Protein AF-A0A8H6FAT0-F1 (afdb_monomer)

Secondary structure (DSSP, 8-state):
------------------------------PPGGG--EEE-TTEEEEEEE---SSEEEEEE-TTS-EEEEETTTEEEEEEEEE-STT-EEEEEEEEEEE-TTEEEEEEE-TTS-EEEEEESS-EEEEEEETTTTEE-SS-EEEEE----SS-----EEE-SSSTTEEEEEE--SSSS-GGGGSGGG--SEEEEEEGGG--TT-EETTTSSEEEEE--TT--EEEE-TTT-EEEEEE---TT-EETTEE-TTT-SPEEEEEEEESSS---TTTT-B--TTTEEE-S-GGGSTT-TT--TT-EEE-BS--SSSSHHHHTTS---SEEE-TT--EEEEEE-TTSSEEEEEE---SSSSS----EEEEEEEETTTEESS-TT-S---EEEEEES-GGGTTTTS--EEEEEE-TT--EEEEETTTTEEEEEEE-GGG-------------------------PPPPTTHHHHHHHHHHHHHTTSPPPSS--HHHHHHHHHHHHHHHHS----SSS-SHHHHHHHHHHHHHHHTTTTTSPTTPBPSS--HHHHHHHHHHHHH-TTT-S-SSSSS-----HHHHHHHHHTHHHHHH-HHHHTS--TTHHHHHHHHHS-TTTS-SEETTEEEEE-HHHHHHHHHHHHHHHH-TTT-SSHHHHHHS-GGGS-----B---TT--GGGS-SEEEEEEEE-S-HHHHHHHHHSPTT-------EE--TTSSEEEEEE-S--S--PPPPHHHHHHH--S--HHHHHHHHHHHH-SS-----------------------------------------------PPPPPP-------PPPPS--SSEEEEEEEESSSEEEEEEEEEEPPPBTTB---EEEEEEEEEPP----S---------------------PPPPPPPP------TT-TT---TT----TT-EEEEEEEPTTSSEEEEEEE-TT-TTSS--SEEEEEEEE-PPP-

Structure (mmCIF, N/CA/C/O backbone):
data_AF-A0A8H6FAT0-F1
#
_entry.id   AF-A0A8H6FAT0-F1
#
loop_
_atom_site.group_PDB
_atom_site.id
_atom_site.type_symbol
_atom_site.label_atom_id
_atom_site.label_alt_id
_atom_site.label_comp_id
_atom_site.label_asym_id
_atom_site.label_entity_id
_atom_site.label_seq_id
_atom_site.pdbx_PDB_ins_code
_atom_site.Cartn_x
_atom_site.Cartn_y
_atom_site.Cartn_z
_atom_site.occupancy
_atom_site.B_iso_or_equiv
_atom_site.auth_seq_id
_atom_site.auth_comp_id
_atom_site.auth_asym_id
_atom_site.auth_atom_id
_atom_site.pdbx_PDB_model_num
ATOM 1 N N . MET A 1 1 ? 12.181 6.448 90.161 1.00 34.84 1 MET A N 1
ATOM 2 C CA . MET A 1 1 ? 13.328 5.554 89.885 1.00 34.84 1 MET A CA 1
ATOM 3 C C . MET A 1 1 ? 12.784 4.283 89.254 1.00 34.84 1 MET A C 1
ATOM 5 O O . MET A 1 1 ? 11.686 3.890 89.626 1.00 34.84 1 MET A O 1
ATOM 9 N N . SER A 1 2 ? 13.518 3.657 88.335 1.00 43.53 2 SER A N 1
ATOM 10 C CA . SER A 1 2 ? 13.329 2.238 87.972 1.00 43.53 2 SER A CA 1
ATOM 11 C C . SER A 1 2 ? 13.612 1.340 89.199 1.00 43.53 2 SER A C 1
ATOM 13 O O . SER A 1 2 ? 14.277 1.839 90.112 1.00 43.53 2 SER A O 1
ATOM 15 N N . PRO A 1 3 ? 13.208 0.049 89.250 1.00 56.09 3 PRO A N 1
ATOM 16 C CA . PRO A 1 3 ? 12.701 -0.810 88.165 1.00 56.09 3 PRO A CA 1
ATOM 17 C C . PRO A 1 3 ? 11.405 -1.580 88.535 1.00 56.09 3 PRO A C 1
ATOM 19 O O . PRO A 1 3 ? 10.801 -1.288 89.560 1.00 56.09 3 PRO A O 1
ATOM 22 N N . VAL A 1 4 ? 11.009 -2.575 87.719 1.00 30.48 4 VAL A N 1
ATOM 23 C CA . VAL A 1 4 ? 10.570 -3.958 88.084 1.00 30.48 4 VAL A CA 1
ATOM 24 C C . VAL A 1 4 ? 10.041 -4.673 86.808 1.00 30.48 4 VAL A C 1
ATOM 26 O O . VAL A 1 4 ? 9.565 -3.971 85.915 1.00 30.48 4 VAL A O 1
ATOM 29 N N . PRO A 1 5 ? 10.186 -6.010 86.631 1.00 43.28 5 PRO A N 1
ATOM 30 C CA . PRO A 1 5 ? 10.075 -6.639 85.306 1.00 43.28 5 PRO A CA 1
ATOM 31 C C . PRO A 1 5 ? 8.831 -7.524 85.070 1.00 43.28 5 PRO A C 1
ATOM 33 O O . PRO A 1 5 ? 8.112 -7.888 85.992 1.00 43.28 5 PRO A O 1
ATOM 36 N N . LEU A 1 6 ? 8.667 -7.898 83.793 1.00 39.47 6 LEU A N 1
ATOM 37 C CA . LEU A 1 6 ? 8.021 -9.092 83.216 1.00 39.47 6 LEU A CA 1
ATOM 38 C C . LEU A 1 6 ? 6.888 -9.799 84.003 1.00 39.47 6 LEU A C 1
ATOM 40 O O . LEU A 1 6 ? 7.133 -10.557 84.939 1.00 39.47 6 LEU A O 1
ATOM 44 N N . VAL A 1 7 ? 5.660 -9.713 83.477 1.00 32.41 7 VAL A N 1
ATOM 45 C CA . VAL A 1 7 ? 4.568 -10.670 83.738 1.00 32.41 7 VAL A CA 1
ATOM 46 C C . VAL A 1 7 ? 3.950 -11.072 82.397 1.00 32.41 7 VAL A C 1
ATOM 48 O O . VAL A 1 7 ? 3.666 -10.212 81.565 1.00 32.41 7 VAL A O 1
ATOM 51 N N . ALA A 1 8 ? 3.760 -12.374 82.172 1.00 36.62 8 ALA A N 1
ATOM 52 C CA . ALA A 1 8 ? 3.091 -12.894 80.980 1.00 36.62 8 ALA A CA 1
ATOM 53 C C . ALA A 1 8 ? 1.563 -12.855 81.146 1.00 36.62 8 ALA A C 1
ATOM 55 O O . ALA A 1 8 ? 1.052 -13.123 82.233 1.00 36.62 8 ALA A O 1
ATOM 56 N N . LEU A 1 9 ? 0.832 -12.573 80.064 1.00 32.19 9 LEU A N 1
ATOM 57 C CA . LEU A 1 9 ? -0.631 -12.521 80.071 1.00 32.19 9 LEU A CA 1
ATOM 58 C C . LEU A 1 9 ? -1.191 -13.258 78.846 1.00 32.19 9 LEU A C 1
ATOM 60 O O . LEU A 1 9 ? -0.893 -12.915 77.704 1.00 32.19 9 LEU A O 1
ATOM 64 N N . LEU A 1 10 ? -1.972 -14.309 79.102 1.00 38.91 10 LEU A N 1
ATOM 65 C CA . LEU A 1 10 ? -2.585 -15.164 78.084 1.00 38.91 10 LEU A CA 1
ATOM 66 C C . LEU A 1 10 ? -3.774 -14.450 77.427 1.00 38.91 10 LEU A C 1
ATOM 68 O O . LEU A 1 10 ? -4.827 -14.293 78.043 1.00 38.91 10 LEU A O 1
ATOM 72 N N . GLY A 1 11 ? -3.617 -14.048 76.165 1.00 31.75 11 GLY A N 1
ATOM 73 C CA . GLY A 1 11 ? -4.715 -13.556 75.332 1.00 31.75 11 GLY A CA 1
ATOM 74 C C . GLY A 1 11 ? -5.482 -14.707 74.677 1.00 31.75 11 GLY A C 1
ATOM 75 O O . GLY A 1 11 ? -4.907 -15.471 73.905 1.00 31.75 11 GLY A O 1
ATOM 76 N N . PHE A 1 12 ? -6.781 -14.824 74.961 1.00 33.38 12 PHE A N 1
ATOM 77 C CA . PHE A 1 12 ? -7.671 -15.760 74.265 1.00 33.38 12 PHE A CA 1
ATOM 78 C C . PHE A 1 12 ? -7.832 -15.356 72.791 1.00 33.38 12 PHE A C 1
ATOM 80 O O . PHE A 1 12 ? -8.430 -14.321 72.496 1.00 33.38 12 PHE A O 1
ATOM 87 N N . PHE A 1 13 ? -7.385 -16.204 71.863 1.00 31.95 13 PHE A N 1
ATOM 88 C CA . PHE A 1 13 ? -7.827 -16.121 70.471 1.00 31.95 13 PHE A CA 1
ATOM 89 C C . PHE A 1 13 ? -9.207 -16.769 70.333 1.00 31.95 13 PHE A C 1
ATOM 91 O O . PHE A 1 13 ? -9.357 -17.982 70.483 1.00 31.95 13 PHE A O 1
ATOM 98 N N . PHE A 1 14 ? -10.220 -15.959 70.022 1.00 32.78 14 PHE A N 1
ATOM 99 C CA . PHE A 1 14 ? -11.513 -16.470 69.579 1.00 32.78 14 PHE A CA 1
ATOM 100 C C . PHE A 1 14 ? -11.358 -17.117 68.199 1.00 32.78 14 PHE A C 1
ATOM 102 O O . PHE A 1 14 ? -11.068 -16.435 67.217 1.00 32.78 14 PHE A O 1
ATOM 109 N N . PHE A 1 15 ? -11.604 -18.425 68.116 1.00 31.05 15 PHE A N 1
ATOM 110 C CA . PHE A 1 15 ? -11.814 -19.104 66.839 1.00 31.05 15 PHE A CA 1
ATOM 111 C C . PHE A 1 15 ? -13.150 -18.645 66.241 1.00 31.05 15 PHE A C 1
ATOM 113 O O . PHE A 1 15 ? -14.202 -19.231 66.497 1.00 31.05 15 PHE A O 1
ATOM 120 N N . VAL A 1 16 ? -13.111 -17.590 65.427 1.00 34.00 16 VAL A N 1
ATOM 121 C CA . VAL A 1 16 ? -14.150 -17.366 64.419 1.00 34.00 16 VAL A CA 1
ATOM 122 C C . VAL A 1 16 ? -13.901 -18.397 63.316 1.00 34.00 16 VAL A C 1
ATOM 124 O O . VAL A 1 16 ? -12.825 -18.365 62.712 1.00 34.00 16 VAL A O 1
ATOM 127 N N . PRO A 1 17 ? -14.827 -19.332 63.040 1.00 35.81 17 PRO A N 1
ATOM 128 C CA . PRO A 1 17 ? -14.670 -20.225 61.906 1.00 35.81 17 PRO A CA 1
ATOM 129 C C . PRO A 1 17 ? -14.754 -19.384 60.634 1.00 35.81 17 PRO A C 1
ATOM 131 O O . PRO A 1 17 ? -15.804 -18.821 60.322 1.00 35.81 17 PRO A O 1
ATOM 134 N N . ALA A 1 18 ? -13.644 -19.285 59.903 1.00 33.03 18 ALA A N 1
ATOM 135 C CA . ALA A 1 18 ? -13.657 -18.708 58.571 1.00 33.03 18 ALA A CA 1
ATOM 136 C C . ALA A 1 18 ? -14.611 -19.545 57.710 1.00 33.03 18 ALA A C 1
ATOM 138 O O . ALA A 1 18 ? -14.330 -20.707 57.409 1.00 33.03 18 ALA A O 1
ATOM 139 N N . LEU A 1 19 ? -15.757 -18.963 57.348 1.00 36.44 19 LEU A N 1
ATOM 140 C CA . LEU A 1 19 ? -16.658 -19.537 56.358 1.00 36.44 19 LEU A CA 1
ATOM 141 C C . LEU A 1 19 ? -15.892 -19.589 55.041 1.00 36.44 19 LEU A C 1
ATOM 143 O O . LEU A 1 19 ? -15.762 -18.576 54.356 1.00 36.44 19 LEU A O 1
ATOM 147 N N . GLY A 1 20 ? -15.349 -20.764 54.722 1.00 33.06 20 GLY A N 1
ATOM 148 C CA . GLY A 1 20 ? -14.683 -21.007 53.454 1.00 33.06 20 GLY A CA 1
ATOM 149 C C . GLY A 1 20 ? -15.674 -20.741 52.332 1.00 33.06 20 GLY A C 1
ATOM 150 O O . GLY A 1 20 ? -16.578 -21.545 52.107 1.00 33.06 20 GLY A O 1
ATOM 151 N N . GLN A 1 21 ? -15.521 -19.601 51.659 1.00 32.62 21 GLN A N 1
ATOM 152 C CA . GLN A 1 21 ? -16.275 -19.302 50.454 1.00 32.62 21 GLN A CA 1
ATOM 153 C C . GLN A 1 21 ? -15.930 -20.383 49.434 1.00 32.62 21 GLN A C 1
ATOM 155 O O . GLN A 1 21 ? -14.813 -20.441 48.921 1.00 32.62 21 GLN A O 1
ATOM 160 N N . SER A 1 22 ? -16.887 -21.272 49.174 1.00 33.69 22 SER A N 1
ATOM 161 C CA . SER A 1 22 ? -16.796 -22.217 48.071 1.00 33.69 22 SER A CA 1
ATOM 162 C C . SER A 1 22 ? -16.559 -21.418 46.797 1.00 33.69 22 SER A C 1
ATOM 164 O O . SER A 1 22 ? -17.378 -20.554 46.474 1.00 33.69 22 SER A O 1
ATOM 166 N N . SER A 1 23 ? -15.469 -21.697 46.084 1.00 39.00 23 SER A N 1
ATOM 167 C CA . SER A 1 23 ? -15.174 -21.077 44.797 1.00 39.00 23 SER A CA 1
ATOM 168 C C . SER A 1 23 ? -16.299 -21.398 43.812 1.00 39.00 23 SER A C 1
ATOM 170 O O . SER A 1 23 ? -16.356 -22.478 43.224 1.00 39.00 23 SER A O 1
ATOM 172 N N . SER A 1 24 ? -17.237 -20.461 43.668 1.00 43.81 24 SER A N 1
ATOM 173 C CA . SER A 1 24 ? -18.375 -20.585 42.766 1.00 43.81 24 SER A CA 1
ATOM 174 C C . SER A 1 24 ? -17.854 -20.751 41.345 1.00 43.81 24 SER A C 1
ATOM 176 O O . SER A 1 24 ? -17.259 -19.829 40.787 1.00 43.81 24 SER A O 1
ATOM 178 N N . SER A 1 25 ? -18.041 -21.944 40.777 1.00 48.78 25 SER A N 1
ATOM 179 C CA . SER A 1 25 ? -17.502 -22.311 39.470 1.00 48.78 25 SER A CA 1
ATOM 180 C C . SER A 1 25 ? -18.025 -21.357 38.398 1.00 48.78 25 SER A C 1
ATOM 182 O O . SER A 1 25 ? -19.206 -21.398 38.039 1.00 48.78 25 SER A O 1
ATOM 184 N N . CYS A 1 26 ? -17.132 -20.500 37.909 1.00 53.72 26 CYS A N 1
ATOM 185 C CA . CYS A 1 26 ? -17.427 -19.447 36.951 1.00 53.72 26 CYS A CA 1
ATOM 186 C C . CYS A 1 26 ? -17.874 -20.048 35.613 1.00 53.72 26 CYS A C 1
ATOM 188 O O . CYS A 1 26 ? -17.054 -20.439 34.786 1.00 53.72 26 CYS A O 1
ATOM 190 N N . SER A 1 27 ? -19.187 -20.162 35.419 1.00 52.81 27 SER A N 1
ATOM 191 C CA . SER A 1 27 ? -19.793 -20.670 34.188 1.00 52.81 27 SER A CA 1
ATOM 192 C C . SER A 1 27 ? -20.183 -19.503 33.286 1.00 52.81 27 SER A C 1
ATOM 194 O O . SER A 1 27 ? -21.357 -19.163 33.138 1.00 52.81 27 SER A O 1
ATOM 196 N N . THR A 1 28 ? -19.180 -18.883 32.659 1.00 56.34 28 THR A N 1
ATOM 197 C CA . THR A 1 28 ? -19.416 -17.994 31.518 1.00 56.34 28 THR A CA 1
ATOM 198 C C . THR A 1 28 ? -20.146 -18.789 30.434 1.00 56.34 28 THR A C 1
ATOM 200 O O . THR A 1 28 ? -19.599 -19.694 29.814 1.00 56.34 28 THR A O 1
ATOM 203 N N . THR A 1 29 ? -21.430 -18.486 30.228 1.00 60.75 29 THR A N 1
ATOM 204 C CA . THR A 1 29 ? -22.299 -19.230 29.293 1.00 60.75 29 THR A CA 1
ATOM 205 C C . THR A 1 29 ? -21.988 -18.915 27.820 1.00 60.75 29 THR A C 1
ATOM 207 O O . THR A 1 29 ? -22.560 -19.520 26.917 1.00 60.75 29 THR A O 1
ATOM 210 N N . LEU A 1 30 ? -21.079 -17.968 27.569 1.00 76.94 30 LEU A N 1
ATOM 211 C CA . LEU A 1 30 ? -20.591 -17.610 26.243 1.00 76.94 30 LEU A CA 1
ATOM 212 C C . LEU A 1 30 ? -19.598 -18.668 25.743 1.00 76.94 30 LEU A C 1
ATOM 214 O O . LEU A 1 30 ? -18.499 -18.811 26.275 1.00 76.94 30 LEU A O 1
ATOM 218 N N . ILE A 1 31 ? -19.990 -19.386 24.694 1.00 75.25 31 ILE A N 1
ATOM 219 C CA . ILE A 1 31 ? -19.128 -20.318 23.960 1.00 75.25 31 ILE A CA 1
ATOM 220 C C . ILE A 1 31 ? -18.454 -19.538 22.817 1.00 75.25 31 ILE A C 1
ATOM 222 O O . ILE A 1 31 ? -19.174 -18.836 22.102 1.00 75.25 31 ILE A O 1
ATOM 226 N N . PRO A 1 32 ? -17.127 -19.659 22.605 1.00 78.31 32 PRO A N 1
ATOM 227 C CA . PRO A 1 32 ? -16.452 -19.045 21.463 1.00 78.31 32 PRO A CA 1
ATOM 228 C C . PRO A 1 32 ? -17.079 -19.443 20.128 1.00 78.31 32 PRO A C 1
ATOM 230 O O . PRO A 1 32 ? -17.426 -20.611 19.896 1.00 78.31 32 PRO A O 1
ATOM 233 N N . THR A 1 33 ? -17.183 -18.472 19.227 1.00 76.75 33 THR A N 1
ATOM 234 C CA . THR A 1 33 ? -17.592 -18.707 17.841 1.00 76.75 33 THR A CA 1
ATOM 235 C C . THR A 1 33 ? -16.673 -19.739 17.179 1.00 76.75 33 THR A C 1
ATOM 237 O O . THR A 1 33 ? -15.531 -19.949 17.586 1.00 76.75 33 THR A O 1
ATOM 240 N N . ASN A 1 34 ? -17.204 -20.487 16.208 1.00 73.00 34 ASN A N 1
ATOM 241 C CA . ASN A 1 34 ? -16.510 -21.578 15.503 1.00 73.00 34 ASN A CA 1
ATOM 242 C C . ASN A 1 34 ? -15.848 -22.657 16.402 1.00 73.00 34 ASN A C 1
ATOM 244 O O . ASN A 1 34 ? -15.095 -23.489 15.901 1.00 73.00 34 ASN A O 1
ATOM 248 N N . SER A 1 35 ? -16.160 -22.704 17.708 1.00 78.88 35 SER A N 1
ATOM 249 C CA . SER A 1 35 ? -15.478 -23.554 18.701 1.00 78.88 35 SER A CA 1
ATOM 250 C C . SER A 1 35 ? -13.957 -23.332 18.770 1.00 78.88 35 SER A C 1
ATOM 252 O O . SER A 1 35 ? -13.199 -24.293 18.941 1.00 78.88 35 SER A O 1
ATOM 254 N N . ILE A 1 36 ? -13.516 -22.072 18.636 1.00 84.31 36 ILE A N 1
ATOM 255 C CA . ILE A 1 36 ? -12.111 -21.661 18.790 1.00 84.31 36 ILE A CA 1
ATOM 256 C C . ILE A 1 36 ? -11.540 -22.205 20.111 1.00 84.31 36 ILE A C 1
ATOM 258 O O . ILE A 1 36 ? -12.177 -22.135 21.165 1.00 84.31 36 ILE A O 1
ATOM 262 N N . LYS A 1 37 ? -10.321 -22.755 20.055 1.00 86.81 37 LYS A N 1
ATOM 263 C CA . LYS A 1 37 ?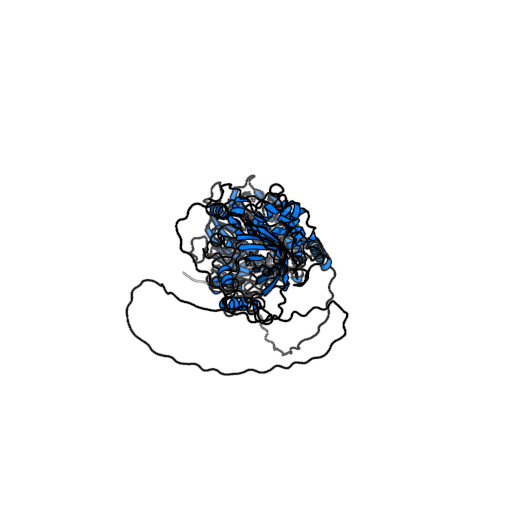 -9.603 -23.292 21.220 1.00 86.81 37 LYS A CA 1
ATOM 264 C C . LYS A 1 37 ? -8.387 -22.432 21.520 1.00 86.81 37 LYS A C 1
ATOM 266 O O . LYS A 1 37 ? -7.455 -22.396 20.720 1.00 86.81 37 LYS A O 1
ATOM 271 N N . SER A 1 38 ? -8.375 -21.799 22.686 1.00 90.81 38 SER A N 1
ATOM 272 C CA . SER A 1 38 ? -7.200 -21.107 23.207 1.00 90.81 38 SER A CA 1
ATOM 273 C C . SER A 1 38 ? -6.250 -22.062 23.938 1.00 90.81 38 SER A C 1
ATOM 275 O O . SER A 1 38 ? -6.658 -23.050 24.550 1.00 90.81 38 SER A O 1
ATOM 277 N N . SER A 1 39 ? -4.965 -21.732 23.878 1.00 94.19 39 SER A N 1
ATOM 278 C CA . SER A 1 39 ? -3.944 -22.105 24.851 1.00 94.19 39 SER A CA 1
ATOM 279 C C . SER A 1 39 ? -3.709 -20.898 25.762 1.00 94.19 39 SER A C 1
ATOM 281 O O . SER A 1 39 ? -3.719 -19.762 25.284 1.00 94.19 39 SER A O 1
ATOM 283 N N . VAL A 1 40 ? -3.521 -21.124 27.062 1.00 95.75 40 VAL A N 1
ATOM 284 C CA . VAL A 1 40 ? -3.301 -20.068 28.064 1.00 95.75 40 VAL A CA 1
ATOM 285 C C . VAL A 1 40 ? -2.085 -20.440 28.907 1.00 95.75 40 VAL A C 1
ATOM 287 O O . VAL A 1 40 ? -1.945 -21.595 29.316 1.00 95.75 40 VAL A O 1
ATOM 290 N N . ALA A 1 41 ? -1.202 -19.474 29.152 1.00 96.19 41 ALA A N 1
ATOM 291 C CA . ALA A 1 41 ? 0.024 -19.680 29.911 1.00 96.19 41 ALA A CA 1
ATOM 292 C C . ALA A 1 41 ? -0.235 -20.094 31.369 1.00 96.19 41 ALA A C 1
ATOM 294 O O . ALA A 1 41 ? -1.215 -19.694 32.002 1.00 96.19 41 ALA A O 1
ATOM 295 N N . SER A 1 42 ? 0.693 -20.873 31.931 1.00 93.88 42 SER A N 1
ATOM 296 C CA . SER A 1 42 ? 0.642 -21.284 33.337 1.00 93.88 42 SER A CA 1
ATOM 297 C C . SER A 1 42 ? 0.617 -20.064 34.264 1.00 93.88 42 SER A C 1
ATOM 299 O O . SER A 1 42 ? 1.464 -19.181 34.156 1.00 93.88 42 SER A O 1
ATOM 301 N N . GLY A 1 43 ? -0.337 -20.032 35.198 1.00 92.50 43 GLY A N 1
ATOM 302 C CA . GLY A 1 43 ? -0.549 -18.893 36.096 1.00 92.50 43 GLY A CA 1
ATOM 303 C C . GLY A 1 43 ? -1.431 -17.778 35.523 1.00 92.50 43 GLY A C 1
ATOM 304 O O . GLY A 1 43 ? -1.547 -16.736 36.163 1.00 92.50 43 GLY A O 1
ATOM 305 N N . TYR A 1 44 ? -2.072 -17.984 34.368 1.00 95.19 44 TYR A N 1
ATOM 306 C CA . TYR A 1 44 ? -3.080 -17.082 33.805 1.00 95.19 44 TYR A CA 1
ATOM 307 C C . TYR A 1 44 ? -4.420 -17.794 33.577 1.00 95.19 44 TYR A C 1
ATOM 309 O O . TYR A 1 44 ? -4.491 -19.012 33.407 1.00 95.19 44 TYR A O 1
ATOM 317 N N . ARG A 1 45 ? -5.502 -17.012 33.537 1.00 93.94 45 ARG A N 1
ATOM 318 C CA . ARG A 1 45 ? -6.830 -17.428 33.064 1.00 93.94 45 ARG A CA 1
ATOM 319 C C . ARG A 1 45 ? -7.312 -16.456 32.002 1.00 93.94 45 ARG A C 1
ATOM 321 O O . ARG A 1 45 ? -7.120 -15.254 32.156 1.00 93.94 45 ARG A O 1
ATOM 328 N N . ALA A 1 46 ? -8.002 -16.971 30.990 1.00 93.88 46 ALA A N 1
ATOM 329 C CA . ALA A 1 46 ? -8.728 -16.174 30.007 1.00 93.88 46 ALA A CA 1
ATOM 330 C C . ALA A 1 46 ? -10.200 -16.613 29.941 1.00 93.88 46 ALA A C 1
ATOM 332 O O . ALA A 1 46 ? -10.498 -17.794 30.132 1.00 93.88 46 ALA A O 1
ATOM 333 N N . ALA A 1 47 ? -11.114 -15.681 29.669 1.00 92.75 47 ALA A N 1
ATOM 334 C CA . ALA A 1 47 ? -12.529 -15.962 29.419 1.00 92.75 47 ALA A CA 1
ATOM 335 C C . ALA A 1 47 ? -13.124 -14.999 28.382 1.00 92.75 47 ALA A C 1
ATOM 337 O O . ALA A 1 47 ? -12.607 -13.906 28.159 1.00 92.75 47 ALA A O 1
ATOM 338 N N . LEU A 1 48 ? -14.225 -15.419 27.763 1.00 94.94 48 LEU A N 1
ATOM 339 C CA . LEU A 1 48 ? -14.977 -14.654 26.771 1.00 94.94 48 LEU A CA 1
ATOM 340 C C . LEU A 1 48 ? -16.015 -13.754 27.466 1.00 94.94 48 LEU A C 1
ATOM 342 O O . LEU A 1 48 ? -16.825 -14.246 28.252 1.00 94.94 48 LEU A O 1
ATOM 346 N N . VAL A 1 49 ? -15.987 -12.453 27.166 1.00 95.75 49 VAL A N 1
ATOM 347 C CA . VAL A 1 49 ? -16.811 -11.401 27.799 1.00 95.75 49 VAL A CA 1
ATOM 348 C C . VAL A 1 49 ? -17.957 -10.957 26.891 1.00 95.75 49 VAL A C 1
ATOM 350 O O . VAL A 1 49 ? -19.073 -10.728 27.363 1.00 95.75 49 VAL A O 1
ATOM 353 N N . ALA A 1 50 ? -17.683 -10.835 25.589 1.00 95.69 50 ALA A N 1
ATOM 354 C CA . ALA A 1 50 ? -18.637 -10.387 24.578 1.00 95.69 50 ALA A CA 1
ATOM 355 C C . ALA A 1 50 ? -18.482 -11.176 23.271 1.00 95.69 50 ALA A C 1
ATOM 357 O O . ALA A 1 50 ? -17.390 -11.621 22.930 1.00 95.69 50 ALA A O 1
ATOM 358 N N . THR A 1 51 ? -19.583 -11.301 22.532 1.00 95.12 51 THR A N 1
ATOM 359 C CA . THR A 1 51 ? -19.677 -11.932 21.204 1.00 95.12 51 THR A CA 1
ATOM 360 C C . THR A 1 51 ? -20.580 -11.092 20.294 1.00 95.12 51 THR A C 1
ATOM 362 O O . THR A 1 51 ? -21.286 -10.190 20.767 1.00 95.12 51 THR A O 1
ATOM 365 N N . GLY A 1 52 ? -20.589 -11.398 18.993 1.00 94.25 52 GLY A N 1
ATOM 366 C CA . GLY A 1 52 ? -21.514 -10.790 18.031 1.00 94.25 52 GLY A CA 1
ATOM 367 C C . GLY A 1 52 ? -21.259 -9.302 17.782 1.00 94.25 52 GLY A C 1
ATOM 368 O O . GLY A 1 52 ? -22.204 -8.553 17.538 1.00 94.25 52 GLY A O 1
ATOM 369 N N . LEU A 1 53 ? -20.004 -8.867 17.896 1.00 96.94 53 LEU A N 1
ATOM 370 C CA . LEU A 1 53 ? -19.556 -7.531 17.504 1.00 96.94 53 LEU A CA 1
ATOM 371 C C . LEU A 1 53 ? -19.185 -7.514 16.014 1.00 96.94 53 LEU A C 1
ATOM 373 O O . LEU A 1 53 ? -18.720 -8.510 15.464 1.00 96.94 53 LEU A O 1
ATOM 377 N N . THR A 1 54 ? -19.378 -6.370 15.365 1.00 96.69 54 THR A N 1
ATOM 378 C CA . THR A 1 54 ? -18.986 -6.135 13.971 1.00 96.69 54 THR A CA 1
ATOM 379 C C . THR A 1 54 ? -17.561 -5.601 13.939 1.00 96.69 54 THR A C 1
ATOM 381 O O . THR A 1 54 ? -17.361 -4.438 14.265 1.00 96.69 54 THR A O 1
ATOM 384 N N . ASP A 1 55 ? -16.590 -6.439 13.567 1.00 97.44 55 ASP A N 1
ATOM 385 C CA . ASP A 1 55 ? -15.186 -6.031 13.374 1.00 97.44 55 ASP A CA 1
ATOM 386 C C . ASP A 1 55 ? -14.643 -5.176 14.556 1.00 97.44 55 ASP A C 1
ATOM 388 O O . ASP A 1 55 ? -14.338 -3.990 14.392 1.00 97.44 55 ASP A O 1
ATOM 392 N N . PRO A 1 56 ? -14.635 -5.706 15.803 1.00 98.69 56 PRO A N 1
ATOM 393 C CA . PRO A 1 56 ? -14.138 -4.976 16.967 1.00 98.69 56 PRO A CA 1
ATOM 394 C C . PRO A 1 56 ? -12.617 -4.783 16.899 1.00 98.69 56 PRO A C 1
ATOM 396 O O . PRO A 1 56 ? -11.839 -5.733 17.001 1.00 98.69 56 PRO A O 1
ATOM 399 N N . ARG A 1 57 ? -12.202 -3.522 16.762 1.00 98.75 57 ARG A N 1
ATOM 400 C CA . ARG A 1 57 ? -10.808 -3.085 16.636 1.00 98.75 57 ARG A CA 1
ATOM 401 C C . ARG A 1 57 ? -10.291 -2.577 17.985 1.00 98.75 57 ARG A C 1
ATOM 403 O O . ARG A 1 57 ? -10.229 -3.370 18.922 1.00 98.75 57 ARG A O 1
ATOM 410 N N . SER A 1 58 ? -9.885 -1.314 18.118 1.00 98.75 58 SER A N 1
ATOM 411 C CA . SER A 1 58 ? -9.369 -0.806 19.397 1.00 98.75 58 SER A CA 1
ATOM 412 C C . SER A 1 58 ? -10.463 -0.672 20.454 1.00 98.75 58 SER A C 1
ATOM 414 O O . SER A 1 58 ? -11.639 -0.456 20.143 1.00 98.75 58 SER A O 1
ATOM 416 N N . ILE A 1 59 ? -10.047 -0.820 21.710 1.00 98.88 59 ILE A N 1
ATOM 417 C CA . ILE A 1 59 ? -10.899 -0.808 22.895 1.00 98.88 59 ILE A CA 1
ATOM 418 C C . ILE A 1 59 ? -10.275 0.095 23.960 1.00 98.88 59 ILE A C 1
ATOM 420 O O . ILE A 1 59 ? -9.055 0.202 24.015 1.00 98.88 59 ILE A O 1
ATOM 424 N N . GLU A 1 60 ? -11.104 0.749 24.770 1.00 98.38 60 GLU A N 1
ATOM 425 C CA . GLU A 1 60 ? -10.678 1.729 25.781 1.00 98.38 60 GLU A CA 1
ATOM 426 C C . GLU A 1 60 ? -11.675 1.729 26.950 1.00 98.38 60 GLU A C 1
ATOM 428 O O . GLU A 1 60 ? -12.883 1.645 26.724 1.00 98.38 60 GLU A O 1
ATOM 433 N N . PHE A 1 61 ? -11.206 1.825 28.196 1.00 98.50 61 PHE A N 1
ATOM 434 C CA . PHE A 1 61 ? -12.097 1.935 29.360 1.00 98.50 61 PHE A CA 1
ATOM 435 C C . PHE A 1 61 ? -12.405 3.396 29.692 1.00 98.50 61 PHE A C 1
ATOM 437 O O . PHE A 1 61 ? -11.495 4.212 29.820 1.00 98.50 61 PHE A O 1
ATOM 444 N N . ASP A 1 62 ? -13.684 3.722 29.894 1.00 98.25 62 ASP A N 1
ATOM 445 C CA . ASP A 1 62 ? -14.074 5.049 30.371 1.00 98.25 62 ASP A CA 1
ATOM 446 C C . ASP A 1 62 ? -14.010 5.194 31.901 1.00 98.25 62 ASP A C 1
ATOM 448 O O . ASP A 1 62 ? -13.880 4.228 32.658 1.00 98.25 62 ASP A O 1
ATOM 452 N N . SER A 1 63 ? -14.124 6.437 32.377 1.00 96.69 63 SER A N 1
ATOM 453 C CA . SER A 1 63 ? -14.049 6.782 33.804 1.00 96.69 63 SER A CA 1
ATOM 454 C C . SER A 1 63 ? -15.211 6.252 34.661 1.00 96.69 63 SER A C 1
ATOM 456 O O . SER A 1 63 ? -15.151 6.362 35.886 1.00 96.69 63 SER A O 1
ATOM 458 N N . ALA A 1 64 ? -16.242 5.655 34.050 1.00 96.94 64 ALA A N 1
ATOM 459 C CA . ALA A 1 64 ? -17.322 4.943 34.732 1.00 96.94 64 ALA A CA 1
ATOM 460 C C . ALA A 1 64 ? -17.151 3.406 34.679 1.00 96.94 64 ALA A C 1
ATOM 462 O O . ALA A 1 64 ? -17.957 2.679 35.264 1.00 96.94 64 ALA A O 1
ATOM 463 N N . GLY A 1 65 ? -16.096 2.903 34.025 1.00 97.25 65 GLY A N 1
ATOM 464 C CA . GLY A 1 65 ? -15.796 1.477 33.890 1.00 97.25 65 GLY A CA 1
ATOM 465 C C . GLY A 1 65 ? -16.544 0.776 32.752 1.00 97.25 65 GLY A C 1
ATOM 466 O O . GLY A 1 65 ? -16.575 -0.456 32.722 1.00 97.25 65 GLY A O 1
ATOM 467 N N . ASN A 1 66 ? -17.149 1.520 31.818 1.00 98.31 66 ASN A N 1
ATOM 468 C CA . ASN A 1 66 ? -17.672 0.926 30.587 1.00 98.31 66 ASN A CA 1
ATOM 469 C C . ASN A 1 66 ? -16.514 0.687 29.603 1.00 98.31 66 ASN A C 1
ATOM 471 O O . ASN A 1 66 ? -15.599 1.506 29.504 1.00 98.31 66 ASN A O 1
ATOM 475 N N . LEU A 1 67 ? -16.570 -0.410 28.844 1.00 98.81 67 LEU A N 1
ATOM 476 C CA . LEU A 1 67 ? -15.599 -0.687 27.783 1.00 98.81 67 LEU A CA 1
ATOM 477 C C . LEU A 1 67 ? -16.112 -0.115 26.458 1.00 98.81 67 LEU A C 1
ATOM 479 O O . LEU A 1 67 ? -17.093 -0.615 25.904 1.00 98.81 67 LEU A O 1
ATOM 483 N N . LEU A 1 68 ? -15.452 0.920 25.948 1.00 98.94 68 LEU A N 1
ATOM 484 C CA . LEU A 1 68 ? -15.676 1.452 24.609 1.00 98.94 68 LEU A CA 1
ATOM 485 C C . LEU A 1 68 ? -15.003 0.539 23.581 1.00 98.94 68 LEU A C 1
ATOM 487 O O . LEU A 1 68 ? -13.859 0.126 23.762 1.00 98.94 68 LEU A O 1
ATOM 491 N N . VAL A 1 69 ? -15.708 0.233 22.493 1.00 98.94 69 VAL A N 1
ATOM 492 C CA . VAL A 1 69 ? -15.233 -0.639 21.410 1.00 98.94 69 VAL A CA 1
ATOM 493 C C . VAL A 1 69 ? -15.480 0.031 20.064 1.00 98.94 69 VAL A C 1
ATOM 495 O O . VAL A 1 69 ? -16.630 0.309 19.711 1.00 98.94 69 VAL A O 1
ATOM 498 N N . VAL A 1 70 ? -14.417 0.238 19.281 1.00 98.88 70 VAL A N 1
ATOM 499 C CA . VAL A 1 70 ? -14.535 0.602 17.860 1.00 98.88 70 VAL A CA 1
ATOM 500 C C . VAL A 1 70 ? -14.978 -0.632 17.085 1.00 98.88 70 VAL A C 1
ATOM 502 O O . VAL A 1 70 ? -14.250 -1.618 17.029 1.00 98.88 70 VAL A O 1
ATOM 505 N N . GLN A 1 71 ? -16.156 -0.574 16.473 1.00 98.56 71 GLN A N 1
ATOM 506 C CA . GLN A 1 71 ? -16.664 -1.581 15.543 1.00 98.56 71 GLN A CA 1
ATOM 507 C C . GLN A 1 71 ? -16.519 -1.029 14.125 1.00 98.56 71 GLN A C 1
ATOM 509 O O . GLN A 1 71 ? -17.247 -0.109 13.731 1.00 98.56 71 GLN A O 1
ATOM 514 N N . ALA A 1 72 ? -15.528 -1.526 13.382 1.00 97.69 72 ALA A N 1
ATOM 515 C CA . ALA A 1 72 ? -15.146 -0.944 12.101 1.00 97.69 72 ALA A CA 1
ATOM 516 C C . ALA A 1 72 ? -16.296 -1.028 11.087 1.00 97.69 72 ALA A C 1
ATOM 518 O O . ALA A 1 72 ? -16.983 -2.042 10.954 1.00 97.69 72 ALA A O 1
ATOM 519 N N . GLY A 1 73 ? -16.553 0.081 10.391 1.00 93.69 73 GLY A N 1
ATOM 520 C CA . GLY A 1 73 ? -17.704 0.188 9.490 1.00 93.69 73 GLY A CA 1
ATOM 521 C C . GLY A 1 73 ? -19.055 0.424 10.184 1.00 93.69 73 GLY A C 1
ATOM 522 O O . GLY A 1 73 ? -20.046 0.632 9.484 1.00 93.69 73 GLY A O 1
ATOM 523 N N . ALA A 1 74 ? -19.112 0.467 11.522 1.00 97.06 74 ALA A N 1
ATOM 524 C CA . ALA A 1 74 ? -20.323 0.772 12.293 1.00 97.06 74 ALA A CA 1
ATOM 525 C C . ALA A 1 74 ? -20.183 2.036 13.167 1.00 97.06 74 ALA A C 1
ATOM 527 O O . ALA A 1 74 ? -21.044 2.919 13.108 1.00 97.06 74 ALA A O 1
ATOM 528 N N . GLY A 1 75 ? -19.109 2.146 13.957 1.00 98.12 75 GLY A N 1
ATOM 529 C CA . GLY A 1 75 ? -18.876 3.261 14.880 1.00 98.12 75 GLY A CA 1
ATOM 530 C C . GLY A 1 75 ? -18.277 2.817 16.218 1.00 98.12 75 GLY A C 1
ATOM 531 O O . GLY A 1 75 ? -17.390 1.969 16.247 1.00 98.12 75 GLY A O 1
ATOM 532 N N . ILE A 1 76 ? -18.756 3.389 17.327 1.00 98.88 76 ILE A N 1
ATOM 533 C CA . ILE A 1 76 ? -18.304 3.087 18.697 1.00 98.88 76 ILE A CA 1
ATOM 534 C C . ILE A 1 76 ? -19.486 2.611 19.542 1.00 98.88 76 ILE A C 1
ATOM 536 O O . ILE A 1 76 ? -20.529 3.267 19.599 1.00 98.88 76 ILE A O 1
ATOM 540 N N . GLU A 1 77 ? -19.303 1.493 20.243 1.00 98.75 77 GLU A N 1
ATOM 541 C CA . GLU A 1 77 ? -20.261 0.932 21.200 1.00 98.75 77 GLU A CA 1
ATOM 542 C C . GLU A 1 77 ? -19.648 0.892 22.606 1.00 98.75 77 GLU A C 1
ATOM 544 O O . GLU A 1 77 ? -18.534 0.412 22.789 1.00 98.75 77 GLU A O 1
ATOM 549 N N . SER A 1 78 ? -20.389 1.391 23.595 1.00 98.75 78 SER A N 1
ATOM 550 C CA . SER A 1 78 ? -20.108 1.236 25.021 1.00 98.75 78 SER A CA 1
ATOM 551 C C . SER A 1 78 ? -20.721 -0.073 25.516 1.00 98.75 78 SER A C 1
ATOM 553 O O . SER A 1 78 ? -21.918 -0.331 25.331 1.00 98.75 78 SER A O 1
ATOM 555 N N . LEU A 1 79 ? -19.893 -0.908 26.140 1.00 98.62 79 LEU A N 1
ATOM 556 C CA . LEU A 1 79 ? -20.281 -2.140 26.811 1.00 98.62 79 LEU A CA 1
ATOM 557 C C . LEU A 1 79 ? -20.226 -1.901 28.323 1.00 98.62 79 LEU A C 1
ATOM 559 O O . LEU A 1 79 ? -19.148 -1.867 28.919 1.00 98.62 79 LEU A O 1
ATOM 563 N N . GLN A 1 80 ? -21.390 -1.776 28.963 1.00 98.00 80 GLN A N 1
ATOM 564 C CA . GLN A 1 80 ? -21.444 -1.789 30.421 1.00 98.00 80 GLN A CA 1
ATOM 565 C C . GLN A 1 80 ? -21.251 -3.225 30.901 1.00 98.00 80 GLN A C 1
ATOM 567 O O . GLN A 1 80 ? -22.015 -4.124 30.531 1.00 98.00 80 GLN A O 1
ATOM 572 N N . LEU A 1 81 ? -20.238 -3.443 31.734 1.00 96.75 81 LEU A N 1
ATOM 573 C CA . LEU A 1 81 ? -19.875 -4.767 32.222 1.00 96.75 81 LEU A CA 1
ATOM 574 C C . LEU A 1 81 ? -20.559 -5.066 33.566 1.00 96.75 81 LEU A C 1
ATOM 576 O O . LEU A 1 81 ? -20.718 -4.192 34.416 1.00 96.75 81 LEU A O 1
ATOM 580 N N . GLN A 1 82 ? -20.961 -6.321 33.763 1.00 94.75 82 GLN A N 1
ATOM 581 C CA . GLN A 1 82 ? -21.184 -6.902 35.082 1.00 94.75 82 GLN A CA 1
ATOM 582 C C . GLN A 1 82 ? -19.962 -7.748 35.432 1.00 94.75 82 GLN A C 1
ATOM 584 O O . GLN A 1 82 ? -19.672 -8.752 34.775 1.00 94.75 82 GLN A O 1
ATOM 589 N N . ASP A 1 83 ? -19.278 -7.333 36.490 1.00 93.31 83 ASP A N 1
ATOM 590 C CA . ASP A 1 83 ? -18.124 -8.009 37.060 1.00 93.31 83 ASP A CA 1
ATOM 591 C C . ASP A 1 83 ? -18.541 -8.845 38.276 1.00 93.31 83 ASP A C 1
ATOM 593 O O . ASP A 1 83 ? -19.205 -8.345 39.184 1.00 93.31 83 ASP A O 1
ATOM 597 N N . ASN A 1 84 ? -18.150 -10.119 38.286 1.00 90.56 84 ASN A N 1
ATOM 598 C CA . ASN A 1 84 ? -18.355 -11.036 39.409 1.00 90.56 84 ASN A CA 1
ATOM 599 C C . ASN A 1 84 ? -17.010 -11.580 39.952 1.00 90.56 84 ASN A C 1
ATOM 601 O O . ASN A 1 84 ? -16.987 -12.613 40.619 1.00 90.56 84 ASN A O 1
ATOM 605 N N . GLY A 1 85 ? -15.897 -10.891 39.661 1.00 87.56 85 GLY A N 1
ATOM 606 C CA . GLY A 1 85 ? -14.544 -11.194 40.133 1.00 87.56 85 GLY A CA 1
ATOM 607 C C . GLY A 1 85 ? -13.715 -12.054 39.170 1.00 87.56 85 GLY A C 1
ATOM 608 O O . GLY A 1 85 ? -14.238 -12.883 38.426 1.00 87.56 85 GLY A O 1
ATOM 609 N N . GLY A 1 86 ? -12.389 -11.871 39.178 1.00 88.62 86 GLY A N 1
ATOM 610 C CA . GLY A 1 86 ? -11.467 -12.636 38.328 1.00 88.62 86 GLY A CA 1
ATOM 611 C C . GLY A 1 86 ? -11.805 -12.495 36.840 1.00 88.62 86 GLY A C 1
ATOM 612 O O . GLY A 1 86 ? -11.926 -11.380 36.340 1.00 88.62 86 GLY A O 1
ATOM 613 N N . THR A 1 87 ? -11.990 -13.611 36.129 1.00 91.56 87 THR A N 1
ATOM 614 C CA . THR A 1 87 ? -12.445 -13.624 34.724 1.00 91.56 87 THR A CA 1
ATOM 615 C C . THR A 1 87 ? -13.972 -13.665 34.554 1.00 91.56 87 THR A C 1
ATOM 617 O O . THR A 1 87 ? -14.453 -13.794 33.430 1.00 91.56 87 THR A O 1
ATOM 620 N N . CYS A 1 88 ? -14.761 -13.541 35.628 1.00 90.75 88 CYS A N 1
ATOM 621 C CA . CYS A 1 88 ? -16.227 -13.649 35.602 1.00 90.75 88 CYS A CA 1
ATOM 622 C C . CYS A 1 88 ? -16.922 -12.346 35.171 1.00 90.75 88 CYS A C 1
ATOM 624 O O . CYS A 1 88 ? -17.848 -11.865 35.834 1.00 90.75 88 CYS A O 1
ATOM 626 N N . VAL A 1 89 ? -16.459 -11.778 34.057 1.00 93.00 89 VAL A N 1
ATOM 627 C CA . VAL A 1 89 ? -16.932 -10.513 33.490 1.00 93.00 89 VAL A CA 1
ATOM 628 C C . VAL A 1 89 ? -17.857 -10.795 32.307 1.00 93.00 89 VAL A C 1
ATOM 630 O O . VAL A 1 89 ? -17.562 -11.635 31.460 1.00 93.00 89 VAL A O 1
ATOM 633 N N . THR A 1 90 ? -18.990 -10.099 32.249 1.00 93.00 90 THR A N 1
ATOM 634 C CA . THR A 1 90 ? -20.030 -10.286 31.221 1.00 93.00 90 THR A CA 1
ATOM 635 C C . THR A 1 90 ? -20.605 -8.942 30.786 1.00 93.00 90 THR A C 1
ATOM 637 O O . THR A 1 90 ? -20.608 -7.993 31.566 1.00 93.00 90 THR A O 1
ATOM 640 N N . VAL A 1 91 ? -21.115 -8.830 29.557 1.00 96.06 91 VAL A N 1
ATOM 641 C CA . VAL A 1 91 ? -21.831 -7.618 29.122 1.00 96.06 91 VAL A CA 1
ATOM 642 C C . VAL A 1 91 ? -23.226 -7.575 29.755 1.00 96.06 91 VAL A C 1
ATOM 644 O O . VAL A 1 91 ? -24.067 -8.427 29.479 1.00 96.06 91 VAL A O 1
ATOM 647 N N . LYS A 1 92 ? -23.479 -6.549 30.572 1.00 95.44 92 LYS A N 1
ATOM 648 C CA . LYS A 1 92 ? -24.775 -6.261 31.210 1.00 95.44 92 LYS A CA 1
ATOM 649 C C . LYS A 1 92 ? -25.723 -5.527 30.261 1.00 95.44 92 LYS A C 1
ATOM 651 O O . LYS A 1 92 ? -26.918 -5.808 30.229 1.00 95.44 92 LYS A O 1
ATOM 656 N N . SER A 1 93 ? -25.190 -4.578 29.495 1.00 96.69 93 SER A N 1
ATOM 657 C CA . SER A 1 93 ? -25.920 -3.831 28.468 1.00 96.69 93 SER A CA 1
ATOM 658 C C . SER A 1 93 ? -24.959 -3.228 27.447 1.00 96.69 93 SER A C 1
ATOM 660 O O . SER A 1 93 ? -23.784 -3.011 27.742 1.00 96.69 93 SER A O 1
ATOM 662 N N . LYS A 1 94 ? -25.480 -2.922 26.259 1.00 97.62 94 LYS A N 1
ATOM 663 C CA . LYS A 1 94 ? -24.755 -2.252 25.177 1.00 97.62 94 LYS A CA 1
ATOM 664 C C . LYS A 1 94 ? -25.403 -0.913 24.832 1.00 97.62 94 LYS A C 1
ATOM 666 O O . LYS A 1 94 ? -26.624 -0.789 24.950 1.00 97.62 94 LYS A O 1
ATOM 671 N N . LYS A 1 95 ? -24.614 0.054 24.361 1.00 98.12 95 LYS A N 1
ATOM 672 C CA . LYS A 1 95 ? -25.109 1.328 23.824 1.00 98.12 95 LYS A CA 1
ATOM 673 C C . LYS A 1 95 ? -24.188 1.864 22.727 1.00 98.12 95 LYS A C 1
ATOM 675 O O . LYS A 1 95 ? -23.006 2.077 22.969 1.00 98.12 95 LYS A O 1
ATOM 680 N N . THR A 1 96 ? -24.729 2.168 21.550 1.00 98.38 96 THR A N 1
ATOM 681 C CA . THR A 1 96 ? -24.007 2.942 20.528 1.00 98.38 96 THR A CA 1
ATOM 682 C C . THR A 1 96 ? -23.719 4.350 21.054 1.00 98.38 96 THR A C 1
ATOM 684 O O . THR A 1 96 ? -24.641 5.059 21.455 1.00 98.38 96 THR A O 1
ATOM 687 N N . VAL A 1 97 ? -22.443 4.739 21.064 1.00 98.56 97 VAL A N 1
ATOM 688 C CA . VAL A 1 97 ? -21.973 6.069 21.482 1.00 98.56 97 VAL A CA 1
ATOM 689 C C . VAL A 1 97 ? -21.823 6.969 20.260 1.00 98.56 97 VAL A C 1
ATOM 691 O O . VAL A 1 97 ? -22.389 8.054 20.227 1.00 98.56 97 VAL A O 1
ATOM 694 N N . VAL A 1 98 ? -21.129 6.485 19.226 1.00 98.44 98 VAL A N 1
ATOM 695 C CA . VAL A 1 98 ? -20.967 7.174 17.936 1.00 98.44 98 VAL A CA 1
ATOM 696 C C . VAL A 1 98 ? -21.422 6.227 16.833 1.00 98.44 98 VAL A C 1
ATOM 698 O O . VAL A 1 98 ? -20.937 5.100 16.768 1.00 98.44 98 VAL A O 1
ATOM 701 N N . GLN A 1 99 ? -22.312 6.664 15.940 1.00 97.44 99 GLN A N 1
ATOM 702 C CA . GLN A 1 99 ? -22.687 5.893 14.750 1.00 97.44 99 GLN A CA 1
ATOM 703 C C . GLN A 1 99 ? -22.056 6.524 13.505 1.00 97.44 99 GLN A C 1
ATOM 705 O O . GLN A 1 99 ? -22.569 7.498 12.959 1.00 97.44 99 GLN A O 1
ATOM 710 N N . ALA A 1 100 ? -20.917 5.982 13.076 1.00 96.62 100 ALA A N 1
ATOM 711 C CA . ALA A 1 100 ? -20.116 6.534 11.988 1.00 96.62 100 ALA A CA 1
ATOM 712 C C . ALA A 1 100 ? -19.346 5.419 11.268 1.00 96.62 100 ALA A C 1
ATOM 714 O O . ALA A 1 100 ? -18.284 4.984 11.710 1.00 96.62 100 ALA A O 1
ATOM 715 N N . SER A 1 101 ? -19.852 4.990 10.109 1.00 96.62 101 SER A N 1
ATOM 716 C CA . SER A 1 101 ? -19.283 3.886 9.321 1.00 96.62 101 SER A CA 1
ATOM 717 C C . SER A 1 101 ? -17.923 4.183 8.672 1.00 96.62 101 SER A C 1
ATOM 719 O O . SER A 1 101 ? -17.361 3.318 8.009 1.00 96.62 101 SER A O 1
ATOM 721 N N . ALA A 1 102 ? -17.407 5.406 8.817 1.00 97.00 102 ALA A N 1
ATOM 722 C CA . ALA A 1 102 ? -16.057 5.776 8.398 1.00 97.00 102 ALA A CA 1
ATOM 723 C C . ALA A 1 102 ? -14.993 5.457 9.466 1.00 97.00 102 ALA A C 1
ATOM 725 O O . ALA A 1 102 ? -13.811 5.409 9.129 1.00 97.00 102 ALA A O 1
ATOM 726 N N . LEU A 1 103 ? -15.389 5.248 10.730 1.00 98.25 103 LEU A N 1
ATOM 727 C CA . LEU A 1 103 ? -14.463 4.872 11.800 1.00 98.25 103 LEU A CA 1
ATOM 728 C C . LEU A 1 103 ? -14.001 3.422 11.608 1.00 98.25 103 LEU A C 1
ATOM 730 O O . LEU A 1 103 ? -14.818 2.535 11.338 1.00 98.25 103 LEU A O 1
ATOM 734 N N . ASN A 1 104 ? -12.689 3.189 11.717 1.00 98.00 104 ASN A N 1
ATOM 735 C CA . ASN A 1 104 ? -12.086 1.908 11.332 1.00 98.00 104 ASN A CA 1
ATOM 736 C C . ASN A 1 104 ? -11.044 1.332 12.304 1.00 98.00 104 ASN A C 1
ATOM 738 O O . ASN A 1 104 ? -10.740 0.148 12.194 1.00 98.00 104 ASN A O 1
ATOM 742 N N . HIS A 1 105 ? -10.480 2.112 13.234 1.00 98.75 105 HIS A N 1
ATOM 743 C CA . HIS A 1 105 ? -9.537 1.570 14.217 1.00 98.75 105 HIS A CA 1
ATOM 744 C C . HIS A 1 105 ? -9.325 2.447 15.453 1.00 98.75 105 HIS A C 1
ATOM 746 O O . HIS A 1 105 ? -9.505 1.952 16.558 1.00 98.75 105 HIS A O 1
ATOM 752 N N . GLY A 1 106 ? -8.894 3.701 15.290 1.00 98.50 106 GLY A N 1
ATOM 753 C CA . GLY A 1 106 ? -8.366 4.492 16.402 1.00 98.50 106 GLY A CA 1
ATOM 754 C C . GLY A 1 106 ? -9.442 5.037 17.339 1.00 98.50 106 GLY A C 1
ATOM 755 O O . GLY A 1 106 ? -10.481 5.523 16.891 1.00 98.50 106 GLY A O 1
ATOM 756 N N . ILE A 1 107 ? -9.143 4.988 18.637 1.00 98.81 107 ILE A N 1
ATOM 757 C CA . ILE A 1 107 ? -9.913 5.567 19.742 1.00 98.81 107 ILE A CA 1
ATOM 758 C C . ILE A 1 107 ? -8.936 6.042 20.822 1.00 98.81 107 ILE A C 1
ATOM 760 O O . ILE A 1 107 ? -7.883 5.430 20.984 1.00 98.81 107 ILE A O 1
ATOM 764 N N . ALA A 1 108 ? -9.269 7.115 21.536 1.00 98.62 108 ALA A N 1
ATOM 765 C CA . ALA A 1 108 ? -8.603 7.519 22.776 1.00 98.62 108 ALA A CA 1
ATOM 766 C C . ALA A 1 108 ? -9.531 8.423 23.604 1.00 98.62 108 ALA A C 1
ATOM 768 O O . ALA A 1 108 ? -10.399 9.096 23.040 1.00 98.62 108 ALA A O 1
ATOM 769 N N . LEU A 1 109 ? -9.328 8.493 24.920 1.00 98.12 109 LEU A N 1
ATOM 770 C CA . LEU A 1 109 ? -9.977 9.481 25.791 1.00 98.12 109 LEU A CA 1
ATOM 771 C C . LEU A 1 109 ? -9.000 10.589 26.213 1.00 98.12 109 LEU A C 1
ATOM 773 O O . LEU A 1 109 ? -7.796 10.367 26.353 1.00 98.12 109 LEU A O 1
ATOM 777 N N . SER A 1 110 ? -9.517 11.797 26.457 1.00 97.25 110 SER A N 1
ATOM 778 C CA . SER A 1 110 ? -8.774 12.817 27.206 1.00 97.25 110 SER A CA 1
ATOM 779 C C . SER A 1 110 ? -8.456 12.322 28.619 1.00 97.25 110 SER A C 1
ATOM 781 O O . SER A 1 110 ? -9.183 11.520 29.205 1.00 97.25 110 SER A O 1
ATOM 783 N N . ARG A 1 111 ? -7.393 12.864 29.217 1.00 95.00 111 ARG A N 1
ATOM 784 C CA . ARG A 1 111 ? -6.936 12.493 30.565 1.00 95.00 111 ARG A CA 1
ATOM 785 C C . ARG A 1 111 ? -7.967 12.739 31.680 1.00 95.00 111 ARG A C 1
ATOM 787 O O . ARG A 1 111 ? -7.876 12.128 32.741 1.00 95.00 111 ARG A O 1
ATOM 794 N N . ASP A 1 112 ? -8.938 13.622 31.458 1.00 95.12 112 ASP A N 1
ATOM 795 C CA . ASP A 1 112 ? -10.059 13.871 32.373 1.00 95.12 112 ASP A CA 1
ATOM 796 C C . ASP A 1 112 ? -11.336 13.074 32.029 1.00 95.12 112 ASP A C 1
ATOM 798 O O . ASP A 1 112 ? -12.346 13.206 32.720 1.00 95.12 112 ASP A O 1
ATOM 802 N N . GLY A 1 113 ? -11.294 12.258 30.970 1.00 96.56 113 GLY A N 1
ATOM 803 C CA . GLY A 1 113 ? -12.387 11.412 30.495 1.00 96.56 113 GLY A CA 1
ATOM 804 C C . GLY A 1 113 ? -13.536 12.144 29.794 1.00 96.56 113 GLY A C 1
ATOM 805 O O . GLY A 1 113 ? -14.552 11.505 29.537 1.00 96.56 113 GLY A O 1
ATOM 806 N N . LYS A 1 114 ? -13.414 13.451 29.504 1.00 97.56 114 LYS A N 1
ATOM 807 C CA . LYS A 1 114 ? -14.505 14.283 28.950 1.00 97.56 114 LYS A CA 1
ATOM 808 C C . LYS A 1 114 ? -14.447 14.540 27.445 1.00 97.56 114 LYS A C 1
ATOM 810 O O . LYS A 1 114 ? -15.345 15.185 26.907 1.00 97.56 114 LYS A O 1
ATOM 815 N N . THR A 1 115 ? -13.415 14.075 26.749 1.00 98.31 115 THR A N 1
ATOM 816 C CA . THR A 1 115 ? -13.318 14.178 25.289 1.00 98.31 115 THR A CA 1
ATOM 817 C C . THR A 1 115 ? -13.013 12.809 24.711 1.00 98.31 115 THR A C 1
ATOM 819 O O . THR A 1 115 ? -12.006 12.195 25.066 1.00 98.31 115 THR A O 1
ATOM 822 N N . LEU A 1 116 ? -13.875 12.338 23.813 1.00 98.81 116 LEU A N 1
ATOM 823 C CA . LEU A 1 116 ? -13.667 11.109 23.054 1.00 98.81 116 LEU A CA 1
ATOM 824 C C . LEU A 1 116 ? -13.043 11.459 21.706 1.00 98.81 116 LEU A C 1
ATOM 826 O O . LEU A 1 116 ? -13.588 12.279 20.968 1.00 98.81 116 LEU A O 1
ATOM 830 N N . TYR A 1 117 ? -11.925 10.818 21.380 1.00 98.88 117 TYR A N 1
ATOM 831 C CA . TYR A 1 117 ? -11.252 10.917 20.089 1.00 98.88 117 TYR A CA 1
ATOM 832 C C . TYR A 1 117 ? -11.441 9.618 19.310 1.00 98.88 117 TYR A C 1
ATOM 834 O O . TYR A 1 117 ? -11.337 8.534 19.884 1.00 98.88 117 TYR A O 1
ATOM 842 N N . ALA A 1 118 ? -11.687 9.713 18.003 1.00 98.88 118 ALA A N 1
ATOM 843 C CA . ALA A 1 118 ? -11.778 8.548 17.122 1.00 98.88 118 ALA A CA 1
ATOM 844 C C . ALA A 1 118 ? -11.367 8.882 15.686 1.00 98.88 118 ALA A C 1
ATOM 846 O O . ALA A 1 118 ? -11.437 10.042 15.276 1.00 98.88 118 ALA A O 1
ATOM 847 N N . SER A 1 119 ? -10.952 7.881 14.907 1.00 98.81 119 SER A N 1
ATOM 848 C CA . SER A 1 119 ? -10.408 8.101 13.560 1.00 98.81 119 SER A CA 1
ATOM 849 C C . SER A 1 119 ? -11.050 7.274 12.444 1.00 98.81 119 SER A C 1
ATOM 851 O O . SER A 1 119 ? -11.439 6.113 12.608 1.00 98.81 119 SER A O 1
ATOM 853 N N . SER A 1 120 ? -11.125 7.914 11.276 1.00 98.50 120 SER A N 1
ATOM 854 C CA . SER A 1 120 ? -11.305 7.285 9.970 1.00 98.50 120 SER A CA 1
ATOM 855 C C . SER A 1 120 ? -9.950 7.129 9.266 1.00 98.50 120 SER A C 1
ATOM 857 O O . SER A 1 120 ? -8.907 7.501 9.804 1.00 98.50 120 SER A O 1
ATOM 859 N N . ALA A 1 121 ? -9.955 6.630 8.028 1.00 97.00 121 ALA A N 1
ATOM 860 C CA . ALA A 1 121 ? -8.757 6.625 7.186 1.00 97.00 121 ALA A CA 1
ATOM 861 C C . ALA A 1 121 ? -8.250 8.035 6.821 1.00 97.00 121 ALA A C 1
ATOM 863 O O . ALA A 1 121 ? -7.059 8.211 6.567 1.00 97.00 121 ALA A O 1
ATOM 864 N N . GLU A 1 122 ? -9.143 9.028 6.788 1.00 96.38 122 GLU A N 1
ATOM 865 C CA . GLU A 1 122 ? -8.876 10.386 6.301 1.00 96.38 122 GLU A CA 1
ATOM 866 C C . GLU A 1 122 ? -8.551 11.377 7.426 1.00 96.38 122 GLU A C 1
ATOM 868 O O . GLU A 1 122 ? -7.702 12.253 7.243 1.00 96.38 122 GLU A O 1
ATOM 873 N N . ALA A 1 123 ? -9.203 11.240 8.583 1.00 98.25 123 ALA A N 1
ATOM 874 C CA . ALA A 1 123 ? -9.130 12.218 9.661 1.00 98.25 123 ALA A CA 1
ATOM 875 C C . ALA A 1 123 ? -9.344 11.609 11.059 1.00 98.25 123 ALA A C 1
ATOM 877 O O . ALA A 1 123 ? -9.973 10.561 11.224 1.00 98.25 123 ALA A O 1
ATOM 878 N N . ALA A 1 124 ? -8.837 12.309 12.072 1.00 98.75 124 ALA A N 1
ATOM 879 C CA . ALA A 1 124 ? -9.161 12.109 13.478 1.00 98.75 124 ALA A CA 1
ATOM 880 C C . ALA A 1 124 ? -10.140 13.197 13.935 1.00 98.75 124 ALA A C 1
ATOM 882 O O . ALA A 1 124 ? -9.982 14.369 13.583 1.00 98.75 124 ALA A O 1
ATOM 883 N N . TYR A 1 125 ? -11.128 12.811 14.734 1.00 98.75 125 TYR A N 1
ATOM 884 C CA . TYR A 1 125 ? -12.206 13.670 15.219 1.00 98.75 125 TYR A CA 1
ATOM 885 C C . TYR A 1 125 ? -12.278 13.646 16.747 1.00 98.75 125 TYR A C 1
ATOM 887 O O . TYR A 1 125 ? -11.826 12.680 17.367 1.00 98.75 125 TYR A O 1
ATOM 895 N N . SER A 1 126 ? -12.896 14.667 17.340 1.00 98.50 126 SER A N 1
ATOM 896 C CA . SER A 1 126 ? -13.222 14.721 18.767 1.00 98.50 126 SER A CA 1
ATOM 897 C C . SER A 1 126 ? -14.684 15.079 19.027 1.00 98.50 126 SER A C 1
ATOM 899 O O . SER A 1 126 ? -15.318 15.802 18.257 1.00 98.50 126 SER A O 1
ATOM 901 N N . TRP A 1 127 ? -15.197 14.581 20.149 1.00 98.62 127 TRP A N 1
ATOM 902 C CA . TRP A 1 127 ? -16.505 14.896 20.719 1.00 98.62 127 TRP A CA 1
ATOM 903 C C . TRP A 1 127 ? -16.345 15.213 22.209 1.00 98.62 127 TRP A C 1
ATOM 905 O O . TRP A 1 127 ? -15.510 14.592 22.871 1.00 98.62 127 TRP A O 1
ATOM 915 N N . GLU A 1 128 ? -17.192 16.079 22.771 1.00 98.50 128 GLU A N 1
ATOM 916 C CA . GLU A 1 128 ? -17.420 16.052 24.225 1.00 98.50 128 GLU A CA 1
ATOM 917 C C . GLU A 1 128 ? -18.045 14.697 24.594 1.00 98.50 128 GLU A C 1
ATOM 919 O O . GLU A 1 128 ? -18.857 14.176 23.830 1.00 98.50 128 GLU A O 1
ATOM 924 N N . TYR A 1 129 ? -17.667 14.113 25.733 1.00 98.69 129 TYR A N 1
ATOM 925 C CA . TYR A 1 129 ? -18.113 12.789 26.178 1.00 98.69 129 TYR A CA 1
ATOM 926 C C . TYR A 1 129 ? -18.538 12.799 27.651 1.00 98.69 129 TYR A C 1
ATOM 928 O O . TYR A 1 129 ? -17.838 13.334 28.510 1.00 98.69 129 TYR A O 1
ATOM 936 N N . ASP A 1 130 ? -19.670 12.158 27.942 1.00 98.44 130 ASP A N 1
ATOM 937 C CA . ASP A 1 130 ? -20.130 11.853 29.299 1.00 98.44 130 ASP A CA 1
ATOM 938 C C . ASP A 1 130 ? -20.125 10.335 29.523 1.00 98.44 130 ASP A C 1
ATOM 940 O O . ASP A 1 130 ? -20.930 9.607 28.936 1.00 98.44 130 ASP A O 1
ATOM 944 N N . SER A 1 131 ? -19.246 9.861 30.410 1.00 97.62 131 SER A N 1
ATOM 945 C CA . SER A 1 131 ? -19.142 8.449 30.800 1.00 97.62 131 SER A CA 1
ATOM 946 C C . SER A 1 131 ? -20.289 7.972 31.695 1.00 97.62 131 SER A C 1
ATOM 948 O O . SER A 1 131 ? -20.604 6.781 31.695 1.00 97.62 131 SER A O 1
ATOM 950 N N . ALA A 1 132 ? -20.969 8.870 32.420 1.00 96.75 132 ALA A N 1
ATOM 951 C CA . ALA A 1 132 ? -22.070 8.496 33.307 1.00 96.75 132 ALA A CA 1
ATOM 952 C C . ALA A 1 132 ? -23.325 8.070 32.526 1.00 96.75 132 ALA A C 1
ATOM 954 O O . ALA A 1 132 ? -24.079 7.210 32.989 1.00 96.75 132 ALA A O 1
ATOM 955 N N . SER A 1 133 ? -23.539 8.634 31.333 1.00 96.75 133 SER A N 1
ATOM 956 C CA . SER A 1 133 ? -24.606 8.222 30.412 1.00 96.75 133 SER A CA 1
ATOM 957 C C . SER A 1 133 ? -24.112 7.490 29.155 1.00 96.75 133 SER A C 1
ATOM 959 O O . SER A 1 133 ? -24.941 6.967 28.404 1.00 96.75 133 SER A O 1
ATOM 961 N N . SER A 1 134 ? -22.797 7.439 28.908 1.00 97.31 134 SER A N 1
ATOM 962 C CA . SER A 1 134 ? -22.175 7.075 27.624 1.00 97.31 134 SER A CA 1
ATOM 963 C C . SER A 1 134 ? -22.834 7.808 26.445 1.00 97.31 134 SER A C 1
ATOM 965 O O . SER A 1 134 ? -23.515 7.191 25.619 1.00 97.31 134 SER A O 1
ATOM 967 N N . THR A 1 135 ? -22.697 9.135 26.385 1.00 98.25 135 THR A N 1
ATOM 968 C CA . THR A 1 135 ? -23.128 9.978 25.246 1.00 98.25 135 THR A CA 1
ATOM 969 C C . THR A 1 135 ? -22.021 10.905 24.775 1.00 98.25 135 THR A C 1
ATOM 971 O O . THR A 1 135 ? -21.136 11.251 25.552 1.00 98.25 135 THR A O 1
ATOM 974 N N . VAL A 1 136 ? -22.132 11.358 23.527 1.00 98.69 136 VAL A N 1
ATOM 975 C CA . VAL A 1 136 ? -21.308 12.422 22.947 1.00 98.69 136 VAL A CA 1
ATOM 976 C C . VAL A 1 136 ? -22.129 13.662 22.591 1.00 98.69 136 VAL A C 1
ATOM 978 O O . VAL A 1 136 ? -23.356 13.588 22.522 1.00 98.69 136 VAL A O 1
ATOM 981 N N . SER A 1 137 ? -21.450 14.779 22.320 1.00 98.19 137 SER A N 1
ATOM 982 C CA . SER A 1 137 ? -22.026 15.963 21.668 1.00 98.19 137 SER A CA 1
ATOM 983 C C . SER A 1 137 ? -22.628 15.651 20.285 1.00 98.19 137 SER A C 1
ATOM 985 O O . SER A 1 137 ? -22.095 14.829 19.540 1.00 98.19 137 SER A O 1
ATOM 987 N N . ASP A 1 138 ? -23.701 16.358 19.901 1.00 94.44 138 ASP A N 1
ATOM 988 C CA . ASP A 1 138 ? -24.378 16.193 18.595 1.00 94.44 138 ASP A CA 1
ATOM 989 C C . ASP A 1 138 ? -23.454 16.462 17.388 1.00 94.44 138 ASP A C 1
ATOM 991 O O . ASP A 1 138 ? -23.649 15.920 16.299 1.00 94.44 138 ASP A O 1
ATOM 995 N N . THR A 1 139 ? -22.441 17.310 17.579 1.00 94.25 139 THR A N 1
ATOM 996 C CA . THR A 1 139 ? -21.415 17.656 16.587 1.00 94.25 139 THR A CA 1
ATOM 997 C C . THR A 1 139 ? -20.033 17.215 17.051 1.00 94.25 139 THR A C 1
ATOM 999 O O . THR A 1 139 ? -19.733 17.266 18.247 1.00 94.25 139 THR A O 1
ATOM 1002 N N . ASN A 1 140 ? -19.171 16.864 16.095 1.00 96.69 140 ASN A N 1
ATOM 1003 C CA . ASN A 1 140 ? -17.745 16.648 16.315 1.00 96.69 140 ASN A CA 1
ATOM 1004 C C . ASN A 1 140 ? -16.896 17.801 15.766 1.00 96.69 140 ASN A C 1
ATOM 1006 O O . ASN A 1 140 ? -17.351 18.607 14.953 1.00 96.69 140 ASN A O 1
ATOM 1010 N N . MET A 1 141 ? -15.641 17.847 16.200 1.00 97.00 141 MET A N 1
ATOM 1011 C CA . MET A 1 141 ? -14.583 18.654 15.597 1.00 97.00 141 MET A CA 1
ATOM 1012 C C . MET A 1 141 ? -13.639 17.738 14.809 1.00 97.00 141 MET A C 1
ATOM 1014 O O . MET A 1 141 ? -13.341 16.628 15.249 1.00 97.00 141 MET A O 1
ATOM 1018 N N . THR A 1 142 ? -13.133 18.199 13.664 1.00 98.44 142 THR A N 1
ATOM 1019 C CA . THR A 1 142 ? -12.002 17.548 12.984 1.00 98.44 142 THR A CA 1
ATOM 1020 C C . THR A 1 142 ? -10.705 18.032 13.624 1.00 98.44 142 THR A C 1
ATOM 1022 O O . THR A 1 142 ? -10.419 19.224 13.630 1.00 98.44 142 THR A O 1
ATOM 1025 N N . VAL A 1 143 ? -9.933 17.105 14.186 1.00 98.31 143 VAL A N 1
ATOM 1026 C CA . VAL A 1 143 ? -8.725 17.392 14.973 1.00 98.31 143 VAL A CA 1
ATOM 1027 C C . VAL A 1 143 ? -7.480 17.342 14.094 1.00 98.31 143 VAL A C 1
ATOM 1029 O O . VAL A 1 143 ? -6.644 18.240 14.150 1.00 98.31 143 VAL A O 1
ATOM 1032 N N . VAL A 1 144 ? -7.369 16.307 13.255 1.00 98.69 144 VAL A N 1
ATOM 1033 C CA . VAL A 1 144 ? -6.292 16.157 12.266 1.00 98.69 144 VAL A CA 1
ATOM 1034 C C . VAL A 1 144 ? -6.878 15.605 10.967 1.00 98.69 144 VAL A C 1
ATOM 1036 O O . VAL A 1 144 ? -7.655 14.655 11.014 1.00 98.69 144 VAL A O 1
ATOM 1039 N N . THR A 1 145 ? -6.508 16.168 9.818 1.00 98.00 145 THR A N 1
ATOM 1040 C CA . THR A 1 145 ? -6.981 15.771 8.478 1.00 98.00 145 THR A CA 1
ATOM 1041 C C . THR A 1 145 ? -5.819 15.472 7.517 1.00 98.00 145 THR A C 1
ATOM 1043 O O . THR A 1 145 ? -4.651 15.556 7.898 1.00 98.00 145 THR A O 1
ATOM 1046 N N . GLY A 1 146 ? -6.124 15.103 6.270 1.00 93.56 146 GLY A N 1
ATOM 1047 C CA . GLY A 1 146 ? -5.137 14.838 5.211 1.00 93.56 146 GLY A CA 1
ATOM 1048 C C . GLY A 1 146 ? -4.533 13.429 5.230 1.00 93.56 146 GLY A C 1
ATOM 1049 O O . GLY A 1 146 ? -3.566 13.162 4.529 1.00 93.56 146 GLY A O 1
ATOM 1050 N N . MET A 1 147 ? -5.085 12.498 6.012 1.00 97.19 147 MET A N 1
ATOM 1051 C CA . MET A 1 147 ? -4.457 11.193 6.257 1.00 97.19 147 MET A CA 1
ATOM 1052 C C . MET A 1 147 ? -4.862 10.077 5.280 1.00 97.19 147 MET A C 1
ATOM 1054 O O . MET A 1 147 ? -4.434 8.938 5.464 1.00 97.19 147 MET A O 1
ATOM 1058 N N . ASN A 1 148 ? -5.698 10.351 4.276 1.00 88.81 148 ASN A N 1
ATOM 1059 C CA . ASN A 1 148 ? -6.325 9.316 3.445 1.00 88.81 148 ASN A CA 1
ATOM 1060 C C . ASN A 1 148 ? -5.310 8.450 2.660 1.00 88.81 148 ASN A C 1
ATOM 1062 O O . ASN A 1 148 ? -4.396 8.975 2.028 1.00 88.81 148 ASN A O 1
ATOM 1066 N N . THR A 1 149 ? -5.505 7.125 2.652 1.00 83.06 149 THR A N 1
ATOM 1067 C CA . THR A 1 149 ? -4.721 6.146 1.864 1.00 83.06 149 THR A CA 1
ATOM 1068 C C . THR A 1 149 ? -5.639 5.045 1.308 1.00 83.06 149 THR A C 1
ATOM 1070 O O . THR A 1 149 ? -6.737 4.844 1.822 1.00 83.06 149 THR A O 1
ATOM 1073 N N . ASP A 1 150 ? -5.222 4.332 0.252 1.00 78.00 150 ASP A N 1
ATOM 1074 C CA . ASP A 1 150 ? -6.023 3.256 -0.379 1.00 78.00 150 ASP A CA 1
ATOM 1075 C C . ASP A 1 150 ? -5.762 1.843 0.211 1.00 78.00 150 ASP A C 1
ATOM 1077 O O . ASP A 1 150 ? -6.549 0.934 -0.064 1.00 78.00 150 ASP A O 1
ATOM 1081 N N . ASP A 1 151 ? -4.693 1.661 1.007 1.00 91.12 151 ASP A N 1
ATOM 1082 C CA . ASP A 1 151 ? -4.219 0.359 1.531 1.00 91.12 151 ASP A CA 1
ATOM 1083 C C . ASP A 1 151 ? -4.205 0.310 3.079 1.00 91.12 151 ASP A C 1
ATOM 1085 O O . ASP A 1 151 ? -5.234 0.001 3.694 1.00 91.12 151 ASP A O 1
ATOM 1089 N N . HIS A 1 152 ? -3.107 0.708 3.744 1.00 97.56 152 HIS A N 1
ATOM 1090 C CA . HIS A 1 152 ? -3.044 0.791 5.211 1.00 97.56 152 HIS A CA 1
ATOM 1091 C C . HIS A 1 152 ? -3.884 1.962 5.736 1.00 97.56 152 HIS A C 1
ATOM 1093 O O . HIS A 1 152 ? -3.402 3.078 5.929 1.00 97.56 152 HIS A O 1
ATOM 1099 N N . THR A 1 153 ? -5.174 1.712 5.951 1.00 98.00 153 THR A N 1
ATOM 1100 C CA . THR A 1 153 ? -6.199 2.728 6.249 1.00 98.00 153 THR A CA 1
ATOM 1101 C C . THR A 1 153 ? -6.380 3.047 7.736 1.00 98.00 153 THR A C 1
ATOM 1103 O O . THR A 1 153 ? -7.132 3.958 8.070 1.00 98.00 153 THR A O 1
ATOM 1106 N N . THR A 1 154 ? -5.722 2.344 8.658 1.00 98.62 154 THR A N 1
ATOM 1107 C CA . THR A 1 154 ? -5.880 2.561 10.108 1.00 98.62 154 THR A CA 1
ATOM 1108 C C . THR A 1 154 ? -5.101 3.781 10.607 1.00 98.62 154 THR A C 1
ATOM 1110 O O . THR A 1 154 ? -3.940 3.962 10.239 1.00 98.62 154 THR A O 1
ATOM 1113 N N . ARG A 1 155 ? -5.710 4.605 11.472 1.00 98.75 155 ARG A N 1
ATOM 1114 C CA . ARG A 1 155 ? -5.051 5.752 12.130 1.00 98.75 155 ARG A CA 1
ATOM 1115 C C . ARG A 1 155 ? -5.099 5.599 13.645 1.00 98.75 155 ARG A C 1
ATOM 1117 O O . ARG A 1 155 ? -6.062 6.029 14.278 1.00 98.75 155 ARG A O 1
ATOM 1124 N N . THR A 1 156 ? -4.116 4.927 14.230 1.00 98.88 156 THR A N 1
ATOM 1125 C CA . THR A 1 156 ? -4.070 4.717 15.687 1.00 98.88 156 THR A CA 1
ATOM 1126 C C . THR A 1 156 ? -3.928 6.046 16.408 1.00 98.88 156 THR A C 1
ATOM 1128 O O . THR A 1 156 ? -3.167 6.898 15.957 1.00 98.88 156 THR A O 1
ATOM 1131 N N . LEU A 1 157 ? -4.659 6.210 17.511 1.00 98.94 157 LEU A N 1
ATOM 1132 C CA . LEU A 1 157 ? -4.643 7.393 18.366 1.00 98.94 157 LEU A CA 1
ATOM 1133 C C . LEU A 1 157 ? -4.074 7.012 19.736 1.00 98.94 157 LEU A C 1
ATOM 1135 O O . LEU A 1 157 ? -4.384 5.938 20.242 1.00 98.94 157 LEU A O 1
ATOM 1139 N N . LEU A 1 158 ? -3.283 7.897 20.342 1.00 98.81 158 LEU A N 1
ATOM 1140 C CA . LEU A 1 158 ? -2.834 7.774 21.731 1.00 98.81 158 LEU A CA 1
ATOM 1141 C C . LEU A 1 158 ? -2.762 9.167 22.366 1.00 98.81 158 LEU A C 1
ATOM 1143 O O . LEU A 1 158 ? -2.091 10.050 21.837 1.00 98.81 158 LEU A O 1
ATOM 1147 N N . ILE A 1 159 ? -3.416 9.360 23.512 1.00 98.62 159 ILE A N 1
ATOM 1148 C CA . ILE A 1 159 ? -3.280 10.577 24.325 1.00 98.62 159 ILE A CA 1
ATOM 1149 C C . ILE A 1 159 ? -2.182 10.348 25.369 1.00 98.62 159 ILE A C 1
ATOM 1151 O O . ILE A 1 159 ? -2.269 9.420 26.178 1.00 98.62 159 ILE A O 1
ATOM 1155 N N . SER A 1 160 ? -1.153 11.201 25.359 1.00 98.31 160 SER A N 1
ATOM 1156 C CA . SER A 1 160 ? -0.066 11.161 26.345 1.00 98.31 160 SER A CA 1
ATOM 1157 C C . SER A 1 160 ? -0.598 11.411 27.757 1.00 98.31 160 SER A C 1
ATOM 1159 O O . SER A 1 160 ? -1.376 12.333 28.007 1.00 98.31 160 SER A O 1
ATOM 1161 N N . GLN A 1 161 ? -0.137 10.597 28.704 1.00 96.19 161 GLN A N 1
ATOM 1162 C CA . GLN A 1 161 ? -0.419 10.744 30.132 1.00 96.19 161 GLN A CA 1
ATOM 1163 C C . GLN A 1 161 ? 0.687 11.541 30.845 1.00 96.19 161 GLN A C 1
ATOM 1165 O O . GLN A 1 161 ? 0.490 12.032 31.963 1.00 96.19 161 GLN A O 1
ATOM 1170 N N . LYS A 1 162 ? 1.852 11.689 30.198 1.00 96.06 162 LYS A N 1
ATOM 1171 C CA . LYS A 1 162 ? 3.007 12.459 30.681 1.00 96.06 162 LYS A CA 1
ATOM 1172 C C . LYS A 1 162 ? 3.015 13.913 30.224 1.00 96.06 162 LYS A C 1
ATOM 1174 O O . LYS A 1 162 ? 3.517 14.752 30.971 1.00 96.06 162 LYS A O 1
ATOM 1179 N N . VAL A 1 163 ? 2.477 14.218 29.043 1.00 96.94 163 VAL A N 1
ATOM 1180 C CA . VAL A 1 163 ? 2.452 15.574 28.476 1.00 96.94 163 VAL A CA 1
ATOM 1181 C C . VAL A 1 163 ? 1.028 15.948 28.100 1.00 96.94 163 VAL A C 1
ATOM 1183 O O . VAL A 1 163 ? 0.436 15.392 27.180 1.00 96.94 163 VAL A O 1
ATOM 1186 N N . ASP A 1 164 ? 0.482 16.905 28.844 1.00 94.44 164 ASP A N 1
ATOM 1187 C CA . ASP A 1 164 ? -0.901 17.337 28.688 1.00 94.44 164 ASP A CA 1
ATOM 1188 C C . ASP A 1 164 ? -1.192 17.885 27.280 1.00 94.44 164 ASP A C 1
ATOM 1190 O O . ASP A 1 164 ? -0.372 18.587 26.685 1.00 94.44 164 ASP A O 1
ATOM 1194 N N . GLY A 1 165 ? -2.363 17.532 26.745 1.00 94.44 165 GLY A N 1
ATOM 1195 C CA . GLY A 1 165 ? -2.808 17.932 25.411 1.00 94.44 165 GLY A CA 1
ATOM 1196 C C . GLY A 1 165 ? -2.104 17.249 24.231 1.00 94.44 165 GLY A C 1
ATOM 1197 O O . GLY A 1 165 ? -2.443 17.566 23.096 1.00 94.44 165 GLY A O 1
ATOM 1198 N N . MET A 1 166 ? -1.155 16.324 24.426 1.00 98.19 166 MET A N 1
ATOM 1199 C CA . MET A 1 166 ? -0.463 15.677 23.299 1.00 98.19 166 MET A CA 1
ATOM 1200 C C . MET A 1 166 ? -1.208 14.441 22.771 1.00 98.19 166 MET A C 1
ATOM 1202 O O . MET A 1 166 ? -1.290 13.416 23.450 1.00 98.19 166 MET A O 1
ATOM 1206 N N . LEU A 1 167 ? -1.677 14.520 21.521 1.00 98.75 167 LEU A N 1
ATOM 1207 C CA . LEU A 1 167 ? -2.251 13.412 20.749 1.00 98.75 167 LEU A CA 1
ATOM 1208 C C . LEU A 1 167 ? -1.225 12.877 19.745 1.00 98.75 167 LEU A C 1
ATOM 1210 O O . LEU A 1 167 ? -0.805 13.605 18.847 1.00 98.75 167 LEU A O 1
ATOM 1214 N N . LEU A 1 168 ? -0.851 11.606 19.856 1.00 98.88 168 LEU A N 1
ATOM 1215 C CA . LEU A 1 168 ? -0.061 10.896 18.854 1.00 98.88 168 LEU A CA 1
ATOM 1216 C C . LEU A 1 168 ? -0.991 10.234 17.833 1.00 98.88 168 LEU A C 1
ATOM 1218 O O . LEU A 1 168 ? -2.023 9.673 18.208 1.00 98.88 168 LEU A O 1
ATOM 1222 N N . ILE A 1 169 ? -0.600 10.265 16.557 1.00 98.88 169 ILE A N 1
ATOM 1223 C CA . ILE A 1 169 ? -1.283 9.571 15.465 1.00 98.88 169 ILE A CA 1
ATOM 1224 C C . ILE A 1 169 ? -0.268 8.824 14.595 1.00 98.88 169 ILE A C 1
ATOM 1226 O O . ILE A 1 169 ? 0.742 9.397 14.180 1.00 98.88 169 ILE A O 1
ATOM 1230 N N . SER A 1 170 ? -0.561 7.553 14.307 1.00 98.88 170 SER A N 1
ATOM 1231 C CA . SER A 1 170 ? 0.177 6.725 13.342 1.00 98.88 170 SER A CA 1
ATOM 1232 C C . SER A 1 170 ? -0.529 6.673 11.983 1.00 98.88 170 SER A C 1
ATOM 1234 O O . SER A 1 170 ? -1.761 6.594 11.921 1.00 98.88 170 SER A O 1
ATOM 1236 N N . ARG A 1 171 ? 0.243 6.688 10.889 1.00 98.50 171 ARG A N 1
ATOM 1237 C CA . ARG A 1 171 ? -0.238 6.533 9.505 1.00 98.50 171 ARG A CA 1
ATOM 1238 C C . ARG A 1 171 ? 0.726 5.650 8.714 1.00 98.50 171 ARG A C 1
ATOM 1240 O O . ARG A 1 171 ? 1.870 6.039 8.494 1.00 98.50 171 ARG A O 1
ATOM 1247 N N . GLY A 1 172 ? 0.241 4.493 8.262 1.00 98.31 172 GLY A N 1
ATOM 1248 C CA . GLY A 1 172 ? 0.981 3.581 7.386 1.00 98.31 172 GLY A CA 1
ATOM 1249 C C . GLY A 1 172 ? 1.068 4.035 5.921 1.00 98.31 172 GLY A C 1
ATOM 1250 O O . GLY A 1 172 ? 0.693 5.157 5.569 1.00 98.31 172 GLY A O 1
ATOM 1251 N N . SER A 1 173 ? 1.577 3.148 5.068 1.00 97.12 173 SER A N 1
ATOM 1252 C CA . SER A 1 173 ? 1.806 3.370 3.634 1.00 97.12 173 SER A CA 1
ATOM 1253 C C . SER A 1 173 ? 0.545 3.272 2.752 1.00 97.12 173 SER A C 1
ATOM 1255 O O . SER A 1 173 ? -0.526 2.829 3.171 1.00 97.12 173 SER A O 1
ATOM 1257 N N . THR A 1 174 ? 0.675 3.658 1.479 1.00 93.56 174 THR A N 1
ATOM 1258 C CA . THR A 1 174 ? -0.355 3.476 0.434 1.00 93.56 174 THR A CA 1
ATOM 1259 C C . THR A 1 174 ? -0.243 2.172 -0.364 1.00 93.56 174 THR A C 1
ATOM 1261 O O . THR A 1 174 ? -1.127 1.897 -1.173 1.00 93.56 174 THR A O 1
ATOM 1264 N N . ALA A 1 175 ? 0.809 1.380 -0.142 1.00 89.25 175 ALA A N 1
ATOM 1265 C CA . ALA A 1 175 ? 1.052 0.074 -0.758 1.00 89.25 175 ALA A CA 1
ATOM 1266 C C . ALA A 1 175 ? 2.045 -0.747 0.092 1.00 89.25 175 ALA A C 1
ATOM 1268 O O . ALA A 1 175 ? 2.741 -0.171 0.932 1.00 89.25 175 ALA A O 1
ATOM 1269 N N . ASN A 1 176 ? 2.182 -2.055 -0.170 1.00 92.75 176 ASN A N 1
ATOM 1270 C CA . ASN A 1 176 ? 3.183 -2.920 0.483 1.00 92.75 176 ASN A CA 1
ATOM 1271 C C . ASN A 1 176 ? 4.614 -2.340 0.421 1.00 92.75 176 ASN A C 1
ATOM 1273 O O . ASN A 1 176 ? 5.303 -2.306 1.437 1.00 92.75 176 ASN A O 1
ATOM 1277 N N . ILE A 1 177 ? 5.011 -1.845 -0.758 1.00 88.81 177 ILE A N 1
ATOM 1278 C CA . ILE A 1 177 ? 6.171 -0.973 -0.973 1.00 88.81 177 ILE A CA 1
ATOM 1279 C C . ILE A 1 177 ? 5.657 0.349 -1.538 1.00 88.81 177 ILE A C 1
ATOM 1281 O O . ILE A 1 177 ? 5.023 0.375 -2.592 1.00 88.81 177 ILE A O 1
ATOM 1285 N N . ASP A 1 178 ? 5.946 1.440 -0.838 1.00 87.62 178 ASP A N 1
ATOM 1286 C CA . ASP A 1 178 ? 5.471 2.788 -1.141 1.00 87.62 178 ASP A CA 1
ATOM 1287 C C . ASP A 1 178 ? 6.662 3.750 -1.258 1.00 87.62 178 ASP A C 1
ATOM 1289 O O . ASP A 1 178 ? 7.165 4.230 -0.238 1.00 87.62 178 ASP A O 1
ATOM 1293 N N . PRO A 1 179 ? 7.114 4.064 -2.486 1.00 76.75 179 PRO A N 1
ATOM 1294 C CA . PRO A 1 179 ? 8.187 5.028 -2.710 1.00 76.75 179 PRO A CA 1
ATOM 1295 C C . PRO A 1 179 ? 7.876 6.444 -2.202 1.00 76.75 179 PRO A C 1
ATOM 1297 O O . PRO A 1 179 ? 8.798 7.211 -1.957 1.00 76.75 179 PRO A O 1
ATOM 1300 N N . ALA A 1 180 ? 6.609 6.824 -1.986 1.00 80.69 180 ALA A N 1
ATOM 1301 C CA . ALA A 1 180 ? 6.291 8.139 -1.427 1.00 80.69 180 ALA A CA 1
ATOM 1302 C C . ALA A 1 180 ? 6.624 8.246 0.074 1.00 80.69 180 ALA A C 1
ATOM 1304 O O . ALA A 1 180 ? 6.763 9.365 0.573 1.00 80.69 180 ALA A O 1
ATOM 1305 N N . ALA A 1 181 ? 6.843 7.127 0.781 1.00 85.44 181 ALA A N 1
ATOM 1306 C CA . ALA A 1 181 ? 7.477 7.138 2.105 1.00 85.44 181 ALA A CA 1
ATOM 1307 C C . ALA A 1 181 ? 8.944 7.628 2.053 1.00 85.44 181 ALA A C 1
ATOM 1309 O O . ALA A 1 181 ? 9.444 8.139 3.052 1.00 85.44 181 ALA A O 1
ATOM 1310 N N . GLU A 1 182 ? 9.576 7.583 0.869 1.00 81.00 182 GLU A N 1
ATOM 1311 C CA . GLU A 1 182 ? 10.801 8.310 0.488 1.00 81.00 182 GLU A CA 1
ATOM 1312 C C . GLU A 1 182 ? 10.834 9.777 0.950 1.00 81.00 182 GLU A C 1
ATOM 1314 O O . GLU A 1 182 ? 11.853 10.346 1.351 1.00 81.00 182 GLU A O 1
ATOM 1319 N N . MET A 1 183 ? 9.671 10.423 0.848 1.00 76.31 183 MET A N 1
ATOM 1320 C CA . MET A 1 183 ? 9.509 11.861 0.996 1.00 76.31 183 MET A CA 1
ATOM 1321 C C . MET A 1 183 ? 8.776 12.183 2.293 1.00 76.31 183 MET A C 1
ATOM 1323 O O . MET A 1 183 ? 7.570 11.983 2.406 1.00 76.31 183 MET A O 1
ATOM 1327 N N . LEU A 1 184 ? 9.478 12.809 3.239 1.00 81.12 184 LEU A N 1
ATOM 1328 C CA . LEU A 1 184 ? 8.915 13.274 4.514 1.00 81.12 184 LEU A CA 1
ATOM 1329 C C . LEU A 1 184 ? 7.601 14.069 4.393 1.00 81.12 184 LEU A C 1
ATOM 1331 O O . LEU A 1 184 ? 6.788 14.034 5.316 1.00 81.12 184 LEU A O 1
ATOM 1335 N N . SER A 1 185 ? 7.402 14.775 3.278 1.00 82.25 185 SER A N 1
ATOM 1336 C CA . SER A 1 185 ? 6.223 15.593 2.976 1.00 82.25 185 SER A CA 1
ATOM 1337 C C . SER A 1 185 ? 4.992 14.816 2.492 1.00 82.25 185 SER A C 1
ATOM 1339 O O . SER A 1 185 ? 3.957 15.441 2.293 1.00 82.25 185 SER A O 1
ATOM 1341 N N . SER A 1 186 ? 5.068 13.496 2.282 1.00 86.94 186 SER A N 1
ATOM 1342 C CA . SER A 1 186 ? 3.890 12.667 1.965 1.00 86.94 186 SER A CA 1
ATOM 1343 C C . SER A 1 186 ? 3.027 12.354 3.191 1.00 86.94 186 SER A C 1
ATOM 1345 O O . SER A 1 186 ? 1.866 11.977 3.053 1.00 86.94 186 SER A O 1
ATOM 1347 N N . GLY A 1 187 ? 3.616 12.423 4.391 1.00 90.50 187 GLY A N 1
ATOM 1348 C CA . GLY A 1 187 ? 3.001 11.928 5.621 1.00 90.50 187 GLY A CA 1
ATOM 1349 C C . GLY A 1 187 ? 2.823 10.400 5.677 1.00 90.50 187 GLY A C 1
ATOM 1350 O O . GLY A 1 187 ? 2.220 9.910 6.629 1.00 90.50 187 GLY A O 1
ATOM 1351 N N . HIS A 1 188 ? 3.326 9.634 4.700 1.00 96.69 188 HIS A N 1
ATOM 1352 C CA . HIS A 1 188 ? 3.195 8.171 4.659 1.00 96.69 188 HIS A CA 1
ATOM 1353 C C . HIS A 1 188 ? 4.212 7.494 5.581 1.00 96.69 188 HIS A C 1
ATOM 1355 O O . HIS A 1 188 ? 5.370 7.911 5.633 1.00 96.69 188 HIS A O 1
ATOM 1361 N N . SER A 1 189 ? 3.793 6.417 6.252 1.00 98.31 189 SER A N 1
ATOM 1362 C CA . SER A 1 189 ? 4.659 5.580 7.098 1.00 98.31 189 SER A CA 1
ATOM 1363 C C . SER A 1 189 ? 5.388 6.370 8.196 1.00 98.31 189 SER A C 1
ATOM 1365 O O . SER A 1 189 ? 6.616 6.325 8.310 1.00 98.31 189 SER A O 1
ATOM 1367 N N . GLN A 1 190 ? 4.626 7.143 8.981 1.00 98.38 190 GLN A N 1
ATOM 1368 C CA . GLN A 1 190 ? 5.132 8.020 10.050 1.00 98.38 190 GLN A CA 1
ATOM 1369 C C . GLN A 1 190 ? 4.284 7.935 11.323 1.00 98.38 190 GLN A C 1
ATOM 1371 O O . GLN A 1 190 ? 3.100 7.596 11.274 1.00 98.38 190 GLN A O 1
ATOM 1376 N N . ILE A 1 191 ? 4.874 8.367 12.441 1.00 98.88 191 ILE A N 1
ATOM 1377 C CA . ILE A 1 191 ? 4.158 8.711 13.676 1.00 98.88 191 ILE A CA 1
ATOM 1378 C C . ILE A 1 191 ? 4.409 10.191 13.986 1.00 98.88 191 ILE A C 1
ATOM 1380 O O . ILE A 1 191 ? 5.561 10.640 14.050 1.00 98.88 191 ILE A O 1
ATOM 1384 N N . LYS A 1 192 ? 3.330 10.952 14.198 1.00 98.69 192 LYS A N 1
ATOM 1385 C CA . LYS A 1 192 ? 3.358 12.382 14.550 1.00 98.69 192 LYS A CA 1
ATOM 1386 C C . LYS A 1 192 ? 2.580 12.660 15.837 1.00 98.69 192 LYS A C 1
ATOM 1388 O O . LYS A 1 192 ? 1.611 11.971 16.134 1.00 98.69 192 LYS A O 1
ATOM 1393 N N . ALA A 1 193 ? 2.986 13.690 16.577 1.00 98.62 193 ALA A N 1
ATOM 1394 C CA . ALA A 1 193 ? 2.332 14.154 17.798 1.00 98.62 193 ALA A CA 1
ATOM 1395 C C . ALA A 1 193 ? 1.860 15.613 17.671 1.00 98.62 193 ALA A C 1
ATOM 1397 O O . ALA A 1 193 ? 2.620 16.495 17.267 1.00 98.62 193 ALA A O 1
ATOM 1398 N N . PHE A 1 194 ? 0.609 15.872 18.039 1.00 98.62 194 PHE A N 1
ATOM 1399 C CA . PHE A 1 194 ? -0.098 17.141 17.867 1.00 98.62 194 PHE A CA 1
ATOM 1400 C C . PHE A 1 194 ? -0.497 17.702 19.238 1.00 98.62 194 PHE A C 1
ATOM 1402 O O . PHE A 1 194 ? -0.959 16.954 20.098 1.00 98.62 194 PHE A O 1
ATOM 1409 N N . ASN A 1 195 ? -0.310 19.007 19.454 1.00 97.88 195 ASN A N 1
ATOM 1410 C CA . ASN A 1 195 ? -0.610 19.658 20.731 1.00 97.88 195 ASN A CA 1
ATOM 1411 C C . ASN A 1 195 ? -2.012 20.279 20.703 1.00 97.88 195 ASN A C 1
ATOM 1413 O O . ASN A 1 195 ? -2.194 21.402 20.239 1.00 97.88 195 ASN A O 1
ATOM 1417 N N . LEU A 1 196 ? -2.994 19.556 21.234 1.00 97.25 196 LEU A N 1
ATOM 1418 C CA . LEU A 1 196 ? -4.402 19.947 21.252 1.00 97.25 196 LEU A CA 1
ATOM 1419 C C . LEU A 1 196 ? -4.672 21.239 22.040 1.00 97.25 196 LEU A C 1
ATOM 1421 O O . LEU A 1 196 ? -5.634 21.935 21.734 1.00 97.25 196 LEU A O 1
ATOM 1425 N N . ASN A 1 197 ? -3.800 21.621 22.980 1.00 95.25 197 ASN A N 1
ATOM 1426 C CA . ASN A 1 197 ? -3.917 22.897 23.698 1.00 95.25 197 ASN A CA 1
ATOM 1427 C C . ASN A 1 197 ? -3.650 24.126 22.794 1.00 95.25 197 ASN A C 1
ATOM 1429 O O . ASN A 1 197 ? -3.957 25.249 23.187 1.00 95.25 197 ASN A O 1
ATOM 1433 N N . ASN A 1 198 ? -3.120 23.920 21.579 1.00 93.06 198 ASN A N 1
ATOM 1434 C CA . ASN A 1 198 ? -2.844 24.958 20.578 1.00 93.06 198 ASN A CA 1
ATOM 1435 C C . ASN A 1 198 ? -3.735 24.841 19.317 1.00 93.06 198 ASN A C 1
ATOM 1437 O O . ASN A 1 198 ? -3.390 25.413 18.278 1.00 93.06 198 ASN A O 1
ATOM 1441 N N . ILE A 1 199 ? -4.824 24.063 19.351 1.00 94.50 199 ILE A N 1
ATOM 1442 C CA . ILE A 1 199 ? -5.634 23.781 18.154 1.00 94.50 199 ILE A CA 1
ATOM 1443 C C . ILE A 1 199 ? -6.548 24.960 17.770 1.00 94.50 199 ILE A C 1
ATOM 1445 O O . ILE A 1 199 ? -7.099 25.646 18.632 1.00 94.50 199 ILE A O 1
ATOM 1449 N N . THR A 1 200 ? -6.723 25.202 16.467 1.00 93.75 200 THR A N 1
ATOM 1450 C CA . THR A 1 200 ? -7.689 26.177 15.927 1.00 93.75 200 THR A CA 1
ATOM 1451 C C . THR A 1 200 ? -8.953 25.475 15.427 1.00 93.75 200 THR A C 1
ATOM 1453 O O . THR A 1 200 ? -8.995 24.251 15.327 1.00 93.75 200 THR A O 1
ATOM 1456 N N . ALA A 1 201 ? -9.989 26.239 15.066 1.00 90.19 201 ALA A N 1
ATOM 1457 C CA . ALA A 1 201 ? -11.230 25.692 14.505 1.00 90.19 201 ALA A CA 1
ATOM 1458 C C . ALA A 1 201 ? -11.033 24.908 13.186 1.00 90.19 201 ALA A C 1
ATOM 1460 O O . ALA A 1 201 ? -11.891 24.104 12.828 1.00 90.19 201 ALA A O 1
ATOM 1461 N N . ASP A 1 202 ? -9.915 25.124 12.487 1.00 91.50 202 ASP A N 1
ATOM 1462 C CA . ASP A 1 202 ? -9.556 24.446 11.236 1.00 91.50 202 ASP A CA 1
ATOM 1463 C C . ASP A 1 202 ? -8.897 23.066 11.459 1.00 91.50 202 ASP A C 1
ATOM 1465 O O . ASP A 1 202 ? -8.777 22.277 10.520 1.00 91.50 202 ASP A O 1
ATOM 1469 N N . GLY A 1 203 ? -8.482 22.761 12.697 1.00 96.69 203 GLY A N 1
ATOM 1470 C CA . GLY A 1 203 ? -7.719 21.558 13.045 1.00 96.69 203 GLY A CA 1
ATOM 1471 C C . GLY A 1 203 ? -6.264 21.594 12.557 1.00 96.69 203 GLY A C 1
ATOM 1472 O O . GLY A 1 203 ? -5.717 22.653 12.254 1.00 96.69 203 GLY A O 1
ATOM 1473 N N . TYR A 1 204 ? -5.628 20.420 12.494 1.00 98.31 204 TYR A N 1
ATOM 1474 C CA . TYR A 1 204 ? -4.283 20.234 11.935 1.00 98.31 204 TYR A CA 1
ATOM 1475 C C . TYR A 1 204 ? -4.294 19.460 10.612 1.00 98.31 204 TYR A C 1
ATOM 1477 O O . TYR A 1 204 ? -5.106 18.560 10.393 1.00 98.31 204 TYR A O 1
ATOM 1485 N N . SER A 1 205 ? -3.321 19.742 9.754 1.00 96.56 205 SER A N 1
ATOM 1486 C CA . SER A 1 205 ? -2.970 18.933 8.586 1.00 96.56 205 SER A CA 1
ATOM 1487 C C . SER A 1 205 ? -1.884 17.925 8.967 1.00 96.56 205 SER A C 1
ATOM 1489 O O . SER A 1 205 ? -0.810 18.308 9.435 1.00 96.56 205 SER A O 1
ATOM 1491 N N . TYR A 1 206 ? -2.126 16.626 8.758 1.00 97.38 206 TYR A N 1
ATOM 1492 C CA . TYR A 1 206 ? -1.136 15.599 9.098 1.00 97.38 206 TYR A CA 1
ATOM 1493 C C . TYR A 1 206 ? 0.161 15.753 8.301 1.00 97.38 206 TYR A C 1
ATOM 1495 O O . TYR A 1 206 ? 1.225 15.418 8.811 1.00 97.38 206 TYR A O 1
ATOM 1503 N N . ASP A 1 207 ? 0.112 16.255 7.067 1.00 89.56 207 ASP A N 1
ATOM 1504 C CA . ASP A 1 207 ? 1.298 16.336 6.209 1.00 89.56 207 ASP A CA 1
ATOM 1505 C C . ASP A 1 207 ? 2.235 17.465 6.660 1.00 89.56 207 ASP A C 1
ATOM 1507 O O . ASP A 1 207 ? 3.438 17.245 6.843 1.00 89.56 207 ASP A O 1
ATOM 1511 N N . THR A 1 208 ? 1.683 18.653 6.926 1.00 90.81 208 THR A N 1
ATOM 1512 C CA . THR A 1 208 ? 2.456 19.863 7.255 1.00 90.81 208 THR A CA 1
ATOM 1513 C C . THR A 1 208 ? 2.756 20.020 8.741 1.00 90.81 208 THR A C 1
ATOM 1515 O O . THR A 1 208 ? 3.827 20.521 9.084 1.00 90.81 208 THR A O 1
ATOM 1518 N N . ASP A 1 209 ? 1.858 19.571 9.619 1.00 95.62 209 ASP A N 1
ATOM 1519 C CA . ASP A 1 209 ? 1.889 19.927 11.040 1.00 95.62 209 ASP A CA 1
ATOM 1520 C C . ASP A 1 209 ? 2.368 18.750 11.909 1.00 95.62 209 ASP A C 1
ATOM 1522 O O . ASP A 1 209 ? 2.697 17.672 11.407 1.00 95.62 209 ASP A O 1
ATOM 1526 N N . GLY A 1 210 ? 2.409 18.950 13.228 1.00 95.81 210 GLY A N 1
ATOM 1527 C CA . GLY A 1 210 ? 2.770 17.920 14.207 1.00 95.81 210 GLY A CA 1
ATOM 1528 C C . GLY A 1 210 ? 4.276 17.648 14.338 1.00 95.81 210 GLY A C 1
ATOM 1529 O O . GLY A 1 210 ? 5.056 17.725 13.387 1.00 95.81 210 GLY A O 1
ATOM 1530 N N . LEU A 1 211 ? 4.697 17.288 15.550 1.00 95.88 211 LEU A N 1
ATOM 1531 C CA . LEU A 1 211 ? 6.047 16.816 15.843 1.00 95.88 211 LEU A CA 1
ATOM 1532 C C . LEU A 1 211 ? 6.202 15.379 15.327 1.00 95.88 211 LEU A C 1
ATOM 1534 O O . LEU A 1 211 ? 5.594 14.462 15.873 1.00 95.88 211 LEU A O 1
ATOM 1538 N N . ARG A 1 212 ? 7.024 15.162 14.295 1.00 97.38 212 ARG A N 1
ATOM 1539 C CA . ARG A 1 212 ? 7.373 13.808 13.837 1.00 97.38 212 ARG A CA 1
ATOM 1540 C C . ARG A 1 212 ? 8.234 13.099 14.884 1.00 97.38 212 ARG A C 1
ATOM 1542 O O . ARG A 1 212 ? 9.306 13.587 15.228 1.00 97.38 212 ARG A O 1
ATOM 1549 N N . LEU A 1 213 ? 7.779 11.929 15.325 1.00 98.00 213 LEU A N 1
ATOM 1550 C CA . LEU A 1 213 ? 8.495 11.048 16.252 1.00 98.00 213 LEU A CA 1
ATOM 1551 C C . LEU A 1 213 ? 9.291 9.960 15.517 1.00 98.00 213 LEU A C 1
ATOM 1553 O O . LEU A 1 213 ? 10.359 9.570 15.981 1.00 98.00 213 LEU A O 1
ATOM 1557 N N . GLY A 1 214 ? 8.824 9.555 14.333 1.00 97.88 214 GLY A N 1
ATOM 1558 C CA . GLY A 1 214 ? 9.516 8.633 13.435 1.00 97.88 214 GLY A CA 1
ATOM 1559 C C . GLY A 1 214 ? 8.903 8.619 12.034 1.00 97.88 214 GLY A C 1
ATOM 1560 O O . GLY A 1 214 ? 7.745 9.004 11.859 1.00 97.88 214 GLY A O 1
ATOM 1561 N N . TRP A 1 215 ? 9.683 8.195 11.042 1.00 98.31 215 TRP A N 1
ATOM 1562 C CA . TRP A 1 215 ? 9.236 7.880 9.676 1.00 98.31 215 TRP A CA 1
ATOM 1563 C C . TRP A 1 215 ? 9.978 6.656 9.140 1.00 98.31 215 TRP A C 1
ATOM 1565 O O . TRP A 1 215 ? 10.888 6.159 9.797 1.00 98.31 215 TRP A O 1
ATOM 1575 N N . GLY A 1 216 ? 9.569 6.143 7.981 1.00 97.81 216 GLY A N 1
ATOM 1576 C CA . GLY A 1 216 ? 10.027 4.832 7.519 1.00 97.81 216 GLY A CA 1
ATOM 1577 C C . GLY A 1 216 ? 9.482 3.703 8.396 1.00 97.81 216 GLY A C 1
ATOM 1578 O O . GLY A 1 216 ? 10.169 2.715 8.631 1.00 97.81 216 GLY A O 1
ATOM 1579 N N . LEU A 1 217 ? 8.246 3.872 8.873 1.00 98.75 217 LEU A N 1
ATOM 1580 C CA . LEU A 1 217 ? 7.492 2.939 9.710 1.00 98.75 217 LEU A CA 1
ATOM 1581 C C . LEU A 1 217 ? 6.307 2.411 8.891 1.00 98.75 217 LEU A C 1
ATOM 1583 O O . LEU A 1 217 ? 5.270 3.079 8.827 1.00 98.75 217 LEU A O 1
ATOM 1587 N N . ARG A 1 218 ? 6.496 1.292 8.171 1.00 98.75 218 ARG A N 1
ATOM 1588 C CA . ARG A 1 218 ? 5.601 0.798 7.099 1.00 98.75 218 ARG A CA 1
ATOM 1589 C C . ARG A 1 218 ? 4.120 0.962 7.445 1.00 98.75 218 ARG A C 1
ATOM 1591 O O . ARG A 1 218 ? 3.405 1.671 6.734 1.00 98.75 218 ARG A O 1
ATOM 1598 N N . ASN A 1 219 ? 3.699 0.349 8.544 1.00 98.81 219 ASN A N 1
ATOM 1599 C CA . ASN A 1 219 ? 2.394 0.449 9.174 1.00 98.81 219 ASN A CA 1
ATOM 1600 C C . ASN A 1 219 ? 2.510 0.095 10.677 1.00 98.81 219 ASN A C 1
ATOM 1602 O O . ASN A 1 219 ? 1.994 -0.928 11.136 1.00 98.81 219 ASN A O 1
ATOM 1606 N N . SER A 1 220 ? 3.187 0.952 11.454 1.00 98.81 220 SER A N 1
ATOM 1607 C CA . SER A 1 220 ? 3.291 0.836 12.920 1.00 98.81 220 SER A CA 1
ATOM 1608 C C . SER A 1 220 ? 1.938 1.082 13.603 1.00 98.81 220 SER A C 1
ATOM 1610 O O . SER A 1 220 ? 1.654 2.194 14.056 1.00 98.81 220 SER A O 1
ATOM 1612 N N . VAL A 1 221 ? 1.060 0.072 13.633 1.00 98.81 221 VAL A N 1
ATOM 1613 C CA . VAL A 1 221 ? -0.313 0.223 14.142 1.00 98.81 221 VAL A CA 1
ATOM 1614 C C . VAL A 1 221 ? -0.332 0.376 15.661 1.00 98.81 221 VAL A C 1
ATOM 1616 O O . VAL A 1 221 ? -0.965 1.303 16.155 1.00 98.81 221 VAL A O 1
ATOM 1619 N N . GLY A 1 222 ? 0.350 -0.481 16.421 1.00 98.69 222 GLY A N 1
ATOM 1620 C CA . GLY A 1 222 ? 0.363 -0.350 17.879 1.00 98.69 222 GLY A CA 1
ATOM 1621 C C . GLY A 1 222 ? 1.305 0.767 18.326 1.00 98.69 222 GLY A C 1
ATOM 1622 O O . GLY A 1 222 ? 2.450 0.797 17.885 1.00 98.69 222 GLY A O 1
ATOM 1623 N N . VAL A 1 223 ? 0.852 1.662 19.211 1.00 98.88 223 VAL A N 1
ATOM 1624 C CA . VAL A 1 223 ? 1.657 2.762 19.779 1.00 98.88 223 VAL A CA 1
ATOM 1625 C C . VAL A 1 223 ? 1.348 2.906 21.271 1.00 98.88 223 VAL A C 1
ATOM 1627 O O . VAL A 1 223 ? 0.178 2.931 21.645 1.00 98.88 223 VAL A O 1
ATOM 1630 N N . ALA A 1 224 ? 2.377 3.033 22.114 1.00 98.56 224 ALA A N 1
ATOM 1631 C CA . ALA A 1 224 ? 2.251 3.164 23.569 1.00 98.56 224 ALA A CA 1
ATOM 1632 C C . ALA A 1 224 ? 3.197 4.214 24.165 1.00 98.56 224 ALA A C 1
ATOM 1634 O O . ALA A 1 224 ? 4.286 4.461 23.649 1.00 98.56 224 ALA A O 1
ATOM 1635 N N . GLU A 1 225 ? 2.812 4.761 25.320 1.00 98.56 225 GLU A N 1
ATOM 1636 C CA . GLU A 1 225 ? 3.672 5.557 26.198 1.00 98.56 225 GLU A CA 1
ATOM 1637 C C . GLU A 1 225 ? 3.984 4.746 27.465 1.00 98.56 225 GLU A C 1
ATOM 1639 O O . GLU A 1 225 ? 3.078 4.304 28.170 1.00 98.56 225 GLU A O 1
ATOM 1644 N N . HIS A 1 226 ? 5.267 4.540 27.769 1.00 98.31 226 HIS A N 1
ATOM 1645 C CA . HIS A 1 226 ? 5.697 3.783 28.943 1.00 98.31 226 HIS A CA 1
ATOM 1646 C C . HIS A 1 226 ? 5.367 4.555 30.243 1.00 98.31 226 HIS A C 1
ATOM 1648 O O . HIS A 1 226 ? 5.885 5.661 30.451 1.00 98.31 226 HIS A O 1
ATOM 1654 N N . PRO A 1 227 ? 4.544 4.005 31.158 1.00 96.12 227 PRO A N 1
ATOM 1655 C CA . PRO A 1 227 ? 3.826 4.781 32.173 1.00 96.12 227 PRO A CA 1
ATOM 1656 C C . PRO A 1 227 ? 4.709 5.320 33.298 1.00 96.12 227 PRO A C 1
ATOM 1658 O O . PRO A 1 227 ? 4.305 6.251 33.996 1.00 96.12 227 PRO A O 1
ATOM 1661 N N . THR A 1 228 ? 5.939 4.824 33.449 1.00 95.00 228 THR A N 1
ATOM 1662 C CA . THR A 1 228 ? 6.919 5.381 34.393 1.00 95.00 228 THR A CA 1
ATOM 1663 C C . THR A 1 228 ? 7.758 6.485 33.739 1.00 95.00 228 THR A C 1
ATOM 1665 O O . THR A 1 228 ? 7.763 7.617 34.231 1.00 95.00 228 THR A O 1
ATOM 1668 N N . THR A 1 229 ? 8.388 6.221 32.590 1.00 95.81 229 THR A N 1
ATOM 1669 C CA . THR A 1 229 ? 9.383 7.131 31.972 1.00 95.81 229 THR A CA 1
ATOM 1670 C C . THR A 1 229 ? 8.828 8.112 30.934 1.00 95.81 229 THR A C 1
ATOM 1672 O O . THR A 1 229 ? 9.437 9.155 30.709 1.00 95.81 229 THR A O 1
ATOM 1675 N N . GLY A 1 230 ? 7.687 7.813 30.306 1.00 97.06 230 GLY A N 1
ATOM 1676 C CA . GLY A 1 230 ? 7.165 8.566 29.158 1.00 97.06 230 GLY A CA 1
ATOM 1677 C C . GLY A 1 230 ? 7.847 8.260 27.825 1.00 97.06 230 GLY A C 1
ATOM 1678 O O . GLY A 1 230 ? 7.803 9.090 26.919 1.00 97.06 230 GLY A O 1
ATOM 1679 N N . GLY A 1 231 ? 8.527 7.115 27.728 1.00 98.19 231 GLY A N 1
ATOM 1680 C CA . GLY A 1 231 ? 9.123 6.642 26.482 1.00 98.19 231 GLY A CA 1
ATOM 1681 C C . GLY A 1 231 ? 8.053 6.161 25.501 1.00 98.19 231 GLY A C 1
ATOM 1682 O O . GLY A 1 231 ? 7.188 5.379 25.891 1.00 98.19 231 GLY A O 1
ATOM 1683 N N . ILE A 1 232 ? 8.101 6.620 24.251 1.00 98.75 232 ILE A N 1
ATOM 1684 C CA . ILE A 1 232 ? 7.138 6.257 23.205 1.00 98.75 232 ILE A CA 1
ATOM 1685 C C . ILE A 1 232 ? 7.640 5.037 22.431 1.00 98.75 232 ILE A C 1
ATOM 1687 O O . ILE A 1 232 ? 8.739 5.059 21.879 1.00 98.75 232 ILE A O 1
ATOM 1691 N N . PHE A 1 233 ? 6.812 4.000 22.338 1.00 98.88 233 PHE A N 1
ATOM 1692 C CA . PHE A 1 233 ? 7.086 2.771 21.592 1.00 98.88 233 PHE A CA 1
ATOM 1693 C C . PHE A 1 233 ? 6.033 2.548 20.502 1.00 98.88 233 PHE A C 1
ATOM 1695 O O . PHE A 1 233 ? 4.876 2.927 20.682 1.00 98.88 233 PHE A O 1
ATOM 1702 N N . SER A 1 234 ? 6.408 1.896 19.401 1.00 98.94 234 SER A N 1
ATOM 1703 C CA . SER A 1 234 ? 5.457 1.348 18.425 1.00 98.94 234 SER A CA 1
ATOM 1704 C C . SER A 1 234 ? 5.801 -0.082 18.026 1.00 98.94 234 SER A C 1
ATOM 1706 O O . SER A 1 234 ? 6.950 -0.498 18.162 1.00 98.94 234 SER A O 1
ATOM 1708 N N . VAL A 1 235 ? 4.811 -0.821 17.525 1.00 98.94 235 VAL A N 1
ATOM 1709 C CA . VAL A 1 235 ? 4.996 -2.152 16.933 1.00 98.94 235 VAL A CA 1
ATOM 1710 C C . VAL A 1 235 ? 4.613 -2.152 15.453 1.00 98.94 235 VAL A C 1
ATOM 1712 O O . VAL A 1 235 ? 3.574 -1.605 15.077 1.00 98.94 235 VAL A O 1
ATOM 1715 N N . GLU A 1 236 ? 5.488 -2.722 14.628 1.00 98.94 236 GLU A N 1
ATOM 1716 C CA . GLU A 1 236 ? 5.515 -2.576 13.166 1.00 98.94 236 GLU A CA 1
ATOM 1717 C C . GLU A 1 236 ? 4.955 -3.798 12.431 1.00 98.94 236 GLU A C 1
ATOM 1719 O O . GLU A 1 236 ? 5.175 -4.923 12.867 1.00 98.94 236 GLU A O 1
ATOM 1724 N N . ASN A 1 237 ? 4.276 -3.569 11.301 1.00 98.88 237 ASN A N 1
ATOM 1725 C CA . ASN A 1 237 ? 3.837 -4.613 10.370 1.00 98.88 237 ASN A CA 1
ATOM 1726 C C . ASN A 1 237 ? 4.717 -4.506 9.116 1.00 98.88 237 ASN A C 1
ATOM 1728 O O . ASN A 1 237 ? 4.497 -3.640 8.260 1.00 98.88 237 ASN A O 1
ATOM 1732 N N . SER A 1 238 ? 5.732 -5.361 9.045 1.00 98.25 238 SER A N 1
ATOM 1733 C CA . SER A 1 238 ? 6.830 -5.354 8.076 1.00 98.25 238 SER A CA 1
ATOM 1734 C C . SER A 1 238 ? 6.386 -5.752 6.656 1.00 98.25 238 SER A C 1
ATOM 1736 O O . SER A 1 238 ? 5.200 -5.942 6.397 1.00 98.25 238 SER A O 1
ATOM 1738 N N . VAL A 1 239 ? 7.301 -5.768 5.682 1.00 96.88 239 VAL A N 1
ATOM 1739 C CA . VAL A 1 239 ? 6.950 -5.943 4.253 1.00 96.88 239 VAL A CA 1
ATOM 1740 C C . VAL A 1 239 ? 6.557 -7.383 3.896 1.00 96.88 239 VAL A C 1
ATOM 1742 O O . VAL A 1 239 ? 7.293 -8.324 4.186 1.00 96.88 239 VAL A O 1
ATOM 1745 N N . ASP A 1 240 ? 5.427 -7.542 3.199 1.00 94.00 240 ASP A N 1
ATOM 1746 C CA . ASP A 1 240 ? 5.001 -8.827 2.630 1.00 94.00 240 ASP A CA 1
ATOM 1747 C C . ASP A 1 240 ? 5.879 -9.186 1.407 1.00 94.00 240 ASP A C 1
ATOM 1749 O O . ASP A 1 240 ? 6.336 -8.296 0.681 1.00 94.00 240 ASP A O 1
ATOM 1753 N N . GLN A 1 241 ? 6.055 -10.473 1.098 1.00 92.25 241 GLN A N 1
ATOM 1754 C CA . GLN A 1 241 ? 6.693 -10.961 -0.143 1.00 92.25 241 GLN A CA 1
ATOM 1755 C C . GLN A 1 241 ? 8.134 -10.457 -0.354 1.00 92.25 241 GLN A C 1
ATOM 1757 O O . GLN A 1 241 ? 8.561 -10.138 -1.471 1.00 92.25 241 GLN A O 1
ATOM 1762 N N . ALA A 1 242 ? 8.896 -10.379 0.741 1.00 89.25 242 ALA A N 1
ATOM 1763 C CA . ALA A 1 242 ? 10.283 -9.938 0.743 1.00 89.25 242 ALA A CA 1
ATOM 1764 C C . ALA A 1 242 ? 11.184 -10.813 -0.149 1.00 89.25 242 ALA A C 1
ATOM 1766 O O . ALA A 1 242 ? 11.272 -12.033 -0.008 1.00 89.25 242 ALA A O 1
ATOM 1767 N N . THR A 1 243 ? 11.927 -10.158 -1.041 1.00 90.19 243 THR A N 1
ATOM 1768 C CA . THR A 1 243 ? 12.979 -10.779 -1.860 1.00 90.19 243 THR A CA 1
ATOM 1769 C C . THR A 1 243 ? 14.298 -10.047 -1.646 1.00 90.19 243 THR A C 1
ATOM 1771 O O . THR A 1 243 ? 14.302 -8.859 -1.327 1.00 90.19 243 THR A O 1
ATOM 1774 N N . ARG A 1 244 ? 15.430 -10.729 -1.832 1.00 87.38 244 ARG A N 1
ATOM 1775 C CA . ARG A 1 244 ? 16.780 -10.159 -1.701 1.00 87.38 244 ARG A CA 1
ATOM 1776 C C . ARG A 1 244 ? 17.689 -10.751 -2.776 1.00 87.38 244 ARG A C 1
ATOM 1778 O O . ARG A 1 244 ? 17.837 -11.966 -2.864 1.00 87.38 244 ARG A O 1
ATOM 1785 N N . ASP A 1 245 ? 18.211 -9.894 -3.649 1.00 82.94 245 ASP A N 1
ATOM 1786 C CA . ASP A 1 245 ? 18.957 -10.231 -4.873 1.00 82.94 245 ASP A CA 1
ATOM 1787 C C . ASP A 1 245 ? 18.299 -11.338 -5.728 1.00 82.94 245 ASP A C 1
ATOM 1789 O O . ASP A 1 245 ? 18.950 -12.192 -6.329 1.00 82.94 245 ASP A O 1
ATOM 1793 N N . GLY A 1 246 ? 16.962 -11.315 -5.789 1.00 78.81 246 GLY A N 1
ATOM 1794 C CA . GLY A 1 246 ? 16.147 -12.266 -6.552 1.00 78.81 246 GLY A CA 1
ATOM 1795 C C . GLY A 1 246 ? 15.900 -13.619 -5.872 1.00 78.81 246 GLY A C 1
ATOM 1796 O O . GLY A 1 246 ? 15.164 -14.434 -6.431 1.00 78.81 246 GLY A O 1
ATOM 1797 N N . GLN A 1 247 ? 16.457 -13.859 -4.681 1.00 87.19 247 GLN A N 1
ATOM 1798 C CA . GLN A 1 247 ? 16.016 -14.935 -3.795 1.00 87.19 247 GLN A CA 1
ATOM 1799 C C . GLN A 1 247 ? 14.753 -14.494 -3.040 1.00 87.19 247 GLN A C 1
ATOM 1801 O O . GLN A 1 247 ? 14.663 -13.359 -2.576 1.00 87.19 247 GLN A O 1
ATOM 1806 N N . ASP A 1 248 ? 13.788 -15.401 -2.914 1.00 91.81 248 ASP A N 1
ATOM 1807 C CA . ASP A 1 248 ? 12.655 -15.268 -1.997 1.00 91.81 248 ASP A CA 1
ATOM 1808 C C . ASP A 1 248 ? 13.117 -15.567 -0.562 1.00 91.81 248 ASP A C 1
ATOM 1810 O O . ASP A 1 248 ? 13.777 -16.583 -0.327 1.00 91.81 248 ASP A O 1
ATOM 1814 N N . VAL A 1 249 ? 12.811 -14.661 0.369 1.00 94.62 249 VAL A N 1
ATOM 1815 C CA . VAL A 1 249 ? 13.151 -14.774 1.797 1.00 94.62 249 VAL A CA 1
ATOM 1816 C C . VAL A 1 249 ? 11.927 -14.576 2.704 1.00 94.62 249 VAL A C 1
ATOM 1818 O O . VAL A 1 249 ? 12.093 -14.512 3.920 1.00 94.62 249 VAL A O 1
ATOM 1821 N N . HIS A 1 250 ? 10.716 -14.474 2.134 1.00 96.12 250 HIS A N 1
ATOM 1822 C CA . HIS A 1 250 ? 9.552 -13.927 2.839 1.00 96.12 250 HIS A CA 1
ATOM 1823 C C . HIS A 1 250 ? 9.076 -14.770 4.031 1.00 96.12 250 HIS A C 1
ATOM 1825 O O . HIS A 1 250 ? 8.636 -14.200 5.021 1.00 96.12 250 HIS A O 1
ATOM 1831 N N . GLU A 1 251 ? 9.179 -16.103 3.967 1.00 95.69 251 GLU A N 1
ATOM 1832 C CA . GLU A 1 251 ? 8.621 -17.022 4.978 1.00 95.69 251 GLU A CA 1
ATOM 1833 C C . GLU A 1 251 ? 9.092 -16.705 6.412 1.00 95.69 251 GLU A C 1
ATOM 1835 O O . GLU A 1 251 ? 8.304 -16.778 7.352 1.00 95.69 251 GLU A O 1
ATOM 1840 N N . ASP A 1 252 ? 10.356 -16.311 6.586 1.00 96.56 252 ASP A N 1
ATOM 1841 C CA . ASP A 1 252 ? 10.965 -16.052 7.899 1.00 96.56 252 ASP A CA 1
ATOM 1842 C C . ASP A 1 252 ? 11.696 -14.697 7.987 1.00 96.56 252 ASP A C 1
ATOM 1844 O O . ASP A 1 252 ? 12.326 -14.395 9.002 1.00 96.56 252 ASP A O 1
ATOM 1848 N N . ASN A 1 253 ? 11.593 -13.841 6.959 1.00 97.62 253 ASN A N 1
ATOM 1849 C CA . ASN A 1 253 ? 12.129 -12.476 6.972 1.00 97.62 253 ASN A CA 1
ATOM 1850 C C . ASN A 1 253 ? 11.304 -11.485 6.122 1.00 97.62 253 ASN A C 1
ATOM 1852 O O . ASN A 1 253 ? 10.767 -11.862 5.085 1.00 97.62 253 ASN A O 1
ATOM 1856 N N . PRO A 1 254 ? 11.332 -10.182 6.453 1.00 98.31 254 PRO A N 1
ATOM 1857 C CA . PRO A 1 254 ? 11.891 -9.612 7.678 1.00 98.31 254 PRO A CA 1
ATOM 1858 C C . PRO A 1 254 ? 11.024 -9.915 8.902 1.00 98.31 254 PRO A C 1
ATOM 1860 O O . PRO A 1 254 ? 9.881 -10.352 8.791 1.00 98.31 254 PRO A O 1
ATOM 1863 N N . GLY A 1 255 ? 11.579 -9.664 10.081 1.00 98.56 255 GLY A N 1
ATOM 1864 C CA . GLY A 1 255 ? 10.801 -9.696 11.309 1.00 98.56 255 GLY A CA 1
ATOM 1865 C C . GLY A 1 255 ? 9.864 -8.499 11.447 1.00 98.56 255 GLY A C 1
ATOM 1866 O O . GLY A 1 255 ? 10.079 -7.433 10.862 1.00 98.56 255 GLY A O 1
ATOM 1867 N N . GLU A 1 256 ? 8.850 -8.680 12.287 1.00 98.88 256 GLU A N 1
ATOM 1868 C CA . GLU A 1 256 ? 8.057 -7.578 12.836 1.00 98.88 256 GLU A CA 1
ATOM 1869 C C . GLU A 1 256 ? 8.890 -6.848 13.904 1.00 98.88 256 GLU A C 1
ATOM 1871 O O . GLU A 1 256 ? 9.783 -7.442 14.513 1.00 98.88 256 GLU A O 1
ATOM 1876 N N . GLU A 1 257 ? 8.623 -5.572 14.174 1.00 98.88 257 GLU A N 1
ATOM 1877 C CA . GLU A 1 257 ? 9.531 -4.741 14.982 1.00 98.88 257 GLU A CA 1
ATOM 1878 C C . GLU A 1 257 ? 8.868 -4.112 16.217 1.00 98.88 257 GLU A C 1
ATOM 1880 O O . GLU A 1 257 ? 7.667 -3.847 16.228 1.00 98.88 257 GLU A O 1
ATOM 1885 N N . LEU A 1 258 ? 9.676 -3.813 17.242 1.00 98.88 258 LEU A N 1
ATOM 1886 C CA . LEU A 1 258 ? 9.374 -2.867 18.321 1.00 98.88 258 LEU A CA 1
ATOM 1887 C C . LEU A 1 258 ? 10.315 -1.663 18.199 1.00 98.88 258 LEU A C 1
ATOM 1889 O O . LEU A 1 258 ? 11.510 -1.779 18.479 1.00 98.88 258 LEU A O 1
ATOM 1893 N N . ASN A 1 259 ? 9.777 -0.502 17.839 1.00 98.88 259 ASN A N 1
ATOM 1894 C CA . ASN A 1 259 ? 10.525 0.736 17.613 1.00 98.88 259 ASN A CA 1
ATOM 1895 C C . ASN A 1 259 ? 10.359 1.724 18.783 1.00 98.88 259 ASN A C 1
ATOM 1897 O O . ASN A 1 259 ? 9.308 1.757 19.424 1.00 98.88 259 ASN A O 1
ATOM 1901 N N . PHE A 1 260 ? 11.400 2.512 19.088 1.00 98.62 260 PHE A N 1
ATOM 1902 C CA . PHE A 1 260 ? 11.448 3.422 20.245 1.00 98.62 260 PHE A CA 1
ATOM 1903 C C . PHE A 1 260 ? 11.756 4.872 19.844 1.00 98.62 260 PHE A C 1
ATOM 1905 O O . PHE A 1 260 ? 12.859 5.192 19.411 1.00 98.62 260 PHE A O 1
ATOM 1912 N N . HIS A 1 261 ? 10.799 5.771 20.074 1.00 98.19 261 HIS A N 1
ATOM 1913 C CA . HIS A 1 261 ? 10.753 7.115 19.482 1.00 98.19 261 HIS A CA 1
ATOM 1914 C C . HIS A 1 261 ? 11.150 8.248 20.443 1.00 98.19 261 HIS A C 1
ATOM 1916 O O . HIS A 1 261 ? 10.846 9.423 20.208 1.00 98.19 261 HIS A O 1
ATOM 1922 N N . GLY A 1 262 ? 11.820 7.919 21.549 1.00 96.75 262 GLY A N 1
ATOM 1923 C CA . GLY A 1 262 ? 12.200 8.890 22.575 1.00 96.75 262 GLY A CA 1
ATOM 1924 C C . GLY A 1 262 ? 11.024 9.319 23.454 1.00 96.75 262 GLY A C 1
ATOM 1925 O O . GLY A 1 262 ? 10.193 8.499 23.836 1.00 96.75 262 GLY A O 1
ATOM 1926 N N . TYR A 1 263 ? 10.967 10.607 23.800 1.00 97.25 263 TYR A N 1
ATOM 1927 C CA . TYR A 1 263 ? 10.063 11.148 24.823 1.00 97.25 263 TYR A CA 1
ATOM 1928 C C . TYR A 1 263 ? 9.367 12.425 24.345 1.00 97.25 263 TYR A C 1
ATOM 1930 O O . TYR A 1 263 ? 9.963 13.223 23.625 1.00 97.25 263 TYR A O 1
ATOM 1938 N N . LEU A 1 264 ? 8.135 12.670 24.801 1.00 96.62 264 LEU A N 1
ATOM 1939 C CA . LEU A 1 264 ? 7.432 13.943 24.562 1.00 96.62 264 LEU A CA 1
ATOM 1940 C C . LEU A 1 264 ? 7.747 15.020 25.614 1.00 96.62 264 LEU A C 1
ATOM 1942 O O . LEU A 1 264 ? 7.535 16.205 25.378 1.00 96.62 264 LEU A O 1
ATOM 1946 N N . ASN A 1 265 ? 8.263 14.626 26.781 1.00 93.00 265 ASN A N 1
ATOM 1947 C CA . ASN A 1 265 ? 8.464 15.492 27.953 1.00 93.00 265 ASN A CA 1
ATOM 1948 C C . ASN A 1 265 ? 9.679 16.448 27.863 1.00 93.00 265 ASN A C 1
ATOM 1950 O O . ASN A 1 265 ? 10.061 17.044 28.869 1.00 93.00 265 ASN A O 1
ATOM 1954 N N . GLY A 1 266 ? 10.317 16.565 26.693 1.00 88.50 266 GLY A N 1
ATOM 1955 C CA . GLY A 1 266 ? 11.537 17.355 26.485 1.00 88.50 266 GLY A CA 1
ATOM 1956 C C . GLY A 1 266 ? 12.850 16.648 26.853 1.00 88.50 266 GLY A C 1
ATOM 1957 O O . GLY A 1 266 ? 13.919 17.230 26.664 1.00 88.50 266 GLY A O 1
ATOM 1958 N N . THR A 1 267 ? 12.809 15.399 27.332 1.00 92.12 267 THR A N 1
ATOM 1959 C CA . THR A 1 267 ? 14.010 14.562 27.495 1.00 92.12 267 THR A CA 1
ATOM 1960 C C . THR A 1 267 ? 14.567 14.233 26.113 1.00 92.12 267 THR A C 1
ATOM 1962 O O . THR A 1 267 ? 13.909 13.564 25.318 1.00 92.12 267 THR A O 1
ATOM 1965 N N . GLN A 1 268 ? 15.773 14.716 25.806 1.00 90.00 268 GLN A N 1
ATOM 1966 C CA . GLN A 1 268 ? 16.344 14.551 24.470 1.00 90.00 268 GLN A CA 1
ATOM 1967 C C . GLN A 1 268 ? 16.713 13.095 24.174 1.00 90.00 268 GLN A C 1
ATOM 1969 O O . GLN A 1 268 ? 17.410 12.442 24.949 1.00 90.00 268 GLN A O 1
ATOM 1974 N N . TYR A 1 269 ? 16.299 12.634 22.997 1.00 91.88 269 TYR A N 1
ATOM 1975 C CA . TYR A 1 269 ? 16.697 11.367 22.400 1.00 91.88 269 TYR A CA 1
ATOM 1976 C C . TYR A 1 269 ? 17.191 11.641 20.978 1.00 91.88 269 TYR A C 1
ATOM 1978 O O . TYR A 1 269 ? 16.476 12.238 20.175 1.00 91.88 269 TYR A O 1
ATOM 1986 N N . SER A 1 270 ? 18.427 11.247 20.667 1.00 88.38 270 SER A N 1
ATOM 1987 C CA . SER A 1 270 ? 19.127 11.679 19.448 1.00 88.38 270 SER A CA 1
ATOM 1988 C C . SER A 1 270 ? 18.547 11.131 18.142 1.00 88.38 270 SER A C 1
ATOM 1990 O O . SER A 1 270 ? 18.861 11.676 17.090 1.00 88.38 270 SER A O 1
ATOM 1992 N N . ALA A 1 271 ? 17.722 10.080 18.201 1.00 86.31 271 ALA A N 1
ATOM 1993 C CA . ALA A 1 271 ? 17.038 9.504 17.041 1.00 86.31 271 ALA A CA 1
ATOM 1994 C C . ALA A 1 271 ? 15.532 9.841 16.978 1.00 86.31 271 ALA A C 1
ATOM 1996 O O . ALA A 1 271 ? 14.800 9.276 16.168 1.00 86.31 271 ALA A O 1
ATOM 1997 N N . GLN A 1 272 ? 15.037 10.771 17.804 1.00 92.06 272 GLN A N 1
ATOM 1998 C CA . GLN A 1 272 ? 13.647 11.217 17.695 1.00 92.06 272 GLN A CA 1
ATOM 1999 C C . GLN A 1 272 ? 13.409 11.935 16.356 1.00 92.06 272 GLN A C 1
ATOM 2001 O O . GLN A 1 272 ? 14.108 12.885 16.007 1.00 92.06 272 GLN A O 1
ATOM 2006 N N . GLY A 1 273 ? 12.402 11.480 15.608 1.00 94.06 273 GLY A N 1
ATOM 2007 C CA . GLY A 1 273 ? 12.064 11.988 14.276 1.00 94.06 273 GLY A CA 1
ATOM 2008 C C . GLY A 1 273 ? 12.879 11.381 13.124 1.00 94.06 273 GLY A C 1
ATOM 2009 O O . GLY A 1 273 ? 12.695 11.822 11.981 1.00 94.06 273 GLY A O 1
ATOM 2010 N N . SER A 1 274 ? 13.744 10.399 13.411 1.00 95.00 274 SER A N 1
ATOM 2011 C CA . SER A 1 274 ? 14.596 9.685 12.448 1.00 95.00 274 SER A CA 1
ATOM 2012 C C . SER A 1 274 ? 13.846 8.673 11.576 1.00 95.00 274 SER A C 1
ATOM 2014 O O . SER A 1 274 ? 12.661 8.396 11.777 1.00 95.00 274 SER A O 1
ATOM 2016 N N . ASN A 1 275 ? 14.569 8.155 10.578 1.00 96.75 275 ASN A N 1
ATOM 2017 C CA . ASN A 1 275 ? 14.129 7.085 9.690 1.00 96.75 275 ASN A CA 1
ATOM 2018 C C . ASN A 1 275 ? 14.339 5.710 10.346 1.00 96.75 275 ASN A C 1
ATOM 2020 O O . ASN A 1 275 ? 15.429 5.452 10.862 1.00 96.75 275 ASN A O 1
ATOM 2024 N N . TYR A 1 276 ? 13.334 4.842 10.262 1.00 98.19 276 TYR A N 1
ATOM 2025 C CA . TYR A 1 276 ? 13.360 3.436 10.683 1.00 98.19 276 TYR A CA 1
ATOM 2026 C C . TYR A 1 276 ? 13.492 2.455 9.507 1.00 98.19 276 TYR A C 1
ATOM 2028 O O . TYR A 1 276 ? 13.507 1.251 9.718 1.00 98.19 276 TYR A O 1
ATOM 2036 N N . GLY A 1 277 ? 13.658 2.947 8.274 1.00 95.69 277 GLY A N 1
ATOM 2037 C CA . GLY A 1 277 ? 14.236 2.169 7.173 1.00 95.69 277 GLY A CA 1
ATOM 2038 C C . GLY A 1 277 ? 13.302 1.848 6.006 1.00 95.69 277 GLY A C 1
ATOM 2039 O O . GLY A 1 277 ? 13.779 1.744 4.870 1.00 95.69 277 GLY A O 1
ATOM 2040 N N . TYR A 1 278 ? 11.988 1.760 6.221 1.00 98.06 278 TYR A N 1
ATOM 2041 C CA . TYR A 1 278 ? 11.023 1.594 5.127 1.00 98.06 278 TYR A CA 1
ATOM 2042 C C . TYR A 1 278 ? 11.109 2.787 4.144 1.00 98.06 278 TYR A C 1
ATOM 2044 O O . TYR A 1 278 ? 11.180 3.928 4.605 1.00 98.06 278 TYR A O 1
ATOM 2052 N N . PRO A 1 279 ? 11.089 2.578 2.809 1.00 94.00 279 PRO A N 1
ATOM 2053 C CA . PRO A 1 279 ? 10.700 1.356 2.094 1.00 94.00 279 PRO A CA 1
ATOM 2054 C C . PRO A 1 279 ? 11.842 0.397 1.704 1.00 94.00 279 PRO A C 1
ATOM 2056 O O . PRO A 1 279 ? 11.615 -0.492 0.884 1.00 94.00 279 PRO A O 1
ATOM 2059 N N . TYR A 1 280 ? 13.056 0.545 2.244 1.00 88.25 280 TYR A N 1
ATOM 2060 C CA . TYR A 1 280 ? 14.231 -0.205 1.763 1.00 88.25 280 TYR A CA 1
ATOM 2061 C C . TYR A 1 280 ? 14.886 -1.143 2.774 1.00 88.25 280 TYR A C 1
ATOM 2063 O O . TYR A 1 280 ? 15.444 -2.166 2.372 1.00 88.25 280 TYR A O 1
ATOM 2071 N N . CYS A 1 281 ? 14.858 -0.774 4.050 1.00 95.56 281 CYS A N 1
ATOM 2072 C CA . CYS A 1 281 ? 15.616 -1.404 5.119 1.00 95.56 281 CYS A CA 1
ATOM 2073 C C . CYS A 1 281 ? 14.671 -1.991 6.162 1.00 95.56 281 CYS A C 1
ATOM 2075 O O . CYS A 1 281 ? 13.753 -1.311 6.613 1.00 95.56 281 CYS A O 1
ATOM 2077 N N . PHE A 1 282 ? 14.908 -3.252 6.517 1.00 98.25 282 PHE A N 1
ATOM 2078 C CA . PHE A 1 282 ? 14.007 -4.064 7.336 1.00 98.25 282 PHE A CA 1
ATOM 2079 C C . PHE A 1 282 ? 14.814 -4.962 8.276 1.00 98.25 282 PHE A C 1
ATOM 2081 O O . PHE A 1 282 ? 15.908 -5.390 7.907 1.00 98.25 282 PHE A O 1
ATOM 2088 N N . ALA A 1 283 ? 14.320 -5.263 9.478 1.00 98.38 283 ALA A N 1
ATOM 2089 C CA . ALA A 1 283 ? 15.055 -6.101 10.426 1.00 98.38 283 ALA A CA 1
ATOM 2090 C C . ALA A 1 283 ? 15.079 -7.597 10.065 1.00 98.38 283 ALA A C 1
ATOM 2092 O O . ALA A 1 283 ? 14.051 -8.207 9.771 1.00 98.38 283 ALA A O 1
ATOM 2093 N N . ALA A 1 284 ? 16.255 -8.223 10.161 1.00 98.31 284 ALA A N 1
ATOM 2094 C CA . ALA A 1 284 ? 16.396 -9.673 10.041 1.00 98.31 284 ALA A CA 1
ATOM 2095 C C . ALA A 1 284 ? 15.801 -10.393 11.266 1.00 98.31 284 ALA A C 1
ATOM 2097 O O . ALA A 1 284 ? 16.113 -10.034 12.407 1.00 98.31 284 ALA A O 1
ATOM 2098 N N . TRP A 1 285 ? 14.998 -11.435 11.030 1.00 98.25 285 TRP A N 1
ATOM 2099 C CA . TRP A 1 285 ? 14.507 -12.344 12.073 1.00 98.25 285 TRP A CA 1
ATOM 2100 C C . TRP A 1 285 ? 15.276 -13.665 12.072 1.00 98.25 285 TRP A C 1
ATOM 2102 O O . TRP A 1 285 ? 15.881 -13.993 13.094 1.00 98.25 285 TRP A O 1
ATOM 2112 N N . ASP A 1 286 ? 15.352 -14.360 10.930 1.00 97.19 286 ASP A N 1
ATOM 2113 C CA . ASP A 1 286 ? 16.330 -15.434 10.722 1.00 97.19 286 ASP A CA 1
ATOM 2114 C C . ASP A 1 286 ? 17.400 -15.005 9.700 1.00 97.19 286 ASP A C 1
ATOM 2116 O O . ASP A 1 286 ? 17.219 -15.149 8.488 1.00 97.19 286 ASP A O 1
ATOM 2120 N N . PRO A 1 287 ? 18.555 -14.483 10.155 1.00 96.25 287 PRO A N 1
ATOM 2121 C CA . PRO A 1 287 ? 19.649 -14.126 9.262 1.00 96.25 287 PRO A CA 1
ATOM 2122 C C . PRO A 1 287 ? 20.184 -15.292 8.422 1.00 96.25 287 PRO A C 1
ATOM 2124 O O . PRO A 1 287 ? 20.851 -15.033 7.423 1.00 96.25 287 PRO A O 1
ATOM 2127 N N . SER A 1 288 ? 19.957 -16.556 8.802 1.00 95.44 288 SER A N 1
ATOM 2128 C CA . SER A 1 288 ? 20.562 -17.711 8.126 1.00 95.44 288 SER A CA 1
ATOM 2129 C C . SER A 1 288 ? 19.937 -18.021 6.762 1.00 95.44 288 SER A C 1
ATOM 2131 O O . SER A 1 288 ? 20.657 -18.505 5.886 1.00 95.44 288 SER A O 1
ATOM 2133 N N . ASP A 1 289 ? 18.677 -17.633 6.541 1.00 93.38 289 ASP A N 1
ATOM 2134 C CA . ASP A 1 289 ? 17.997 -17.730 5.239 1.00 93.38 289 ASP A CA 1
ATOM 2135 C C . ASP A 1 289 ? 18.299 -16.548 4.293 1.00 93.38 289 ASP A C 1
ATOM 2137 O O . ASP A 1 289 ? 18.046 -16.628 3.087 1.00 93.38 289 ASP A O 1
ATOM 2141 N N . LEU A 1 290 ? 18.885 -15.455 4.801 1.00 94.56 290 LEU A N 1
ATOM 2142 C CA . LEU A 1 290 ? 19.252 -14.292 3.989 1.00 94.56 290 LEU A CA 1
ATOM 2143 C C . LEU A 1 290 ? 20.548 -14.537 3.180 1.00 94.56 290 LEU A C 1
ATOM 2145 O O . LEU A 1 290 ? 21.558 -14.962 3.746 1.00 94.56 290 LEU A O 1
ATOM 2149 N N . PRO A 1 291 ? 20.600 -14.199 1.876 1.00 91.75 291 PRO A N 1
ATOM 2150 C CA . PRO A 1 291 ? 21.853 -14.190 1.119 1.00 91.75 291 PRO A CA 1
ATOM 2151 C C . PRO A 1 291 ? 22.805 -13.066 1.579 1.00 91.75 291 PRO A C 1
ATOM 2153 O O . PRO A 1 291 ? 22.374 -12.000 2.029 1.00 91.75 291 PRO A O 1
ATOM 2156 N N . ASP A 1 292 ? 24.116 -13.313 1.458 1.00 88.25 292 ASP A N 1
ATOM 2157 C CA . ASP A 1 292 ? 25.223 -12.434 1.888 1.00 88.25 292 ASP A CA 1
ATOM 2158 C C . ASP A 1 292 ? 25.115 -11.928 3.350 1.00 88.25 292 ASP A C 1
ATOM 2160 O O . ASP A 1 292 ? 25.538 -10.830 3.707 1.00 88.25 292 ASP A O 1
ATOM 2164 N N . ASN A 1 293 ? 24.593 -12.781 4.233 1.00 91.12 293 ASN A N 1
ATOM 2165 C CA . ASN A 1 293 ? 24.307 -12.524 5.650 1.00 91.12 293 ASN A CA 1
ATOM 2166 C C . ASN A 1 293 ? 25.508 -12.382 6.609 1.00 91.12 293 ASN A C 1
ATOM 2168 O O . ASN A 1 293 ? 25.294 -12.314 7.818 1.00 91.12 293 ASN A O 1
ATOM 2172 N N . SER A 1 294 ? 26.763 -12.331 6.146 1.00 88.69 294 SER A N 1
ATOM 2173 C CA . SER A 1 294 ? 27.939 -12.532 7.025 1.00 88.69 294 SER A CA 1
ATOM 2174 C C . SER A 1 294 ? 28.103 -11.513 8.162 1.00 88.69 294 SER A C 1
ATOM 2176 O O . SER A 1 294 ? 28.875 -11.755 9.088 1.00 88.69 294 SER A O 1
ATOM 2178 N N . ASN A 1 295 ? 27.418 -10.370 8.066 1.00 89.19 295 ASN A N 1
ATOM 2179 C CA . ASN A 1 295 ? 27.436 -9.282 9.045 1.00 89.19 295 ASN A CA 1
ATOM 2180 C C . ASN A 1 295 ? 26.058 -9.054 9.704 1.00 89.19 295 ASN A C 1
ATOM 2182 O O . ASN A 1 295 ? 25.913 -8.107 10.474 1.00 89.19 295 ASN A O 1
ATOM 2186 N N . LEU A 1 296 ? 25.049 -9.874 9.384 1.00 94.75 296 LEU A N 1
ATOM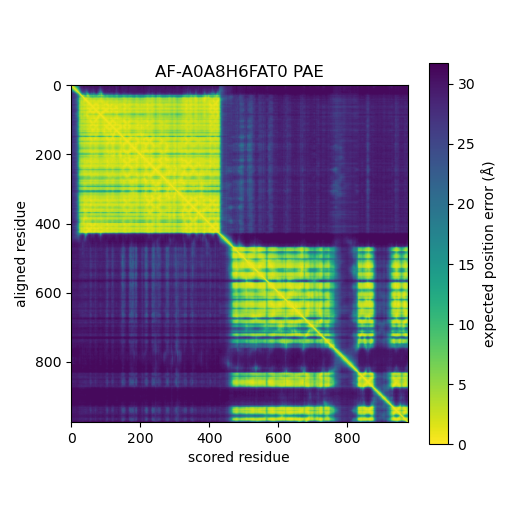 2187 C CA . LEU A 1 296 ? 23.680 -9.731 9.876 1.00 94.75 296 LEU A CA 1
ATOM 2188 C C . LEU A 1 296 ? 23.445 -10.616 11.105 1.00 94.75 296 LEU A C 1
ATOM 2190 O O . LEU A 1 296 ? 23.872 -11.767 11.173 1.00 94.75 296 LEU A O 1
ATOM 2194 N N . THR A 1 297 ? 22.721 -10.073 12.077 1.00 97.00 297 THR A N 1
ATOM 2195 C CA . THR A 1 297 ? 22.190 -10.788 13.245 1.00 97.00 297 THR A CA 1
ATOM 2196 C C . THR A 1 297 ? 20.712 -10.428 13.424 1.00 97.00 297 THR A C 1
ATOM 2198 O O . THR A 1 297 ? 20.219 -9.534 12.739 1.00 97.00 297 THR A O 1
ATOM 2201 N N . VAL A 1 298 ? 19.989 -11.103 14.323 1.00 98.12 298 VAL A N 1
ATOM 2202 C CA . VAL A 1 298 ? 18.592 -10.745 14.641 1.00 98.12 298 VAL A CA 1
ATOM 2203 C C . VAL A 1 298 ? 18.512 -9.249 14.989 1.00 98.12 298 VAL A C 1
ATOM 2205 O O . VAL A 1 298 ? 19.372 -8.743 15.712 1.00 98.12 298 VAL A O 1
ATOM 2208 N N . GLY A 1 299 ? 17.539 -8.528 14.433 1.00 97.25 299 GLY A N 1
ATOM 2209 C CA . GLY A 1 299 ? 17.389 -7.078 14.614 1.00 97.25 299 GLY A CA 1
ATOM 2210 C C . GLY A 1 299 ? 18.377 -6.200 13.833 1.00 97.25 299 GLY A C 1
ATOM 2211 O O . GLY A 1 299 ? 18.286 -4.976 13.892 1.00 97.25 299 GLY A O 1
ATOM 2212 N N . SER A 1 300 ? 19.306 -6.783 13.066 1.00 97.50 300 SER A N 1
ATOM 2213 C CA . SER A 1 300 ? 20.122 -6.020 12.110 1.00 97.50 300 SER A CA 1
ATOM 2214 C C . SER A 1 300 ? 19.273 -5.657 10.894 1.00 97.50 300 SER A C 1
ATOM 2216 O O . SER A 1 300 ? 18.666 -6.546 10.294 1.00 97.50 300 SER A O 1
ATOM 2218 N N . GLN A 1 301 ? 19.237 -4.378 10.514 1.00 97.12 301 GLN A N 1
ATOM 2219 C CA . GLN A 1 301 ? 18.505 -3.961 9.320 1.00 97.12 301 GLN A CA 1
ATOM 2220 C C . GLN A 1 301 ? 19.287 -4.262 8.038 1.00 97.12 301 GLN A C 1
ATOM 2222 O O . GLN A 1 301 ? 20.480 -3.969 7.935 1.00 97.12 301 GLN A O 1
ATOM 2227 N N . PHE A 1 302 ? 18.596 -4.840 7.058 1.00 96.31 302 PHE A N 1
ATOM 2228 C CA . PHE A 1 302 ? 19.143 -5.283 5.779 1.00 96.31 302 PHE A CA 1
ATOM 2229 C C . PHE A 1 302 ? 18.307 -4.748 4.611 1.00 96.31 302 PHE A C 1
ATOM 2231 O O . PHE A 1 302 ? 17.125 -4.437 4.771 1.00 96.31 302 PHE A O 1
ATOM 2238 N N . ALA A 1 303 ? 18.922 -4.637 3.433 1.00 93.06 303 ALA A N 1
ATOM 2239 C CA . ALA A 1 303 ? 18.250 -4.185 2.219 1.00 93.06 303 ALA A CA 1
ATOM 2240 C C . ALA A 1 303 ? 17.564 -5.340 1.471 1.00 93.06 303 ALA A C 1
ATOM 2242 O O . ALA A 1 303 ? 18.140 -6.422 1.302 1.00 93.06 303 ALA A O 1
ATOM 2243 N N . ILE A 1 304 ? 16.355 -5.075 0.972 1.00 85.81 304 ILE A N 1
ATOM 2244 C CA . ILE A 1 304 ? 15.585 -5.974 0.096 1.00 85.81 304 ILE A CA 1
ATOM 2245 C C . ILE A 1 304 ? 15.656 -5.548 -1.383 1.00 85.81 304 ILE A C 1
ATOM 2247 O O . ILE A 1 304 ? 16.221 -4.512 -1.740 1.00 85.81 304 ILE A O 1
ATOM 2251 N N . GLY A 1 305 ? 15.042 -6.342 -2.259 1.00 77.56 305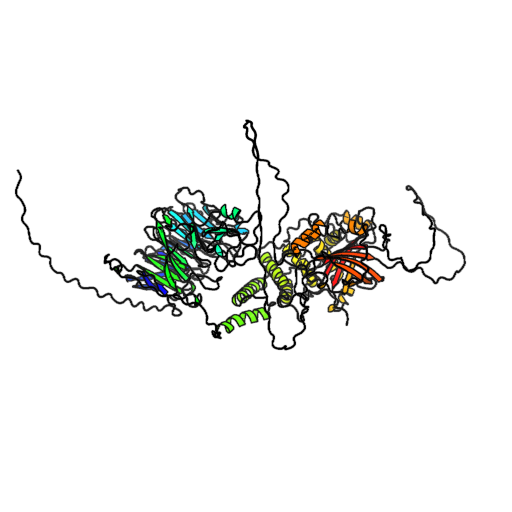 GLY A N 1
ATOM 2252 C CA . GLY A 1 305 ? 15.015 -6.127 -3.701 1.00 77.56 305 GLY A CA 1
ATOM 2253 C C . GLY A 1 305 ? 16.359 -6.455 -4.347 1.00 77.56 305 GLY A C 1
ATOM 2254 O O . GLY A 1 305 ? 17.049 -7.376 -3.922 1.00 77.56 305 GLY A O 1
ATOM 2255 N N . ASN A 1 306 ? 16.725 -5.712 -5.394 1.00 71.44 306 ASN A N 1
ATOM 2256 C CA . ASN A 1 306 ? 18.048 -5.809 -6.017 1.00 71.44 306 ASN A CA 1
ATOM 2257 C C . ASN A 1 306 ? 18.960 -4.734 -5.411 1.00 71.44 306 ASN A C 1
ATOM 2259 O O . ASN A 1 306 ? 18.767 -3.541 -5.685 1.00 71.44 306 ASN A O 1
ATOM 2263 N N . MET A 1 307 ? 19.946 -5.138 -4.608 1.00 73.81 307 MET A N 1
ATOM 2264 C CA . MET A 1 307 ? 20.839 -4.188 -3.941 1.00 73.81 307 MET A CA 1
ATOM 2265 C C . MET A 1 307 ? 21.705 -3.413 -4.945 1.00 73.81 307 MET A C 1
ATOM 2267 O O . MET A 1 307 ? 22.093 -3.907 -6.008 1.00 73.81 307 MET A O 1
ATOM 2271 N N . ASN A 1 308 ? 22.025 -2.162 -4.614 1.00 72.00 308 ASN A N 1
ATOM 2272 C CA . ASN A 1 308 ? 22.805 -1.272 -5.471 1.00 72.00 308 ASN A CA 1
ATOM 2273 C C . ASN A 1 308 ? 23.781 -0.395 -4.661 1.00 72.00 308 ASN A C 1
ATOM 2275 O O . ASN A 1 308 ? 23.891 -0.503 -3.443 1.00 72.00 308 ASN A O 1
ATOM 2279 N N . ASN A 1 309 ? 24.538 0.476 -5.337 1.00 63.94 309 ASN A N 1
ATOM 2280 C CA . ASN A 1 309 ? 25.578 1.290 -4.688 1.00 63.94 309 ASN A CA 1
ATOM 2281 C C . ASN A 1 309 ? 25.034 2.339 -3.694 1.00 63.94 309 ASN A C 1
ATOM 2283 O O . ASN A 1 309 ? 25.822 2.885 -2.925 1.00 63.94 309 ASN A O 1
ATOM 2287 N N . THR A 1 310 ? 23.731 2.634 -3.726 1.00 60.97 310 THR A N 1
ATOM 2288 C CA . THR A 1 310 ? 23.054 3.602 -2.850 1.00 60.97 310 THR A CA 1
ATOM 2289 C C . THR A 1 310 ? 22.207 2.895 -1.794 1.00 60.97 310 THR A C 1
ATOM 2291 O O . THR A 1 310 ? 22.344 3.206 -0.618 1.00 60.97 310 THR A O 1
ATOM 2294 N N . ILE A 1 311 ? 21.387 1.917 -2.195 1.00 75.75 311 ILE A N 1
ATOM 2295 C CA . ILE A 1 311 ? 20.542 1.122 -1.292 1.00 75.75 311 ILE A CA 1
ATOM 2296 C C . ILE A 1 311 ? 21.135 -0.282 -1.136 1.00 75.75 311 ILE A C 1
ATOM 2298 O O . ILE A 1 311 ? 21.169 -1.064 -2.088 1.00 75.75 311 ILE A O 1
ATOM 2302 N N . ASN A 1 312 ? 21.649 -0.563 0.060 1.00 84.75 312 ASN A N 1
ATOM 2303 C CA . ASN A 1 312 ? 22.301 -1.807 0.478 1.00 84.75 312 ASN A CA 1
ATOM 2304 C C . ASN A 1 312 ? 22.433 -1.828 2.015 1.00 84.75 312 ASN A C 1
ATOM 2306 O O . ASN A 1 312 ? 22.163 -0.825 2.676 1.00 84.75 312 ASN A O 1
ATOM 2310 N N . ASP A 1 313 ? 22.925 -2.930 2.582 1.00 91.75 313 ASP A N 1
ATOM 2311 C CA . ASP A 1 313 ? 23.057 -3.110 4.038 1.00 91.75 313 ASP A CA 1
ATOM 2312 C C . ASP A 1 313 ? 23.913 -2.046 4.750 1.00 91.75 313 ASP A C 1
ATOM 2314 O O . ASP A 1 313 ? 23.718 -1.811 5.937 1.00 91.75 313 ASP A O 1
ATOM 2318 N N . THR A 1 314 ? 24.840 -1.361 4.061 1.00 89.94 314 THR A N 1
ATOM 2319 C CA . THR A 1 314 ? 25.605 -0.259 4.683 1.00 89.94 314 THR A CA 1
ATOM 2320 C C . THR A 1 314 ? 24.728 0.976 4.883 1.00 89.94 314 THR A C 1
ATOM 2322 O O . THR A 1 314 ? 24.795 1.595 5.936 1.00 89.94 314 THR A O 1
ATOM 2325 N N . TYR A 1 315 ? 23.856 1.290 3.920 1.00 86.06 315 TYR A N 1
ATOM 2326 C CA . TYR A 1 315 ? 22.832 2.328 4.083 1.00 86.06 315 TYR A CA 1
ATOM 2327 C C . TYR A 1 315 ? 21.806 1.936 5.161 1.00 86.06 315 TYR A C 1
ATOM 2329 O O . TYR A 1 315 ? 21.399 2.782 5.955 1.00 86.06 315 TYR A O 1
ATOM 2337 N N . CYS A 1 316 ? 21.435 0.654 5.252 1.00 93.38 316 CYS A N 1
ATOM 2338 C CA . CYS A 1 316 ? 20.519 0.174 6.291 1.00 93.38 316 CYS A CA 1
ATOM 2339 C C . CYS A 1 316 ? 21.122 0.214 7.702 1.00 93.38 316 CYS A C 1
ATOM 2341 O O . CYS A 1 316 ? 20.431 0.589 8.643 1.00 93.38 316 CYS A O 1
ATOM 2343 N N . ALA A 1 317 ? 22.422 -0.051 7.846 1.00 92.75 317 ALA A N 1
ATOM 2344 C CA . ALA A 1 317 ? 23.147 0.124 9.106 1.00 92.75 317 ALA A CA 1
ATOM 2345 C C . ALA A 1 317 ? 23.299 1.599 9.553 1.00 92.75 317 ALA A C 1
ATOM 2347 O O . ALA A 1 317 ? 23.737 1.846 10.676 1.00 92.75 317 ALA A O 1
ATOM 2348 N N . GLU A 1 318 ? 22.947 2.570 8.699 1.00 91.94 318 GLU A N 1
ATOM 2349 C CA . GLU A 1 318 ? 22.875 4.003 9.032 1.00 91.94 318 GLU A CA 1
ATOM 2350 C C . GLU A 1 318 ? 21.448 4.474 9.399 1.00 91.94 318 GLU A C 1
ATOM 2352 O O . GLU A 1 318 ? 21.281 5.624 9.811 1.00 91.94 318 GLU A O 1
ATOM 2357 N N . GLN A 1 319 ? 20.421 3.620 9.271 1.00 94.62 319 GLN A N 1
ATOM 2358 C CA . GLN A 1 319 ? 19.050 3.926 9.712 1.00 94.62 319 GLN A CA 1
ATOM 2359 C C . GLN A 1 319 ? 18.850 3.559 11.196 1.00 94.62 319 GLN A C 1
ATOM 2361 O O . GLN A 1 319 ? 19.759 3.046 11.849 1.00 94.62 319 GLN A O 1
ATOM 2366 N N . THR A 1 320 ? 17.677 3.857 11.763 1.00 97.12 320 THR A N 1
ATOM 2367 C CA . THR A 1 320 ? 17.368 3.551 13.171 1.00 97.12 320 THR A CA 1
ATOM 2368 C C . THR A 1 320 ? 16.900 2.096 13.285 1.00 97.12 320 THR A C 1
ATOM 2370 O O . THR A 1 320 ? 15.795 1.805 12.829 1.00 97.12 320 THR A O 1
ATOM 2373 N N . PRO A 1 321 ? 17.688 1.176 13.877 1.00 96.88 321 PRO A N 1
ATOM 2374 C CA . PRO A 1 321 ? 17.279 -0.216 14.017 1.00 96.88 321 PRO A CA 1
ATOM 2375 C C . PRO A 1 321 ? 16.213 -0.364 15.112 1.00 96.88 321 PRO A C 1
ATOM 2377 O O . PRO A 1 321 ? 16.166 0.454 16.043 1.00 96.88 321 PRO A O 1
ATOM 2380 N N . PRO A 1 322 ? 15.406 -1.433 15.073 1.00 98.25 322 PRO A N 1
ATOM 2381 C CA . PRO A 1 322 ? 14.412 -1.668 16.100 1.00 98.25 322 PRO A CA 1
ATOM 2382 C C . PRO A 1 322 ? 15.037 -2.098 17.423 1.00 98.25 322 PRO A C 1
ATOM 2384 O O . PRO A 1 322 ? 16.136 -2.653 17.501 1.00 98.25 322 PRO A O 1
ATOM 2387 N N . ARG A 1 323 ? 14.296 -1.858 18.504 1.00 98.12 323 ARG A N 1
ATOM 2388 C CA . ARG A 1 323 ? 14.728 -2.186 19.861 1.00 98.12 323 ARG A CA 1
ATOM 2389 C C . ARG A 1 323 ? 14.541 -3.667 20.200 1.00 98.12 323 ARG A C 1
ATOM 2391 O O . ARG A 1 323 ? 15.281 -4.189 21.038 1.00 98.12 323 ARG A O 1
ATOM 2398 N N . LEU A 1 324 ? 13.569 -4.321 19.568 1.00 98.75 324 LEU A N 1
ATOM 2399 C 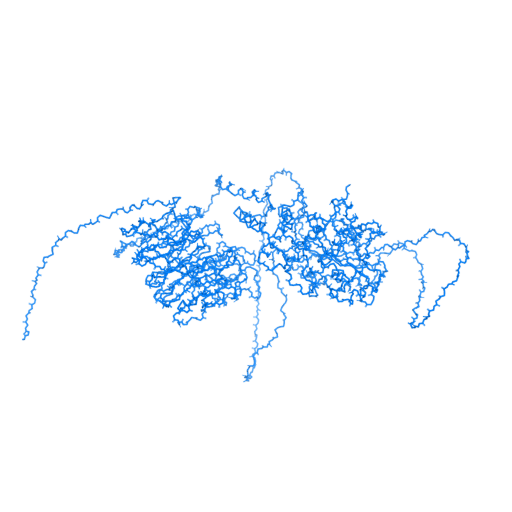CA . LEU A 1 324 ? 13.391 -5.773 19.503 1.00 98.75 324 LEU A CA 1
ATOM 2400 C C . LEU A 1 324 ? 12.795 -6.141 18.139 1.00 98.75 324 LEU A C 1
ATOM 2402 O O . LEU A 1 324 ? 12.097 -5.332 17.528 1.00 98.75 324 LEU A O 1
ATOM 2406 N N . THR A 1 325 ? 13.010 -7.383 17.720 1.00 98.62 325 THR A N 1
ATOM 2407 C CA . THR A 1 325 ? 12.391 -7.980 16.530 1.00 98.62 325 THR A CA 1
ATOM 2408 C C . THR A 1 325 ? 11.598 -9.223 16.940 1.00 98.62 325 THR A C 1
ATOM 2410 O O . THR A 1 325 ? 11.919 -9.874 17.942 1.00 98.62 325 THR A O 1
ATOM 2413 N N . PHE A 1 326 ? 10.548 -9.533 16.185 1.00 98.69 326 PHE A N 1
ATOM 2414 C CA . PHE A 1 326 ? 9.671 -10.691 16.350 1.00 98.69 326 PHE A CA 1
ATOM 2415 C C . PHE A 1 326 ? 9.605 -11.503 15.047 1.00 98.69 326 PHE A C 1
ATOM 2417 O O . PHE A 1 326 ? 10.066 -11.055 13.999 1.00 98.69 326 PHE A O 1
ATOM 2424 N N . GLU A 1 327 ? 9.024 -12.699 15.121 1.00 98.25 327 GLU A N 1
ATOM 2425 C CA . GLU A 1 327 ? 8.853 -13.604 13.978 1.00 98.25 327 GLU A CA 1
ATOM 2426 C C . GLU A 1 327 ? 8.068 -12.941 12.842 1.00 98.25 327 GLU A C 1
ATOM 2428 O O . GLU A 1 327 ? 7.120 -12.192 13.093 1.00 98.25 327 GLU A O 1
ATOM 2433 N N . ALA A 1 328 ? 8.471 -13.221 11.602 1.00 98.06 328 ALA A N 1
ATOM 2434 C CA . ALA A 1 328 ? 7.871 -12.644 10.407 1.00 98.06 328 ALA A CA 1
ATOM 2435 C C . ALA A 1 328 ? 6.347 -12.864 10.359 1.00 98.06 328 ALA A C 1
ATOM 2437 O O . ALA A 1 328 ? 5.827 -13.917 10.744 1.00 98.06 328 ALA A O 1
ATOM 2438 N N . HIS A 1 329 ? 5.626 -11.858 9.859 1.00 96.75 329 HIS A N 1
ATOM 2439 C CA . HIS A 1 329 ? 4.174 -11.883 9.632 1.00 96.75 329 HIS A CA 1
ATOM 2440 C C . HIS A 1 329 ? 3.295 -12.109 10.874 1.00 96.75 329 HIS A C 1
ATOM 2442 O O . HIS A 1 329 ? 2.109 -12.415 10.732 1.00 96.75 329 HIS A O 1
ATOM 2448 N N . MET A 1 330 ? 3.802 -11.971 12.106 1.00 98.19 330 MET A N 1
ATOM 2449 C CA . MET A 1 330 ? 2.936 -12.043 13.295 1.00 98.19 330 MET A CA 1
ATOM 2450 C C . MET A 1 330 ? 1.862 -10.933 13.340 1.00 98.19 330 MET A C 1
ATOM 2452 O O . MET A 1 330 ? 0.879 -11.084 14.074 1.00 98.19 330 MET A O 1
ATOM 2456 N N . ALA A 1 331 ? 2.020 -9.866 12.550 1.00 98.50 331 ALA A N 1
ATOM 2457 C CA . ALA A 1 331 ? 1.122 -8.728 12.365 1.00 98.50 331 ALA A CA 1
ATOM 2458 C C . ALA A 1 331 ? 0.720 -8.045 13.688 1.00 98.50 331 ALA A C 1
ATOM 2460 O O . ALA A 1 331 ? -0.413 -8.220 14.159 1.00 98.50 331 ALA A O 1
ATOM 2461 N N . PRO A 1 332 ? 1.638 -7.322 14.360 1.00 98.81 332 PRO A N 1
ATOM 2462 C CA . PRO A 1 332 ? 1.348 -6.721 15.650 1.00 98.81 332 PRO A CA 1
ATOM 2463 C C . PRO A 1 332 ? 0.475 -5.464 15.525 1.00 98.81 332 PRO A C 1
ATOM 2465 O O . PRO A 1 332 ? 0.827 -4.515 14.825 1.00 98.81 332 PRO A O 1
ATOM 2468 N N . LEU A 1 333 ? -0.668 -5.424 16.218 1.00 98.88 333 LEU A N 1
ATOM 2469 C CA . LEU A 1 333 ? -1.663 -4.349 16.042 1.00 98.88 333 LEU A CA 1
ATOM 2470 C C . LEU A 1 333 ? -1.830 -3.406 17.234 1.00 98.88 333 LEU A C 1
ATOM 2472 O O . LEU A 1 333 ? -2.367 -2.311 17.070 1.00 98.88 333 LEU A O 1
ATOM 2476 N N . ASN A 1 334 ? -1.395 -3.797 18.426 1.00 98.88 334 ASN A N 1
ATOM 2477 C CA . ASN A 1 334 ? -1.492 -2.980 19.628 1.00 98.88 334 ASN A CA 1
ATOM 2478 C C . ASN A 1 334 ? -0.377 -3.357 20.611 1.00 98.88 334 ASN A C 1
ATOM 2480 O O . ASN A 1 334 ? 0.043 -4.514 20.677 1.00 98.88 334 ASN A O 1
ATOM 2484 N N . ILE A 1 335 ? 0.087 -2.366 21.368 1.00 98.75 335 ILE A N 1
ATOM 2485 C CA . ILE A 1 335 ? 0.941 -2.539 22.539 1.00 98.75 335 ILE A CA 1
ATOM 2486 C C . ILE A 1 335 ? 0.389 -1.666 23.671 1.00 98.75 335 ILE A C 1
ATOM 2488 O O . ILE A 1 335 ? 0.046 -0.511 23.431 1.00 98.75 335 ILE A O 1
ATOM 2492 N N . VAL A 1 336 ? 0.331 -2.189 24.898 1.00 98.44 336 VAL A N 1
ATOM 2493 C CA . VAL A 1 336 ? 0.057 -1.409 26.122 1.00 98.44 336 VAL A CA 1
ATOM 2494 C C . VAL A 1 336 ? 0.924 -1.891 27.281 1.00 98.44 336 VAL A C 1
ATOM 2496 O O . VAL A 1 336 ? 1.312 -3.056 27.347 1.00 98.44 336 VAL A O 1
ATOM 2499 N N . PHE A 1 337 ? 1.201 -1.002 28.229 1.00 98.25 337 PHE A N 1
ATOM 2500 C CA . PHE A 1 337 ? 1.970 -1.315 29.431 1.00 98.25 337 PHE A CA 1
ATOM 2501 C C . PHE A 1 337 ? 1.070 -1.533 30.647 1.00 98.25 337 PHE A C 1
ATOM 2503 O O . PHE A 1 337 ? 0.035 -0.882 30.787 1.00 98.25 337 PHE A O 1
ATOM 2510 N N . ASN A 1 338 ? 1.492 -2.412 31.558 1.00 94.94 338 ASN A N 1
ATOM 2511 C CA . ASN A 1 338 ? 0.915 -2.490 32.900 1.00 94.94 338 ASN A CA 1
ATOM 2512 C C . ASN A 1 338 ? 1.252 -1.223 33.727 1.00 94.94 338 ASN A C 1
ATOM 2514 O O . ASN A 1 338 ? 2.151 -0.459 33.381 1.00 94.94 338 ASN A O 1
ATOM 2518 N N . ASN A 1 339 ? 0.582 -1.014 34.866 1.00 92.56 339 ASN A N 1
ATOM 2519 C CA . ASN A 1 339 ? 0.738 0.214 35.667 1.00 92.56 339 ASN A CA 1
ATOM 2520 C C . ASN A 1 339 ? 2.154 0.475 36.231 1.00 92.56 339 ASN A C 1
ATOM 2522 O O . ASN A 1 339 ? 2.425 1.604 36.637 1.00 92.56 339 ASN A O 1
ATOM 2526 N N . SER A 1 340 ? 3.054 -0.517 36.284 1.00 93.31 340 SER A N 1
ATOM 2527 C CA . SER A 1 340 ? 4.460 -0.288 36.668 1.00 93.31 340 SER A CA 1
ATOM 2528 C C . SER A 1 340 ? 5.361 0.042 35.469 1.00 93.31 340 SER A C 1
ATOM 2530 O O . SER A 1 340 ? 6.387 0.707 35.628 1.00 93.31 340 SER A O 1
ATOM 2532 N N . GLY A 1 341 ? 4.960 -0.383 34.268 1.00 95.31 341 GLY A N 1
ATOM 2533 C CA . GLY A 1 341 ? 5.732 -0.321 33.030 1.00 95.31 341 GLY A CA 1
ATOM 2534 C C . GLY A 1 341 ? 6.522 -1.599 32.715 1.00 95.31 341 GLY A C 1
ATOM 2535 O O . GLY A 1 341 ? 6.941 -1.790 31.580 1.00 95.31 341 GLY A O 1
ATOM 2536 N N . ASN A 1 342 ? 6.681 -2.505 33.686 1.00 96.50 342 ASN A N 1
ATOM 2537 C CA . ASN A 1 342 ? 7.550 -3.683 33.576 1.00 96.50 342 ASN A CA 1
ATOM 2538 C C . ASN A 1 342 ? 6.997 -4.801 32.670 1.00 96.50 342 ASN A C 1
ATOM 2540 O O . ASN A 1 342 ? 7.772 -5.660 32.256 1.00 96.50 342 ASN A O 1
ATOM 2544 N N . ASP A 1 343 ? 5.699 -4.799 32.349 1.00 96.50 343 ASP A N 1
ATOM 2545 C CA . ASP A 1 343 ? 5.110 -5.711 31.358 1.00 96.50 343 ASP A CA 1
ATOM 2546 C C . ASP A 1 343 ? 4.522 -4.902 30.191 1.00 96.50 343 ASP A C 1
ATOM 2548 O O . ASP A 1 343 ? 3.514 -4.208 30.363 1.00 96.50 343 ASP A O 1
ATOM 2552 N N . GLY A 1 344 ? 5.116 -5.020 29.002 1.00 98.06 344 GLY A N 1
ATOM 2553 C CA . GLY A 1 344 ? 4.545 -4.549 27.739 1.00 98.06 344 GLY A CA 1
ATOM 2554 C C . GLY A 1 344 ? 3.790 -5.683 27.046 1.00 98.06 344 GLY A C 1
ATOM 2555 O O . GLY A 1 344 ? 4.396 -6.663 26.621 1.00 98.06 344 GLY A O 1
ATOM 2556 N N . TRP A 1 345 ? 2.470 -5.578 26.948 1.00 98.69 345 TRP A N 1
ATOM 2557 C CA . TRP A 1 345 ? 1.598 -6.574 26.321 1.00 98.69 345 TRP A CA 1
ATOM 2558 C C . TRP A 1 345 ? 1.378 -6.227 24.850 1.00 98.69 345 TRP A C 1
ATOM 2560 O O . TRP A 1 345 ? 1.127 -5.065 24.545 1.00 98.69 345 TRP A O 1
ATOM 2570 N N . VAL A 1 346 ? 1.442 -7.219 23.957 1.00 98.88 346 VAL A N 1
ATOM 2571 C CA . VAL A 1 346 ? 1.349 -7.047 22.495 1.00 98.88 346 VAL A CA 1
ATOM 2572 C C . VAL A 1 346 ? 0.331 -8.020 21.894 1.00 98.88 346 VAL A C 1
ATOM 2574 O O . VAL A 1 346 ? 0.312 -9.205 22.244 1.00 98.88 346 VAL A O 1
ATOM 2577 N N . THR A 1 347 ? -0.508 -7.537 20.974 1.00 98.88 347 THR A N 1
ATOM 2578 C CA . THR A 1 347 ? -1.390 -8.370 20.136 1.00 98.88 347 THR A CA 1
ATOM 2579 C C . THR A 1 347 ? -0.719 -8.709 18.819 1.00 98.88 347 THR A C 1
ATOM 2581 O O . THR A 1 347 ? -0.367 -7.811 18.066 1.00 98.88 347 THR A O 1
ATOM 2584 N N . PHE A 1 348 ? -0.612 -9.998 18.507 1.00 98.88 348 PHE A N 1
ATOM 2585 C CA . PHE A 1 348 ? -0.141 -10.509 17.222 1.00 98.88 348 PHE A CA 1
ATOM 2586 C C . PHE A 1 348 ? -1.335 -11.097 16.452 1.00 98.88 348 PHE A C 1
ATOM 2588 O O . PHE A 1 348 ? -1.814 -12.198 16.753 1.00 98.88 348 PHE A O 1
ATOM 2595 N N . HIS A 1 349 ? -1.845 -10.343 15.474 1.00 98.69 349 HIS A N 1
ATOM 2596 C CA . HIS A 1 349 ? -3.076 -10.624 14.716 1.00 98.69 349 HIS A CA 1
ATOM 2597 C C . HIS A 1 349 ? -2.967 -11.861 13.815 1.00 98.69 349 HIS A C 1
ATOM 2599 O O . HIS A 1 349 ? -3.972 -12.516 13.520 1.00 98.69 349 HIS A O 1
ATOM 2605 N N . GLY A 1 350 ? -1.737 -12.215 13.443 1.00 97.50 350 GLY A N 1
ATOM 2606 C CA . GLY A 1 350 ? -1.373 -13.448 12.760 1.00 97.50 350 GLY A CA 1
ATOM 2607 C C . GLY A 1 350 ? -1.263 -13.346 11.242 1.00 97.50 350 GLY A C 1
ATOM 2608 O O . GLY A 1 350 ? -1.968 -12.572 10.600 1.00 97.50 350 GLY A O 1
ATOM 2609 N N . SER A 1 351 ? -0.383 -14.171 10.686 1.00 95.75 351 SER A N 1
ATOM 2610 C CA . SER A 1 351 ? 0.089 -14.106 9.296 1.00 95.75 351 SER A CA 1
ATOM 2611 C C . SER A 1 351 ? -0.954 -14.435 8.228 1.00 95.75 351 SER A C 1
ATOM 2613 O O . SER A 1 351 ? -1.913 -15.181 8.461 1.00 95.75 351 SER A O 1
ATOM 2615 N N . TRP A 1 352 ? -0.714 -13.900 7.030 1.00 92.31 352 TRP A N 1
ATOM 2616 C CA . TRP A 1 352 ? -1.413 -14.253 5.790 1.00 92.31 352 TRP A CA 1
ATOM 2617 C C . TRP A 1 352 ? -0.444 -14.640 4.656 1.00 92.31 352 TRP A C 1
ATOM 2619 O O . TRP A 1 352 ? -0.806 -15.467 3.821 1.00 92.31 352 TRP A O 1
ATOM 2629 N N . ASP A 1 353 ? 0.768 -14.075 4.662 1.00 88.75 353 ASP A N 1
ATOM 2630 C CA . ASP A 1 353 ? 1.848 -14.265 3.684 1.00 88.75 353 ASP A CA 1
ATOM 2631 C C . ASP A 1 353 ? 2.961 -15.161 4.274 1.00 88.75 353 ASP A C 1
ATOM 2633 O O . ASP A 1 353 ? 4.131 -14.809 4.297 1.00 88.75 353 ASP A O 1
ATOM 2637 N N . ARG A 1 354 ? 2.575 -16.312 4.842 1.00 89.19 354 ARG A N 1
ATOM 2638 C CA . ARG A 1 354 ? 3.487 -17.353 5.355 1.00 89.19 354 ARG A CA 1
ATOM 2639 C C . ARG A 1 354 ? 2.835 -18.728 5.207 1.00 89.19 354 ARG A C 1
ATOM 2641 O O . ARG A 1 354 ? 1.636 -18.861 5.466 1.00 89.19 354 ARG A O 1
ATOM 2648 N N . THR A 1 355 ? 3.591 -19.749 4.803 1.00 89.44 355 THR A N 1
ATOM 2649 C CA . THR A 1 355 ? 3.074 -21.104 4.532 1.00 89.44 355 THR A CA 1
ATOM 2650 C C . THR A 1 355 ? 2.535 -21.785 5.793 1.00 89.44 355 THR A C 1
ATOM 2652 O O . THR A 1 355 ? 1.424 -22.319 5.767 1.00 89.44 355 THR A O 1
ATOM 2655 N N . ASP A 1 356 ? 3.286 -21.747 6.898 1.00 91.50 356 ASP A N 1
ATOM 2656 C CA . ASP A 1 356 ? 2.820 -22.191 8.218 1.00 91.50 356 ASP A CA 1
ATOM 2657 C C . ASP A 1 356 ? 2.377 -20.960 9.037 1.00 91.50 356 ASP A C 1
ATOM 2659 O O . ASP A 1 356 ? 3.223 -20.111 9.342 1.00 91.50 356 ASP A O 1
ATOM 2663 N N . PRO A 1 357 ? 1.089 -20.814 9.420 1.00 93.69 357 PRO A N 1
ATOM 2664 C CA . PRO A 1 357 ? 0.616 -19.556 9.993 1.00 93.69 357 PRO A CA 1
ATOM 2665 C C . PRO A 1 357 ? 1.209 -19.232 11.376 1.00 93.69 357 PRO A C 1
ATOM 2667 O O . PRO A 1 357 ? 1.029 -19.981 12.339 1.00 93.69 357 PRO A O 1
ATOM 2670 N N . SER A 1 358 ? 1.844 -18.066 11.509 1.00 94.75 358 SER A N 1
ATOM 2671 C CA . SER A 1 358 ? 2.363 -17.535 12.780 1.00 94.75 358 SER A CA 1
ATOM 2672 C C . SER A 1 358 ? 1.526 -16.380 13.351 1.00 94.75 358 SER A C 1
ATOM 2674 O O . SER A 1 358 ? 0.560 -15.944 12.724 1.00 94.75 358 SER A O 1
ATOM 2676 N N . GLY A 1 359 ? 1.852 -15.921 14.564 1.00 97.31 359 GLY A N 1
ATOM 2677 C CA . GLY A 1 359 ? 1.058 -14.984 15.368 1.00 97.31 359 GLY A CA 1
ATOM 2678 C C . GLY A 1 359 ? -0.184 -15.640 15.977 1.00 97.31 359 GLY A C 1
ATOM 2679 O O . GLY A 1 359 ? -0.074 -16.700 16.600 1.00 97.31 359 GLY A O 1
ATOM 2680 N N . TYR A 1 360 ? -1.354 -15.011 15.814 1.00 98.12 360 TYR A N 1
ATOM 2681 C CA . TYR A 1 360 ? -2.650 -15.458 16.356 1.00 98.12 360 TYR A CA 1
ATOM 2682 C C . TYR A 1 360 ? -2.663 -15.567 17.896 1.00 98.12 360 TYR A C 1
ATOM 2684 O O . TYR A 1 360 ? -3.140 -16.556 18.467 1.00 98.12 360 TYR A O 1
ATOM 2692 N N . LYS A 1 361 ? -2.095 -14.560 18.577 1.00 98.56 361 LYS A N 1
ATOM 2693 C CA . LYS A 1 361 ? -1.761 -14.619 20.011 1.00 98.56 361 LYS A CA 1
ATOM 2694 C C . LYS A 1 361 ? -1.674 -13.242 20.694 1.00 98.56 361 LYS A C 1
ATOM 2696 O O . LYS A 1 361 ? -1.564 -12.210 20.037 1.00 98.56 361 LYS A O 1
ATOM 2701 N N . VAL A 1 362 ? -1.696 -13.246 22.023 1.00 98.81 362 VAL A N 1
ATOM 2702 C CA . VAL A 1 362 ? -1.364 -12.122 22.909 1.00 98.81 362 VAL A CA 1
ATOM 2703 C C . VAL A 1 362 ? -0.162 -12.531 23.755 1.00 98.81 362 VAL A C 1
ATOM 2705 O O . VAL A 1 362 ? -0.203 -13.570 24.426 1.00 98.81 362 VAL A O 1
ATOM 2708 N N . SER A 1 363 ? 0.886 -11.712 23.734 1.00 98.62 363 SER A N 1
ATOM 2709 C CA . SER A 1 363 ? 2.186 -12.016 24.344 1.00 98.62 363 SER A CA 1
ATOM 2710 C C . SER A 1 363 ? 2.694 -10.847 25.195 1.00 98.62 363 SER A C 1
ATOM 2712 O O . SER A 1 363 ? 2.214 -9.722 25.079 1.00 98.62 363 SER A O 1
ATOM 2714 N N . LEU A 1 364 ? 3.653 -11.124 26.077 1.00 97.50 364 LEU A N 1
ATOM 2715 C CA . LEU A 1 364 ? 4.199 -10.199 27.069 1.00 97.50 364 LEU A CA 1
ATOM 2716 C C . LEU A 1 364 ? 5.711 -10.044 26.875 1.00 97.50 364 LEU A C 1
ATOM 2718 O O . LEU A 1 364 ? 6.440 -11.033 26.823 1.00 97.50 364 LEU A O 1
ATOM 2722 N N . ILE A 1 365 ? 6.177 -8.800 26.807 1.00 98.44 365 ILE A N 1
ATOM 2723 C CA . ILE A 1 365 ? 7.584 -8.391 26.769 1.00 98.44 365 ILE A CA 1
ATOM 2724 C C . ILE A 1 365 ? 7.930 -7.808 28.140 1.00 98.44 365 ILE A C 1
ATOM 2726 O O . ILE A 1 365 ? 7.239 -6.912 28.624 1.00 98.44 365 ILE A O 1
ATOM 2730 N N . SER A 1 366 ? 8.997 -8.294 28.773 1.00 98.12 366 SER A N 1
ATOM 2731 C CA . SER A 1 366 ? 9.449 -7.759 30.064 1.00 98.12 366 SER A CA 1
ATOM 2732 C C . SER A 1 366 ? 10.342 -6.532 29.883 1.00 98.12 366 SER A C 1
ATOM 2734 O O . SER A 1 366 ? 11.290 -6.553 29.095 1.00 98.12 366 SER A O 1
ATOM 2736 N N . PHE A 1 367 ? 10.078 -5.491 30.668 1.00 98.31 367 PHE A N 1
ATOM 2737 C CA . PHE A 1 367 ? 10.826 -4.238 30.737 1.00 98.31 367 PHE A CA 1
ATOM 2738 C C . PHE A 1 367 ? 11.443 -4.059 32.135 1.00 98.31 367 PHE A C 1
ATOM 2740 O O . PHE A 1 367 ? 10.877 -4.466 33.153 1.00 98.31 367 PHE A O 1
ATOM 2747 N N . ALA A 1 368 ? 12.624 -3.447 32.183 1.00 95.38 368 ALA A N 1
ATOM 2748 C CA . ALA A 1 368 ? 13.264 -3.012 33.419 1.00 95.38 368 ALA A CA 1
ATOM 2749 C C . ALA A 1 368 ? 12.723 -1.640 33.860 1.00 95.38 368 ALA A C 1
ATOM 2751 O O . ALA A 1 368 ? 12.244 -0.867 33.033 1.00 95.38 368 ALA A O 1
ATOM 2752 N N . ASP A 1 369 ? 12.892 -1.292 35.139 1.00 85.81 369 ASP A N 1
ATOM 2753 C CA . ASP A 1 369 ? 12.374 -0.053 35.757 1.00 85.81 369 ASP A CA 1
ATOM 2754 C C . ASP A 1 369 ? 12.799 1.249 35.034 1.00 85.81 369 ASP A C 1
ATOM 2756 O O . ASP A 1 369 ? 12.146 2.286 35.155 1.00 85.81 369 ASP A O 1
ATOM 2760 N N . GLY A 1 370 ? 13.882 1.198 34.247 1.00 84.75 370 GLY A N 1
ATOM 2761 C CA . GLY A 1 370 ? 14.340 2.278 33.365 1.00 84.75 370 GLY A CA 1
ATOM 2762 C C . GLY A 1 370 ? 13.539 2.461 32.064 1.00 84.75 370 GLY A C 1
ATOM 2763 O O . GLY A 1 370 ? 13.880 3.340 31.278 1.00 84.75 370 GLY A O 1
ATOM 2764 N N . GLY A 1 371 ? 12.495 1.663 31.819 1.00 92.50 371 GLY A N 1
ATOM 2765 C CA . GLY A 1 371 ? 11.675 1.705 30.601 1.00 92.50 371 GLY A CA 1
ATOM 2766 C C . GLY A 1 371 ? 12.309 1.064 29.368 1.00 92.50 371 GLY A C 1
ATOM 2767 O O . GLY A 1 371 ? 11.936 1.396 28.250 1.00 92.50 371 GLY A O 1
ATOM 2768 N N . GLU A 1 372 ? 13.249 0.145 29.573 1.00 95.19 372 GLU A N 1
ATOM 2769 C CA . GLU A 1 372 ? 13.990 -0.577 28.533 1.00 95.19 372 GLU A CA 1
ATOM 2770 C C . GLU A 1 372 ? 13.614 -2.069 28.541 1.00 95.19 372 GLU A C 1
ATOM 2772 O O . GLU A 1 372 ? 13.580 -2.658 29.628 1.00 95.19 372 GLU A O 1
ATOM 2777 N N . PRO A 1 373 ? 13.375 -2.725 27.386 1.00 97.88 373 PRO A N 1
ATOM 2778 C CA . PRO A 1 373 ? 13.163 -4.171 27.341 1.00 97.88 373 PRO A CA 1
ATOM 2779 C C . PRO A 1 373 ? 14.338 -4.957 27.938 1.00 97.88 373 PRO A C 1
ATOM 2781 O O . PRO A 1 373 ? 15.500 -4.698 27.622 1.00 97.88 373 PRO A O 1
ATOM 2784 N N . VAL A 1 374 ? 14.047 -5.963 28.764 1.00 98.00 374 VAL A N 1
ATOM 2785 C CA . VAL A 1 374 ? 15.063 -6.807 29.424 1.00 98.00 374 VAL A CA 1
ATOM 2786 C C . VAL A 1 374 ? 15.850 -7.646 28.408 1.00 98.00 374 VAL A C 1
ATOM 2788 O O . VAL A 1 374 ? 17.026 -7.941 28.618 1.00 98.00 374 VAL A O 1
ATOM 2791 N N . ALA A 1 375 ? 15.219 -8.019 27.292 1.00 97.62 375 ALA A N 1
ATOM 2792 C CA . ALA A 1 375 ? 15.882 -8.722 26.201 1.00 97.62 375 ALA A CA 1
ATOM 2793 C C . ALA A 1 375 ? 16.806 -7.779 25.390 1.00 97.62 375 ALA A C 1
ATOM 2795 O O . ALA A 1 375 ? 16.427 -6.634 25.113 1.00 97.62 375 ALA A O 1
ATOM 2796 N N . PRO A 1 376 ? 17.996 -8.243 24.958 1.00 97.62 376 PRO A N 1
ATOM 2797 C CA . PRO A 1 376 ? 18.827 -7.505 24.010 1.00 97.62 376 PRO A CA 1
ATOM 2798 C C . PRO A 1 376 ? 18.158 -7.460 22.628 1.00 97.62 376 PRO A C 1
ATOM 2800 O O . PRO A 1 376 ? 17.357 -8.333 22.295 1.00 97.62 376 PRO A O 1
ATOM 2803 N N . ALA A 1 377 ? 18.510 -6.464 21.809 1.00 96.31 377 ALA A N 1
ATOM 2804 C CA . ALA A 1 377 ? 17.893 -6.241 20.495 1.00 96.31 377 ALA A CA 1
ATOM 2805 C C . ALA A 1 377 ? 18.007 -7.442 19.534 1.00 96.31 377 ALA A C 1
ATOM 2807 O O . ALA A 1 377 ? 17.112 -7.670 18.729 1.00 96.31 377 ALA A O 1
ATOM 2808 N N . ASN A 1 378 ? 19.057 -8.258 19.678 1.00 96.25 378 ASN A N 1
ATOM 2809 C CA . ASN A 1 378 ? 19.290 -9.470 18.892 1.00 96.25 378 ASN A CA 1
ATOM 2810 C C . ASN A 1 378 ? 18.706 -10.758 19.513 1.00 96.25 378 ASN A C 1
ATOM 2812 O O . ASN A 1 378 ? 19.209 -11.853 19.257 1.00 96.25 378 ASN A O 1
ATOM 2816 N N . SER A 1 379 ? 17.672 -10.643 20.352 1.00 96.38 379 SER A N 1
ATOM 2817 C CA . SER A 1 379 ? 16.973 -11.785 20.949 1.00 96.38 379 SER A CA 1
ATOM 2818 C C . SER A 1 379 ? 15.775 -12.229 20.110 1.00 96.38 379 SER A C 1
ATOM 2820 O O . SER A 1 379 ? 14.827 -11.467 19.931 1.00 96.38 379 SER A O 1
ATOM 2822 N N . ASN A 1 380 ? 15.764 -13.502 19.708 1.00 92.38 380 ASN A N 1
ATOM 2823 C CA . ASN A 1 380 ? 14.594 -14.179 19.140 1.00 92.38 380 ASN A CA 1
ATOM 2824 C C . ASN A 1 380 ? 13.687 -14.841 20.205 1.00 92.38 380 ASN A C 1
ATOM 2826 O O . ASN A 1 380 ? 12.736 -15.541 19.870 1.00 92.38 380 ASN A O 1
ATOM 2830 N N . THR A 1 381 ? 13.943 -14.606 21.497 1.00 93.88 381 THR A N 1
ATOM 2831 C CA . THR A 1 381 ? 13.090 -15.047 22.619 1.00 93.88 381 THR A CA 1
ATOM 2832 C C . THR A 1 381 ? 12.735 -13.855 23.512 1.00 93.88 381 THR A C 1
ATOM 2834 O O . THR A 1 381 ? 12.937 -13.871 24.727 1.00 93.88 381 THR A O 1
ATOM 2837 N N . SER A 1 382 ? 12.306 -12.759 22.885 1.00 94.38 382 SER A N 1
ATOM 2838 C CA . SER A 1 382 ? 12.099 -11.449 23.515 1.00 94.38 382 SER A CA 1
ATOM 2839 C C . SER A 1 382 ? 10.723 -11.266 24.177 1.00 94.38 382 SER A C 1
ATOM 2841 O O . SER A 1 382 ? 10.522 -10.301 24.914 1.00 94.38 382 SER A O 1
ATOM 2843 N N . TYR A 1 383 ? 9.800 -12.203 23.952 1.00 96.88 383 TYR A N 1
ATOM 2844 C CA . TYR A 1 383 ? 8.417 -12.192 24.429 1.00 96.88 383 TYR A CA 1
ATOM 2845 C C . TYR A 1 383 ? 8.004 -13.564 24.993 1.00 96.88 383 TYR A C 1
ATOM 2847 O O . TYR A 1 383 ? 8.630 -14.587 24.716 1.00 96.88 383 TYR A O 1
ATOM 2855 N N . THR A 1 384 ? 6.935 -13.593 25.790 1.00 97.25 384 THR A N 1
ATOM 2856 C CA . THR A 1 384 ? 6.293 -14.808 26.320 1.00 97.25 384 THR A CA 1
ATOM 2857 C C . THR A 1 384 ? 4.819 -14.828 25.931 1.00 97.25 384 THR A C 1
ATOM 2859 O O . THR A 1 384 ? 4.088 -13.890 26.238 1.00 97.25 384 THR A O 1
ATOM 2862 N N . ASP A 1 385 ? 4.364 -15.894 25.279 1.00 97.75 385 ASP A N 1
ATOM 2863 C CA . ASP A 1 385 ? 2.964 -16.041 24.864 1.00 97.75 385 ASP A CA 1
ATOM 2864 C C . ASP A 1 385 ? 2.050 -16.282 26.072 1.00 97.75 385 ASP A C 1
ATOM 2866 O O . ASP A 1 385 ? 2.284 -17.208 26.850 1.00 97.75 385 ASP A O 1
ATOM 2870 N N . ILE A 1 386 ? 0.999 -15.466 26.228 1.00 98.12 386 ILE A N 1
ATOM 2871 C CA . ILE A 1 386 ? 0.067 -15.531 27.369 1.00 98.12 386 ILE A CA 1
ATOM 2872 C C . ILE A 1 386 ? -1.260 -16.183 26.973 1.00 98.12 386 ILE A C 1
ATOM 2874 O O . ILE A 1 386 ? -1.766 -17.039 27.702 1.00 98.12 386 ILE A O 1
ATOM 2878 N N . VAL A 1 387 ? -1.816 -15.808 25.815 1.00 97.75 387 VAL A N 1
ATOM 2879 C CA . VAL A 1 387 ? -3.024 -16.418 25.236 1.00 97.75 387 VAL A CA 1
ATOM 2880 C C . VAL A 1 387 ? -2.814 -16.596 23.736 1.00 97.75 387 VAL A C 1
ATOM 2882 O O . VAL A 1 387 ? -2.689 -15.616 23.013 1.00 97.75 387 VAL A O 1
ATOM 2885 N N . ALA A 1 388 ? -2.796 -17.833 23.249 1.00 97.38 388 ALA A N 1
ATOM 2886 C CA . ALA A 1 388 ? -2.595 -18.160 21.833 1.00 97.38 388 ALA A CA 1
ATOM 2887 C C . ALA A 1 388 ? -3.724 -19.059 21.317 1.00 97.38 388 ALA A C 1
ATOM 2889 O O . ALA A 1 388 ? -4.444 -19.670 22.108 1.00 97.38 388 ALA A O 1
ATOM 2890 N N . ASN A 1 389 ? -3.887 -19.185 20.001 1.00 95.94 389 ASN A N 1
ATOM 2891 C CA . ASN A 1 389 ? -4.714 -20.261 19.455 1.00 95.94 389 ASN A CA 1
ATOM 2892 C C . ASN A 1 389 ? -3.988 -21.605 19.648 1.00 95.94 389 ASN A C 1
ATOM 2894 O O . ASN A 1 389 ? -2.773 -21.702 19.512 1.00 95.94 389 ASN A O 1
ATOM 2898 N N . ALA A 1 390 ? -4.723 -22.664 19.995 1.00 92.62 390 ALA A N 1
ATOM 2899 C CA . ALA A 1 390 ? -4.127 -23.953 20.361 1.00 92.62 390 ALA A CA 1
ATOM 2900 C C . ALA A 1 390 ? -3.548 -24.744 19.166 1.00 92.62 390 ALA A C 1
ATOM 2902 O O . ALA A 1 390 ? -2.922 -25.784 19.368 1.00 92.62 390 ALA A O 1
ATOM 2903 N N . ASN A 1 391 ? -3.795 -24.296 17.931 1.00 89.81 391 ASN A N 1
ATOM 2904 C CA . ASN A 1 391 ? -3.230 -24.852 16.702 1.00 89.81 391 ASN A CA 1
ATOM 2905 C C . ASN A 1 391 ? -3.383 -23.849 15.545 1.00 89.81 391 ASN A C 1
ATOM 2907 O O . ASN A 1 391 ? -4.490 -23.680 15.028 1.00 89.81 391 ASN A O 1
ATOM 2911 N N . ASN A 1 392 ? -2.281 -23.251 15.087 1.00 92.50 392 ASN A N 1
ATOM 2912 C CA . ASN A 1 392 ? -2.341 -22.242 14.031 1.00 92.50 392 ASN A CA 1
ATOM 2913 C C . ASN A 1 392 ? -2.625 -22.792 12.619 1.00 92.50 392 ASN A C 1
ATOM 2915 O O . ASN A 1 392 ? -3.040 -22.031 11.751 1.00 92.50 392 ASN A O 1
ATOM 2919 N N . THR A 1 393 ? -2.520 -24.106 12.378 1.00 88.62 393 THR A N 1
ATOM 2920 C CA . THR A 1 393 ? -2.847 -24.704 11.057 1.00 88.62 393 THR A CA 1
ATOM 2921 C C . THR A 1 393 ? -4.337 -24.616 10.681 1.00 88.62 393 THR A C 1
ATOM 2923 O O . THR A 1 393 ? -4.715 -24.961 9.565 1.00 88.62 393 THR A O 1
ATOM 2926 N N . ALA A 1 394 ? -5.196 -24.150 11.597 1.00 84.94 394 ALA A N 1
ATOM 2927 C CA . ALA A 1 394 ? -6.605 -23.837 11.344 1.00 84.94 394 ALA A CA 1
ATOM 2928 C C . ALA A 1 394 ? -6.885 -22.324 11.178 1.00 84.94 394 ALA A C 1
ATOM 2930 O O . ALA A 1 394 ? -8.041 -21.927 10.990 1.00 84.94 394 ALA A O 1
ATOM 2931 N N . CYS A 1 395 ? -5.855 -21.478 11.264 1.00 90.88 395 CYS A N 1
ATOM 2932 C CA . CYS A 1 395 ? -5.964 -20.029 11.132 1.00 90.88 395 CYS A CA 1
ATOM 2933 C C . CYS A 1 395 ? -5.872 -19.579 9.658 1.00 90.88 395 CYS A C 1
ATOM 2935 O O . CYS A 1 395 ? -5.327 -20.303 8.828 1.00 90.88 395 CYS A O 1
ATOM 2937 N N . PRO A 1 396 ? -6.423 -18.402 9.297 1.00 86.50 396 PRO A N 1
ATOM 2938 C CA . PRO A 1 396 ? -7.272 -17.529 10.118 1.00 86.50 396 PRO A CA 1
ATOM 2939 C C . PRO A 1 396 ? -8.699 -18.067 10.348 1.00 86.50 396 PRO A C 1
ATOM 2941 O O . PRO A 1 396 ? -9.445 -17.478 11.120 1.00 86.50 396 PRO A O 1
ATOM 2944 N N . GLY A 1 397 ? -9.109 -19.154 9.681 1.00 81.44 397 GLY A N 1
ATOM 2945 C CA . GLY A 1 397 ? -10.523 -19.542 9.559 1.00 81.44 397 GLY A CA 1
ATOM 2946 C C . GLY A 1 397 ? -11.251 -19.906 10.862 1.00 81.44 397 GLY A C 1
ATOM 2947 O O . GLY A 1 397 ? -12.411 -19.533 11.025 1.00 81.44 397 GLY A O 1
ATOM 2948 N N . ASN A 1 398 ? -10.589 -20.620 11.778 1.00 85.50 398 ASN A N 1
ATOM 2949 C CA . ASN A 1 398 ? -11.154 -21.054 13.066 1.00 85.50 398 ASN A CA 1
ATOM 2950 C C . ASN A 1 398 ? -10.305 -20.562 14.253 1.00 85.50 398 ASN A C 1
ATOM 2952 O O . ASN A 1 398 ? -10.076 -21.309 15.207 1.00 85.50 398 ASN A O 1
ATOM 2956 N N . CYS A 1 399 ? -9.819 -19.322 14.177 1.00 92.62 399 CYS A N 1
ATOM 2957 C CA . CYS A 1 399 ? -8.951 -18.720 15.186 1.00 92.62 399 CYS A CA 1
ATOM 2958 C C . CYS A 1 399 ? -9.446 -17.338 15.610 1.00 92.62 399 CYS A C 1
ATOM 2960 O O . CYS A 1 399 ? -9.967 -16.588 14.785 1.00 92.62 399 CYS A O 1
ATOM 2962 N N . PHE A 1 400 ? -9.208 -16.970 16.870 1.00 96.12 400 PHE A N 1
ATOM 2963 C CA . PHE A 1 400 ? -9.266 -15.561 17.256 1.00 96.12 400 PHE A CA 1
ATOM 2964 C C . PHE A 1 400 ? -8.024 -14.843 16.695 1.00 96.12 400 PHE A C 1
ATOM 2966 O O . PHE A 1 400 ? -6.923 -15.395 16.686 1.00 96.12 400 PHE A O 1
ATOM 2973 N N . ARG A 1 401 ? -8.190 -13.606 16.235 1.00 98.00 401 ARG A N 1
ATOM 2974 C CA . ARG A 1 401 ? -7.124 -12.696 15.786 1.00 98.00 401 ARG A CA 1
ATOM 2975 C C . ARG A 1 401 ? -7.098 -11.461 16.695 1.00 98.00 401 ARG A C 1
ATOM 2977 O O . ARG A 1 401 ? -8.027 -10.660 16.592 1.00 98.00 401 ARG A O 1
ATOM 2984 N N . PRO A 1 402 ? -6.144 -11.323 17.632 1.00 98.75 402 PRO A N 1
ATOM 2985 C CA . PRO A 1 402 ? -6.158 -10.219 18.595 1.00 98.75 402 PRO A CA 1
ATOM 2986 C C . PRO A 1 402 ? -5.871 -8.860 17.951 1.00 98.75 402 PRO A C 1
ATOM 2988 O O . PRO A 1 402 ? -4.943 -8.757 17.151 1.00 98.75 402 PRO A O 1
ATOM 2991 N N . VAL A 1 403 ? -6.633 -7.824 18.318 1.00 98.88 403 VAL A N 1
ATOM 2992 C CA . VAL A 1 403 ? -6.460 -6.458 17.789 1.00 98.88 403 VAL A CA 1
ATOM 2993 C C . VAL A 1 403 ? -6.081 -5.468 18.883 1.00 98.88 403 VAL A C 1
ATOM 2995 O O . VAL A 1 403 ? -4.909 -5.135 19.003 1.00 98.88 403 VAL A O 1
ATOM 2998 N N . GLY A 1 404 ? -7.051 -4.975 19.654 1.00 98.62 404 GLY A N 1
ATOM 2999 C CA . GLY A 1 404 ? -6.857 -3.962 20.690 1.00 98.62 404 GLY A CA 1
ATOM 3000 C C . GLY A 1 404 ? -6.593 -4.576 22.060 1.00 98.62 404 GLY A C 1
ATOM 3001 O O . GLY A 1 404 ? -7.013 -5.704 22.324 1.00 98.62 404 GLY A O 1
ATOM 3002 N N . LEU A 1 405 ? -5.938 -3.807 22.930 1.00 98.88 405 LEU A N 1
ATOM 3003 C CA . LEU A 1 405 ? -5.710 -4.120 24.340 1.00 98.88 405 LEU A CA 1
ATOM 3004 C C . LEU A 1 405 ? -6.190 -2.959 25.209 1.00 98.88 405 LEU A C 1
ATOM 3006 O O . LEU A 1 405 ? -5.993 -1.805 24.839 1.00 98.88 405 LEU A O 1
ATOM 3010 N N . ALA A 1 406 ? -6.755 -3.266 26.376 1.00 98.44 406 ALA A N 1
ATOM 3011 C CA . ALA A 1 406 ? -7.010 -2.287 27.430 1.00 98.44 406 ALA A CA 1
ATOM 3012 C C . ALA A 1 406 ? -6.923 -2.949 28.812 1.00 98.44 406 ALA A C 1
ATOM 3014 O O . ALA A 1 406 ? -7.416 -4.061 29.007 1.00 98.44 406 ALA A O 1
ATOM 3015 N N . PHE A 1 407 ? -6.332 -2.255 29.784 1.00 97.50 407 PHE A N 1
ATOM 3016 C CA . PHE A 1 407 ? -6.394 -2.652 31.192 1.00 97.50 407 PHE A CA 1
ATOM 3017 C C . PHE A 1 407 ? -7.614 -2.026 31.868 1.00 97.50 407 PHE A C 1
ATOM 3019 O O . PHE A 1 407 ? -7.883 -0.842 31.676 1.00 97.50 407 PHE A O 1
ATOM 3026 N N . ASP A 1 408 ? -8.318 -2.795 32.699 1.00 96.44 408 ASP A N 1
ATOM 3027 C CA . ASP A 1 408 ? -9.306 -2.221 33.615 1.00 96.44 408 ASP A CA 1
ATOM 3028 C C . ASP A 1 408 ? -8.654 -1.655 34.892 1.00 96.44 408 ASP A C 1
ATOM 3030 O O . ASP A 1 408 ? -7.460 -1.826 35.157 1.00 96.44 408 ASP A O 1
ATOM 3034 N N . SER A 1 409 ? -9.458 -1.005 35.736 1.00 94.06 409 SER A N 1
ATOM 3035 C CA . SER A 1 409 ? -9.012 -0.435 37.016 1.00 94.06 409 SER A CA 1
ATOM 3036 C C . SER A 1 409 ? -8.564 -1.470 38.064 1.00 94.06 409 SER A C 1
ATOM 3038 O O . SER A 1 409 ? -8.046 -1.081 39.111 1.00 94.06 409 SER A O 1
ATOM 3040 N N . GLN A 1 410 ? -8.729 -2.770 37.795 1.00 92.38 410 GLN A N 1
ATOM 3041 C CA . GLN A 1 410 ? -8.229 -3.883 38.610 1.00 92.38 410 GLN A CA 1
ATOM 3042 C C . GLN A 1 410 ? -6.943 -4.502 38.026 1.00 92.38 410 GLN A C 1
ATOM 3044 O O . GLN A 1 410 ? -6.387 -5.426 38.616 1.00 92.38 410 GLN A O 1
ATOM 3049 N N . GLY A 1 411 ? -6.442 -4.000 36.889 1.00 93.12 411 GLY A N 1
ATOM 3050 C CA . GLY A 1 411 ? -5.254 -4.526 36.216 1.00 93.12 411 GLY A CA 1
ATOM 3051 C C . GLY A 1 411 ? -5.499 -5.815 35.424 1.00 93.12 411 GLY A C 1
ATOM 3052 O O . GLY A 1 411 ? -4.538 -6.502 35.072 1.00 93.12 411 GLY A O 1
ATOM 3053 N N . ARG A 1 412 ? -6.758 -6.157 35.120 1.00 95.81 412 ARG A N 1
ATOM 3054 C CA . ARG A 1 412 ? -7.086 -7.253 34.196 1.00 95.81 412 ARG A CA 1
ATOM 3055 C C . ARG A 1 412 ? -6.928 -6.769 32.762 1.00 95.81 412 ARG A C 1
ATOM 3057 O O . ARG A 1 412 ? -7.369 -5.672 32.425 1.00 95.81 412 ARG A O 1
ATOM 3064 N N . MET A 1 413 ? -6.326 -7.602 31.921 1.00 97.94 413 MET A N 1
ATOM 3065 C CA . MET A 1 413 ? -6.136 -7.302 30.506 1.00 97.94 413 MET A CA 1
ATOM 3066 C C . MET A 1 413 ? -7.374 -7.719 29.712 1.00 97.94 413 MET A C 1
ATOM 3068 O O . MET A 1 413 ? -7.791 -8.872 29.786 1.00 97.94 413 MET A O 1
ATOM 3072 N N . PHE A 1 414 ? -7.929 -6.824 28.907 1.00 98.69 414 PHE A N 1
ATOM 3073 C CA . PHE A 1 414 ? -8.964 -7.131 27.926 1.00 98.69 414 PHE A CA 1
ATOM 3074 C C . PHE A 1 414 ? -8.365 -7.082 26.523 1.00 98.69 414 PHE A C 1
ATOM 3076 O O . PHE A 1 414 ? -7.534 -6.222 26.240 1.00 98.69 414 PHE A O 1
ATOM 3083 N N . PHE A 1 415 ? -8.800 -7.980 25.635 1.00 98.81 415 PHE A N 1
ATOM 3084 C CA . PHE A 1 415 ? -8.431 -7.921 24.220 1.00 98.81 415 PHE A CA 1
ATOM 3085 C C . PHE A 1 415 ? -9.622 -8.172 23.297 1.00 98.81 415 PHE A C 1
ATOM 3087 O O . PHE A 1 415 ? -10.513 -8.967 23.608 1.00 98.81 415 PHE A O 1
ATOM 3094 N N . SER A 1 416 ? -9.633 -7.495 22.153 1.00 98.88 416 SER A N 1
ATOM 3095 C CA . SER A 1 416 ? -10.633 -7.682 21.099 1.00 98.88 416 SER A CA 1
ATOM 3096 C C . SER A 1 416 ? -10.155 -8.649 20.022 1.00 98.88 416 SER A C 1
ATOM 3098 O O . SER A 1 416 ? -8.952 -8.807 19.795 1.00 98.88 416 SER A O 1
ATOM 3100 N N . SER A 1 417 ? -11.102 -9.278 19.326 1.00 98.50 417 SER A N 1
ATOM 3101 C CA . SER A 1 417 ? -10.828 -10.007 18.095 1.00 98.50 417 SER A CA 1
ATOM 3102 C C . SER A 1 417 ? -11.833 -9.681 16.997 1.00 98.50 417 SER A C 1
ATOM 3104 O O . SER A 1 417 ? -13.020 -9.998 17.109 1.00 98.50 417 SER A O 1
ATOM 3106 N N . ASP A 1 418 ? -11.335 -9.074 15.918 1.00 97.56 418 ASP A N 1
ATOM 3107 C CA . ASP A 1 418 ? -12.150 -8.614 14.793 1.00 97.56 418 ASP A CA 1
ATOM 3108 C C . ASP A 1 418 ? -12.803 -9.767 14.020 1.00 97.56 418 ASP A C 1
ATOM 3110 O O . ASP A 1 418 ? -14.017 -9.778 13.821 1.00 97.56 418 ASP A O 1
ATOM 3114 N N . ALA A 1 419 ? -12.008 -10.768 13.640 1.00 93.94 419 ALA A N 1
ATOM 3115 C CA . ALA A 1 419 ? -12.416 -11.879 12.786 1.00 93.94 419 ALA A CA 1
ATOM 3116 C C . ALA A 1 419 ? -13.478 -12.801 13.413 1.00 93.94 419 ALA A C 1
ATOM 3118 O O . ALA A 1 419 ? -14.218 -13.453 12.675 1.00 93.94 419 ALA A O 1
ATOM 3119 N N . SER A 1 420 ? -13.563 -12.857 14.748 1.00 94.88 420 SER A N 1
ATOM 3120 C CA . SER A 1 420 ? -14.588 -13.616 15.478 1.00 94.88 420 SER A CA 1
ATOM 3121 C C . SER A 1 420 ? -15.700 -12.744 16.084 1.00 94.88 420 SER A C 1
ATOM 3123 O O . SER A 1 420 ? -16.760 -13.265 16.437 1.00 94.88 420 SER A O 1
ATOM 3125 N N . GLY A 1 421 ? -15.516 -11.420 16.161 1.00 96.88 421 GLY A N 1
ATOM 3126 C CA . GLY A 1 421 ? -16.507 -10.495 16.720 1.00 96.88 421 GLY A CA 1
ATOM 3127 C C . GLY A 1 421 ? -16.590 -10.548 18.249 1.00 96.88 421 GLY A C 1
ATOM 3128 O O . GLY A 1 421 ? -17.689 -10.507 18.811 1.00 96.88 421 GLY A O 1
ATOM 3129 N N . GLU A 1 422 ? -15.446 -10.691 18.923 1.00 97.62 422 GLU A N 1
ATOM 3130 C CA . GLU A 1 422 ? -15.351 -11.099 20.332 1.00 97.62 422 GLU A CA 1
ATOM 3131 C C . GLU A 1 422 ? -14.505 -10.148 21.196 1.00 97.62 422 GLU A C 1
ATOM 3133 O O . GLU A 1 422 ? -13.576 -9.507 20.705 1.00 97.62 422 GLU A O 1
ATOM 3138 N N . ILE A 1 423 ? -14.798 -10.102 22.503 1.00 98.44 423 ILE A N 1
ATOM 3139 C CA . ILE A 1 423 ? -13.932 -9.504 23.539 1.00 98.44 423 ILE A CA 1
ATOM 3140 C C . ILE A 1 423 ? -13.619 -10.565 24.592 1.00 98.44 423 ILE A C 1
ATOM 3142 O O . ILE A 1 423 ? -14.532 -11.219 25.104 1.00 98.44 423 ILE A O 1
ATOM 3146 N N . TYR A 1 424 ? -12.350 -10.672 24.968 1.00 97.81 424 TYR A N 1
ATOM 3147 C CA . TYR A 1 424 ? -11.838 -11.556 26.010 1.00 97.81 424 TYR A CA 1
ATOM 3148 C C . TYR A 1 424 ? -11.301 -10.751 27.203 1.00 97.81 424 TYR A C 1
ATOM 3150 O O . TYR A 1 424 ? -10.851 -9.619 27.037 1.00 97.81 424 TYR A O 1
ATOM 3158 N N . VAL A 1 425 ? -11.303 -11.359 28.393 1.00 97.44 425 VAL A N 1
ATOM 3159 C CA . VAL A 1 425 ? -10.589 -10.889 29.594 1.00 97.44 425 VAL A CA 1
ATOM 3160 C C . VAL A 1 425 ? -9.538 -11.918 30.002 1.00 97.44 425 VAL A C 1
ATOM 3162 O O . VAL A 1 425 ? -9.780 -13.124 29.925 1.00 97.44 425 VAL A O 1
ATOM 3165 N N . VAL A 1 426 ? -8.385 -11.441 30.460 1.00 96.81 426 VAL A N 1
ATOM 3166 C CA . VAL A 1 426 ? -7.226 -12.212 30.908 1.00 96.81 426 VAL A CA 1
ATOM 3167 C C . VAL A 1 426 ? -6.779 -11.685 32.272 1.00 96.81 426 VAL A C 1
ATOM 3169 O O . VAL A 1 426 ? -6.651 -10.479 32.477 1.00 96.81 426 VAL A O 1
ATOM 3172 N N . THR A 1 427 ? -6.521 -12.587 33.216 1.00 94.00 427 THR A N 1
ATOM 3173 C CA . THR A 1 427 ? -5.984 -12.243 34.542 1.00 94.00 427 THR A CA 1
ATOM 3174 C C . THR A 1 427 ? -4.934 -13.251 34.995 1.00 94.00 427 THR A C 1
ATOM 3176 O O . THR A 1 427 ? -4.864 -14.369 34.478 1.00 94.00 427 THR A O 1
ATOM 3179 N N . LYS A 1 428 ? -4.130 -12.858 35.983 1.00 89.50 428 LYS A N 1
ATOM 3180 C CA . LYS A 1 428 ? -3.153 -13.717 36.656 1.00 89.50 428 LYS A CA 1
ATOM 3181 C C . LYS A 1 428 ? -3.820 -14.476 37.806 1.00 89.50 428 LYS A C 1
ATOM 3183 O O . LYS A 1 428 ? -4.706 -13.945 38.473 1.00 89.50 428 LYS A O 1
ATOM 3188 N N . ASP A 1 429 ? -3.417 -15.721 38.022 1.00 80.88 429 ASP A N 1
ATOM 3189 C CA . ASP A 1 429 ? -4.032 -16.619 39.001 1.00 80.88 429 ASP A CA 1
ATOM 3190 C C . ASP A 1 429 ? -3.321 -16.476 40.361 1.00 80.88 429 ASP A C 1
ATOM 3192 O O . ASP A 1 429 ? -2.262 -17.060 40.592 1.00 80.88 429 ASP A O 1
ATOM 3196 N N . GLU A 1 430 ? -3.878 -15.673 41.276 1.00 52.34 430 GLU A N 1
ATOM 3197 C CA . GLU A 1 430 ? -3.223 -15.324 42.557 1.00 52.34 430 GLU A CA 1
ATOM 3198 C C . GLU A 1 430 ? -2.939 -16.533 43.469 1.00 52.34 430 GLU A C 1
ATOM 3200 O O . GLU A 1 430 ? -2.053 -16.489 44.322 1.00 52.34 430 GLU A O 1
ATOM 3205 N N . THR A 1 431 ? -3.623 -17.658 43.240 1.00 43.81 431 THR A N 1
ATOM 3206 C CA . THR A 1 431 ? -3.368 -18.936 43.930 1.00 43.81 431 THR A CA 1
ATOM 3207 C C . THR A 1 431 ? -2.002 -19.563 43.610 1.00 43.81 431 THR A C 1
ATOM 3209 O O . THR A 1 431 ? -1.610 -20.524 44.270 1.00 43.81 431 THR A O 1
ATOM 3212 N N . ALA A 1 432 ? -1.246 -19.025 42.646 1.00 35.03 432 ALA A N 1
ATOM 3213 C CA . ALA A 1 432 ? 0.063 -19.540 42.240 1.00 35.03 432 ALA A CA 1
ATOM 3214 C C . ALA A 1 432 ? 1.242 -19.148 43.162 1.00 35.03 432 ALA A C 1
ATOM 3216 O O . ALA A 1 432 ? 2.361 -19.608 42.934 1.00 35.03 432 ALA A O 1
ATOM 3217 N N . ASN A 1 433 ? 1.036 -18.309 44.186 1.00 31.75 433 ASN A N 1
ATOM 3218 C CA . ASN A 1 433 ? 2.128 -17.759 45.002 1.00 31.75 433 ASN A CA 1
ATOM 3219 C C . ASN A 1 433 ? 2.187 -18.391 46.411 1.00 31.75 433 ASN A C 1
ATOM 3221 O O . ASN A 1 433 ? 1.711 -17.815 47.388 1.00 31.75 433 ASN A O 1
ATOM 3225 N N . GLY A 1 434 ? 2.752 -19.604 46.515 1.00 29.28 434 GLY A N 1
ATOM 3226 C CA . GLY A 1 434 ? 2.693 -20.418 47.740 1.00 29.28 434 GLY A CA 1
ATOM 3227 C C . GLY A 1 434 ? 3.889 -21.345 47.995 1.00 29.28 434 GLY A C 1
ATOM 3228 O O . GLY A 1 434 ? 3.802 -22.547 47.770 1.00 29.28 434 GLY A O 1
ATOM 3229 N N . THR A 1 435 ? 4.938 -20.805 48.627 1.00 28.06 435 THR A N 1
ATOM 3230 C CA . THR A 1 435 ? 6.103 -21.511 49.224 1.00 28.06 435 THR A CA 1
ATOM 3231 C C . THR A 1 435 ? 7.098 -22.227 48.296 1.00 28.06 435 THR A C 1
ATOM 3233 O O . THR A 1 435 ? 6.765 -23.026 47.429 1.00 28.06 435 THR A O 1
ATOM 3236 N N . THR A 1 436 ? 8.382 -21.996 48.573 1.00 31.17 436 THR A N 1
ATOM 3237 C CA . THR A 1 436 ? 9.537 -22.645 47.940 1.00 31.17 436 THR A CA 1
ATOM 3238 C C . THR A 1 436 ? 10.031 -23.869 48.713 1.00 31.17 436 THR A C 1
ATOM 3240 O O . THR A 1 436 ? 10.115 -23.823 49.938 1.00 31.17 436 THR A O 1
ATOM 3243 N N . GLY A 1 437 ? 10.555 -24.863 47.989 1.00 27.70 437 GLY A N 1
ATOM 3244 C CA . GLY A 1 437 ? 11.680 -25.677 48.465 1.00 27.70 437 GLY A CA 1
ATOM 3245 C C . GLY A 1 437 ? 11.368 -27.081 48.988 1.00 27.70 437 GLY A C 1
ATOM 3246 O O . GLY A 1 437 ? 11.077 -27.279 50.163 1.00 27.70 437 GLY A O 1
ATOM 3247 N N . SER A 1 438 ? 11.640 -28.084 48.152 1.00 25.03 438 SER A N 1
ATOM 3248 C CA . SER A 1 438 ? 12.284 -29.314 48.618 1.00 25.03 438 SER A CA 1
ATOM 3249 C C . SER A 1 438 ? 13.163 -29.889 47.509 1.00 25.03 438 SER A C 1
ATOM 3251 O O . SER A 1 438 ? 12.803 -29.833 46.334 1.00 25.03 438 SER A O 1
ATOM 3253 N N . SER A 1 439 ? 14.342 -30.387 47.871 1.00 28.28 439 SER A N 1
ATOM 3254 C CA . SER A 1 439 ? 15.312 -30.958 46.942 1.00 28.28 439 SER A CA 1
ATOM 3255 C C . SER A 1 439 ? 15.208 -32.482 46.907 1.00 28.28 439 SER A C 1
ATOM 3257 O O . SER A 1 439 ? 15.127 -33.139 47.942 1.00 28.28 439 SER A O 1
ATOM 3259 N N . SER A 1 440 ? 15.307 -33.065 45.713 1.00 24.17 440 SER A N 1
ATOM 3260 C CA . SER A 1 440 ? 15.588 -34.494 45.556 1.00 24.17 440 SER A CA 1
ATOM 3261 C C . SER A 1 440 ? 16.546 -34.719 44.390 1.00 24.17 440 SER A C 1
ATOM 3263 O O . SER A 1 440 ? 16.200 -34.493 43.232 1.00 24.17 440 SER A O 1
ATOM 3265 N N . SER A 1 441 ? 17.759 -35.165 44.703 1.00 24.89 441 SER A N 1
ATOM 3266 C CA . SER A 1 441 ? 18.740 -35.658 43.738 1.00 24.89 441 SER A CA 1
ATOM 3267 C C . SER A 1 441 ? 18.477 -37.137 43.424 1.00 24.89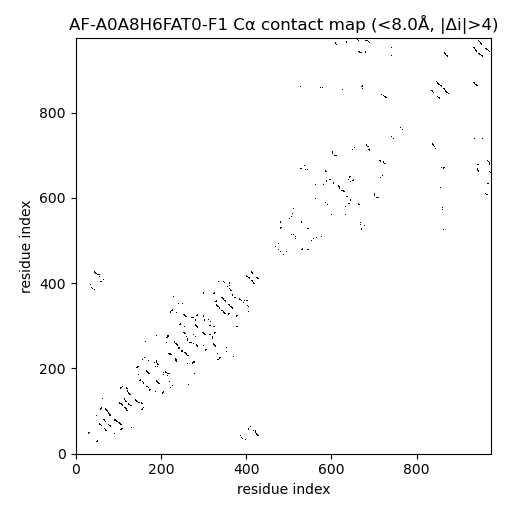 441 SER A C 1
ATOM 3269 O O . SER A 1 441 ? 18.159 -37.916 44.320 1.00 24.89 441 SER A O 1
ATOM 3271 N N . GLY A 1 442 ? 18.619 -37.551 42.160 1.00 23.09 442 GLY A N 1
ATOM 3272 C CA . GLY A 1 442 ? 18.332 -38.936 41.767 1.00 23.09 442 GLY A CA 1
ATOM 3273 C C . GLY A 1 442 ? 18.744 -39.291 40.338 1.00 23.09 442 GLY A C 1
ATOM 3274 O O . GLY A 1 442 ? 17.986 -39.053 39.411 1.00 23.09 442 GLY A O 1
ATOM 3275 N N . SER A 1 443 ? 19.947 -39.861 40.208 1.00 23.42 443 SER A N 1
ATOM 3276 C CA . SER A 1 443 ? 20.507 -40.669 39.101 1.00 23.42 443 SER A CA 1
ATOM 3277 C C . SER A 1 443 ? 19.854 -40.621 37.704 1.00 23.42 443 SER A C 1
ATOM 3279 O O . SER A 1 443 ? 18.721 -41.050 37.509 1.00 23.42 443 SER A O 1
ATOM 3281 N N . GLY A 1 444 ? 20.649 -40.282 36.683 1.00 23.73 444 GLY A N 1
ATOM 3282 C CA . GLY A 1 444 ? 20.264 -40.462 35.278 1.00 23.73 444 GLY A CA 1
ATOM 3283 C C . GLY A 1 444 ? 20.374 -41.910 34.771 1.00 23.73 444 GLY A C 1
ATOM 3284 O O . GLY A 1 444 ? 20.870 -42.798 35.466 1.00 23.73 444 GLY A O 1
ATOM 3285 N N . SER A 1 445 ? 19.964 -42.118 33.516 1.00 23.22 445 SER A N 1
ATOM 3286 C CA . SER A 1 445 ? 20.282 -43.297 32.698 1.00 23.22 445 SER A CA 1
ATOM 3287 C C . SER A 1 445 ? 20.328 -42.907 31.214 1.00 23.22 445 SER A C 1
ATOM 3289 O O . SER A 1 445 ? 19.645 -41.973 30.795 1.00 23.22 445 SER A O 1
ATOM 3291 N N . SER A 1 446 ? 21.156 -43.586 30.420 1.00 23.89 446 SER A N 1
ATOM 3292 C CA . SER A 1 446 ? 21.357 -43.316 28.991 1.00 23.89 446 SER A CA 1
ATOM 3293 C C . SER A 1 446 ? 20.373 -44.101 28.107 1.00 23.89 446 SER A C 1
ATOM 3295 O O . SER A 1 446 ? 20.031 -45.243 28.401 1.00 23.89 446 SER A O 1
ATOM 3297 N N . GLY A 1 447 ? 19.926 -43.506 26.992 1.00 23.02 447 GLY A N 1
ATOM 3298 C CA . GLY A 1 447 ? 18.951 -44.123 26.078 1.00 23.02 447 GLY A CA 1
ATOM 3299 C C . GLY A 1 447 ? 19.038 -43.570 24.651 1.00 23.02 447 GLY A C 1
ATOM 3300 O O . GLY A 1 447 ? 18.718 -42.416 24.402 1.00 23.02 447 GLY A O 1
ATOM 3301 N N . ALA A 1 448 ? 19.520 -44.395 23.723 1.00 22.80 448 ALA A N 1
ATOM 3302 C CA . ALA A 1 448 ? 19.930 -44.043 22.361 1.00 22.80 448 ALA A CA 1
ATOM 3303 C C . ALA A 1 448 ? 18.874 -43.373 21.444 1.00 22.80 448 ALA A C 1
ATOM 3305 O O . ALA A 1 448 ? 17.690 -43.700 21.474 1.00 22.80 448 ALA A O 1
ATOM 3306 N N . LYS A 1 449 ? 19.357 -42.553 20.492 1.00 26.50 449 LYS A N 1
ATOM 3307 C CA . LYS A 1 449 ? 18.640 -42.239 19.238 1.00 26.50 449 LYS A CA 1
ATOM 3308 C C . LYS A 1 449 ? 18.542 -43.483 18.337 1.00 26.50 449 LYS A C 1
ATOM 3310 O O . LYS A 1 449 ? 19.557 -44.156 18.154 1.00 26.50 449 LYS A O 1
ATOM 3315 N N . PRO A 1 450 ? 17.433 -43.660 17.604 1.00 23.12 450 PRO A N 1
ATOM 3316 C CA . PRO A 1 450 ? 17.437 -44.216 16.252 1.00 23.12 450 PRO A CA 1
ATOM 3317 C C . PRO A 1 450 ? 17.199 -43.123 15.187 1.00 23.12 450 PRO A C 1
ATOM 3319 O O . PRO A 1 450 ? 16.794 -42.003 15.500 1.00 23.12 450 PRO A O 1
ATOM 3322 N N . LYS A 1 451 ? 17.478 -43.431 13.913 1.00 22.75 451 LYS A N 1
ATOM 3323 C CA . LYS A 1 451 ? 17.287 -42.523 12.764 1.00 22.75 451 LYS A CA 1
ATOM 3324 C C . LYS A 1 451 ? 16.140 -42.990 11.855 1.00 22.75 451 LYS A C 1
ATOM 3326 O O . LYS A 1 451 ? 15.945 -44.186 11.701 1.00 22.75 451 LYS A O 1
ATOM 3331 N N . SER A 1 452 ? 15.524 -42.017 11.174 1.00 25.92 452 SER A N 1
ATOM 3332 C CA . SER A 1 452 ? 15.019 -42.067 9.784 1.00 25.92 452 SER A CA 1
ATOM 3333 C C . SER A 1 452 ? 14.127 -43.228 9.303 1.00 25.92 452 SER A C 1
ATOM 3335 O O . SER A 1 452 ? 14.589 -44.356 9.163 1.00 25.92 452 SER A O 1
ATOM 3337 N N . GLY A 1 453 ? 12.967 -42.863 8.739 1.00 22.08 453 GLY A N 1
ATOM 3338 C CA . GLY A 1 453 ? 12.577 -43.380 7.418 1.00 22.08 453 GLY A CA 1
ATOM 3339 C C . GLY A 1 453 ? 11.279 -44.185 7.324 1.00 22.08 453 GLY A C 1
ATOM 3340 O O . GLY A 1 453 ? 11.310 -45.410 7.317 1.00 22.08 453 GLY A O 1
ATOM 3341 N N . ALA A 1 454 ? 10.157 -43.500 7.091 1.00 22.53 454 ALA A N 1
ATOM 3342 C CA . ALA A 1 454 ? 8.968 -44.088 6.472 1.00 22.53 454 ALA A CA 1
ATOM 3343 C C . ALA A 1 454 ? 8.225 -43.014 5.658 1.00 22.53 454 ALA A C 1
ATOM 3345 O O . ALA A 1 454 ? 7.835 -41.983 6.196 1.00 22.53 454 ALA A O 1
ATOM 3346 N N . GLN A 1 455 ? 8.038 -43.245 4.357 1.00 24.67 455 GLN A N 1
ATOM 3347 C CA . GLN A 1 455 ? 7.350 -42.328 3.444 1.00 24.67 455 GLN A CA 1
ATOM 3348 C C . GLN A 1 455 ? 6.124 -43.036 2.860 1.00 24.67 455 GLN A C 1
ATOM 3350 O O . GLN A 1 455 ? 6.309 -44.031 2.160 1.00 24.67 455 GLN A O 1
ATOM 3355 N N . ARG A 1 456 ? 4.904 -42.514 3.090 1.00 22.55 456 ARG A N 1
ATOM 3356 C CA . ARG A 1 456 ? 3.754 -42.638 2.163 1.00 22.55 456 ARG A CA 1
ATOM 3357 C C . ARG A 1 456 ? 2.495 -41.869 2.599 1.00 22.55 456 ARG A C 1
ATOM 3359 O O . ARG A 1 456 ? 1.933 -42.132 3.649 1.00 22.55 456 ARG A O 1
ATOM 3366 N N . GLN A 1 457 ? 2.009 -41.042 1.670 1.00 26.05 457 GLN A N 1
ATOM 3367 C CA . GLN A 1 457 ? 0.591 -40.898 1.298 1.00 26.05 457 GLN A CA 1
ATOM 3368 C C . GLN A 1 457 ? -0.415 -40.524 2.408 1.00 26.05 457 GLN A C 1
ATOM 3370 O O . GLN A 1 457 ? -1.235 -41.340 2.820 1.00 26.05 457 GLN A O 1
ATOM 3375 N N . GLY A 1 458 ? -0.448 -39.235 2.765 1.00 24.08 458 GLY A N 1
ATOM 3376 C CA . GLY A 1 458 ? -1.681 -38.593 3.236 1.00 24.08 458 GLY A CA 1
ATOM 3377 C C . GLY A 1 458 ? -2.675 -38.390 2.080 1.00 24.08 458 GLY A C 1
ATOM 3378 O O . GLY A 1 458 ? -2.267 -38.175 0.936 1.00 24.08 458 GLY A O 1
ATOM 3379 N N . VAL A 1 459 ? -3.975 -38.488 2.362 1.00 23.94 459 VAL A N 1
ATOM 3380 C CA . VAL A 1 459 ? -5.056 -38.315 1.373 1.00 23.94 459 VAL A CA 1
ATOM 3381 C C . VAL A 1 459 ? -5.477 -36.845 1.318 1.00 23.94 459 VAL A C 1
ATOM 3383 O O . VAL A 1 459 ? -5.788 -36.264 2.353 1.00 23.94 459 VAL A O 1
ATOM 3386 N N . PHE A 1 460 ? -5.539 -36.258 0.118 1.00 24.86 460 PHE A N 1
ATOM 3387 C CA . PHE A 1 460 ? -6.113 -34.922 -0.085 1.00 24.86 460 PHE A CA 1
ATOM 3388 C C . PHE A 1 460 ? -7.603 -34.908 0.293 1.00 24.86 460 PHE A C 1
ATOM 3390 O O . PHE A 1 460 ? -8.407 -35.621 -0.312 1.00 24.86 460 PHE A O 1
ATOM 3397 N N . SER A 1 461 ? -7.985 -34.062 1.250 1.00 28.25 461 SER A N 1
ATOM 3398 C CA . SER A 1 461 ? -9.383 -33.771 1.573 1.00 28.25 461 SER A CA 1
ATOM 3399 C C . SER A 1 461 ? -10.015 -32.898 0.482 1.00 28.25 461 SER A C 1
ATOM 3401 O O . SER A 1 461 ? -9.508 -31.846 0.100 1.00 28.25 461 SER A O 1
ATOM 3403 N N . THR A 1 462 ? -11.160 -33.325 -0.048 1.00 27.66 462 THR A N 1
ATOM 3404 C CA . THR A 1 462 ? -11.796 -32.720 -1.232 1.00 27.66 462 THR A CA 1
ATOM 3405 C C . THR A 1 462 ? -12.679 -31.508 -0.905 1.00 27.66 462 THR A C 1
ATOM 3407 O O . THR A 1 462 ? -13.802 -31.417 -1.397 1.00 27.66 462 THR A O 1
ATOM 3410 N N . VAL A 1 463 ? -12.208 -30.599 -0.042 1.00 29.53 463 VAL A N 1
ATOM 3411 C CA . VAL A 1 463 ? -12.989 -29.435 0.434 1.00 29.53 463 VAL A CA 1
ATOM 3412 C C . VAL A 1 463 ? -12.439 -28.111 -0.117 1.00 29.53 463 VAL A C 1
ATOM 3414 O O . VAL A 1 463 ? -13.205 -27.333 -0.688 1.00 29.53 463 VAL A O 1
ATOM 3417 N N . ASP A 1 464 ? -11.122 -27.882 -0.069 1.00 29.97 464 ASP A N 1
ATOM 3418 C CA . ASP A 1 464 ? -10.500 -26.631 -0.555 1.00 29.97 464 ASP A CA 1
ATOM 3419 C C . ASP A 1 464 ? -10.608 -26.423 -2.073 1.00 29.97 464 ASP A C 1
ATOM 3421 O O . ASP A 1 464 ? -10.619 -25.292 -2.574 1.00 29.97 464 ASP A O 1
ATOM 3425 N N . THR A 1 465 ? -10.762 -27.516 -2.823 1.00 30.62 465 THR A N 1
ATOM 3426 C CA . THR A 1 465 ? -10.908 -27.497 -4.285 1.00 30.62 465 THR A CA 1
ATOM 3427 C C . THR A 1 465 ? -12.113 -26.675 -4.752 1.00 30.62 465 THR A C 1
ATOM 3429 O O . THR A 1 465 ? -12.037 -26.040 -5.804 1.00 30.62 465 THR A O 1
ATOM 3432 N N . TYR A 1 466 ? -13.193 -26.598 -3.965 1.00 27.92 466 TYR A N 1
ATOM 3433 C CA . TYR A 1 466 ? -14.425 -25.915 -4.377 1.00 27.92 466 TYR A CA 1
ATOM 3434 C C . TYR A 1 466 ? -14.364 -24.382 -4.288 1.00 27.92 466 TYR A C 1
ATOM 3436 O O . TYR A 1 466 ? -14.955 -23.709 -5.131 1.00 27.92 466 TYR A O 1
ATOM 3444 N N . ARG A 1 467 ? -13.648 -23.796 -3.314 1.00 36.53 467 ARG A N 1
ATOM 3445 C CA . ARG A 1 467 ? -13.525 -22.324 -3.208 1.00 36.53 467 ARG A CA 1
ATOM 3446 C C . ARG A 1 467 ? -12.392 -21.764 -4.067 1.00 36.53 467 ARG A C 1
ATOM 3448 O O . ARG A 1 467 ? -12.564 -20.705 -4.671 1.00 36.53 467 ARG A O 1
ATOM 3455 N N . CYS A 1 468 ? -11.276 -22.485 -4.178 1.00 43.44 468 CYS A N 1
ATOM 3456 C CA . CYS A 1 468 ? -10.168 -22.096 -5.052 1.00 43.44 468 CYS A CA 1
ATOM 3457 C C . CYS A 1 468 ? -10.491 -22.285 -6.545 1.00 43.44 468 CYS A C 1
ATOM 3459 O O . CYS A 1 468 ? -10.005 -21.503 -7.361 1.00 43.44 468 CYS A O 1
ATOM 3461 N N . GLY A 1 469 ? -11.347 -23.253 -6.905 1.00 57.81 469 GLY A N 1
ATOM 3462 C CA . GLY A 1 469 ? -11.845 -23.429 -8.276 1.00 57.81 469 GLY A CA 1
ATOM 3463 C C . GLY A 1 469 ? -12.565 -22.185 -8.802 1.00 57.81 469 GLY A C 1
ATOM 3464 O O . GLY A 1 469 ? -12.092 -21.562 -9.747 1.00 57.81 469 GLY A O 1
ATOM 3465 N N . VAL A 1 470 ? -13.624 -21.734 -8.117 1.00 67.94 470 VAL A N 1
ATOM 3466 C CA . VAL A 1 470 ? -14.509 -20.643 -8.585 1.00 67.94 470 VAL A CA 1
ATOM 3467 C C . VAL A 1 470 ? -13.766 -19.352 -8.955 1.00 67.94 470 VAL A C 1
ATOM 3469 O O . VAL A 1 470 ? -14.157 -18.675 -9.908 1.00 67.94 470 VAL A O 1
ATOM 3472 N N . TRP A 1 471 ? -12.703 -18.982 -8.233 1.00 71.12 471 TRP A N 1
ATOM 3473 C CA . TRP A 1 471 ? -11.913 -17.796 -8.587 1.00 71.12 471 TRP A CA 1
ATOM 3474 C C . TRP A 1 471 ? -10.940 -18.043 -9.742 1.00 71.12 471 TRP A C 1
ATOM 3476 O O . TRP A 1 471 ? -10.784 -17.142 -10.563 1.00 71.12 471 TRP A O 1
ATOM 3486 N N . ARG A 1 472 ? -10.359 -19.245 -9.875 1.00 80.31 472 ARG A N 1
ATOM 3487 C CA . ARG A 1 472 ? -9.589 -19.625 -11.074 1.00 80.31 472 ARG A CA 1
ATOM 3488 C C . ARG A 1 472 ? -10.480 -19.689 -12.313 1.00 80.31 472 ARG A C 1
ATOM 3490 O O . ARG A 1 472 ? -10.075 -19.176 -13.347 1.00 80.31 472 ARG A O 1
ATOM 3497 N N . ASP A 1 473 ? -11.701 -20.204 -12.194 1.00 81.06 473 ASP A N 1
ATOM 3498 C CA . ASP A 1 473 ? -12.671 -20.264 -13.293 1.00 81.06 473 ASP A CA 1
ATOM 3499 C C . ASP A 1 473 ? -13.093 -18.857 -13.740 1.00 81.06 473 ASP A C 1
ATOM 3501 O O . ASP A 1 473 ? -13.006 -18.525 -14.921 1.00 81.06 473 ASP A O 1
ATOM 3505 N N . ARG A 1 474 ? -13.475 -17.983 -12.795 1.00 83.69 474 ARG A N 1
ATOM 3506 C CA . ARG A 1 474 ? -13.816 -16.576 -13.085 1.00 83.69 474 ARG A CA 1
ATOM 3507 C C . ARG A 1 474 ? -12.645 -15.793 -13.672 1.00 83.69 474 ARG A C 1
ATOM 3509 O O . ARG A 1 474 ? -12.858 -14.932 -14.521 1.00 83.69 474 ARG A O 1
ATOM 3516 N N . TYR A 1 475 ? -11.423 -16.077 -13.229 1.00 88.38 475 TYR A N 1
ATOM 3517 C CA . TYR A 1 475 ? -10.223 -15.462 -13.783 1.00 88.38 475 TYR A CA 1
ATOM 3518 C C . TYR A 1 475 ? -9.955 -15.970 -15.204 1.00 88.38 475 TYR A C 1
ATOM 3520 O O . TYR A 1 475 ? -9.834 -15.153 -16.107 1.00 88.38 475 TYR A O 1
ATOM 3528 N N . ALA A 1 476 ? -9.969 -17.285 -15.441 1.00 88.00 476 ALA A N 1
ATOM 3529 C CA . ALA A 1 476 ? -9.779 -17.893 -16.763 1.00 88.00 476 ALA A CA 1
ATOM 3530 C C . ALA A 1 476 ? -10.875 -17.521 -17.784 1.00 88.00 476 ALA A C 1
ATOM 3532 O O . ALA A 1 476 ? -10.631 -17.548 -18.987 1.00 88.00 476 ALA A O 1
ATOM 3533 N N . GLN A 1 477 ? -12.072 -17.147 -17.321 1.00 89.50 477 GLN A N 1
ATOM 3534 C CA . GLN A 1 477 ? -13.153 -16.596 -18.151 1.00 89.50 477 GLN A CA 1
ATOM 3535 C C . GLN A 1 477 ? -12.923 -15.137 -18.585 1.00 89.50 477 GLN A C 1
ATOM 3537 O O . GLN A 1 477 ? -13.671 -14.636 -19.424 1.00 89.50 477 GLN A O 1
ATOM 3542 N N . ARG A 1 478 ? -11.952 -14.423 -17.994 1.00 91.69 478 ARG A N 1
ATOM 3543 C CA . ARG A 1 478 ? -11.803 -12.966 -18.160 1.00 91.69 478 ARG A CA 1
ATOM 3544 C C . ARG A 1 478 ? -10.378 -12.479 -18.435 1.00 91.69 478 ARG A C 1
ATOM 3546 O O . ARG A 1 478 ? -10.226 -11.407 -19.008 1.00 91.69 478 ARG A O 1
ATOM 3553 N N . TYR A 1 479 ? -9.365 -13.242 -18.054 1.00 92.88 479 TYR A N 1
ATOM 3554 C CA . TYR A 1 479 ? -7.941 -12.924 -18.162 1.00 92.88 479 TYR A CA 1
ATOM 3555 C C . TYR A 1 479 ? -7.170 -14.171 -18.626 1.00 92.88 479 TYR A C 1
ATOM 3557 O O . TYR A 1 479 ? -7.687 -15.291 -18.557 1.00 92.88 479 TYR A O 1
ATOM 3565 N N . ASP A 1 480 ? -5.947 -13.995 -19.118 1.00 91.31 480 ASP A N 1
ATOM 3566 C CA . ASP A 1 480 ? -5.060 -15.118 -19.441 1.00 91.31 480 ASP A CA 1
ATOM 3567 C C . ASP A 1 480 ? -4.471 -15.678 -18.148 1.00 91.31 480 ASP A C 1
ATOM 3569 O O . ASP A 1 480 ? -3.978 -14.921 -17.318 1.00 91.31 480 ASP A O 1
ATOM 3573 N N . MET A 1 481 ? -4.530 -16.997 -17.953 1.00 85.69 481 MET A N 1
ATOM 3574 C CA . MET A 1 481 ? -4.094 -17.617 -16.699 1.00 85.69 481 MET A CA 1
ATOM 3575 C C . MET A 1 481 ? -2.566 -17.519 -16.517 1.00 85.69 481 MET A C 1
ATOM 3577 O O . MET A 1 481 ? -1.834 -18.128 -17.300 1.00 85.69 481 MET A O 1
ATOM 3581 N N . PRO A 1 482 ? -2.073 -16.820 -15.480 1.00 75.50 482 PRO A N 1
ATOM 3582 C CA . PRO A 1 482 ? -0.645 -16.656 -15.233 1.00 75.50 482 PRO A CA 1
ATOM 3583 C C . PRO A 1 482 ? -0.004 -17.949 -14.714 1.00 75.50 482 PRO A C 1
ATOM 3585 O O . PRO A 1 482 ? -0.628 -18.754 -14.014 1.00 75.50 482 PRO A O 1
ATOM 3588 N N . GLU A 1 483 ? 1.274 -18.144 -15.039 1.00 61.56 483 GLU A N 1
ATOM 3589 C CA . GLU A 1 483 ? 2.049 -19.285 -14.555 1.00 61.56 483 GLU A CA 1
ATOM 3590 C C . GLU A 1 483 ? 2.196 -19.249 -13.027 1.00 61.56 483 GLU A C 1
ATOM 3592 O O . GLU A 1 483 ? 2.540 -18.227 -12.443 1.00 61.56 483 GLU A O 1
ATOM 3597 N N . LYS A 1 484 ? 1.972 -20.403 -12.388 1.00 59.78 484 LYS A N 1
ATOM 3598 C CA . LYS A 1 484 ? 2.223 -20.690 -10.960 1.00 59.78 484 LYS A CA 1
ATOM 3599 C C . LYS A 1 484 ? 1.439 -19.887 -9.902 1.00 59.78 484 LYS A C 1
ATOM 3601 O O . LYS A 1 484 ? 1.512 -20.282 -8.744 1.00 59.78 484 LYS A O 1
ATOM 3606 N N . LYS A 1 485 ? 0.642 -18.871 -10.256 1.00 60.47 485 LYS A N 1
ATOM 3607 C CA . LYS A 1 485 ? -0.124 -18.081 -9.267 1.00 60.47 485 LYS A CA 1
ATOM 3608 C C . LYS A 1 485 ? -1.151 -18.905 -8.465 1.00 60.47 485 LYS A C 1
ATOM 3610 O O . LYS A 1 485 ? -1.820 -19.806 -9.003 1.00 60.47 485 LYS A O 1
ATOM 3615 N N . GLY A 1 486 ? -1.274 -18.588 -7.175 1.00 60.59 486 GLY A N 1
ATOM 3616 C CA . GLY A 1 486 ? -2.072 -19.300 -6.168 1.00 60.59 486 GLY A CA 1
ATOM 3617 C C . GLY A 1 486 ? -3.586 -19.065 -6.266 1.00 60.59 486 GLY A C 1
ATOM 3618 O O . GLY A 1 486 ? -4.060 -18.172 -6.963 1.00 60.59 486 GLY A O 1
ATOM 3619 N N . GLY A 1 487 ? -4.391 -19.875 -5.566 1.00 57.62 487 GLY A N 1
ATOM 3620 C CA . GLY A 1 487 ? -5.861 -19.746 -5.584 1.00 57.62 487 GLY A CA 1
ATOM 3621 C C . GLY A 1 487 ? -6.374 -18.440 -4.960 1.00 57.62 487 GLY A C 1
ATOM 3622 O O . GLY A 1 487 ? -7.243 -17.779 -5.530 1.00 57.62 487 GLY A O 1
ATOM 3623 N N . LEU A 1 488 ? -5.797 -18.049 -3.818 1.00 50.66 488 LEU A N 1
ATOM 3624 C CA . LEU A 1 488 ? -6.102 -16.799 -3.113 1.00 50.66 488 LEU A CA 1
ATOM 3625 C C . LEU A 1 488 ? -5.599 -15.577 -3.896 1.00 50.66 488 LEU A C 1
ATOM 3627 O O . LEU A 1 488 ? -6.346 -14.630 -4.138 1.00 50.66 488 LEU A O 1
ATOM 3631 N N . GLU A 1 489 ? -4.358 -15.654 -4.368 1.00 57.34 489 GLU A N 1
ATOM 3632 C CA . GLU A 1 489 ? -3.682 -14.645 -5.183 1.00 57.34 489 GLU A CA 1
ATOM 3633 C C . GLU A 1 489 ? -4.466 -14.317 -6.470 1.00 57.34 489 GLU A C 1
ATOM 3635 O O . GLU A 1 489 ? -4.657 -13.154 -6.829 1.00 57.34 489 GLU A O 1
ATOM 3640 N N . ILE A 1 490 ? -5.009 -15.336 -7.145 1.00 71.88 490 ILE A N 1
ATOM 3641 C CA . ILE A 1 490 ? -5.880 -15.176 -8.317 1.00 71.88 490 ILE A CA 1
ATOM 3642 C C . ILE A 1 490 ? -7.210 -14.501 -7.950 1.00 71.88 490 ILE A C 1
ATOM 3644 O O . ILE A 1 490 ? -7.699 -13.655 -8.704 1.00 71.88 490 ILE A O 1
ATOM 3648 N N . ALA A 1 491 ? -7.781 -14.802 -6.779 1.00 59.72 491 ALA A N 1
ATOM 3649 C CA . ALA A 1 491 ? -8.973 -14.113 -6.283 1.00 59.72 491 ALA A CA 1
ATOM 3650 C C . ALA A 1 491 ? -8.696 -12.631 -5.959 1.00 59.72 491 ALA A C 1
ATOM 3652 O O . ALA A 1 491 ? -9.548 -11.778 -6.224 1.00 59.72 491 ALA A O 1
ATOM 3653 N N . MET A 1 492 ? -7.514 -12.309 -5.422 1.00 68.12 492 MET A N 1
ATOM 3654 C CA . MET A 1 492 ? -7.062 -10.938 -5.157 1.00 68.12 492 MET A CA 1
ATOM 3655 C C . MET A 1 492 ? -6.866 -10.156 -6.460 1.00 68.12 492 MET A C 1
ATOM 3657 O O . MET A 1 492 ? -7.534 -9.137 -6.661 1.00 68.12 492 MET A O 1
ATOM 3661 N N . HIS A 1 493 ? -6.063 -10.680 -7.394 1.00 73.94 493 HIS A N 1
ATOM 3662 C CA . HIS A 1 493 ? -5.881 -10.078 -8.716 1.00 73.94 493 HIS A CA 1
ATOM 3663 C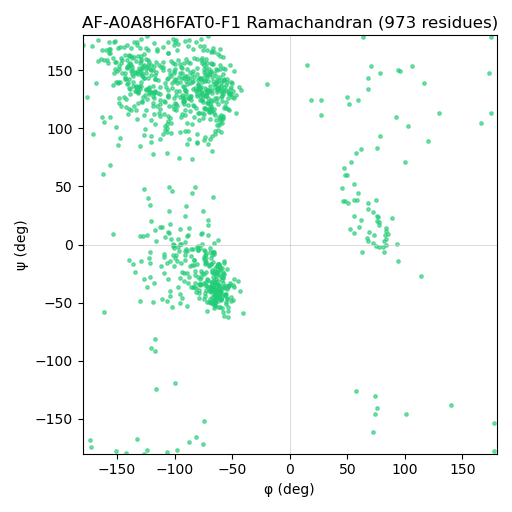 C . HIS A 1 493 ? -7.231 -9.870 -9.424 1.00 73.94 493 HIS A C 1
ATOM 3665 O O . HIS A 1 493 ? -7.505 -8.768 -9.897 1.00 73.94 493 HIS A O 1
ATOM 3671 N N . TYR A 1 494 ? -8.130 -10.867 -9.437 1.00 81.56 494 TYR A N 1
ATOM 3672 C CA . TYR A 1 494 ? -9.460 -10.711 -10.043 1.00 81.56 494 TYR A CA 1
ATOM 3673 C C . TYR A 1 494 ? -10.227 -9.511 -9.464 1.00 81.56 494 TYR A C 1
ATOM 3675 O O . TYR A 1 494 ? -10.807 -8.725 -10.220 1.00 81.56 494 TYR A O 1
ATOM 3683 N N . LYS A 1 495 ? -10.235 -9.352 -8.131 1.00 71.19 495 LYS A N 1
ATOM 3684 C CA . LYS A 1 495 ? -10.924 -8.249 -7.436 1.00 71.19 495 LYS A CA 1
ATOM 3685 C C . LYS A 1 495 ? -10.310 -6.889 -7.778 1.00 71.19 495 LYS A C 1
ATOM 3687 O O . LYS A 1 495 ? -11.064 -5.980 -8.132 1.00 71.19 495 LYS A O 1
ATOM 3692 N N . ILE A 1 496 ? -8.981 -6.761 -7.716 1.00 72.62 496 ILE A N 1
ATOM 3693 C CA . ILE A 1 496 ? -8.250 -5.510 -7.994 1.00 72.62 496 ILE A CA 1
ATOM 3694 C C . ILE A 1 496 ? -8.472 -5.082 -9.447 1.00 72.62 496 ILE A C 1
ATOM 3696 O O . ILE A 1 496 ? -8.995 -3.991 -9.694 1.00 72.62 496 ILE A O 1
ATOM 3700 N N . ARG A 1 497 ? -8.211 -5.979 -10.410 1.00 87.69 497 ARG A N 1
ATOM 3701 C CA . ARG A 1 497 ? -8.435 -5.719 -11.843 1.00 87.69 497 ARG A CA 1
ATOM 3702 C C . ARG A 1 497 ? -9.888 -5.325 -12.109 1.00 87.69 497 ARG A C 1
ATOM 3704 O O . ARG A 1 497 ? -10.154 -4.314 -12.755 1.00 87.69 497 ARG A O 1
ATOM 3711 N N . SER A 1 498 ? -10.843 -6.027 -11.494 1.00 82.06 498 SER A N 1
ATOM 3712 C CA . SER A 1 498 ? -12.267 -5.681 -11.586 1.00 82.06 498 SER A CA 1
ATOM 3713 C C . SER A 1 498 ? -12.640 -4.345 -10.916 1.00 82.06 498 SER A C 1
ATOM 3715 O O . SER A 1 498 ? -13.630 -3.742 -11.324 1.00 82.06 498 SER A O 1
ATOM 3717 N N . ARG A 1 499 ? -11.932 -3.857 -9.883 1.00 77.12 499 ARG A N 1
ATOM 3718 C CA . ARG A 1 499 ? -12.165 -2.532 -9.247 1.00 77.12 499 ARG A CA 1
ATOM 3719 C C . ARG A 1 499 ? -11.577 -1.391 -10.086 1.00 77.12 499 ARG A C 1
ATOM 3721 O O . ARG A 1 499 ? -12.176 -0.315 -10.151 1.00 77.12 499 ARG A O 1
ATOM 3728 N N . LEU A 1 500 ? -10.446 -1.624 -10.747 1.00 78.19 500 LEU A N 1
ATOM 3729 C CA . LEU A 1 500 ? -9.818 -0.657 -11.648 1.00 78.19 500 LEU A CA 1
ATOM 3730 C C . LEU A 1 500 ? -10.629 -0.507 -12.947 1.00 78.19 500 LEU A C 1
ATOM 3732 O O . LEU A 1 500 ? -11.175 0.565 -13.209 1.00 78.19 500 LEU A O 1
ATOM 3736 N N . LEU A 1 501 ? -10.857 -1.605 -13.675 1.00 82.12 501 LEU A N 1
ATOM 3737 C CA . LEU A 1 501 ? -11.520 -1.607 -14.991 1.00 82.12 501 LEU A CA 1
ATOM 3738 C C . LEU A 1 501 ? -12.998 -1.159 -14.969 1.00 82.12 501 LEU A C 1
ATOM 3740 O O . LEU A 1 501 ? -13.513 -0.718 -15.995 1.00 82.12 501 LEU A O 1
ATOM 3744 N N . ARG A 1 502 ? -13.700 -1.252 -13.825 1.00 75.19 502 ARG A N 1
ATOM 3745 C CA . ARG A 1 502 ? -15.110 -0.811 -13.699 1.00 75.19 502 ARG A CA 1
ATOM 3746 C C . ARG A 1 502 ? -15.293 0.705 -13.577 1.00 75.19 502 ARG A C 1
ATOM 3748 O O . ARG A 1 502 ? -16.350 1.201 -13.953 1.00 75.19 502 ARG A O 1
ATOM 3755 N N . LYS A 1 503 ? -14.310 1.438 -13.044 1.00 65.06 503 LYS A N 1
ATOM 3756 C CA . LYS A 1 503 ? -14.344 2.908 -12.923 1.00 65.06 503 LYS A CA 1
ATOM 3757 C C . LYS A 1 503 ? -13.163 3.483 -13.701 1.00 65.06 503 LYS A C 1
ATOM 3759 O O . LYS A 1 503 ? -12.055 3.562 -13.172 1.00 65.06 503 LYS A O 1
ATOM 3764 N N . SER A 1 504 ? -13.404 3.840 -14.959 1.00 64.06 504 SER A N 1
ATOM 3765 C CA . SER A 1 504 ? -12.363 4.357 -15.849 1.00 64.06 504 SER A CA 1
ATOM 3766 C C . SER A 1 504 ? -11.777 5.682 -15.360 1.00 64.06 504 SER A C 1
ATOM 3768 O O . SER A 1 504 ? -12.524 6.573 -14.957 1.00 64.06 504 SER A O 1
ATOM 3770 N N . ALA A 1 505 ? -10.459 5.836 -15.492 1.00 76.00 505 ALA A N 1
ATOM 3771 C CA . ALA A 1 505 ? -9.813 7.145 -15.532 1.00 76.00 505 ALA A CA 1
ATOM 3772 C C . ALA A 1 505 ? -10.225 7.922 -16.803 1.00 76.00 505 ALA A C 1
ATOM 3774 O O . ALA A 1 505 ? -10.752 7.334 -17.758 1.00 76.00 505 ALA A O 1
ATOM 3775 N N . LYS A 1 506 ? -9.956 9.232 -16.824 1.00 78.06 506 LYS A N 1
ATOM 3776 C CA . LYS A 1 506 ? -9.929 10.052 -18.043 1.00 78.06 506 LYS A CA 1
ATOM 3777 C C . LYS A 1 506 ? -8.465 10.354 -18.341 1.00 78.06 506 LYS A C 1
ATOM 3779 O O . LYS A 1 506 ? -7.887 11.191 -17.664 1.00 78.06 506 LYS A O 1
ATOM 3784 N N . PHE A 1 507 ? -7.875 9.680 -19.320 1.00 82.56 507 PHE A N 1
ATOM 3785 C CA . PHE A 1 507 ? -6.465 9.907 -19.625 1.00 82.56 507 PHE A CA 1
ATOM 3786 C C . PHE A 1 507 ? -6.256 11.278 -20.274 1.00 82.56 507 PHE A C 1
ATOM 3788 O O . PHE A 1 507 ? -6.873 11.589 -21.298 1.00 82.56 507 PHE A O 1
ATOM 3795 N N . LEU A 1 508 ? -5.408 12.088 -19.643 1.00 75.69 508 LEU A N 1
ATOM 3796 C CA . LEU A 1 508 ? -5.041 13.439 -20.062 1.00 75.69 508 LEU A CA 1
ATOM 3797 C C . LEU A 1 508 ? -3.518 13.603 -20.085 1.00 75.69 508 LEU A C 1
ATOM 3799 O O . LEU A 1 508 ? -2.993 14.078 -21.087 1.00 75.69 508 LEU A O 1
ATOM 3803 N N . MET A 1 509 ? -2.833 13.188 -19.010 1.00 80.31 509 MET A N 1
ATOM 3804 C CA . MET A 1 509 ? -1.373 13.314 -18.849 1.00 80.31 509 MET A CA 1
ATOM 3805 C C . MET A 1 509 ? -0.713 12.080 -18.207 1.00 80.31 509 MET A C 1
ATOM 3807 O O . MET A 1 509 ? 0.511 11.958 -18.252 1.00 80.31 509 MET A O 1
ATOM 3811 N N . GLY A 1 510 ? -1.479 11.157 -17.615 1.00 80.50 510 GLY A N 1
ATOM 3812 C CA . GLY A 1 510 ? -0.948 9.991 -16.903 1.00 80.50 510 GLY A CA 1
ATOM 3813 C C . GLY A 1 510 ? -0.369 10.314 -15.519 1.00 80.50 510 GLY A C 1
ATOM 3814 O O . GLY A 1 510 ? 0.519 9.601 -15.058 1.00 80.50 510 GLY A O 1
ATOM 3815 N N . GLN A 1 511 ? -0.816 11.399 -14.885 1.00 80.25 511 GLN A N 1
ATOM 3816 C CA . GLN A 1 511 ? -0.263 11.918 -13.627 1.00 80.25 511 GLN A CA 1
ATOM 3817 C C . GLN A 1 511 ? -1.197 11.733 -12.424 1.00 80.25 511 GLN A C 1
ATOM 3819 O O . GLN A 1 511 ? -0.715 11.666 -11.296 1.00 80.25 511 GLN A O 1
ATOM 3824 N N . GLU A 1 512 ? -2.515 11.620 -12.621 1.00 78.56 512 GLU A N 1
ATOM 3825 C CA . GLU A 1 512 ? -3.415 11.291 -11.511 1.00 78.56 512 GLU A CA 1
ATOM 3826 C C . GLU A 1 512 ? -3.144 9.857 -11.027 1.00 78.56 512 GLU A C 1
ATOM 3828 O O . GLU A 1 512 ? -3.018 8.942 -11.844 1.00 78.56 512 GLU A O 1
ATOM 3833 N N . LEU A 1 513 ? -3.173 9.615 -9.709 1.00 73.25 513 LEU A N 1
ATOM 3834 C CA . LEU A 1 513 ? -3.044 8.265 -9.126 1.00 73.25 513 LEU A CA 1
ATOM 3835 C C . LEU A 1 513 ? -3.977 7.247 -9.807 1.00 73.25 513 LEU A C 1
ATOM 3837 O O . LEU A 1 513 ? -3.599 6.105 -10.058 1.00 73.25 513 LEU A O 1
ATOM 3841 N N . ARG A 1 514 ? -5.187 7.682 -10.193 1.00 81.19 514 ARG A N 1
ATOM 3842 C CA . ARG A 1 514 ? -6.164 6.843 -10.896 1.00 81.19 514 ARG A CA 1
ATOM 3843 C C . ARG A 1 51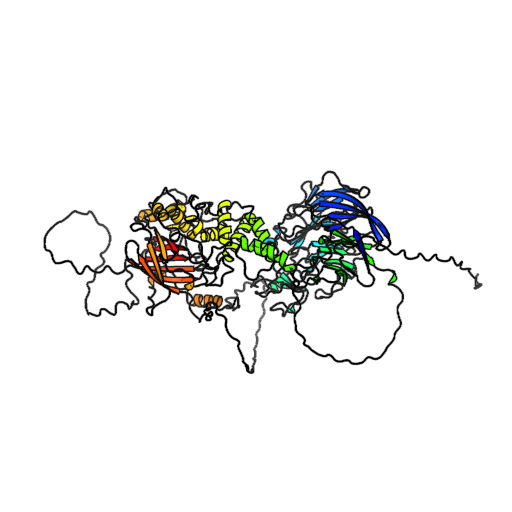4 ? -5.796 6.552 -12.353 1.00 81.19 514 ARG A C 1
ATOM 3845 O O . ARG A 1 514 ? -6.146 5.474 -12.835 1.00 81.19 514 ARG A O 1
ATOM 3852 N N . GLU A 1 515 ? -5.123 7.470 -13.049 1.00 85.12 515 GLU A N 1
ATOM 3853 C CA . GLU A 1 515 ? -4.512 7.179 -14.350 1.00 85.12 515 GLU A CA 1
ATOM 3854 C C . GLU A 1 515 ? -3.392 6.150 -14.159 1.00 85.12 515 GLU A C 1
ATOM 3856 O O . GLU A 1 515 ? -3.436 5.100 -14.798 1.00 85.12 515 GLU A O 1
ATOM 3861 N N . ILE A 1 516 ? -2.458 6.404 -13.232 1.00 83.31 516 ILE A N 1
ATOM 3862 C CA . ILE A 1 516 ? -1.285 5.558 -12.947 1.00 83.31 516 ILE A CA 1
ATOM 3863 C C . ILE A 1 516 ? -1.705 4.110 -12.664 1.00 83.31 516 ILE A C 1
ATOM 3865 O O . ILE A 1 516 ? -1.348 3.224 -13.441 1.00 83.31 516 ILE A O 1
ATOM 3869 N N . SER A 1 517 ? -2.573 3.865 -11.672 1.00 81.75 517 SER A N 1
ATOM 3870 C CA . SER A 1 517 ? -3.043 2.504 -11.349 1.00 81.75 517 SER A CA 1
ATOM 3871 C C . SER A 1 517 ? -3.723 1.792 -12.527 1.00 81.75 517 SER A C 1
ATOM 3873 O O . SER A 1 517 ? -3.732 0.563 -12.598 1.00 81.75 517 SER A O 1
ATOM 3875 N N . CYS A 1 518 ? -4.333 2.538 -13.456 1.00 87.06 518 CYS A N 1
ATOM 3876 C CA . CYS A 1 518 ? -4.936 1.952 -14.652 1.00 87.06 518 CYS A CA 1
ATOM 3877 C C . CYS A 1 518 ? -3.904 1.682 -15.759 1.00 87.06 518 CYS A C 1
ATOM 3879 O O . CYS A 1 518 ? -4.062 0.706 -16.487 1.00 87.06 518 CYS A O 1
ATOM 3881 N N . MET A 1 519 ? -2.861 2.506 -15.893 1.00 92.56 519 MET A N 1
ATOM 3882 C CA . MET A 1 519 ? -1.764 2.275 -16.840 1.00 92.56 519 MET A CA 1
ATOM 3883 C C . MET A 1 519 ? -0.932 1.064 -16.444 1.00 92.56 519 MET A C 1
ATOM 3885 O O . MET A 1 519 ? -0.676 0.207 -17.284 1.00 92.56 519 MET A O 1
ATOM 3889 N N . GLU A 1 520 ? -0.582 0.949 -15.165 1.00 88.44 520 GLU A N 1
ATOM 3890 C CA . GLU A 1 520 ? 0.123 -0.216 -14.633 1.00 88.44 520 GLU A CA 1
ATOM 3891 C C . GLU A 1 520 ? -0.678 -1.500 -14.840 1.00 88.44 520 GLU A C 1
ATOM 3893 O O . GLU A 1 520 ? -0.147 -2.491 -15.329 1.00 88.44 520 GLU A O 1
ATOM 3898 N N . LEU A 1 521 ? -1.996 -1.461 -14.622 1.00 91.12 521 LEU A N 1
ATOM 3899 C CA . LEU A 1 521 ? -2.849 -2.595 -14.961 1.00 91.12 521 LEU A CA 1
ATOM 3900 C C . LEU A 1 521 ? -2.824 -2.939 -16.464 1.00 91.12 521 LEU A C 1
ATOM 3902 O O . LEU A 1 521 ? -2.816 -4.116 -16.822 1.00 91.12 521 LEU A O 1
ATOM 3906 N N . VAL A 1 522 ? -2.826 -1.951 -17.363 1.00 94.12 522 VAL A N 1
ATOM 3907 C CA . VAL A 1 522 ? -2.749 -2.221 -18.811 1.00 94.12 522 VAL A CA 1
ATOM 3908 C C . VAL A 1 522 ? -1.366 -2.769 -19.195 1.00 94.12 522 VAL A C 1
ATOM 3910 O O . VAL A 1 522 ? -1.311 -3.725 -19.966 1.00 94.12 522 VAL A O 1
ATOM 3913 N N . ARG A 1 523 ? -0.273 -2.255 -18.612 1.00 95.25 523 ARG A N 1
ATOM 3914 C CA . ARG A 1 523 ? 1.093 -2.807 -18.725 1.00 95.25 523 ARG A CA 1
ATOM 3915 C C . ARG A 1 523 ? 1.123 -4.274 -18.303 1.00 95.25 523 ARG A C 1
ATOM 3917 O O . ARG A 1 523 ? 1.577 -5.119 -19.068 1.00 95.25 523 ARG A O 1
ATOM 3924 N N . ASP A 1 524 ? 0.588 -4.589 -17.131 1.00 91.25 524 ASP A N 1
ATOM 3925 C CA . ASP A 1 524 ? 0.615 -5.945 -16.583 1.00 91.25 524 ASP A CA 1
ATOM 3926 C C . ASP A 1 524 ? -0.247 -6.907 -17.416 1.00 91.25 524 ASP A C 1
ATOM 3928 O O . ASP A 1 524 ? 0.158 -8.039 -17.661 1.00 91.25 524 ASP A O 1
ATOM 3932 N N . LEU A 1 525 ? -1.402 -6.457 -17.925 1.00 94.25 525 LEU A N 1
ATOM 3933 C CA . LEU A 1 525 ? -2.230 -7.237 -18.856 1.00 94.25 525 LEU A CA 1
ATOM 3934 C C . LEU A 1 525 ? -1.526 -7.478 -20.204 1.00 94.25 525 LEU A C 1
ATOM 3936 O O . LEU A 1 525 ? -1.697 -8.551 -20.784 1.00 94.25 525 LEU A O 1
ATOM 3940 N N . ILE A 1 526 ? -0.730 -6.518 -20.689 1.00 94.75 526 ILE A N 1
ATOM 3941 C CA . ILE A 1 526 ? 0.122 -6.667 -21.881 1.00 94.75 526 ILE A CA 1
ATOM 3942 C C . ILE A 1 526 ? 1.219 -7.708 -21.621 1.00 94.75 526 ILE A C 1
ATOM 3944 O O . ILE A 1 526 ? 1.366 -8.641 -22.409 1.00 94.75 526 ILE A O 1
ATOM 3948 N N . VAL A 1 527 ? 1.944 -7.607 -20.503 1.00 91.62 527 VAL A N 1
ATOM 3949 C CA . VAL A 1 527 ? 3.051 -8.519 -20.155 1.00 91.62 527 VAL A CA 1
ATOM 3950 C C . VAL A 1 527 ? 2.558 -9.939 -19.837 1.00 91.62 527 VAL A C 1
ATOM 3952 O O . VAL A 1 527 ? 3.185 -10.910 -20.254 1.00 91.62 527 VAL A O 1
ATOM 3955 N N . GLU A 1 528 ? 1.416 -10.087 -19.159 1.00 91.25 528 GLU A N 1
ATOM 3956 C CA . GLU A 1 528 ? 0.782 -11.388 -18.888 1.00 91.25 528 GLU A CA 1
ATOM 3957 C C . GLU A 1 528 ? -0.026 -11.940 -20.084 1.00 91.25 528 GLU A C 1
ATOM 3959 O O . GLU A 1 528 ? -0.578 -13.040 -19.989 1.00 91.25 528 GLU A O 1
ATOM 3964 N N . SER A 1 529 ? -0.137 -11.220 -21.208 1.00 92.56 529 SER A N 1
ATOM 3965 C CA . SER A 1 529 ? -0.863 -11.739 -22.376 1.00 92.56 529 SER A CA 1
ATOM 3966 C C . SER A 1 529 ? -0.189 -13.002 -22.926 1.00 92.56 529 SER A C 1
ATOM 3968 O O . SER A 1 529 ? 1.031 -13.070 -23.098 1.00 92.56 529 SER A O 1
ATOM 3970 N N . TYR A 1 530 ? -0.992 -14.043 -23.150 1.00 90.62 530 TYR A N 1
ATOM 3971 C CA . TYR A 1 530 ? -0.524 -15.392 -23.482 1.00 90.62 530 TYR A CA 1
ATOM 3972 C C . TYR A 1 530 ? 0.461 -16.003 -22.461 1.00 90.62 530 TYR A C 1
ATOM 3974 O O . TYR A 1 530 ? 1.228 -16.900 -22.815 1.00 90.62 530 TYR A O 1
ATOM 3982 N N . ALA A 1 531 ? 0.450 -15.583 -21.186 1.00 82.38 531 ALA A N 1
ATOM 3983 C CA . ALA A 1 531 ? 1.307 -16.171 -20.144 1.00 82.38 531 ALA A CA 1
ATOM 3984 C C . ALA A 1 531 ? 1.114 -17.692 -19.978 1.00 82.38 531 ALA A C 1
ATOM 3986 O O . ALA A 1 531 ? 2.042 -18.390 -19.580 1.00 82.38 531 ALA A O 1
ATOM 3987 N N . ASN A 1 532 ? -0.062 -18.211 -20.340 1.00 76.88 532 ASN A N 1
ATOM 3988 C CA . ASN A 1 532 ? -0.390 -19.636 -20.382 1.00 76.88 532 ASN A CA 1
ATOM 3989 C C . ASN A 1 532 ? 0.242 -20.413 -21.559 1.00 76.88 532 ASN A C 1
ATOM 3991 O O . ASN A 1 532 ? 0.076 -21.634 -21.623 1.00 76.88 532 ASN A O 1
ATOM 3995 N N . LEU A 1 533 ? 0.931 -19.747 -22.494 1.00 80.75 533 LEU A N 1
ATOM 3996 C CA . LEU A 1 533 ? 1.619 -20.385 -23.617 1.00 80.75 533 LEU A CA 1
ATOM 3997 C C . LEU A 1 533 ? 3.132 -20.531 -23.363 1.00 80.75 533 LEU A C 1
ATOM 3999 O O . LEU A 1 533 ? 3.772 -19.614 -22.833 1.00 80.75 533 LEU A O 1
ATOM 4003 N N . PRO A 1 534 ? 3.744 -21.650 -23.802 1.00 78.62 534 PRO A N 1
ATOM 4004 C CA . PRO A 1 534 ? 5.195 -21.775 -23.853 1.00 78.62 534 PRO A CA 1
ATOM 4005 C C . PRO A 1 534 ? 5.820 -20.716 -24.769 1.00 78.62 534 PRO A C 1
ATOM 4007 O O . PRO A 1 534 ? 5.284 -20.393 -25.831 1.00 78.62 534 PRO A O 1
ATOM 4010 N N . VAL A 1 535 ? 6.996 -20.222 -24.383 1.00 74.12 535 VAL A N 1
ATOM 4011 C CA . VAL A 1 535 ? 7.779 -19.262 -25.175 1.00 74.12 535 VAL A CA 1
ATOM 4012 C C . VAL A 1 535 ? 8.018 -19.788 -26.596 1.00 74.12 535 VAL A C 1
ATOM 4014 O O . VAL A 1 535 ? 8.446 -20.927 -26.780 1.00 74.12 535 VAL A O 1
ATOM 4017 N N . GLY A 1 536 ? 7.748 -18.948 -27.599 1.00 68.38 536 GLY A N 1
ATOM 4018 C CA . GLY A 1 536 ? 7.892 -19.289 -29.019 1.00 68.38 536 GLY A CA 1
ATOM 4019 C C . GLY A 1 536 ? 6.716 -20.060 -29.636 1.00 68.38 536 GLY A C 1
ATOM 4020 O O . GLY A 1 536 ? 6.787 -20.414 -30.809 1.00 68.38 536 GLY A O 1
ATOM 4021 N N . CYS A 1 537 ? 5.632 -20.317 -28.895 1.00 76.44 537 CYS A N 1
ATOM 4022 C CA . CYS A 1 537 ? 4.395 -20.861 -29.464 1.00 76.44 537 CYS A CA 1
ATOM 4023 C C . CYS A 1 537 ? 3.415 -19.739 -29.846 1.00 76.44 537 CYS A C 1
ATOM 4025 O O . CYS A 1 537 ? 3.050 -18.925 -28.996 1.00 76.44 537 CYS A O 1
ATOM 4027 N N . LYS A 1 538 ? 2.933 -19.746 -31.097 1.00 78.25 538 LYS A N 1
ATOM 4028 C CA . LYS A 1 538 ? 1.770 -18.948 -31.521 1.00 78.25 538 LYS A CA 1
ATOM 4029 C C . LYS A 1 538 ? 0.471 -19.521 -30.943 1.00 78.25 538 LYS A C 1
ATOM 4031 O O . LYS A 1 538 ? 0.308 -20.740 -30.821 1.00 78.25 538 LYS A O 1
ATOM 4036 N N . ALA A 1 539 ? -0.452 -18.637 -30.589 1.00 80.56 539 ALA A N 1
ATOM 4037 C CA . ALA A 1 539 ? -1.753 -18.964 -30.033 1.00 80.56 539 ALA A CA 1
ATOM 4038 C C . ALA A 1 539 ? -2.717 -19.510 -31.094 1.00 80.56 539 ALA A C 1
ATOM 4040 O O . ALA A 1 539 ? -2.670 -19.136 -32.262 1.00 80.56 539 ALA A O 1
ATOM 4041 N N . LYS A 1 540 ? -3.651 -20.366 -30.662 1.00 78.62 540 LYS A N 1
ATOM 4042 C CA . LYS A 1 540 ? -4.791 -20.820 -31.485 1.00 78.62 540 LYS A CA 1
ATOM 4043 C C . LYS A 1 540 ? -6.090 -20.059 -31.203 1.00 78.62 540 LYS A C 1
ATOM 4045 O O . LYS A 1 540 ? -7.077 -20.250 -31.906 1.00 78.62 540 LYS A O 1
ATOM 4050 N N . HIS A 1 541 ? -6.094 -19.233 -30.159 1.00 81.25 541 HIS A N 1
ATOM 4051 C CA . HIS A 1 541 ? -7.242 -18.473 -29.675 1.00 81.25 541 HIS A CA 1
ATOM 4052 C C . HIS A 1 541 ? -6.772 -17.075 -29.234 1.00 81.25 541 HIS A C 1
ATOM 4054 O O . HIS A 1 541 ? -5.608 -16.942 -28.842 1.00 81.25 541 HIS A O 1
ATOM 4060 N N . PRO A 1 542 ? -7.629 -16.038 -29.283 1.00 86.19 542 PRO A N 1
ATOM 4061 C CA . PRO A 1 542 ? -7.274 -14.702 -28.809 1.00 86.19 542 PRO A CA 1
ATOM 4062 C C . PRO A 1 542 ? -6.922 -14.685 -27.318 1.00 86.19 542 PRO A C 1
ATOM 4064 O O . PRO A 1 542 ? -7.468 -15.465 -26.539 1.00 86.19 542 PRO A O 1
ATOM 4067 N N . SER A 1 543 ? -6.054 -13.755 -26.921 1.00 93.50 543 SER A N 1
ATOM 4068 C CA . SER A 1 543 ? -5.808 -13.450 -25.509 1.00 93.50 543 SER A CA 1
ATOM 4069 C C . SER A 1 543 ? -7.050 -12.817 -24.867 1.00 93.50 543 SER A C 1
ATOM 4071 O O . SER A 1 543 ? -7.636 -11.856 -25.388 1.00 93.50 543 SER A O 1
ATOM 4073 N N . ASN A 1 544 ? -7.417 -13.315 -23.687 1.00 94.38 544 ASN A N 1
ATOM 4074 C CA . ASN A 1 544 ? -8.415 -12.682 -22.833 1.00 94.38 544 ASN A CA 1
ATOM 4075 C C . ASN A 1 544 ? -7.922 -11.301 -22.371 1.00 94.38 544 ASN A C 1
ATOM 4077 O O . ASN A 1 544 ? -8.693 -10.344 -22.375 1.00 94.38 544 ASN A O 1
ATOM 4081 N N . ASN A 1 545 ? -6.634 -11.169 -22.028 1.00 95.12 545 ASN A N 1
ATOM 4082 C CA . ASN A 1 545 ? -6.049 -9.893 -21.603 1.00 95.12 545 ASN A CA 1
ATOM 4083 C C . ASN A 1 545 ? -6.132 -8.828 -22.709 1.00 95.12 545 ASN A C 1
ATOM 4085 O O . ASN A 1 545 ? -6.559 -7.707 -22.434 1.00 95.12 545 ASN A O 1
ATOM 4089 N N . LEU A 1 546 ? -5.813 -9.169 -23.963 1.00 94.19 546 LEU A N 1
ATOM 4090 C CA . LEU A 1 546 ? -5.984 -8.252 -25.101 1.00 94.19 546 LEU A CA 1
ATOM 4091 C C . LEU A 1 546 ? -7.452 -7.833 -25.280 1.00 94.19 546 LEU A C 1
ATOM 4093 O O . LEU A 1 546 ? -7.742 -6.655 -25.497 1.00 94.19 546 LEU A O 1
ATOM 4097 N N . SER A 1 547 ? -8.385 -8.771 -25.091 1.00 93.12 547 SER A N 1
ATOM 4098 C CA . SER A 1 547 ? -9.829 -8.500 -25.136 1.00 93.12 547 SER A CA 1
ATOM 4099 C C . SER A 1 547 ? -10.280 -7.537 -24.020 1.00 93.12 547 SER A C 1
ATOM 4101 O O . SER A 1 547 ? -11.095 -6.643 -24.259 1.00 93.12 547 SER A O 1
ATOM 4103 N N . VAL A 1 548 ? -9.711 -7.657 -22.811 1.00 94.19 548 VAL A N 1
ATOM 4104 C CA . VAL A 1 548 ? -9.915 -6.706 -21.698 1.00 94.19 548 VAL A CA 1
ATOM 4105 C C . VAL A 1 548 ? -9.378 -5.318 -22.050 1.00 94.19 548 VAL A C 1
ATOM 4107 O O . VAL A 1 548 ? -10.064 -4.320 -21.822 1.00 94.19 548 VAL A O 1
ATOM 4110 N N . ILE A 1 549 ? -8.158 -5.246 -22.592 1.00 93.81 549 ILE A N 1
ATOM 4111 C CA . ILE A 1 549 ? -7.494 -3.983 -22.939 1.00 93.81 549 ILE A CA 1
ATOM 4112 C C . ILE A 1 549 ? -8.312 -3.229 -23.992 1.00 93.81 549 ILE A C 1
ATOM 4114 O O . ILE A 1 549 ? -8.564 -2.035 -23.824 1.00 93.81 549 ILE A O 1
ATOM 4118 N N . GLN A 1 550 ? -8.803 -3.920 -25.026 1.00 91.62 550 GLN A N 1
ATOM 4119 C CA . GLN A 1 550 ? -9.654 -3.320 -26.056 1.00 91.62 550 GLN A CA 1
ATOM 4120 C C . GLN A 1 550 ? -10.943 -2.723 -25.461 1.00 91.62 550 GLN A C 1
ATOM 4122 O O . GLN A 1 550 ? -11.268 -1.571 -25.748 1.00 91.62 550 GLN A O 1
ATOM 4127 N N . GLU A 1 551 ? -11.647 -3.454 -24.589 1.00 89.81 551 GLU A N 1
ATOM 4128 C CA . GLU A 1 551 ? -12.852 -2.958 -23.901 1.00 89.81 551 GLU A CA 1
ATOM 4129 C C . GLU A 1 551 ? -12.554 -1.745 -22.998 1.00 89.81 551 GLU A C 1
ATOM 4131 O O . GLU A 1 551 ? -13.333 -0.787 -22.950 1.00 89.81 551 GLU A O 1
ATOM 4136 N N . PHE A 1 552 ? -11.421 -1.762 -22.289 1.00 90.69 552 PHE A N 1
ATOM 4137 C CA . PHE A 1 552 ? -11.005 -0.666 -21.416 1.00 90.69 552 PHE A CA 1
ATOM 4138 C C . PHE A 1 552 ? -10.683 0.605 -22.207 1.00 90.69 552 PHE A C 1
ATOM 4140 O O . PHE A 1 552 ? -11.242 1.663 -21.918 1.00 90.69 552 PHE A O 1
ATOM 4147 N N . VAL A 1 553 ? -9.840 0.493 -23.237 1.00 88.69 553 VAL A N 1
ATOM 4148 C CA . VAL A 1 553 ? -9.422 1.591 -24.128 1.00 88.69 553 VAL A CA 1
ATOM 4149 C C . VAL A 1 553 ? -10.622 2.300 -24.762 1.00 88.69 553 VAL A C 1
ATOM 4151 O O . VAL A 1 553 ? -10.666 3.533 -24.804 1.00 88.69 553 VAL A O 1
ATOM 4154 N N . GLN A 1 554 ? -11.619 1.530 -25.210 1.00 83.88 554 GLN A N 1
ATOM 4155 C CA . GLN A 1 554 ? -12.851 2.059 -25.804 1.00 83.88 554 GLN A CA 1
ATOM 4156 C C . GLN A 1 554 ? -13.648 2.942 -24.833 1.00 83.88 554 GLN A C 1
ATOM 4158 O O . GLN A 1 554 ? -14.214 3.955 -25.245 1.00 83.88 554 GLN A O 1
ATOM 4163 N N . ARG A 1 555 ? -13.681 2.593 -23.539 1.00 85.56 555 ARG A N 1
ATOM 4164 C CA . ARG A 1 555 ? -14.380 3.385 -22.510 1.00 85.56 555 ARG A CA 1
ATOM 4165 C C . ARG A 1 555 ? -13.541 4.547 -21.982 1.00 85.56 555 ARG A C 1
ATOM 4167 O O . ARG A 1 555 ? -14.092 5.612 -21.708 1.00 85.56 555 ARG A O 1
ATOM 4174 N N . SER A 1 556 ? -12.231 4.351 -21.842 1.00 86.19 556 SER A N 1
ATOM 4175 C CA . SER A 1 556 ? -11.327 5.290 -21.168 1.00 86.19 556 SER A CA 1
ATOM 4176 C C . SER A 1 556 ? -10.835 6.441 -22.033 1.00 86.19 556 SER A C 1
ATOM 4178 O O . SER A 1 556 ? -10.366 7.446 -21.500 1.00 86.19 556 SER A O 1
ATOM 4180 N N . LYS A 1 557 ? -10.956 6.316 -23.363 1.00 79.81 557 LYS A N 1
ATOM 4181 C CA . LYS A 1 557 ? -10.471 7.301 -24.345 1.00 79.81 557 LYS A CA 1
ATOM 4182 C C . LYS A 1 557 ? -8.945 7.509 -24.294 1.00 79.81 557 LYS A C 1
ATOM 4184 O O . LYS A 1 557 ? -8.452 8.501 -24.821 1.00 79.81 557 LYS A O 1
ATOM 4189 N N . MET A 1 558 ? -8.201 6.540 -23.747 1.00 87.50 558 MET A N 1
ATOM 4190 C CA . MET A 1 558 ? -6.729 6.529 -23.661 1.00 87.50 558 MET A CA 1
ATOM 4191 C C . MET A 1 558 ? -6.028 6.781 -25.006 1.00 87.50 558 MET A C 1
ATOM 4193 O O . MET A 1 558 ? -4.979 7.414 -25.050 1.00 87.50 558 MET A O 1
ATOM 4197 N N . LEU A 1 559 ? -6.643 6.326 -26.104 1.00 88.38 559 LEU A N 1
ATOM 4198 C CA . LEU A 1 559 ? -6.166 6.491 -27.483 1.00 88.38 559 LEU A CA 1
ATOM 4199 C C . LEU A 1 559 ? -6.971 7.555 -28.269 1.00 88.38 559 LEU A C 1
ATOM 4201 O O . LEU A 1 559 ? -7.160 7.434 -29.477 1.00 88.38 559 LEU A O 1
ATOM 4205 N N . ARG A 1 560 ? -7.531 8.564 -27.581 1.00 81.12 560 ARG A N 1
ATOM 4206 C CA . ARG A 1 560 ? -8.240 9.710 -28.199 1.00 81.12 560 ARG A CA 1
ATOM 4207 C C . ARG A 1 560 ? -7.433 11.007 -28.165 1.00 81.12 560 ARG A C 1
ATOM 4209 O O . ARG A 1 560 ? -7.615 11.853 -29.034 1.00 81.12 560 ARG A O 1
ATOM 4216 N N . LYS A 1 561 ? -6.579 11.172 -27.155 1.00 74.88 561 LYS A N 1
ATOM 4217 C CA . LYS A 1 561 ? -5.592 12.249 -27.050 1.00 74.88 561 LYS A CA 1
ATOM 4218 C C . LYS A 1 561 ? -4.228 11.612 -26.805 1.00 74.88 561 LYS A C 1
ATOM 4220 O O . LYS A 1 561 ? -3.900 11.298 -25.667 1.00 74.88 561 LYS A O 1
ATOM 4225 N N . ILE A 1 562 ? -3.471 11.393 -27.877 1.00 75.81 562 ILE A N 1
ATOM 4226 C CA . ILE A 1 562 ? -2.069 10.946 -27.790 1.00 75.81 562 ILE A CA 1
ATOM 4227 C C . ILE A 1 562 ? -1.078 12.120 -27.729 1.00 75.81 562 ILE A C 1
ATOM 4229 O O . ILE A 1 562 ? 0.102 11.908 -27.509 1.00 75.81 562 ILE A O 1
ATOM 4233 N N . PHE A 1 563 ? -1.582 13.355 -27.842 1.00 71.56 563 PHE A N 1
ATOM 4234 C CA . PHE A 1 563 ? -0.891 14.605 -27.520 1.00 71.56 563 PHE A CA 1
ATOM 4235 C C . PHE A 1 563 ? -1.856 15.522 -26.757 1.00 71.56 563 PHE A C 1
ATOM 4237 O O . PHE A 1 563 ? -3.066 15.493 -27.019 1.00 71.56 563 PHE A O 1
ATOM 4244 N N . HIS A 1 564 ? -1.344 16.330 -25.821 1.00 53.31 564 HIS A N 1
ATOM 4245 C CA . HIS A 1 564 ? -2.178 17.230 -25.008 1.00 53.31 564 HIS A CA 1
ATOM 4246 C C . HIS A 1 564 ? -1.816 18.725 -25.119 1.00 53.31 564 HIS A C 1
ATOM 4248 O O . HIS A 1 564 ? -2.719 19.554 -25.014 1.00 53.31 564 HIS A O 1
ATOM 4254 N N . CYS A 1 565 ? -0.553 19.056 -25.409 1.00 44.50 565 CYS A N 1
ATOM 4255 C CA . CYS A 1 565 ? -0.078 20.366 -25.881 1.00 44.50 565 CYS A CA 1
ATOM 4256 C C . CYS A 1 565 ? 0.987 20.142 -26.973 1.00 44.50 565 CYS A C 1
ATOM 4258 O O . CYS A 1 565 ? 1.611 19.083 -26.997 1.00 44.50 565 CYS A O 1
ATOM 4260 N N . LEU A 1 566 ? 1.188 21.116 -27.866 1.00 47.50 566 LEU A N 1
ATOM 4261 C CA . LEU A 1 566 ? 2.072 21.017 -29.045 1.00 47.50 566 LEU A CA 1
ATOM 4262 C C . LEU A 1 566 ? 3.522 21.462 -28.755 1.00 47.50 566 LEU A C 1
ATOM 4264 O O . LEU A 1 566 ? 4.172 22.052 -29.609 1.00 47.50 566 LEU A O 1
ATOM 4268 N N . GLU A 1 567 ? 4.012 21.229 -27.536 1.00 46.59 567 GLU A N 1
ATOM 4269 C CA . GLU A 1 567 ? 5.327 21.696 -27.082 1.00 46.59 567 GLU A CA 1
ATOM 4270 C C . GLU A 1 567 ? 6.254 20.523 -26.745 1.00 46.59 567 GLU A C 1
ATOM 4272 O O . GLU A 1 567 ? 5.842 19.534 -26.136 1.00 46.59 567 GLU A O 1
ATOM 4277 N N . GLU A 1 568 ? 7.540 20.674 -27.070 1.00 44.56 568 GLU A N 1
ATOM 4278 C CA . GLU A 1 568 ? 8.616 19.684 -26.874 1.00 44.56 568 GLU A CA 1
ATOM 4279 C C . GLU A 1 568 ? 8.795 19.226 -25.412 1.00 44.56 568 GLU A C 1
ATOM 4281 O O . GLU A 1 568 ? 9.413 18.198 -25.144 1.00 44.56 568 GLU A O 1
ATOM 4286 N N . LYS A 1 569 ? 8.234 19.970 -24.451 1.00 47.41 569 LYS A N 1
ATOM 4287 C CA . LYS A 1 569 ? 8.291 19.706 -23.003 1.00 47.41 569 LYS A CA 1
ATOM 4288 C C . LYS A 1 569 ? 6.987 19.097 -22.482 1.00 47.41 569 LYS A C 1
ATOM 4290 O O . LYS A 1 569 ? 6.442 19.507 -21.458 1.00 47.41 569 LYS A O 1
ATOM 4295 N N . SER A 1 570 ? 6.480 18.101 -23.201 1.00 54.47 570 SER A N 1
ATOM 4296 C CA . SER A 1 570 ? 5.338 17.293 -22.776 1.00 54.47 570 SER A CA 1
ATOM 4297 C C . SER A 1 570 ? 5.647 16.561 -21.457 1.00 54.47 570 SER A C 1
ATOM 4299 O O . SER A 1 570 ? 6.325 15.535 -21.448 1.00 54.47 570 SER A O 1
ATOM 4301 N N . ASN A 1 571 ? 5.065 17.028 -20.346 1.00 67.25 571 ASN A N 1
ATOM 4302 C CA . ASN A 1 571 ? 5.106 16.356 -19.034 1.00 67.25 571 ASN A CA 1
ATOM 4303 C C . ASN A 1 571 ? 4.256 15.057 -18.977 1.00 67.25 571 ASN A C 1
ATOM 4305 O O . ASN A 1 571 ? 3.894 14.593 -17.894 1.00 67.25 571 ASN A O 1
ATOM 4309 N N . MET A 1 572 ? 3.869 14.489 -20.123 1.00 81.31 572 MET A N 1
ATOM 4310 C CA . MET A 1 572 ? 3.037 13.288 -20.198 1.00 81.31 572 MET A CA 1
ATOM 4311 C C . MET A 1 572 ? 3.824 12.053 -19.751 1.00 81.31 572 MET A C 1
ATOM 4313 O O . MET A 1 572 ? 4.936 11.818 -20.224 1.00 81.31 572 MET A O 1
ATOM 4317 N N . ASN A 1 573 ? 3.234 11.251 -18.865 1.00 87.06 573 ASN A N 1
ATOM 4318 C CA . ASN A 1 573 ? 3.882 10.105 -18.230 1.00 87.06 573 ASN A CA 1
ATOM 4319 C C . ASN A 1 573 ? 4.500 9.140 -19.276 1.00 87.06 573 ASN A C 1
ATOM 4321 O O . ASN A 1 573 ? 3.784 8.730 -20.197 1.00 87.06 573 ASN A O 1
ATOM 4325 N N . PRO A 1 574 ? 5.784 8.741 -19.152 1.00 89.00 574 PRO A N 1
ATOM 4326 C CA . PRO A 1 574 ? 6.438 7.813 -20.082 1.00 89.00 574 PRO A CA 1
ATOM 4327 C C . PRO A 1 574 ? 5.680 6.495 -20.289 1.00 89.00 574 PRO A C 1
ATOM 4329 O O . PRO A 1 574 ? 5.610 5.995 -21.416 1.00 89.00 574 PRO A O 1
ATOM 4332 N N . LEU A 1 575 ? 5.029 5.970 -19.245 1.00 91.94 575 LEU A N 1
ATOM 4333 C CA . LEU A 1 575 ? 4.194 4.775 -19.346 1.00 91.94 575 LEU A CA 1
ATOM 4334 C C . LEU A 1 575 ? 2.926 5.033 -20.178 1.00 91.94 575 LEU A C 1
ATOM 4336 O O . LEU A 1 575 ? 2.539 4.164 -20.958 1.00 91.94 575 LEU A O 1
ATOM 4340 N N . LEU A 1 576 ? 2.314 6.225 -20.103 1.00 91.94 576 LEU A N 1
ATOM 4341 C CA . LEU A 1 576 ? 1.180 6.581 -20.971 1.00 91.94 576 LEU A CA 1
ATOM 4342 C C . LEU A 1 576 ? 1.607 6.571 -22.440 1.00 91.94 576 LEU A C 1
ATOM 4344 O O . LEU A 1 576 ? 0.952 5.929 -23.262 1.00 91.94 576 LEU A O 1
ATOM 4348 N N . GLN A 1 577 ? 2.732 7.225 -22.742 1.00 90.62 577 GLN A N 1
ATOM 4349 C CA . GLN A 1 577 ? 3.285 7.299 -24.095 1.00 90.62 577 GLN A CA 1
ATOM 4350 C C . GLN A 1 577 ? 3.606 5.900 -24.646 1.00 90.62 577 GLN A C 1
ATOM 4352 O O . GLN A 1 577 ? 3.206 5.544 -25.756 1.00 90.62 577 GLN A O 1
ATOM 4357 N N . THR A 1 578 ? 4.279 5.077 -23.839 1.00 93.62 578 THR A N 1
ATOM 4358 C CA . THR A 1 578 ? 4.675 3.712 -24.208 1.00 93.62 578 THR A CA 1
ATOM 4359 C C . THR A 1 578 ? 3.454 2.827 -24.460 1.00 93.62 578 THR A C 1
ATOM 4361 O O . THR A 1 578 ? 3.400 2.120 -25.465 1.00 93.62 578 THR A O 1
ATOM 4364 N N . LEU A 1 579 ? 2.421 2.910 -23.615 1.00 94.94 579 LEU A N 1
ATOM 4365 C CA . LEU A 1 579 ? 1.171 2.170 -23.811 1.00 94.94 579 LEU A CA 1
ATOM 4366 C C . LEU A 1 579 ? 0.392 2.650 -25.045 1.00 94.94 579 LEU A C 1
ATOM 4368 O O . LEU A 1 579 ? -0.135 1.823 -25.788 1.00 94.94 579 LEU A O 1
ATOM 4372 N N . GLN A 1 580 ? 0.348 3.959 -25.311 1.00 93.12 580 GLN A N 1
ATOM 4373 C CA . GLN A 1 580 ? -0.262 4.509 -26.528 1.00 93.12 580 GLN A CA 1
ATOM 4374 C C . GLN A 1 580 ? 0.438 3.991 -27.798 1.00 93.12 580 GLN A C 1
ATOM 4376 O O . GLN A 1 580 ? -0.240 3.624 -28.763 1.00 93.12 580 GLN A O 1
ATOM 4381 N N . LEU A 1 581 ? 1.771 3.880 -27.764 1.00 94.00 581 LEU A N 1
ATOM 4382 C CA . LEU A 1 581 ? 2.588 3.353 -28.857 1.00 94.00 581 LEU A CA 1
ATOM 4383 C C . LEU A 1 581 ? 2.372 1.844 -29.072 1.00 94.00 581 LEU A C 1
ATOM 4385 O O . LEU A 1 581 ? 2.059 1.430 -30.189 1.00 94.00 581 LEU A O 1
ATOM 4389 N N . VAL A 1 582 ? 2.443 1.017 -28.020 1.00 95.50 582 VAL A N 1
ATOM 4390 C CA . VAL A 1 582 ? 2.197 -0.445 -28.106 1.00 95.50 582 VAL A CA 1
ATOM 4391 C C . VAL A 1 582 ? 0.792 -0.759 -28.649 1.00 95.50 582 VAL A C 1
ATOM 4393 O O . VAL A 1 582 ? 0.592 -1.721 -29.395 1.00 95.50 582 VAL A O 1
ATOM 4396 N N . LEU A 1 583 ? -0.192 0.088 -28.335 1.00 94.81 583 LEU A N 1
ATOM 4397 C CA . LEU A 1 583 ? -1.583 -0.066 -28.767 1.00 94.81 583 LEU A CA 1
ATOM 4398 C C . LEU A 1 583 ? -1.894 0.576 -30.136 1.00 94.81 583 LEU A C 1
ATOM 4400 O O . LEU A 1 583 ? -3.065 0.673 -30.507 1.00 94.81 583 LEU A O 1
ATOM 4404 N N . THR A 1 584 ? -0.881 0.950 -30.933 1.00 94.38 584 THR A N 1
ATOM 4405 C CA . THR A 1 584 ? -1.045 1.494 -32.304 1.00 94.38 584 THR A CA 1
ATOM 4406 C C . THR A 1 584 ? -1.927 0.611 -33.199 1.00 94.38 584 THR A C 1
ATOM 4408 O O . THR A 1 584 ? -2.747 1.124 -33.959 1.00 94.38 584 THR A O 1
ATOM 4411 N N . HIS A 1 585 ? -1.869 -0.717 -33.049 1.00 93.69 585 HIS A N 1
ATOM 4412 C CA . HIS A 1 585 ? -2.750 -1.643 -33.772 1.00 93.69 585 HIS A CA 1
ATOM 4413 C C . HIS A 1 585 ? -4.252 -1.380 -33.509 1.00 93.69 585 HIS A C 1
ATOM 4415 O O . HIS A 1 585 ? -5.063 -1.450 -34.434 1.00 93.69 585 HIS A O 1
ATOM 4421 N N . LEU A 1 586 ? -4.636 -0.998 -32.281 1.00 93.00 586 LEU A N 1
ATOM 4422 C CA . LEU A 1 586 ? -6.009 -0.579 -31.973 1.00 93.00 586 LEU A CA 1
ATOM 4423 C C . LEU A 1 586 ? -6.335 0.786 -32.585 1.00 93.00 586 LEU A C 1
ATOM 4425 O O . LEU A 1 586 ? -7.463 0.979 -33.033 1.00 93.00 586 LEU A O 1
ATOM 4429 N N . GLN A 1 587 ? -5.373 1.713 -32.625 1.00 90.25 587 GLN A N 1
ATOM 4430 C CA . GLN A 1 587 ? -5.570 3.040 -33.220 1.00 90.25 587 GLN A CA 1
ATOM 4431 C C . GLN A 1 587 ? -5.892 2.955 -34.720 1.00 90.25 587 GLN A C 1
ATOM 4433 O O . GLN A 1 587 ? -6.770 3.669 -35.198 1.00 90.25 587 GLN A O 1
ATOM 4438 N N . LEU A 1 588 ? -5.228 2.047 -35.443 1.00 91.38 588 LEU A N 1
ATOM 4439 C CA . LEU A 1 588 ? -5.400 1.870 -36.888 1.00 91.38 588 LEU A CA 1
ATOM 4440 C C . LEU A 1 588 ? -6.595 0.969 -37.262 1.00 91.38 588 LEU A C 1
ATOM 4442 O O . LEU A 1 588 ? -7.266 1.225 -38.266 1.00 91.38 588 LEU A O 1
ATOM 4446 N N . ASN A 1 589 ? -6.876 -0.087 -36.486 1.00 90.44 589 ASN A N 1
ATOM 4447 C CA . ASN A 1 589 ? -7.779 -1.170 -36.916 1.00 90.44 589 ASN A CA 1
ATOM 4448 C C . ASN A 1 589 ? -8.996 -1.433 -35.997 1.00 90.44 589 ASN A C 1
ATOM 4450 O O . ASN A 1 589 ? -9.919 -2.132 -36.401 1.00 90.44 589 ASN A O 1
ATOM 4454 N N . SER A 1 590 ? -9.070 -0.876 -34.779 1.00 86.00 590 SER A N 1
ATOM 4455 C CA . SER A 1 590 ? -10.244 -1.070 -33.902 1.00 86.00 590 SER A CA 1
ATOM 4456 C C . SER A 1 590 ? -11.374 -0.103 -34.296 1.00 86.00 590 SER A C 1
ATOM 4458 O O . SER A 1 590 ? -11.183 1.107 -34.149 1.00 86.00 590 SER A O 1
ATOM 4460 N N . PRO A 1 591 ? -12.566 -0.563 -34.740 1.00 77.94 591 PRO A N 1
ATOM 4461 C CA . PRO A 1 591 ? -13.615 0.327 -35.265 1.00 77.94 591 PRO A CA 1
ATOM 4462 C C . PRO A 1 591 ? -14.041 1.434 -34.290 1.00 77.94 591 PRO A C 1
ATOM 4464 O O . PRO A 1 591 ? -14.277 2.571 -34.689 1.00 77.94 591 PRO A O 1
ATOM 4467 N N . SER A 1 592 ? -14.060 1.121 -32.994 1.00 71.56 592 SER A N 1
ATOM 4468 C CA . SER A 1 592 ? -14.429 2.037 -31.907 1.00 71.56 592 SER A CA 1
ATOM 4469 C C . SER A 1 592 ? -13.332 3.043 -31.510 1.00 71.56 592 SER A C 1
ATOM 4471 O O . SER A 1 592 ? -13.553 3.846 -30.606 1.00 71.56 592 SER A O 1
ATOM 4473 N N . VAL A 1 593 ? -12.139 2.972 -32.114 1.00 78.62 593 VAL A N 1
ATOM 4474 C CA . VAL A 1 593 ? -10.975 3.833 -31.806 1.00 78.62 593 VAL A CA 1
ATOM 4475 C C . VAL A 1 593 ? -10.469 4.557 -33.056 1.00 78.62 593 VAL A C 1
ATOM 4477 O O . VAL A 1 593 ? -10.131 5.735 -32.969 1.00 78.62 593 VAL A O 1
ATOM 4480 N N . ARG A 1 594 ? -10.503 3.889 -34.218 1.00 73.88 594 ARG A N 1
ATOM 4481 C CA . ARG A 1 594 ? -10.151 4.422 -35.545 1.00 73.88 594 ARG A CA 1
ATOM 4482 C C . ARG A 1 594 ? -10.839 5.762 -35.853 1.00 73.88 594 ARG A C 1
ATOM 4484 O O . ARG A 1 594 ? -10.237 6.629 -36.463 1.00 73.88 594 ARG A O 1
ATOM 4491 N N . GLY A 1 595 ? -12.075 5.958 -35.382 1.00 70.62 595 GLY A N 1
ATOM 4492 C CA . GLY A 1 595 ? -12.8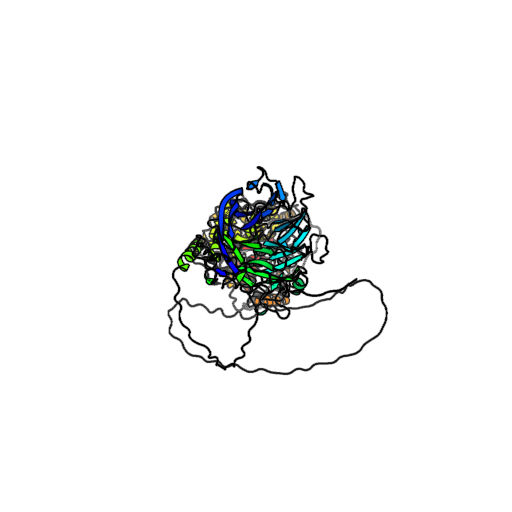29 7.212 -35.530 1.00 70.62 595 GLY A CA 1
ATOM 4493 C C . GLY A 1 595 ? -12.432 8.366 -34.589 1.00 70.62 595 GLY A C 1
ATOM 4494 O O . GLY A 1 595 ? -13.167 9.350 -34.507 1.00 70.62 595 GLY A O 1
ATOM 4495 N N . ASN A 1 596 ? -11.335 8.268 -33.828 1.00 79.88 596 ASN A N 1
ATOM 4496 C CA . ASN A 1 596 ? -10.782 9.413 -33.094 1.00 79.88 596 ASN A CA 1
ATOM 4497 C C . ASN A 1 596 ? -9.927 10.280 -34.046 1.00 79.88 596 ASN A C 1
ATOM 4499 O O . ASN A 1 596 ? -9.058 9.724 -34.717 1.00 79.88 596 ASN A O 1
ATOM 4503 N N . PRO A 1 597 ? -10.087 11.618 -34.074 1.00 75.75 597 PRO A N 1
ATOM 4504 C CA . PRO A 1 597 ? -9.310 12.498 -34.959 1.00 75.75 597 PRO A CA 1
ATOM 4505 C C . PRO A 1 597 ? -7.809 12.480 -34.630 1.00 75.75 597 PRO A C 1
ATOM 4507 O O . PRO A 1 597 ? -7.428 12.258 -33.476 1.00 75.75 597 PRO A O 1
ATOM 4510 N N . SER A 1 598 ? -6.942 12.717 -35.618 1.00 81.88 598 SER A N 1
ATOM 4511 C CA . SER A 1 598 ? -5.481 12.814 -35.426 1.00 81.88 598 SER A CA 1
ATOM 4512 C C . SER A 1 598 ? -5.096 14.230 -34.997 1.00 81.88 598 SER A C 1
ATOM 4514 O O . SER A 1 598 ? -4.579 15.040 -35.761 1.00 81.88 598 SER A O 1
ATOM 4516 N N . LEU A 1 599 ? -5.407 14.547 -33.737 1.00 80.75 599 LEU A N 1
ATOM 4517 C CA . LEU A 1 599 ? -5.087 15.837 -33.126 1.00 80.75 599 LEU A CA 1
ATOM 4518 C C . LEU A 1 599 ? -3.579 16.125 -33.228 1.00 80.75 599 LEU A C 1
ATOM 4520 O O . LEU A 1 599 ? -2.758 15.242 -32.979 1.00 80.75 599 LEU A O 1
ATOM 4524 N N . GLY A 1 600 ? -3.220 17.364 -33.573 1.00 78.81 600 GLY A N 1
ATOM 4525 C CA . GLY A 1 600 ? -1.819 17.766 -33.726 1.00 78.81 600 GLY A CA 1
ATOM 4526 C C . GLY A 1 600 ? -1.129 17.198 -34.972 1.00 78.81 600 GLY A C 1
ATOM 4527 O O . GLY A 1 600 ? 0.088 17.006 -34.938 1.00 78.81 600 GLY A O 1
ATOM 4528 N N . PHE A 1 601 ? -1.868 16.919 -36.057 1.00 84.31 601 PHE A N 1
ATOM 4529 C CA . PHE A 1 601 ? -1.272 16.416 -37.300 1.00 84.31 601 PHE A CA 1
ATOM 4530 C C . PHE A 1 601 ? -0.161 17.331 -37.837 1.00 84.31 601 PHE A C 1
ATOM 4532 O O . PHE A 1 601 ? 0.938 16.834 -38.026 1.00 84.31 601 PHE A O 1
ATOM 4539 N N . ALA A 1 602 ? -0.365 18.649 -37.962 1.00 79.12 602 ALA A N 1
ATOM 4540 C CA . ALA A 1 602 ? 0.664 19.567 -38.481 1.00 79.12 602 ALA A CA 1
ATOM 4541 C C . ALA A 1 602 ? 1.997 19.517 -37.696 1.00 79.12 602 ALA A C 1
ATOM 4543 O O . ALA A 1 602 ? 3.075 19.542 -38.282 1.00 79.12 602 ALA A O 1
ATOM 4544 N N . TYR A 1 603 ? 1.950 19.358 -36.366 1.00 81.19 603 TYR A N 1
ATOM 4545 C CA . TYR A 1 603 ? 3.162 19.172 -35.553 1.00 81.19 603 TYR A CA 1
ATOM 4546 C C . TYR A 1 603 ? 3.750 17.751 -35.671 1.00 81.19 603 TYR A C 1
ATOM 4548 O O . TYR A 1 603 ? 4.950 17.554 -35.504 1.00 81.19 603 TYR A O 1
ATOM 4556 N N . SER A 1 604 ? 2.926 16.760 -36.022 1.00 86.62 604 SER A N 1
ATOM 4557 C CA . SER A 1 604 ? 3.396 15.413 -36.372 1.00 86.62 604 SER A CA 1
ATOM 4558 C C . SER A 1 604 ? 4.068 15.398 -37.754 1.00 86.62 604 SER A C 1
ATOM 4560 O O . SER A 1 604 ? 5.134 14.809 -37.875 1.00 86.62 604 SER A O 1
ATOM 4562 N N . GLN A 1 605 ? 3.505 16.100 -38.750 1.00 85.38 605 GLN A N 1
ATOM 4563 C CA . GLN A 1 605 ? 4.089 16.341 -40.078 1.00 85.38 605 GLN A CA 1
ATOM 4564 C C . GLN A 1 605 ? 5.439 17.068 -39.948 1.00 85.38 605 GLN A C 1
ATOM 4566 O O . GLN A 1 605 ? 6.431 16.626 -40.519 1.00 85.38 605 GLN A O 1
ATOM 4571 N N . PHE A 1 606 ? 5.522 18.102 -39.100 1.00 83.75 606 PHE A N 1
ATOM 4572 C CA . PHE A 1 606 ? 6.796 18.713 -38.705 1.00 83.75 606 PHE A CA 1
ATOM 4573 C C . PHE A 1 606 ? 7.776 17.664 -38.156 1.00 83.75 606 PHE A C 1
ATOM 4575 O O . PHE A 1 606 ? 8.797 17.397 -38.787 1.00 83.75 606 PHE A O 1
ATOM 4582 N N . ALA A 1 607 ? 7.435 16.997 -37.047 1.00 85.69 607 ALA A N 1
ATOM 4583 C CA . ALA A 1 607 ? 8.341 16.090 -36.339 1.00 85.69 607 ALA A CA 1
ATOM 4584 C C . ALA A 1 607 ? 8.832 14.885 -37.172 1.00 85.69 607 ALA A C 1
ATOM 4586 O O . ALA A 1 607 ? 9.921 14.365 -36.903 1.00 85.69 607 ALA A O 1
ATOM 4587 N N . VAL A 1 608 ? 8.083 14.419 -38.183 1.00 88.56 608 VAL A N 1
ATOM 4588 C CA . VAL A 1 608 ? 8.560 13.338 -39.068 1.00 88.56 608 VAL A CA 1
ATOM 4589 C C . VAL A 1 608 ? 9.621 13.803 -40.073 1.00 88.56 608 VAL A C 1
ATOM 4591 O O . VAL A 1 608 ? 10.535 13.020 -40.335 1.00 88.56 608 VAL A O 1
ATOM 4594 N N . TYR A 1 609 ? 9.566 15.054 -40.553 1.00 87.56 609 TYR A N 1
ATOM 4595 C CA . TYR A 1 609 ? 10.529 15.628 -41.512 1.00 87.56 609 TYR A CA 1
ATOM 4596 C C . TYR A 1 609 ? 11.618 16.521 -40.875 1.00 87.56 609 TYR A C 1
ATOM 4598 O O . TYR A 1 609 ? 12.602 16.854 -41.549 1.00 87.56 609 TYR A O 1
ATOM 4606 N N . SER A 1 610 ? 11.489 16.894 -39.593 1.00 83.62 610 SER A N 1
ATOM 4607 C CA . SER A 1 610 ? 12.555 17.517 -38.786 1.00 83.62 610 SER A CA 1
ATOM 4608 C C . SER A 1 610 ? 13.852 16.702 -38.833 1.00 83.62 610 SER A C 1
ATOM 4610 O O . SER A 1 610 ? 13.829 15.481 -39.022 1.00 83.62 610 SER A O 1
ATOM 4612 N N . HIS A 1 611 ? 15.000 17.352 -38.624 1.00 81.94 611 HIS A N 1
ATOM 4613 C CA . HIS A 1 611 ? 16.276 16.648 -38.677 1.00 81.94 611 HIS A CA 1
ATOM 4614 C C . HIS A 1 611 ? 16.364 15.596 -37.543 1.00 81.94 611 HIS A C 1
ATOM 4616 O O . HIS A 1 611 ? 15.967 15.874 -36.409 1.00 81.94 611 HIS A O 1
ATOM 4622 N N . PRO A 1 612 ? 16.903 14.387 -37.800 1.00 79.00 612 PRO A N 1
ATOM 4623 C CA . PRO A 1 612 ? 17.104 13.347 -36.790 1.00 79.00 612 PRO A CA 1
ATOM 4624 C C . PRO A 1 612 ? 17.960 13.747 -35.588 1.00 79.00 612 PRO A C 1
ATOM 4626 O O . PRO A 1 612 ? 17.955 13.029 -34.596 1.00 79.00 612 PRO A O 1
ATOM 4629 N N . ASP A 1 613 ? 18.688 14.858 -35.661 1.00 77.75 613 ASP A N 1
ATOM 4630 C CA . ASP A 1 613 ? 19.503 15.348 -34.546 1.00 77.75 613 ASP A CA 1
ATOM 4631 C C . ASP A 1 613 ? 18.663 16.246 -33.611 1.00 77.75 613 ASP A C 1
ATOM 4633 O O . ASP A 1 613 ? 18.907 16.261 -32.406 1.00 77.75 613 ASP A O 1
ATOM 4637 N N . ASP A 1 614 ? 17.624 16.907 -34.147 1.00 77.56 614 ASP A N 1
ATOM 4638 C CA . ASP A 1 614 ? 16.612 17.660 -33.387 1.00 77.56 614 ASP A CA 1
ATOM 4639 C C . ASP A 1 614 ? 15.582 16.699 -32.766 1.00 77.56 614 ASP A C 1
ATOM 4641 O O . ASP A 1 614 ? 15.246 16.777 -31.585 1.00 77.56 614 ASP A O 1
ATOM 4645 N N . PHE A 1 615 ? 15.109 15.739 -33.572 1.00 79.94 615 PHE A N 1
ATOM 4646 C CA . PHE A 1 615 ? 14.158 14.695 -33.187 1.00 79.94 615 PHE A CA 1
ATOM 4647 C C . PHE A 1 615 ? 14.802 13.306 -33.355 1.00 79.94 615 PHE A C 1
ATOM 4649 O O . PHE A 1 615 ? 14.507 12.610 -34.339 1.00 79.94 615 PHE A O 1
ATOM 4656 N N . PRO A 1 616 ? 15.674 12.877 -32.423 1.00 82.50 616 PRO A N 1
ATOM 4657 C CA . PRO A 1 616 ? 16.321 11.570 -32.475 1.00 82.50 616 PRO A CA 1
ATOM 4658 C C . PRO A 1 616 ? 15.358 10.437 -32.117 1.00 82.50 616 PRO A C 1
ATOM 4660 O O . PRO A 1 616 ? 14.483 10.584 -31.263 1.00 82.50 616 PRO A O 1
ATOM 4663 N N . MET A 1 617 ? 15.535 9.279 -32.761 1.00 85.00 617 MET A N 1
ATOM 4664 C CA . MET A 1 617 ? 14.730 8.076 -32.505 1.00 85.00 617 MET A CA 1
ATOM 4665 C C . MET A 1 617 ? 15.221 7.271 -31.297 1.00 85.00 617 MET A C 1
ATOM 4667 O O . MET A 1 617 ? 14.429 6.601 -30.634 1.00 85.00 617 MET A O 1
ATOM 4671 N N . PHE A 1 618 ? 16.510 7.387 -30.979 1.00 84.00 618 PHE A N 1
ATOM 4672 C CA . PHE A 1 618 ? 17.156 6.773 -29.824 1.00 84.00 618 PHE A CA 1
ATOM 4673 C C . PHE A 1 618 ? 17.918 7.843 -29.043 1.00 84.00 618 PHE A C 1
ATOM 4675 O O . PHE A 1 618 ? 18.458 8.777 -29.632 1.00 84.00 618 PHE A O 1
ATOM 4682 N N . SER A 1 619 ? 17.973 7.720 -27.717 1.00 68.88 619 SER A N 1
ATOM 4683 C CA . SER A 1 619 ? 18.674 8.692 -26.868 1.00 68.88 619 SER A CA 1
ATOM 4684 C C . SER A 1 619 ? 20.149 8.828 -27.267 1.00 68.88 619 SER A C 1
ATOM 4686 O O . SER A 1 619 ? 20.865 7.831 -27.366 1.00 68.88 619 SER A O 1
ATOM 4688 N N . ALA A 1 620 ? 20.647 10.061 -27.415 1.00 56.44 620 ALA A N 1
ATOM 4689 C CA . ALA A 1 620 ? 22.052 10.327 -27.754 1.00 56.44 620 ALA A CA 1
ATOM 4690 C C . ALA A 1 620 ? 23.049 9.719 -26.739 1.00 56.44 620 ALA A C 1
ATOM 4692 O O . ALA A 1 620 ? 24.181 9.391 -27.087 1.00 56.44 620 ALA A O 1
ATOM 4693 N N . ASN A 1 621 ? 22.609 9.513 -25.491 1.00 52.38 621 ASN A N 1
ATOM 4694 C CA . ASN A 1 621 ? 23.389 8.860 -24.435 1.00 52.38 621 ASN A CA 1
ATOM 4695 C C . ASN A 1 621 ? 23.168 7.333 -24.362 1.00 52.38 621 ASN A C 1
ATOM 4697 O O . ASN A 1 621 ? 23.855 6.648 -23.603 1.00 52.38 621 ASN A O 1
ATOM 4701 N N . SER A 1 622 ? 22.194 6.788 -25.100 1.00 61.75 622 SER A N 1
ATOM 4702 C CA . SER A 1 622 ? 21.818 5.372 -25.074 1.00 61.75 622 SER A CA 1
ATOM 4703 C C . SER A 1 622 ? 21.021 4.965 -26.321 1.00 61.75 622 SER A C 1
ATOM 4705 O O . SER A 1 622 ? 19.809 5.178 -26.387 1.00 61.75 622 SER A O 1
ATOM 4707 N N . ILE A 1 623 ? 21.663 4.236 -27.244 1.00 64.44 623 ILE A N 1
ATOM 4708 C CA . ILE A 1 623 ? 21.019 3.623 -28.431 1.00 64.44 623 ILE A CA 1
ATOM 4709 C C . ILE A 1 623 ? 19.935 2.570 -28.094 1.00 64.44 623 ILE A C 1
ATOM 4711 O O . ILE A 1 623 ? 19.407 1.903 -28.979 1.00 64.44 623 ILE A O 1
ATOM 4715 N N . TRP A 1 624 ? 19.638 2.387 -26.804 1.00 70.88 624 TRP A N 1
ATOM 4716 C CA . TRP A 1 624 ? 18.724 1.392 -26.245 1.00 70.88 624 TRP A CA 1
ATOM 4717 C C . TRP A 1 624 ? 17.401 1.967 -25.738 1.00 70.88 624 TRP A C 1
ATOM 4719 O O . TRP A 1 624 ? 16.477 1.203 -25.461 1.00 70.88 624 TRP A O 1
ATOM 4729 N N . GLN A 1 625 ? 17.338 3.286 -25.553 1.00 79.00 625 GLN A N 1
ATOM 4730 C CA . GLN A 1 625 ? 16.166 3.984 -25.038 1.00 79.00 625 GLN A CA 1
ATOM 4731 C C . GLN A 1 625 ? 15.479 4.697 -26.198 1.00 79.00 625 GLN A C 1
ATOM 4733 O O . GLN A 1 625 ? 16.095 5.543 -26.853 1.00 79.00 625 GLN A O 1
ATOM 4738 N N . ILE A 1 626 ? 14.226 4.329 -26.460 1.00 88.19 626 ILE A N 1
ATOM 4739 C CA . ILE A 1 626 ? 13.474 4.844 -27.606 1.00 88.19 626 ILE A CA 1
ATOM 4740 C C . ILE A 1 626 ? 12.897 6.234 -27.321 1.00 88.19 626 ILE A C 1
ATOM 4742 O O . ILE A 1 626 ? 12.481 6.539 -26.204 1.00 88.19 626 ILE A O 1
ATOM 4746 N N . SER A 1 627 ? 12.813 7.064 -28.357 1.00 87.56 627 SER A N 1
ATOM 4747 C CA . SER A 1 627 ? 12.072 8.324 -28.329 1.00 87.56 627 SER A CA 1
ATOM 4748 C C . SER A 1 627 ? 10.586 8.045 -28.545 1.00 87.56 627 SER A C 1
ATOM 4750 O O . SER A 1 627 ? 10.082 8.057 -29.671 1.00 87.56 627 SER A O 1
ATOM 4752 N N . THR A 1 628 ? 9.870 7.769 -27.453 1.00 86.75 628 THR A N 1
ATOM 4753 C CA . THR A 1 628 ? 8.413 7.550 -27.470 1.00 86.75 628 THR A CA 1
ATOM 4754 C C . THR A 1 628 ? 7.668 8.707 -28.133 1.00 86.75 628 THR A C 1
ATOM 4756 O O . THR A 1 628 ? 6.720 8.463 -28.873 1.00 86.75 628 THR A O 1
ATOM 4759 N N . ASN A 1 629 ? 8.138 9.946 -27.946 1.00 84.19 629 ASN A N 1
ATOM 4760 C CA . ASN A 1 629 ? 7.563 11.143 -28.557 1.00 84.19 629 ASN A CA 1
ATOM 4761 C C . ASN A 1 629 ? 7.593 11.089 -30.098 1.00 84.19 629 ASN A C 1
ATOM 4763 O O . ASN A 1 629 ? 6.550 11.197 -30.741 1.00 84.19 629 ASN A O 1
ATOM 4767 N N . LEU A 1 630 ? 8.763 10.843 -30.708 1.00 88.31 630 LEU A N 1
ATOM 4768 C CA . LEU A 1 630 ? 8.873 10.729 -32.169 1.00 88.31 630 LEU A CA 1
ATOM 4769 C C . LEU A 1 630 ? 8.064 9.542 -32.710 1.00 88.31 630 LEU A C 1
ATOM 4771 O O . LEU A 1 630 ? 7.369 9.667 -33.717 1.00 88.31 630 LEU A O 1
ATOM 4775 N N . LEU A 1 631 ? 8.140 8.390 -32.043 1.00 92.62 631 LEU A N 1
ATOM 4776 C CA . LEU A 1 631 ? 7.448 7.178 -32.483 1.00 92.62 631 LEU A CA 1
ATOM 4777 C C . LEU A 1 631 ? 5.917 7.342 -32.419 1.00 92.62 631 LEU A C 1
ATOM 4779 O O . LEU A 1 631 ? 5.212 6.830 -33.288 1.00 92.62 631 LEU A O 1
ATOM 4783 N N . LEU A 1 632 ? 5.399 8.125 -31.463 1.00 91.69 632 LEU A N 1
ATOM 4784 C CA . LEU A 1 632 ? 3.996 8.550 -31.437 1.00 91.69 632 LEU A CA 1
ATOM 4785 C C . LEU A 1 632 ? 3.653 9.530 -32.568 1.00 91.69 632 LEU A C 1
ATOM 4787 O O . LEU A 1 632 ? 2.566 9.413 -33.131 1.00 91.69 632 LEU A O 1
ATOM 4791 N N . HIS A 1 633 ? 4.543 10.457 -32.945 1.00 90.75 633 HIS A N 1
ATOM 4792 C CA . HIS A 1 633 ? 4.303 11.344 -34.094 1.00 90.75 633 HIS A CA 1
ATOM 4793 C C . HIS A 1 633 ? 4.237 10.568 -35.413 1.00 90.75 633 HIS A C 1
ATOM 4795 O O . HIS A 1 633 ? 3.299 10.776 -36.179 1.00 90.75 633 HIS A O 1
ATOM 4801 N N . ILE A 1 634 ? 5.144 9.609 -35.637 1.00 93.81 634 ILE A N 1
ATOM 4802 C CA . ILE A 1 634 ? 5.104 8.706 -36.801 1.00 93.81 634 ILE A CA 1
ATOM 4803 C C . ILE A 1 634 ? 3.802 7.880 -36.800 1.00 93.81 634 ILE A C 1
ATOM 4805 O O . ILE A 1 634 ? 3.131 7.771 -37.828 1.00 93.81 634 ILE A O 1
ATOM 4809 N N . ALA A 1 635 ? 3.389 7.345 -35.644 1.00 93.81 635 ALA A N 1
ATOM 4810 C CA . ALA A 1 635 ? 2.131 6.605 -35.523 1.00 93.81 635 ALA A CA 1
ATOM 4811 C C . ALA A 1 635 ? 0.887 7.484 -35.780 1.00 93.81 635 ALA A C 1
ATOM 4813 O O . ALA A 1 635 ? -0.059 7.023 -36.418 1.00 93.81 635 ALA A O 1
ATOM 4814 N N . ASN A 1 636 ? 0.880 8.745 -35.328 1.00 91.62 636 ASN A N 1
ATOM 4815 C CA . ASN A 1 636 ? -0.209 9.703 -35.566 1.00 91.62 636 ASN A CA 1
ATOM 4816 C C . ASN A 1 636 ? -0.275 10.156 -37.032 1.00 91.62 636 ASN A C 1
ATOM 4818 O O . ASN A 1 636 ? -1.365 10.263 -37.589 1.00 91.62 636 ASN A O 1
ATOM 4822 N N . PHE A 1 637 ? 0.885 10.376 -37.655 1.00 92.00 637 PHE A N 1
ATOM 4823 C CA . PHE A 1 637 ? 1.021 10.733 -39.065 1.00 92.00 637 PHE A CA 1
ATOM 4824 C C . PHE A 1 637 ? 0.395 9.657 -39.963 1.00 92.00 637 PHE A C 1
ATOM 4826 O O . PHE A 1 637 ? -0.551 9.931 -40.699 1.00 92.00 637 PHE A O 1
ATOM 4833 N N . PHE A 1 638 ? 0.809 8.393 -39.820 1.00 93.38 638 PHE A N 1
ATOM 4834 C CA . PHE A 1 638 ? 0.196 7.319 -40.606 1.00 93.38 638 PHE A CA 1
ATOM 4835 C C . PHE A 1 638 ? -1.250 7.034 -40.206 1.00 93.38 638 PHE A C 1
ATOM 4837 O O . PHE A 1 638 ? -2.060 6.722 -41.075 1.00 93.38 638 PHE A O 1
ATOM 4844 N N . LYS A 1 639 ? -1.626 7.196 -38.931 1.00 92.00 639 LYS A N 1
ATOM 4845 C CA . LYS A 1 639 ? -3.034 7.123 -38.517 1.00 92.00 639 LYS A CA 1
ATOM 4846 C C . LYS A 1 639 ? -3.898 8.121 -39.291 1.00 92.00 639 LYS A C 1
ATOM 4848 O O . LYS A 1 639 ? -4.974 7.725 -39.730 1.00 92.00 639 LYS A O 1
ATOM 4853 N N . HIS A 1 640 ? -3.450 9.360 -39.482 1.00 90.12 640 HIS A N 1
ATOM 4854 C CA . HIS A 1 640 ? -4.181 10.375 -40.240 1.00 90.12 640 HIS A CA 1
ATOM 4855 C C . HIS A 1 640 ? -4.471 9.884 -41.671 1.00 90.12 640 HIS A C 1
ATOM 4857 O O . HIS A 1 640 ? -5.624 9.603 -42.001 1.00 90.12 640 HIS A O 1
ATOM 4863 N N . HIS A 1 641 ? -3.429 9.614 -42.462 1.00 90.75 641 HIS A N 1
ATOM 4864 C CA . HIS A 1 641 ? -3.556 9.175 -43.860 1.00 90.75 641 HIS A CA 1
ATOM 4865 C C . HIS A 1 641 ? -4.282 7.830 -44.053 1.00 90.75 641 HIS A C 1
ATOM 4867 O O . HIS A 1 641 ? -5.010 7.651 -45.032 1.00 90.75 641 HIS A O 1
ATOM 4873 N N . LEU A 1 642 ? -4.108 6.876 -43.128 1.00 90.94 642 LEU A N 1
ATOM 4874 C CA . LEU A 1 642 ? -4.752 5.558 -43.188 1.00 90.94 642 LEU A CA 1
ATOM 4875 C C . LEU A 1 642 ? -6.226 5.589 -42.750 1.00 90.94 642 LEU A C 1
ATOM 4877 O O . LEU A 1 642 ? -7.002 4.735 -43.179 1.00 90.94 642 LEU A O 1
ATOM 4881 N N . THR A 1 643 ? -6.631 6.501 -41.856 1.00 88.31 643 THR A N 1
ATOM 4882 C CA . THR A 1 643 ? -7.937 6.404 -41.167 1.00 88.31 643 THR A CA 1
ATOM 4883 C C . THR A 1 643 ? -8.878 7.586 -41.370 1.00 88.31 643 THR A C 1
ATOM 4885 O O . THR A 1 643 ? -10.081 7.423 -41.142 1.00 88.31 643 THR A O 1
ATOM 4888 N N . GLU A 1 644 ? -8.396 8.732 -41.855 1.00 87.38 644 GLU A N 1
ATOM 4889 C CA . GLU A 1 644 ? -9.224 9.918 -42.073 1.00 87.38 644 GLU A CA 1
ATOM 4890 C C . GLU A 1 644 ? -9.645 10.061 -43.539 1.00 87.38 644 GLU A C 1
ATOM 4892 O O . GLU A 1 644 ? -8.834 10.169 -44.457 1.00 87.38 644 GLU A O 1
ATOM 4897 N N . LYS A 1 645 ? -10.966 10.077 -43.757 1.00 85.50 645 LYS A N 1
ATOM 4898 C CA . LYS A 1 645 ? -11.569 10.158 -45.095 1.00 85.50 645 LYS A CA 1
ATOM 4899 C C . LYS A 1 645 ? -11.349 11.513 -45.791 1.00 85.50 645 LYS A C 1
ATOM 4901 O O . LYS A 1 645 ? -11.554 11.597 -46.996 1.00 85.50 645 LYS A O 1
ATOM 4906 N N . GLY A 1 646 ? -10.979 12.557 -45.044 1.00 81.56 646 GLY A N 1
ATOM 4907 C CA . GLY A 1 646 ? -10.698 13.889 -45.594 1.00 81.56 646 GLY A CA 1
ATOM 4908 C C . GLY A 1 646 ? -9.485 13.881 -46.522 1.00 81.56 646 GLY A C 1
ATOM 4909 O O . GLY A 1 646 ? -9.600 14.302 -47.667 1.00 81.56 646 GLY A O 1
ATOM 4910 N N . GLU A 1 647 ? -8.375 13.312 -46.045 1.00 80.31 647 GLU A N 1
ATOM 4911 C CA . GLU A 1 647 ? -7.103 13.251 -46.777 1.00 80.31 647 GLU A CA 1
ATOM 4912 C C . GLU A 1 647 ? -7.170 12.326 -47.990 1.00 80.31 647 GLU A C 1
ATOM 4914 O O . GLU A 1 647 ? -6.618 12.613 -49.047 1.00 80.31 647 GLU A O 1
ATOM 4919 N N . ASN A 1 648 ? -7.840 11.181 -47.825 1.00 78.12 648 ASN A N 1
ATOM 4920 C CA . ASN A 1 648 ? -8.038 10.163 -48.856 1.00 78.12 648 ASN A CA 1
ATOM 4921 C C . ASN A 1 648 ? -6.751 9.595 -49.512 1.00 78.12 648 ASN A C 1
ATOM 4923 O O . ASN A 1 648 ? -6.856 8.836 -50.472 1.00 78.12 648 ASN A O 1
ATOM 4927 N N . THR A 1 649 ? -5.555 9.886 -48.985 1.00 85.62 649 THR A N 1
ATOM 4928 C CA . THR A 1 649 ? -4.267 9.440 -49.553 1.00 85.62 649 THR A CA 1
ATOM 4929 C C . THR A 1 649 ? -4.072 7.924 -49.465 1.00 85.62 649 THR A C 1
ATOM 4931 O O . THR A 1 649 ? -3.735 7.287 -50.456 1.00 85.62 649 THR A O 1
ATOM 4934 N N . LEU A 1 650 ? -4.347 7.320 -48.302 1.00 89.31 650 LEU A N 1
ATOM 4935 C CA . LEU A 1 650 ? -4.322 5.860 -48.113 1.00 89.31 650 LEU A CA 1
ATOM 4936 C C . LEU A 1 650 ? -5.662 5.279 -47.637 1.00 89.31 650 LEU A C 1
ATOM 4938 O O . LEU A 1 650 ? -5.806 4.058 -47.568 1.00 89.31 650 LEU A O 1
ATOM 4942 N N . TYR A 1 651 ? -6.646 6.122 -47.311 1.00 89.81 651 TYR A N 1
ATOM 4943 C CA . TYR A 1 651 ? -7.897 5.723 -46.656 1.00 89.81 651 TYR A CA 1
ATOM 4944 C C . TYR A 1 651 ? -8.649 4.596 -47.383 1.00 89.81 651 TYR A C 1
ATOM 4946 O O . TYR A 1 651 ? -8.953 3.568 -46.775 1.00 89.81 651 TYR A O 1
ATOM 4954 N N . GLU A 1 652 ? -8.946 4.748 -48.680 1.00 89.75 652 GLU A N 1
ATOM 4955 C CA . GLU A 1 652 ? -9.722 3.731 -49.404 1.00 89.75 652 GLU A CA 1
ATOM 4956 C C . GLU A 1 652 ? -8.902 2.453 -49.665 1.00 89.75 652 GLU A C 1
ATOM 4958 O O . GLU A 1 652 ? -9.445 1.358 -49.517 1.00 89.75 652 GLU A O 1
ATOM 4963 N N . LEU A 1 653 ? -7.590 2.552 -49.926 1.00 89.94 653 LEU A N 1
ATOM 4964 C CA . LEU A 1 653 ? -6.693 1.385 -50.004 1.00 89.94 653 LEU A CA 1
ATOM 4965 C C . LEU A 1 653 ? -6.680 0.611 -48.673 1.00 89.94 653 LEU A C 1
ATOM 4967 O O . LEU A 1 653 ? -6.861 -0.607 -48.639 1.00 89.94 653 LEU A O 1
ATOM 4971 N N . PHE A 1 654 ? -6.547 1.320 -47.548 1.00 91.38 654 PHE A N 1
ATOM 4972 C CA . PHE A 1 654 ? -6.548 0.728 -46.208 1.00 91.38 654 PHE A CA 1
ATOM 4973 C C . PHE A 1 654 ? -7.920 0.187 -45.784 1.00 91.38 654 PHE A C 1
ATOM 4975 O O . PHE A 1 654 ? -8.012 -0.643 -44.876 1.00 91.38 654 PHE A O 1
ATOM 4982 N N . ASN A 1 655 ? -9.005 0.612 -46.434 1.00 90.44 655 ASN A N 1
ATOM 4983 C CA . ASN A 1 655 ? -10.319 0.000 -46.266 1.00 90.44 655 ASN A CA 1
ATOM 4984 C C . ASN A 1 655 ? -10.451 -1.298 -47.068 1.00 90.44 655 ASN A C 1
ATOM 4986 O O . ASN A 1 655 ? -10.963 -2.269 -46.506 1.00 90.44 655 ASN A O 1
ATOM 4990 N N . GLN A 1 656 ? -9.944 -1.329 -48.305 1.00 91.44 656 GLN A N 1
ATOM 4991 C CA . GLN A 1 656 ? -10.011 -2.470 -49.230 1.00 91.44 656 GLN A CA 1
ATOM 4992 C C . GLN A 1 656 ? -9.245 -3.716 -48.749 1.00 91.44 656 GLN A C 1
ATOM 4994 O O . GLN A 1 656 ? -9.681 -4.828 -49.041 1.00 91.44 656 GLN A O 1
ATOM 4999 N N . LEU A 1 657 ? -8.163 -3.553 -47.974 1.00 91.19 657 LEU A N 1
ATOM 5000 C CA . LEU A 1 657 ? -7.432 -4.671 -47.352 1.00 91.19 657 LEU A CA 1
ATOM 5001 C C . LEU A 1 657 ? -8.364 -5.629 -46.575 1.00 91.19 657 LEU A C 1
ATOM 5003 O O . LEU A 1 657 ? -9.250 -5.193 -45.827 1.00 91.19 657 LEU A O 1
ATOM 5007 N N . LYS A 1 658 ? -8.130 -6.943 -46.670 1.00 91.06 658 LYS A N 1
ATOM 5008 C CA . LYS A 1 658 ? -8.846 -7.964 -45.884 1.00 91.06 658 LYS A CA 1
ATOM 5009 C C . LYS A 1 658 ? -8.500 -7.850 -44.388 1.00 91.06 658 LYS A C 1
ATOM 5011 O O . LYS A 1 658 ? -7.575 -7.149 -43.982 1.00 91.06 658 LYS A O 1
ATOM 5016 N N . ALA A 1 659 ? -9.237 -8.565 -43.537 1.00 87.44 659 ALA A N 1
ATOM 5017 C CA . ALA A 1 659 ? -9.056 -8.495 -42.083 1.00 87.44 659 ALA A CA 1
ATOM 5018 C C . ALA A 1 659 ? -7.673 -8.983 -41.595 1.00 87.44 659 ALA A C 1
ATOM 5020 O O . ALA A 1 659 ? -7.153 -8.418 -40.634 1.00 87.44 659 ALA A O 1
ATOM 5021 N N . HIS A 1 660 ? -7.070 -9.985 -42.250 1.00 87.56 660 HIS A N 1
ATOM 5022 C CA . HIS A 1 660 ? -5.727 -10.497 -41.919 1.00 87.56 660 HIS A CA 1
ATOM 5023 C C . HIS A 1 660 ? -4.579 -9.654 -42.491 1.00 87.56 660 HIS A C 1
ATOM 5025 O O . HIS A 1 660 ? -3.450 -9.755 -42.020 1.00 87.56 660 HIS A O 1
ATOM 5031 N N . GLU A 1 661 ? -4.873 -8.799 -43.471 1.00 91.31 661 GLU A N 1
ATOM 5032 C CA . GLU A 1 661 ? -3.908 -7.887 -44.094 1.00 91.31 661 GLU A CA 1
ATOM 5033 C C . GLU A 1 661 ? -3.756 -6.560 -43.335 1.00 91.31 661 GLU A C 1
ATOM 5035 O O . GLU A 1 661 ? -2.948 -5.722 -43.727 1.00 91.31 661 GLU A O 1
ATOM 5040 N N . LYS A 1 662 ? -4.543 -6.333 -42.276 1.00 92.56 662 LYS A N 1
ATOM 5041 C CA . LYS A 1 662 ? -4.559 -5.094 -41.483 1.00 92.56 662 LYS A CA 1
ATOM 5042 C C . LYS A 1 662 ? -3.741 -5.237 -40.187 1.00 92.56 662 LYS A C 1
ATOM 5044 O O . LYS A 1 662 ? -3.631 -6.346 -39.663 1.00 92.56 662 LYS A O 1
ATOM 5049 N N . PRO A 1 663 ? -3.224 -4.129 -39.610 1.00 93.62 663 PRO A N 1
ATOM 5050 C CA . PRO A 1 663 ? -2.501 -4.142 -38.339 1.00 93.62 663 PRO A CA 1
ATOM 5051 C C . PRO A 1 663 ? -3.266 -4.879 -37.234 1.00 93.62 663 PRO A C 1
ATOM 5053 O O . PRO A 1 663 ? -4.426 -4.570 -36.945 1.00 93.62 663 PRO A O 1
ATOM 5056 N N . LYS A 1 664 ? -2.600 -5.840 -36.595 1.00 90.62 664 LYS A N 1
ATOM 5057 C CA . LYS A 1 664 ? -3.164 -6.710 -35.556 1.00 90.62 664 LYS A CA 1
ATOM 5058 C C . LYS A 1 664 ? -2.282 -6.730 -34.306 1.00 90.62 664 LYS A C 1
ATOM 5060 O O . LYS A 1 664 ? -1.124 -6.319 -34.340 1.00 90.62 664 LYS A O 1
ATOM 5065 N N . ALA A 1 665 ? -2.860 -7.175 -33.194 1.00 90.62 665 ALA A N 1
ATOM 5066 C CA . ALA A 1 665 ? -2.107 -7.454 -31.975 1.00 90.62 665 ALA A CA 1
ATOM 5067 C C . ALA A 1 665 ? -1.190 -8.678 -32.163 1.00 90.62 665 ALA A C 1
ATOM 5069 O O . ALA A 1 665 ? -1.359 -9.452 -33.109 1.00 90.62 665 ALA A O 1
ATOM 5070 N N . TRP A 1 666 ? -0.238 -8.859 -31.248 1.00 90.69 666 TRP A N 1
ATOM 5071 C CA . TRP A 1 666 ? 0.613 -10.048 -31.201 1.00 90.69 666 TRP A CA 1
ATOM 5072 C C . TRP A 1 666 ? -0.182 -11.306 -30.841 1.00 90.69 666 TRP A C 1
ATOM 5074 O O . TRP A 1 666 ? -1.233 -11.240 -30.209 1.00 90.69 666 TRP A O 1
ATOM 5084 N N . ASP A 1 667 ? 0.335 -12.460 -31.261 1.00 88.56 667 ASP A N 1
ATOM 5085 C CA . ASP A 1 667 ? -0.324 -13.767 -31.155 1.00 88.56 667 ASP A CA 1
ATOM 5086 C C . ASP A 1 667 ? 0.430 -14.764 -30.262 1.00 88.56 667 ASP A C 1
ATOM 5088 O O . ASP A 1 667 ? 0.164 -15.964 -30.286 1.00 88.56 667 ASP A O 1
ATOM 5092 N N . SER A 1 668 ? 1.412 -14.287 -29.505 1.00 87.44 668 SER A N 1
ATOM 5093 C CA . SER A 1 668 ? 2.329 -15.109 -28.719 1.00 87.44 668 SER A CA 1
ATOM 5094 C C . SER A 1 668 ? 2.866 -14.333 -27.516 1.00 87.44 668 SER A C 1
ATOM 5096 O O . SER A 1 668 ? 2.794 -13.107 -27.457 1.00 87.44 668 SER A O 1
ATOM 5098 N N . ARG A 1 669 ? 3.376 -15.056 -26.515 1.00 87.44 669 ARG A N 1
ATOM 5099 C CA . ARG A 1 669 ? 3.864 -14.479 -25.255 1.00 87.44 669 ARG A CA 1
ATOM 5100 C C . ARG A 1 669 ? 5.056 -13.546 -25.487 1.00 87.44 669 ARG A C 1
ATOM 5102 O O . ARG A 1 669 ? 6.070 -13.976 -26.041 1.00 87.44 669 ARG A O 1
ATOM 5109 N N . LEU A 1 670 ? 4.958 -12.307 -25.003 1.00 88.06 670 LEU A N 1
ATOM 5110 C CA . LEU A 1 670 ? 6.046 -11.327 -25.063 1.00 88.06 670 LEU A CA 1
ATOM 5111 C C . LEU A 1 670 ? 7.263 -11.815 -24.260 1.00 88.06 670 LEU A C 1
ATOM 5113 O O . LEU A 1 670 ? 7.125 -12.295 -23.134 1.00 88.06 670 LEU A O 1
ATOM 5117 N N . VAL A 1 671 ? 8.465 -11.689 -24.832 1.00 80.38 671 VAL A N 1
ATOM 5118 C CA . VAL A 1 671 ? 9.713 -12.163 -24.212 1.00 80.38 671 VAL A CA 1
ATOM 5119 C C . VAL A 1 671 ? 10.888 -11.227 -24.453 1.00 80.38 671 VAL A C 1
ATOM 5121 O O . VAL A 1 671 ? 11.073 -10.685 -25.541 1.00 80.38 671 VAL A O 1
ATOM 5124 N N . GLN A 1 672 ? 11.728 -11.083 -23.430 1.00 79.31 672 GLN A N 1
ATOM 5125 C CA . GLN A 1 672 ? 12.941 -10.282 -23.513 1.00 79.31 672 GLN A CA 1
ATOM 5126 C C . GLN A 1 672 ? 14.055 -11.041 -24.243 1.00 79.31 672 GLN A C 1
ATOM 5128 O O . GLN A 1 672 ? 14.289 -12.217 -23.973 1.00 79.31 672 GLN A O 1
ATOM 5133 N N . GLY A 1 673 ? 14.748 -10.377 -25.174 1.00 62.06 673 GLY A N 1
ATOM 5134 C CA . GLY A 1 673 ? 15.826 -10.999 -25.955 1.00 62.06 673 GLY A CA 1
ATOM 5135 C C . GLY A 1 673 ? 15.363 -12.066 -26.959 1.00 62.06 673 GLY A C 1
ATOM 5136 O O . GLY A 1 673 ? 16.199 -12.771 -27.523 1.00 62.06 673 GLY A O 1
ATOM 5137 N N . GLY A 1 674 ? 14.054 -12.189 -27.213 1.00 57.84 674 GLY A N 1
ATOM 5138 C CA . GLY A 1 674 ? 13.537 -12.991 -28.319 1.00 57.84 674 GLY A CA 1
ATOM 5139 C C . GLY A 1 674 ? 14.013 -12.400 -29.644 1.00 57.84 674 GLY A C 1
ATOM 5140 O O . GLY A 1 674 ? 13.518 -11.365 -30.065 1.00 57.84 674 GLY A O 1
ATOM 5141 N N . GLY A 1 675 ? 15.019 -13.014 -30.265 1.00 55.53 675 GLY A N 1
ATOM 5142 C CA . GLY A 1 675 ? 15.623 -12.515 -31.502 1.00 55.53 675 GLY A CA 1
ATOM 5143 C C . GLY A 1 675 ? 14.757 -12.741 -32.747 1.00 55.53 675 GLY A C 1
ATOM 5144 O O . GLY A 1 675 ? 13.537 -12.879 -32.657 1.00 55.53 675 GLY A O 1
ATOM 5145 N N . ALA A 1 676 ? 15.409 -12.861 -33.906 1.00 51.03 676 ALA A N 1
ATOM 5146 C CA . ALA A 1 676 ? 14.781 -13.014 -35.227 1.00 51.03 676 ALA A CA 1
ATOM 5147 C C . ALA A 1 676 ? 13.621 -14.030 -35.301 1.00 51.03 676 ALA A C 1
ATOM 5149 O O . ALA A 1 676 ? 12.661 -13.825 -36.032 1.00 51.03 676 ALA A O 1
ATOM 5150 N N . LYS A 1 677 ? 13.664 -15.093 -34.486 1.00 53.97 677 LYS A N 1
ATOM 5151 C CA . LYS A 1 677 ? 12.624 -16.136 -34.392 1.00 53.97 677 LYS A CA 1
ATOM 5152 C C . LYS A 1 677 ? 11.262 -15.660 -33.851 1.00 53.97 677 LYS A C 1
ATOM 5154 O O . LYS A 1 677 ? 10.378 -16.492 -33.672 1.00 53.97 677 LYS A O 1
ATOM 5159 N N . THR A 1 678 ? 11.107 -14.373 -33.535 1.00 57.88 678 THR A N 1
ATOM 5160 C CA . THR A 1 678 ? 9.853 -13.774 -33.040 1.00 57.88 678 THR A CA 1
ATOM 5161 C C . THR A 1 678 ? 9.166 -12.845 -34.042 1.00 57.88 678 THR A C 1
ATOM 5163 O O . THR A 1 678 ? 8.014 -12.489 -33.817 1.00 57.88 678 THR A O 1
ATOM 5166 N N . LEU A 1 679 ? 9.822 -12.482 -35.150 1.00 77.69 679 LEU A N 1
ATOM 5167 C CA . LEU A 1 679 ? 9.210 -11.687 -36.214 1.00 77.69 679 LEU A CA 1
ATOM 5168 C C . LEU A 1 679 ? 8.581 -12.622 -37.255 1.00 77.69 679 LEU A C 1
ATOM 5170 O O . LEU A 1 679 ? 9.107 -13.701 -37.534 1.00 77.69 679 LEU A O 1
ATOM 5174 N N . GLY A 1 680 ? 7.455 -12.215 -37.840 1.00 78.62 680 GLY A N 1
ATOM 5175 C CA . GLY A 1 680 ? 6.913 -12.892 -39.016 1.00 78.62 680 GLY A CA 1
ATOM 5176 C C . GLY A 1 680 ? 7.687 -12.521 -40.287 1.00 78.62 680 GLY A C 1
ATOM 5177 O O . GLY A 1 680 ? 8.336 -11.476 -40.352 1.00 78.62 680 GLY A O 1
ATOM 5178 N N . LYS A 1 681 ? 7.598 -13.373 -41.315 1.00 86.69 681 LYS A N 1
ATOM 5179 C CA . LYS A 1 681 ? 8.299 -13.160 -42.590 1.00 86.69 681 LYS A CA 1
ATOM 5180 C C . LYS A 1 681 ? 7.671 -12.054 -43.446 1.00 86.69 681 LYS A C 1
ATOM 5182 O O . LYS A 1 681 ? 8.410 -11.239 -43.980 1.00 86.69 681 LYS A O 1
ATOM 5187 N N . HIS A 1 682 ? 6.343 -12.019 -43.567 1.00 91.75 682 HIS A N 1
ATOM 5188 C CA . HIS A 1 682 ? 5.631 -11.175 -44.538 1.00 91.75 682 HIS A CA 1
ATOM 5189 C C . HIS A 1 682 ? 5.104 -9.878 -43.908 1.00 91.75 682 HIS A C 1
ATOM 5191 O O . HIS A 1 682 ? 4.460 -9.904 -42.858 1.00 91.75 682 HIS A O 1
ATOM 5197 N N . TRP A 1 683 ? 5.342 -8.744 -44.560 1.00 93.62 683 TRP A N 1
ATOM 5198 C CA . TRP A 1 683 ? 4.959 -7.412 -44.097 1.00 93.62 683 TRP A CA 1
ATOM 5199 C C . TRP A 1 683 ? 4.274 -6.626 -45.217 1.00 93.62 683 TRP A C 1
ATOM 5201 O O . TRP A 1 683 ? 4.633 -6.759 -46.389 1.00 93.62 683 TRP A O 1
ATOM 5211 N N . LYS A 1 684 ? 3.312 -5.777 -44.845 1.00 93.50 684 LYS A N 1
ATOM 5212 C CA . LYS A 1 684 ? 2.757 -4.727 -45.713 1.00 93.50 684 LYS A CA 1
ATOM 5213 C C . LYS A 1 684 ? 2.968 -3.368 -45.063 1.00 93.50 684 LYS A C 1
ATOM 5215 O O . LYS A 1 684 ? 2.962 -3.271 -43.835 1.00 93.50 684 LYS A O 1
ATOM 5220 N N . GLY A 1 685 ? 3.190 -2.336 -45.867 1.00 93.44 685 GLY A N 1
ATOM 5221 C CA . GLY A 1 685 ? 3.516 -1.012 -45.356 1.00 93.44 685 GLY A CA 1
ATOM 5222 C C . GLY A 1 685 ? 3.573 0.073 -46.420 1.00 93.44 685 GLY A C 1
ATOM 5223 O O . GLY A 1 685 ? 3.093 -0.097 -47.538 1.00 93.44 685 GLY A O 1
ATOM 5224 N N . THR A 1 686 ? 4.110 1.217 -46.018 1.00 92.94 686 THR A N 1
ATOM 5225 C CA . THR A 1 686 ? 4.194 2.449 -46.808 1.00 92.94 686 THR A CA 1
ATOM 5226 C C . THR A 1 686 ? 5.253 3.377 -46.206 1.00 92.94 686 THR A C 1
ATOM 5228 O O . THR A 1 686 ? 5.599 3.278 -45.020 1.00 92.94 686 THR A O 1
ATOM 5231 N N . TYR A 1 687 ? 5.742 4.303 -47.020 1.00 92.00 687 TYR A N 1
ATOM 5232 C CA . TYR A 1 687 ? 6.548 5.439 -46.601 1.00 92.00 687 TYR A CA 1
ATOM 5233 C C . TYR A 1 687 ? 5.965 6.733 -47.182 1.00 92.00 687 TYR A C 1
ATOM 5235 O O . TYR A 1 687 ? 5.211 6.709 -48.155 1.00 92.00 687 TYR A O 1
ATOM 5243 N N . ALA A 1 688 ? 6.318 7.861 -46.572 1.00 90.25 688 ALA A N 1
ATOM 5244 C CA . ALA A 1 688 ? 6.010 9.190 -47.094 1.00 90.25 688 ALA A CA 1
ATOM 5245 C C . ALA A 1 688 ? 7.299 9.977 -47.340 1.00 90.25 688 ALA A C 1
ATOM 5247 O O . ALA A 1 688 ? 8.334 9.695 -46.725 1.00 90.25 688 ALA A O 1
ATOM 5248 N N . TYR A 1 689 ? 7.228 10.938 -48.254 1.00 86.12 689 TYR A N 1
ATOM 5249 C CA . TYR A 1 689 ? 8.321 11.788 -48.699 1.00 86.12 689 TYR A CA 1
ATOM 5250 C C . TYR A 1 689 ? 7.783 13.154 -49.168 1.00 86.12 689 TYR A C 1
ATOM 5252 O O . TYR A 1 689 ? 6.574 13.377 -49.235 1.00 86.12 689 TYR A O 1
ATOM 5260 N N . LEU A 1 690 ? 8.686 14.075 -49.504 1.00 82.06 690 LEU A N 1
ATOM 5261 C CA . LEU A 1 690 ? 8.355 15.368 -50.109 1.00 82.06 690 LEU A CA 1
ATOM 5262 C C . LEU A 1 690 ? 9.131 15.519 -51.420 1.00 82.06 690 LEU A C 1
ATOM 5264 O O . LEU A 1 690 ? 10.324 15.217 -51.469 1.00 82.06 690 LEU A O 1
ATOM 5268 N N . HIS A 1 691 ? 8.453 15.958 -52.483 1.00 67.06 691 HIS A N 1
ATOM 5269 C CA . HIS A 1 691 ? 9.082 16.191 -53.788 1.00 67.06 691 HIS A CA 1
ATOM 5270 C C . HIS A 1 691 ? 9.888 17.497 -53.834 1.00 67.06 691 HIS A C 1
ATOM 5272 O O . HIS A 1 691 ? 10.906 17.550 -54.525 1.00 67.06 691 HIS A O 1
ATOM 5278 N N . ASP A 1 692 ? 9.444 18.542 -53.129 1.00 70.88 692 ASP A N 1
ATOM 5279 C CA . ASP A 1 692 ? 10.116 19.839 -53.122 1.00 70.88 692 ASP A CA 1
ATOM 5280 C C . ASP A 1 692 ? 11.022 19.997 -51.891 1.00 70.88 692 ASP A C 1
ATOM 5282 O O . ASP A 1 692 ? 10.583 20.004 -50.737 1.00 70.88 692 ASP A O 1
ATOM 5286 N N . LEU A 1 693 ? 12.318 20.185 -52.147 1.00 68.25 693 LEU A N 1
ATOM 5287 C CA . LEU A 1 693 ? 13.301 20.488 -51.108 1.00 68.25 693 LEU A CA 1
ATOM 5288 C C . LEU A 1 693 ? 13.007 21.828 -50.415 1.00 68.25 693 LEU A C 1
ATOM 5290 O O . LEU A 1 693 ? 13.390 21.996 -49.260 1.00 68.25 693 LEU A O 1
ATOM 5294 N N . PHE A 1 694 ? 12.316 22.761 -51.081 1.00 70.56 694 PHE A N 1
ATOM 5295 C CA . PHE A 1 694 ? 11.878 24.026 -50.495 1.00 70.56 694 PHE A CA 1
ATOM 5296 C C . PHE A 1 694 ? 10.702 23.849 -49.522 1.00 70.56 694 PHE A C 1
ATOM 5298 O O . PHE A 1 694 ? 10.698 24.514 -48.489 1.00 70.56 694 PHE A O 1
ATOM 5305 N N . GLU A 1 695 ? 9.764 22.922 -49.759 1.00 73.81 695 GLU A N 1
ATOM 5306 C CA . GLU A 1 695 ? 8.718 22.579 -48.775 1.00 73.81 695 GLU A CA 1
ATOM 5307 C C . GLU A 1 695 ? 9.327 21.988 -47.498 1.00 73.81 695 GLU A C 1
ATOM 5309 O O . GLU A 1 695 ? 8.998 22.415 -46.393 1.00 73.81 695 GLU A O 1
ATOM 5314 N N . MET A 1 696 ? 10.281 21.063 -47.628 1.00 74.44 696 MET A N 1
ATOM 5315 C CA . MET A 1 696 ? 10.988 20.502 -46.474 1.00 74.44 696 MET A CA 1
ATOM 5316 C C . MET A 1 696 ? 11.833 21.562 -45.739 1.00 74.44 696 MET A C 1
ATOM 5318 O O . MET A 1 696 ? 11.820 21.611 -44.505 1.00 74.44 696 MET A O 1
ATOM 5322 N N . ASP A 1 697 ? 12.551 22.430 -46.461 1.00 72.62 697 ASP A N 1
ATOM 5323 C CA . ASP A 1 697 ? 13.286 23.542 -45.845 1.00 72.62 697 ASP A CA 1
ATOM 5324 C C . ASP A 1 697 ? 12.331 24.556 -45.186 1.00 72.62 697 ASP A C 1
ATOM 5326 O O . ASP A 1 697 ? 12.687 25.127 -44.158 1.00 72.62 697 ASP A O 1
ATOM 5330 N N . LEU A 1 698 ? 11.115 24.757 -45.710 1.00 73.56 698 LEU A N 1
ATOM 5331 C CA . LEU A 1 698 ? 10.066 25.533 -45.044 1.00 73.56 698 LEU A CA 1
ATOM 5332 C C . LEU A 1 698 ? 9.615 24.849 -43.751 1.00 73.56 698 LEU A C 1
ATOM 5334 O O . LEU A 1 698 ? 9.671 25.498 -42.709 1.00 73.56 698 LEU A O 1
ATOM 5338 N N . ILE A 1 699 ? 9.237 23.564 -43.780 1.00 75.12 699 ILE A N 1
ATOM 5339 C CA . ILE A 1 699 ? 8.830 22.793 -42.588 1.00 75.12 699 ILE A CA 1
ATOM 5340 C C . ILE A 1 699 ? 9.879 22.931 -41.479 1.00 75.12 699 ILE A C 1
ATOM 5342 O O . ILE A 1 699 ? 9.545 23.296 -40.355 1.00 75.12 699 ILE A O 1
ATOM 5346 N N . ARG A 1 700 ? 11.159 22.729 -41.810 1.00 75.62 700 ARG A N 1
ATOM 5347 C CA . ARG A 1 700 ? 12.285 22.802 -40.860 1.00 75.62 700 ARG A CA 1
ATOM 5348 C C . ARG A 1 700 ? 12.601 24.216 -40.355 1.00 75.62 700 ARG A C 1
ATOM 5350 O O . ARG A 1 700 ? 13.283 24.351 -39.345 1.00 75.62 700 ARG A O 1
ATOM 5357 N N . ARG A 1 701 ? 12.126 25.265 -41.035 1.00 68.75 701 ARG A N 1
ATOM 5358 C CA . ARG A 1 701 ? 12.273 26.679 -40.632 1.00 68.75 701 ARG A CA 1
ATOM 5359 C C . ARG A 1 701 ? 11.005 27.259 -39.989 1.00 68.75 701 ARG A C 1
ATOM 5361 O O . ARG A 1 701 ? 11.047 28.385 -39.495 1.00 68.75 701 ARG A O 1
ATOM 5368 N N . CYS A 1 702 ? 9.881 26.545 -40.025 1.00 60.66 702 CYS A N 1
ATOM 5369 C CA . CYS A 1 702 ? 8.620 26.999 -39.448 1.00 60.66 702 CYS A CA 1
ATOM 5370 C C . CYS A 1 702 ? 8.604 26.841 -37.924 1.00 60.66 702 CYS A C 1
ATOM 5372 O O . CYS A 1 702 ? 9.102 25.866 -37.369 1.00 60.66 702 CYS A O 1
ATOM 5374 N N . GLU A 1 703 ? 7.976 27.797 -37.241 1.00 57.25 703 GLU A N 1
ATOM 5375 C CA . GLU A 1 703 ? 7.717 27.698 -35.804 1.00 57.25 703 GLU A CA 1
ATOM 5376 C C . GLU A 1 703 ? 6.617 26.651 -35.530 1.00 57.25 703 GLU A C 1
ATOM 5378 O O . GLU A 1 703 ? 5.557 26.712 -36.172 1.00 57.25 703 GLU A O 1
ATOM 5383 N N . PRO A 1 704 ? 6.809 25.737 -34.559 1.00 52.84 704 PRO A N 1
ATOM 5384 C CA . PRO A 1 704 ? 5.770 24.818 -34.107 1.00 52.84 704 PRO A CA 1
ATOM 5385 C C . PRO A 1 704 ? 4.446 25.525 -33.787 1.00 52.84 704 PRO A C 1
ATOM 5387 O O . PRO A 1 704 ? 4.407 26.522 -33.069 1.00 52.84 704 PRO A O 1
ATOM 5390 N N . GLY A 1 705 ? 3.341 24.986 -34.309 1.00 52.25 705 GLY A N 1
ATOM 5391 C CA . GLY A 1 705 ? 1.988 25.491 -34.046 1.00 52.25 705 GLY A CA 1
ATOM 5392 C C . GLY A 1 705 ? 1.439 26.512 -35.051 1.00 52.25 705 GLY A C 1
ATOM 5393 O O . GLY A 1 705 ? 0.292 26.928 -34.899 1.00 52.25 705 GLY A O 1
ATOM 5394 N N . LYS A 1 706 ? 2.187 26.886 -36.100 1.00 55.00 706 LYS A N 1
ATOM 5395 C CA . LYS A 1 706 ? 1.614 27.562 -37.278 1.00 55.00 706 LYS A CA 1
ATOM 5396 C C . LYS A 1 706 ? 1.087 26.525 -38.273 1.00 55.00 706 LYS A C 1
ATOM 5398 O O . LYS A 1 706 ? 1.829 25.643 -38.694 1.00 55.00 706 LYS A O 1
ATOM 5403 N N . GLU A 1 707 ? -0.189 26.632 -38.642 1.00 54.09 707 GLU A N 1
ATOM 5404 C CA . GLU A 1 707 ? -0.838 25.719 -39.592 1.00 54.09 707 GLU A CA 1
ATOM 5405 C C . GLU A 1 707 ? -0.388 26.004 -41.033 1.00 54.09 707 GLU A C 1
ATOM 5407 O O . GLU A 1 707 ? -0.993 26.795 -41.757 1.00 54.09 707 GLU A O 1
ATOM 5412 N N . TYR A 1 708 ? 0.681 25.327 -41.443 1.00 57.88 708 TYR A N 1
ATOM 5413 C CA . TYR A 1 708 ? 1.037 25.121 -42.841 1.00 57.88 708 TYR A CA 1
ATOM 5414 C C . TYR A 1 708 ? 0.718 23.667 -43.196 1.00 57.88 708 TYR A C 1
ATOM 5416 O O . TYR A 1 708 ? 1.153 22.757 -42.495 1.00 57.88 708 TYR A O 1
ATOM 5424 N N . PHE A 1 709 ? -0.056 23.459 -44.260 1.00 57.09 709 PHE A N 1
ATOM 5425 C CA . PHE A 1 709 ? -0.400 22.134 -44.770 1.00 57.09 709 PHE A CA 1
ATOM 5426 C C . PHE A 1 709 ? 0.424 21.870 -46.029 1.00 57.09 709 PHE A C 1
ATOM 5428 O O . PHE A 1 709 ? 0.184 22.495 -47.062 1.00 57.09 709 PHE A O 1
ATOM 5435 N N . PHE A 1 710 ? 1.401 20.971 -45.925 1.00 69.31 710 PHE A N 1
ATOM 5436 C CA . PHE A 1 710 ? 2.216 20.519 -47.055 1.00 69.31 710 PHE A CA 1
ATOM 5437 C C . PHE A 1 710 ? 1.616 19.250 -47.667 1.00 69.31 710 PHE A C 1
ATOM 5439 O O . PHE A 1 710 ? 0.947 18.483 -46.969 1.00 69.31 710 PHE A O 1
ATOM 5446 N N . THR A 1 711 ? 1.832 19.032 -48.967 1.00 64.12 711 THR A N 1
ATOM 5447 C CA . THR A 1 711 ? 1.219 17.899 -49.681 1.00 64.12 711 THR A CA 1
ATOM 5448 C C . THR A 1 711 ? 2.104 16.659 -49.556 1.00 64.12 711 THR A C 1
ATOM 5450 O O . THR A 1 711 ? 2.993 16.437 -50.378 1.00 64.12 711 THR A O 1
ATOM 5453 N N . ASP A 1 712 ? 1.864 15.849 -48.520 1.00 68.44 712 ASP A N 1
ATOM 5454 C CA . ASP A 1 712 ? 2.599 14.599 -48.294 1.00 68.44 712 ASP A CA 1
ATOM 5455 C C . ASP A 1 712 ? 2.568 13.696 -49.532 1.00 68.44 712 ASP A C 1
ATOM 5457 O O . ASP A 1 712 ? 1.514 13.207 -49.949 1.00 68.44 712 ASP A O 1
ATOM 5461 N N . SER A 1 713 ? 3.744 13.445 -50.105 1.00 72.31 713 SER A N 1
ATOM 5462 C CA . SER A 1 713 ? 3.893 12.507 -51.212 1.00 72.31 713 SER A CA 1
ATOM 5463 C C . SER A 1 713 ? 4.038 11.111 -50.616 1.00 72.31 713 SER A C 1
ATOM 5465 O O . SER A 1 713 ? 5.059 10.758 -50.032 1.00 72.31 713 SER A O 1
ATOM 5467 N N . ILE A 1 714 ? 2.968 10.328 -50.691 1.00 76.81 714 ILE A N 1
ATOM 5468 C CA . ILE A 1 714 ? 2.921 8.958 -50.179 1.00 76.81 714 ILE A CA 1
ATOM 5469 C C . ILE A 1 714 ? 2.965 8.020 -51.372 1.00 76.81 714 ILE A C 1
ATOM 5471 O O . ILE A 1 714 ? 2.149 8.170 -52.283 1.00 76.81 714 ILE A O 1
ATOM 5475 N N . ASP A 1 715 ? 3.874 7.044 -51.366 1.00 66.75 715 ASP A N 1
ATOM 5476 C CA . ASP A 1 715 ? 3.855 6.026 -52.412 1.00 66.75 715 ASP A CA 1
ATOM 5477 C C . ASP A 1 715 ? 2.655 5.087 -52.213 1.00 66.75 715 ASP A C 1
ATOM 5479 O O . ASP A 1 715 ? 2.455 4.500 -51.142 1.00 66.75 715 ASP A O 1
ATOM 5483 N N . HIS A 1 716 ? 1.818 5.036 -53.247 1.00 62.66 716 HIS A N 1
ATOM 5484 C CA . HIS A 1 716 ? 0.563 4.294 -53.291 1.00 62.66 716 HIS A CA 1
ATOM 5485 C C . HIS A 1 716 ? 0.153 3.892 -54.720 1.00 62.66 716 HIS A C 1
ATOM 5487 O O . HIS A 1 716 ? -0.976 3.435 -54.913 1.00 62.66 716 HIS A O 1
ATOM 5493 N N . HIS A 1 717 ? 1.029 4.071 -55.721 1.00 58.81 717 HIS A N 1
ATOM 5494 C CA . HIS A 1 717 ? 0.666 3.938 -57.140 1.00 58.81 717 HIS A CA 1
ATOM 5495 C C . HIS A 1 717 ? 0.191 2.523 -57.510 1.00 58.81 717 HIS A C 1
ATOM 5497 O O . HIS A 1 717 ? -0.811 2.390 -58.213 1.00 58.81 717 HIS A O 1
ATOM 5503 N N . ASP A 1 718 ? 0.829 1.496 -56.943 1.00 62.94 718 ASP A N 1
ATOM 5504 C CA . ASP A 1 718 ? 0.461 0.080 -57.093 1.00 62.94 718 ASP A CA 1
ATOM 5505 C C . ASP A 1 718 ? -0.089 -0.539 -55.783 1.00 62.94 718 ASP A C 1
ATOM 5507 O O . ASP A 1 718 ? -0.236 -1.756 -55.646 1.00 62.94 718 ASP A O 1
ATOM 5511 N N . GLY A 1 719 ? -0.455 0.305 -54.808 1.00 79.12 719 GLY A N 1
ATOM 5512 C CA . GLY A 1 719 ? -1.010 -0.092 -53.510 1.00 79.12 719 GLY A CA 1
ATOM 5513 C C . GLY A 1 719 ? 0.003 -0.055 -52.359 1.00 79.12 719 GLY A C 1
ATOM 5514 O O . GLY A 1 719 ? 0.850 0.828 -52.293 1.00 79.12 719 GLY A O 1
ATOM 5515 N N . PHE A 1 720 ? -0.122 -0.978 -51.396 1.00 89.00 720 PHE A N 1
ATOM 5516 C CA . PHE A 1 720 ? 0.789 -1.055 -50.244 1.00 89.00 720 PHE A CA 1
ATOM 5517 C C . PHE A 1 720 ? 2.030 -1.892 -50.556 1.00 89.00 720 PHE A C 1
ATOM 5519 O O . PHE A 1 720 ? 1.904 -3.067 -50.911 1.00 89.00 720 PHE A O 1
ATOM 5526 N N . GLN A 1 721 ? 3.206 -1.317 -50.301 1.00 89.69 721 GLN A N 1
ATOM 5527 C CA . GLN A 1 721 ? 4.507 -1.971 -50.420 1.00 89.69 721 GLN A CA 1
ATOM 5528 C C . GLN A 1 721 ? 4.534 -3.297 -49.644 1.00 89.69 721 GLN A C 1
ATOM 5530 O O . GLN A 1 721 ? 4.198 -3.350 -48.453 1.00 89.69 721 GLN A O 1
ATOM 5535 N N . THR A 1 722 ? 4.972 -4.369 -50.305 1.00 91.44 722 THR A N 1
ATOM 5536 C CA . THR A 1 722 ? 5.216 -5.676 -49.670 1.00 91.44 722 THR A CA 1
ATOM 5537 C C . THR A 1 722 ? 6.684 -5.826 -49.299 1.00 91.44 722 THR A C 1
ATOM 5539 O O . THR A 1 722 ? 7.544 -5.388 -50.059 1.00 91.44 722 THR A O 1
ATOM 5542 N N . LEU A 1 723 ? 6.971 -6.486 -48.177 1.00 91.88 723 LEU A N 1
ATOM 5543 C CA . LEU A 1 723 ? 8.329 -6.785 -47.718 1.00 91.88 723 LEU A CA 1
ATOM 5544 C C . LEU A 1 723 ? 8.379 -8.179 -47.076 1.00 91.88 723 LEU A C 1
ATOM 5546 O O . LEU A 1 723 ? 7.641 -8.462 -46.133 1.00 91.88 723 LEU A O 1
ATOM 5550 N N . GLU A 1 724 ? 9.269 -9.040 -47.559 1.00 91.38 724 GLU A N 1
ATOM 5551 C CA . GLU A 1 724 ? 9.617 -10.313 -46.929 1.00 91.38 724 GLU A CA 1
ATOM 5552 C C . GLU A 1 724 ? 10.996 -10.225 -46.265 1.00 91.38 724 GLU A C 1
ATOM 5554 O O . GLU A 1 724 ? 11.947 -9.748 -46.883 1.00 91.38 724 GLU A O 1
ATOM 5559 N N . LEU A 1 725 ? 11.110 -10.687 -45.015 1.00 89.00 725 LEU A N 1
ATOM 5560 C CA . LEU A 1 725 ? 12.359 -10.696 -44.241 1.00 89.00 725 LEU A CA 1
ATOM 5561 C C . LEU A 1 725 ? 12.851 -12.127 -43.988 1.00 89.00 725 LEU A C 1
ATOM 5563 O O . LEU A 1 725 ? 12.136 -12.936 -43.389 1.00 89.00 725 LEU A O 1
ATOM 5567 N N . ASP A 1 726 ? 14.093 -12.411 -44.382 1.00 83.94 726 ASP A N 1
ATOM 5568 C CA . ASP A 1 726 ? 14.751 -13.707 -44.221 1.00 83.94 726 ASP A CA 1
ATOM 5569 C C . ASP A 1 726 ? 15.953 -13.627 -43.270 1.00 83.94 726 ASP A C 1
ATOM 5571 O O . ASP A 1 726 ? 16.943 -12.928 -43.490 1.00 83.94 726 ASP A O 1
ATOM 5575 N N . PHE A 1 727 ? 15.854 -14.396 -42.183 1.00 77.06 727 PHE A N 1
ATOM 5576 C CA . PHE A 1 727 ? 16.824 -14.431 -41.082 1.00 77.06 727 PHE A CA 1
ATOM 5577 C C . PHE A 1 727 ? 17.658 -15.728 -41.036 1.00 77.06 727 PHE A C 1
ATOM 5579 O O . PHE A 1 727 ? 18.406 -15.944 -40.078 1.00 77.06 727 PHE A O 1
ATOM 5586 N N . GLU A 1 728 ? 17.531 -16.601 -42.040 1.00 64.50 728 GLU A N 1
ATOM 5587 C CA . GLU A 1 728 ? 18.393 -17.775 -42.231 1.00 64.50 728 GLU A CA 1
ATOM 5588 C C . GLU A 1 728 ? 19.394 -17.478 -43.361 1.00 64.50 728 GLU A C 1
ATOM 5590 O O . GLU A 1 728 ? 19.042 -17.594 -44.532 1.00 64.50 728 GLU A O 1
ATOM 5595 N N . PRO A 1 729 ? 20.630 -17.041 -43.047 1.00 50.34 729 PRO A N 1
ATOM 5596 C CA . PRO A 1 729 ? 21.578 -16.632 -44.072 1.00 50.34 729 PRO A CA 1
ATOM 5597 C C . PRO A 1 729 ? 22.191 -17.842 -44.783 1.00 50.34 729 PRO A C 1
ATOM 5599 O O . PRO A 1 729 ? 22.860 -18.672 -44.157 1.00 50.34 729 PRO A O 1
ATOM 5602 N N . GLU A 1 730 ? 22.065 -17.874 -46.110 1.00 40.88 730 GLU A N 1
ATOM 5603 C CA . GLU A 1 730 ? 23.027 -18.589 -46.949 1.00 40.88 730 GLU A CA 1
ATOM 5604 C C . GLU A 1 730 ? 24.443 -17.996 -46.775 1.00 40.88 730 GLU A C 1
ATOM 5606 O O . GLU A 1 730 ? 24.644 -16.949 -46.154 1.00 40.88 730 GLU A O 1
ATOM 5611 N N . ALA A 1 731 ? 25.467 -18.691 -47.278 1.00 41.34 731 ALA A N 1
ATOM 5612 C CA . ALA A 1 731 ? 26.861 -18.460 -46.877 1.00 41.34 731 ALA A CA 1
ATOM 5613 C C . ALA A 1 731 ? 27.418 -17.047 -47.176 1.00 41.34 731 ALA A C 1
ATOM 5615 O O . ALA A 1 731 ? 28.410 -16.640 -46.562 1.00 41.34 731 ALA A O 1
ATOM 5616 N N . ASN A 1 732 ? 26.777 -16.286 -48.066 1.00 45.81 732 ASN A N 1
ATOM 5617 C CA . ASN A 1 732 ? 27.191 -14.944 -48.468 1.00 45.81 732 ASN A CA 1
ATOM 5618 C C . ASN A 1 732 ? 26.575 -13.867 -47.561 1.00 45.81 732 ASN A C 1
ATOM 5620 O O . ASN A 1 732 ? 25.552 -13.263 -47.878 1.00 45.81 732 ASN A O 1
ATOM 5624 N N . ARG A 1 733 ? 27.238 -13.569 -46.436 1.00 52.72 733 ARG A N 1
ATOM 5625 C CA . ARG A 1 733 ? 26.913 -12.372 -45.641 1.00 52.72 733 ARG A CA 1
ATOM 5626 C C . ARG A 1 733 ? 27.231 -11.114 -46.449 1.00 52.72 733 ARG A C 1
ATOM 5628 O O . ARG A 1 733 ? 28.408 -10.803 -46.639 1.00 52.72 733 ARG A O 1
ATOM 5635 N N . ALA A 1 734 ? 26.205 -10.369 -46.855 1.00 51.12 734 ALA A N 1
ATOM 5636 C CA . ALA A 1 734 ? 26.379 -9.043 -47.440 1.00 51.12 734 ALA A CA 1
ATOM 5637 C C . ALA A 1 734 ? 27.235 -8.157 -46.512 1.00 51.12 734 ALA A C 1
ATOM 5639 O O . ALA A 1 734 ? 26.992 -8.079 -45.300 1.00 51.12 734 ALA A O 1
ATOM 5640 N N . ARG A 1 735 ? 28.266 -7.506 -47.069 1.00 57.47 735 ARG A N 1
ATOM 5641 C CA . ARG A 1 735 ? 29.091 -6.548 -46.322 1.00 57.47 735 ARG A CA 1
ATOM 5642 C C . ARG A 1 735 ? 28.264 -5.290 -46.066 1.00 57.47 735 ARG A C 1
ATOM 5644 O O . ARG A 1 735 ? 27.808 -4.650 -47.005 1.00 57.47 735 ARG A O 1
ATOM 5651 N N . TRP A 1 736 ? 28.091 -4.936 -44.796 1.00 71.19 736 TRP A N 1
ATOM 5652 C CA . TRP A 1 736 ? 27.417 -3.702 -44.393 1.00 71.19 736 TRP A CA 1
ATOM 5653 C C . TRP A 1 736 ? 28.300 -2.486 -44.743 1.00 71.19 736 TRP A C 1
ATOM 5655 O O . TRP A 1 736 ? 29.425 -2.420 -44.233 1.00 71.19 736 TRP A O 1
ATOM 5665 N N . PRO A 1 737 ? 27.869 -1.554 -45.619 1.00 71.50 737 PRO A N 1
ATOM 5666 C CA . PRO A 1 737 ? 28.755 -0.499 -46.115 1.00 71.50 737 PRO A CA 1
ATOM 5667 C C . PRO A 1 737 ? 29.126 0.533 -45.043 1.00 71.50 737 PRO A C 1
ATOM 5669 O O . PRO A 1 737 ? 28.311 0.901 -44.197 1.00 71.50 737 PRO A O 1
ATOM 5672 N N . LYS A 1 738 ? 30.347 1.079 -45.125 1.00 70.81 738 LYS A N 1
ATOM 5673 C CA . LYS A 1 738 ? 30.861 2.067 -44.155 1.00 70.81 738 LYS A CA 1
ATOM 5674 C C . LYS A 1 738 ? 29.998 3.331 -44.081 1.00 70.81 738 LYS A C 1
ATOM 5676 O O . LYS A 1 738 ? 29.750 3.814 -42.983 1.00 70.81 738 LYS A O 1
ATOM 5681 N N . VAL A 1 739 ? 29.516 3.827 -45.227 1.00 70.94 739 VAL A N 1
ATOM 5682 C CA . VAL A 1 739 ? 28.659 5.026 -45.303 1.00 70.94 739 VAL A CA 1
ATOM 5683 C C . VAL A 1 739 ? 27.297 4.806 -44.632 1.00 70.94 739 VAL A C 1
ATOM 5685 O O . VAL A 1 739 ? 26.829 5.654 -43.872 1.00 70.94 739 VAL A O 1
ATOM 5688 N N . PHE A 1 740 ? 26.706 3.619 -44.804 1.00 75.44 740 PHE A N 1
ATOM 5689 C CA . PHE A 1 740 ? 25.493 3.226 -44.085 1.00 75.44 740 PHE A CA 1
ATOM 5690 C C . PHE A 1 740 ? 25.736 3.165 -42.577 1.00 75.44 740 PHE A C 1
ATOM 5692 O O . PHE A 1 740 ? 24.908 3.650 -41.812 1.00 75.44 740 PHE A O 1
ATOM 5699 N N . GLU A 1 741 ? 26.888 2.654 -42.136 1.00 74.75 741 GLU A N 1
ATOM 5700 C CA . GLU A 1 741 ? 27.227 2.640 -40.713 1.00 74.75 741 GLU A CA 1
ATOM 5701 C C . GLU A 1 741 ? 27.476 4.039 -40.131 1.00 74.75 741 GLU A C 1
ATOM 5703 O O . GLU A 1 741 ? 27.037 4.300 -39.014 1.00 74.75 741 GLU A O 1
ATOM 5708 N N . SER A 1 742 ? 28.092 4.969 -40.870 1.00 69.50 742 SER A N 1
ATOM 5709 C CA . SER A 1 742 ? 28.260 6.354 -40.397 1.00 69.50 742 SER A CA 1
ATOM 5710 C C . SER A 1 742 ? 26.947 7.134 -40.275 1.00 69.50 742 SER A C 1
ATOM 5712 O O . SER A 1 742 ? 26.899 8.098 -39.514 1.00 69.50 742 SER A O 1
ATOM 5714 N N . HIS A 1 743 ? 25.884 6.723 -40.976 1.00 69.12 743 HIS A N 1
ATOM 5715 C CA . HIS A 1 743 ? 24.560 7.340 -40.854 1.00 69.12 743 HIS A CA 1
ATOM 5716 C C . HIS A 1 743 ? 23.627 6.613 -39.878 1.00 69.12 743 HIS A C 1
ATOM 5718 O O . HIS A 1 743 ? 22.919 7.271 -39.121 1.00 69.12 743 HIS A O 1
ATOM 5724 N N . LEU A 1 744 ? 23.602 5.277 -39.898 1.00 74.75 744 LEU A N 1
ATOM 5725 C CA . LEU A 1 744 ? 22.682 4.464 -39.094 1.00 74.75 744 LEU A CA 1
ATOM 5726 C C . LEU A 1 744 ? 23.267 4.056 -37.736 1.00 74.75 744 LEU A C 1
ATOM 5728 O O . LEU A 1 744 ? 22.494 3.764 -36.826 1.00 74.75 744 LEU A O 1
ATOM 5732 N N . ASN A 1 745 ? 24.599 4.001 -37.576 1.00 74.81 745 ASN A N 1
ATOM 5733 C CA . ASN A 1 745 ? 25.269 3.485 -36.369 1.00 74.81 745 ASN A CA 1
ATOM 5734 C C . ASN A 1 745 ? 24.622 2.160 -35.907 1.00 74.81 745 ASN A C 1
ATOM 5736 O O . ASN A 1 745 ? 24.140 2.030 -34.774 1.00 74.81 745 ASN A O 1
ATOM 5740 N N . ALA A 1 746 ? 24.441 1.233 -36.853 1.00 71.62 746 ALA A N 1
ATOM 5741 C CA . ALA A 1 746 ? 23.620 0.042 -36.679 1.00 71.62 746 ALA A CA 1
ATOM 5742 C C . ALA A 1 746 ? 24.388 -1.054 -35.934 1.00 71.62 746 ALA A C 1
ATOM 5744 O O . ALA A 1 746 ? 23.820 -1.749 -35.093 1.00 71.62 746 ALA A O 1
ATOM 5745 N N . MET A 1 747 ? 25.690 -1.201 -36.186 1.00 68.69 747 MET A N 1
ATOM 5746 C CA . MET A 1 747 ? 26.503 -2.233 -35.553 1.00 68.69 747 MET A CA 1
ATOM 5747 C C . MET A 1 747 ? 26.894 -1.826 -34.120 1.00 68.69 747 MET A C 1
ATOM 5749 O O . MET A 1 747 ? 27.721 -0.933 -33.934 1.00 68.69 747 MET A O 1
ATOM 5753 N N . PRO A 1 748 ? 26.398 -2.510 -33.066 1.00 59.91 748 PRO A N 1
ATOM 5754 C CA . PRO A 1 748 ? 26.757 -2.178 -31.693 1.00 59.91 748 PRO A CA 1
ATOM 5755 C C . PRO A 1 748 ? 28.279 -2.311 -31.499 1.00 59.91 748 PRO A C 1
ATOM 5757 O O . PRO A 1 748 ? 28.829 -3.388 -31.766 1.00 59.91 748 PRO A O 1
ATOM 5760 N N . PRO A 1 749 ? 28.973 -1.269 -30.993 1.00 55.59 749 PRO A N 1
ATOM 5761 C CA . PRO A 1 749 ? 30.422 -1.283 -30.803 1.00 55.59 749 PRO A CA 1
ATOM 5762 C C . PRO A 1 749 ? 30.932 -2.541 -30.089 1.00 55.59 749 PRO A C 1
ATOM 5764 O O . PRO A 1 749 ? 30.257 -3.096 -29.224 1.00 55.59 749 PRO A O 1
ATOM 5767 N N . LYS A 1 750 ? 32.164 -2.985 -30.377 1.00 47.78 750 LYS A N 1
ATOM 5768 C CA . LYS A 1 750 ? 32.708 -4.249 -29.823 1.00 47.78 750 LYS A CA 1
ATOM 5769 C C . LYS A 1 750 ? 32.657 -4.325 -28.286 1.00 47.78 750 LYS A C 1
ATOM 5771 O O . LYS A 1 750 ? 32.375 -5.385 -27.739 1.00 47.78 750 LYS A O 1
ATOM 5776 N N . VAL A 1 751 ? 32.857 -3.200 -27.592 1.00 46.19 751 VAL A N 1
ATOM 5777 C CA . VAL A 1 751 ? 32.722 -3.079 -26.122 1.00 46.19 751 VAL A CA 1
ATOM 5778 C C . VAL A 1 751 ? 31.266 -3.241 -25.659 1.00 46.19 751 VAL A C 1
ATOM 5780 O O . VAL A 1 751 ? 30.992 -3.764 -24.581 1.00 46.19 751 VAL A O 1
ATOM 5783 N N . LEU A 1 752 ? 30.317 -2.806 -26.485 1.00 49.12 752 LEU A N 1
ATOM 5784 C CA . LEU A 1 752 ? 28.887 -2.863 -26.215 1.00 49.12 752 LEU A CA 1
ATOM 5785 C C . LEU A 1 752 ? 28.320 -4.265 -26.469 1.00 49.12 752 LEU A C 1
ATOM 5787 O O . LEU A 1 752 ? 27.564 -4.758 -25.637 1.00 49.12 752 LEU A O 1
ATOM 5791 N N . CYS A 1 753 ? 28.787 -4.948 -27.521 1.00 49.59 753 CYS A N 1
ATOM 5792 C CA . CYS A 1 753 ? 28.598 -6.391 -27.690 1.00 49.59 753 CYS A CA 1
ATOM 5793 C C . CYS A 1 753 ? 28.998 -7.150 -26.416 1.00 49.59 753 CYS A C 1
ATOM 5795 O O . CYS A 1 753 ? 28.198 -7.921 -25.909 1.00 49.59 753 CYS A O 1
ATOM 5797 N N . MET A 1 754 ? 30.169 -6.866 -25.827 1.00 46.91 754 MET A N 1
ATOM 5798 C CA . MET A 1 754 ? 30.599 -7.519 -24.578 1.00 46.91 754 MET A CA 1
ATOM 5799 C C . MET A 1 754 ? 29.662 -7.239 -23.390 1.00 46.91 754 MET A C 1
ATOM 5801 O O . MET A 1 754 ? 29.395 -8.156 -22.621 1.00 46.91 754 MET A O 1
ATOM 5805 N N . ARG A 1 755 ? 29.123 -6.016 -23.250 1.00 48.09 755 ARG A N 1
ATOM 5806 C CA . ARG A 1 755 ? 28.140 -5.680 -22.196 1.00 48.09 755 ARG A CA 1
ATOM 5807 C C . ARG A 1 755 ? 26.797 -6.385 -22.384 1.00 48.09 755 ARG A C 1
ATOM 5809 O O . ARG A 1 755 ? 26.224 -6.853 -21.404 1.00 48.09 755 ARG A O 1
ATOM 5816 N N . LEU A 1 756 ? 26.313 -6.484 -23.622 1.00 46.00 756 LEU A N 1
ATOM 5817 C CA . LEU A 1 756 ? 25.142 -7.298 -23.962 1.00 46.00 756 LEU A CA 1
ATOM 5818 C C . LEU A 1 756 ? 25.418 -8.774 -23.665 1.00 46.00 756 LEU A C 1
ATOM 5820 O O . LEU A 1 756 ? 24.573 -9.458 -23.107 1.00 46.00 756 LEU A O 1
ATOM 5824 N N . ASP A 1 757 ? 26.624 -9.255 -23.965 1.00 44.97 757 ASP A N 1
ATOM 5825 C CA . ASP A 1 757 ? 27.075 -10.599 -23.611 1.00 44.97 757 ASP A CA 1
ATOM 5826 C C . ASP A 1 757 ? 27.091 -10.801 -22.086 1.00 44.97 757 ASP A C 1
ATOM 5828 O O . ASP A 1 757 ? 26.749 -11.883 -21.638 1.00 44.97 757 ASP A O 1
ATOM 5832 N N . THR A 1 758 ? 27.413 -9.796 -21.261 1.00 45.94 758 THR A N 1
ATOM 5833 C CA . THR A 1 758 ? 27.255 -9.889 -19.793 1.00 45.94 758 THR A CA 1
ATOM 5834 C C . THR A 1 758 ? 25.778 -9.939 -19.389 1.00 45.94 758 THR A C 1
ATOM 5836 O O . THR A 1 758 ? 25.386 -10.853 -18.670 1.00 45.94 758 THR A O 1
ATOM 5839 N N . LEU A 1 759 ? 24.941 -9.027 -19.904 1.00 45.25 759 LEU A N 1
ATOM 5840 C CA . LEU A 1 759 ? 23.493 -8.989 -19.639 1.00 45.25 759 LEU A CA 1
ATOM 5841 C C . LEU A 1 759 ? 22.774 -10.287 -20.056 1.00 45.25 759 LEU A C 1
ATOM 5843 O O . LEU A 1 759 ? 21.886 -10.745 -19.343 1.00 45.25 759 LEU A O 1
ATOM 5847 N N . TYR A 1 760 ? 23.171 -10.910 -21.170 1.00 45.50 760 TYR A N 1
ATOM 5848 C CA . TYR A 1 760 ? 22.540 -12.116 -21.724 1.00 45.50 760 TYR A CA 1
ATOM 5849 C C . TYR A 1 760 ? 23.249 -13.437 -21.365 1.00 45.50 760 TYR A C 1
ATOM 5851 O O . TYR A 1 760 ? 22.645 -14.499 -21.508 1.00 45.50 760 TYR A O 1
ATOM 5859 N N . LYS A 1 761 ? 24.495 -13.422 -20.860 1.00 37.69 761 LYS A N 1
ATOM 5860 C CA . LYS A 1 761 ? 25.098 -14.594 -20.179 1.00 37.69 761 LYS A CA 1
ATOM 5861 C C . LYS A 1 761 ? 24.501 -14.829 -18.804 1.00 37.69 761 LYS A C 1
ATOM 5863 O O . LYS A 1 761 ? 24.725 -15.900 -18.236 1.00 37.69 761 LYS A O 1
ATOM 5868 N N . THR A 1 762 ? 23.727 -13.878 -18.285 1.00 31.59 762 THR A N 1
ATOM 5869 C CA . THR A 1 762 ? 22.870 -14.159 -17.147 1.00 31.59 762 THR A CA 1
ATOM 5870 C C . THR A 1 762 ? 21.911 -15.309 -17.500 1.00 31.59 762 THR A C 1
ATOM 5872 O O . THR A 1 762 ? 20.951 -15.175 -18.254 1.00 31.59 762 THR A O 1
ATOM 5875 N N . LYS A 1 763 ? 22.133 -16.470 -16.867 1.00 45.03 763 LYS A N 1
ATOM 5876 C CA . LYS A 1 763 ? 20.993 -17.113 -16.198 1.00 45.03 763 LYS A CA 1
ATOM 5877 C C . LYS A 1 763 ? 20.348 -16.028 -15.323 1.00 45.03 763 LYS A C 1
ATOM 5879 O O . LYS A 1 763 ? 21.125 -15.265 -14.752 1.00 45.03 763 LYS A O 1
ATOM 5884 N N . PRO A 1 764 ? 19.007 -15.930 -15.251 1.00 26.25 764 PRO A N 1
ATOM 5885 C CA . PRO A 1 764 ? 18.313 -14.782 -14.658 1.00 26.25 764 PRO A CA 1
ATOM 5886 C C . PRO A 1 764 ? 18.959 -14.343 -13.332 1.00 26.25 764 PRO A C 1
ATOM 5888 O O . PRO A 1 764 ? 19.345 -15.209 -12.550 1.00 26.25 764 PRO A O 1
ATOM 5891 N N . PRO A 1 765 ? 19.149 -13.026 -13.143 1.00 27.48 765 PRO A N 1
ATOM 5892 C CA . PRO A 1 765 ? 20.461 -12.378 -13.128 1.00 27.48 765 PRO A CA 1
ATOM 5893 C C . PRO A 1 765 ? 21.618 -13.069 -12.381 1.00 27.48 765 PRO A C 1
ATOM 5895 O O . PRO A 1 765 ? 21.519 -13.414 -11.212 1.00 27.48 765 PRO A O 1
ATOM 5898 N N . GLN A 1 766 ? 22.786 -13.145 -13.034 1.00 26.14 766 GLN A N 1
ATOM 5899 C CA . GLN A 1 766 ? 24.081 -13.361 -12.374 1.00 26.14 766 GLN A CA 1
ATOM 5900 C C . GLN A 1 766 ? 24.941 -12.102 -12.522 1.00 26.14 766 GLN A C 1
ATOM 5902 O O . GLN A 1 766 ? 25.229 -11.675 -13.639 1.00 26.14 766 GLN A O 1
ATOM 5907 N N . ALA A 1 767 ? 25.349 -11.504 -11.405 1.00 32.56 767 ALA A N 1
ATOM 5908 C CA . ALA A 1 767 ? 26.098 -10.252 -11.404 1.00 32.56 767 ALA A CA 1
ATOM 5909 C C . ALA A 1 767 ? 27.599 -10.455 -11.693 1.00 32.56 767 ALA A C 1
ATOM 5911 O O . ALA A 1 767 ? 28.284 -11.182 -10.976 1.00 32.56 767 ALA A O 1
ATOM 5912 N N . GLU A 1 768 ? 28.142 -9.719 -12.669 1.00 24.19 768 GLU A N 1
ATOM 5913 C CA . GLU A 1 768 ? 29.583 -9.454 -12.778 1.00 24.19 768 GLU A CA 1
ATOM 5914 C C . GLU A 1 768 ? 29.860 -7.942 -12.805 1.00 24.19 768 GLU A C 1
ATOM 5916 O O . GLU A 1 768 ? 29.093 -7.145 -13.345 1.00 24.19 768 GLU A O 1
ATOM 5921 N N . ARG A 1 769 ? 30.964 -7.549 -12.157 1.00 34.84 769 ARG A N 1
ATOM 5922 C CA . ARG A 1 769 ? 31.395 -6.154 -11.930 1.00 34.84 769 ARG A CA 1
ATOM 5923 C C . ARG A 1 769 ? 32.237 -5.623 -13.111 1.00 34.84 769 ARG A C 1
ATOM 5925 O O . ARG A 1 769 ? 32.405 -6.327 -14.097 1.00 34.84 769 ARG A O 1
ATOM 5932 N N . ILE A 1 770 ? 32.856 -4.439 -12.918 1.00 26.77 770 ILE A N 1
ATOM 5933 C CA . ILE A 1 770 ? 33.980 -3.781 -13.656 1.00 26.77 770 ILE A CA 1
ATOM 5934 C C . ILE A 1 770 ? 33.554 -2.454 -14.335 1.00 26.77 770 ILE A C 1
ATOM 5936 O O . ILE A 1 770 ? 32.495 -2.428 -14.960 1.00 26.77 770 ILE A O 1
ATOM 5940 N N . PRO A 1 771 ? 34.366 -1.361 -14.315 1.00 23.34 771 PRO A N 1
ATOM 5941 C CA . PRO A 1 771 ? 35.609 -1.088 -13.569 1.00 23.34 771 PRO A CA 1
ATOM 5942 C C . PRO A 1 771 ? 35.489 0.071 -12.549 1.00 23.34 771 PRO A C 1
ATOM 5944 O O . PRO A 1 771 ? 34.582 0.895 -12.609 1.00 23.34 771 PRO A O 1
ATOM 5947 N N . ARG A 1 772 ? 36.489 0.217 -11.664 1.00 28.84 772 ARG A N 1
ATOM 5948 C CA . ARG A 1 772 ? 36.752 1.492 -10.963 1.00 28.84 772 ARG A CA 1
ATOM 5949 C C . ARG A 1 772 ? 37.537 2.434 -11.881 1.00 28.84 772 ARG A C 1
ATOM 5951 O O . ARG A 1 772 ? 38.580 2.033 -12.391 1.00 28.84 772 ARG A O 1
ATOM 5958 N N . VAL A 1 773 ? 37.122 3.696 -11.991 1.00 23.89 773 VAL A N 1
ATOM 5959 C CA . VAL A 1 773 ? 37.942 4.787 -12.552 1.00 23.89 773 VAL A CA 1
ATOM 5960 C C . VAL A 1 773 ? 37.890 5.990 -11.609 1.00 23.89 773 VAL A C 1
ATOM 5962 O O . VAL A 1 773 ? 36.815 6.407 -11.202 1.00 23.89 773 VAL A O 1
ATOM 5965 N N . GLY A 1 774 ? 39.059 6.545 -11.277 1.00 21.86 774 GLY A N 1
ATOM 5966 C CA . GLY A 1 774 ? 39.208 7.918 -10.781 1.00 21.86 774 GLY A CA 1
ATOM 5967 C C . GLY A 1 774 ? 38.515 8.294 -9.463 1.00 21.86 774 GLY A C 1
ATOM 5968 O O . GLY A 1 774 ? 37.543 9.045 -9.471 1.00 21.86 774 GLY A O 1
ATOM 5969 N N . ARG A 1 775 ? 39.132 7.971 -8.314 1.00 25.27 775 ARG A N 1
ATOM 5970 C CA . ARG A 1 775 ? 38.992 8.846 -7.131 1.00 25.27 775 ARG A CA 1
ATOM 5971 C C . ARG A 1 775 ? 39.572 10.224 -7.489 1.00 25.27 775 ARG A C 1
ATOM 5973 O O . ARG A 1 775 ? 40.790 10.388 -7.462 1.00 25.27 775 ARG A O 1
ATOM 5980 N N . ARG A 1 776 ? 38.731 11.223 -7.774 1.00 23.59 776 ARG A N 1
ATOM 5981 C CA . ARG A 1 776 ? 39.114 12.634 -7.600 1.00 23.59 776 ARG A CA 1
ATOM 5982 C C . ARG A 1 776 ? 38.771 13.048 -6.175 1.00 23.59 776 ARG A C 1
ATOM 5984 O O . ARG A 1 776 ? 37.627 13.351 -5.860 1.00 23.59 776 ARG A O 1
ATOM 5991 N N . THR A 1 777 ? 39.775 13.021 -5.308 1.00 24.09 777 THR A N 1
ATOM 5992 C CA . THR A 1 777 ? 39.676 13.560 -3.952 1.00 24.09 777 THR A CA 1
ATOM 5993 C C . THR A 1 777 ? 39.570 15.083 -3.987 1.00 24.09 777 THR A C 1
ATOM 5995 O O . THR A 1 777 ? 40.494 15.746 -4.451 1.00 24.09 777 THR A O 1
ATOM 5998 N N . MET A 1 778 ? 38.491 15.628 -3.431 1.00 24.19 778 MET A N 1
ATOM 5999 C CA . MET A 1 778 ? 38.394 17.024 -2.994 1.00 24.19 778 MET A CA 1
ATOM 6000 C C . MET A 1 778 ? 37.848 17.024 -1.566 1.00 24.19 778 MET A C 1
ATOM 6002 O O . MET A 1 778 ? 36.645 17.109 -1.347 1.00 24.19 778 MET A O 1
ATOM 6006 N N . ALA A 1 779 ? 38.750 16.860 -0.598 1.00 26.50 779 ALA A N 1
ATOM 6007 C CA . ALA A 1 779 ? 38.437 16.919 0.823 1.00 26.50 779 ALA A CA 1
ATOM 6008 C C . ALA A 1 779 ? 39.110 18.148 1.448 1.00 26.50 779 ALA A C 1
ATOM 6010 O O . ALA A 1 779 ? 40.301 18.361 1.249 1.00 26.50 779 ALA A O 1
ATOM 6011 N N . ALA A 1 780 ? 38.302 18.924 2.173 1.00 27.14 780 ALA A N 1
ATOM 6012 C CA . ALA A 1 780 ? 38.618 19.926 3.194 1.00 27.14 780 ALA A CA 1
ATOM 6013 C C . ALA A 1 780 ? 39.975 20.672 3.165 1.00 27.14 780 ALA A C 1
ATOM 6015 O O . ALA A 1 780 ? 41.051 20.124 3.397 1.00 27.14 780 ALA A O 1
ATOM 6016 N N . TYR A 1 781 ? 39.879 22.004 3.140 1.00 23.48 781 TYR A N 1
ATOM 6017 C CA . TYR A 1 781 ? 40.852 22.869 3.813 1.00 23.48 781 TYR A CA 1
ATOM 6018 C C . TYR A 1 781 ? 40.955 22.488 5.307 1.00 23.48 781 TYR A C 1
ATOM 6020 O O . TYR A 1 781 ? 40.004 22.721 6.050 1.00 23.48 781 TYR A O 1
ATOM 6028 N N . THR A 1 782 ? 42.121 22.045 5.790 1.00 26.62 782 THR A N 1
ATOM 6029 C CA . THR A 1 782 ? 42.866 22.805 6.822 1.00 26.62 782 THR A CA 1
ATOM 6030 C C . THR A 1 782 ? 44.307 22.322 7.068 1.00 26.62 782 THR A C 1
ATOM 6032 O O . THR A 1 782 ? 44.617 21.141 7.113 1.00 26.62 782 THR A O 1
ATOM 6035 N N . ARG A 1 783 ? 45.173 23.328 7.231 1.00 28.16 783 ARG A N 1
ATOM 6036 C CA . ARG A 1 783 ? 46.577 23.388 7.695 1.00 28.16 783 ARG A CA 1
ATOM 6037 C C . ARG A 1 783 ? 47.134 22.207 8.525 1.00 28.16 783 ARG A C 1
ATOM 6039 O O . ARG A 1 783 ? 46.563 21.864 9.552 1.00 28.16 783 ARG A O 1
ATOM 6046 N N . GLY A 1 784 ? 48.380 21.806 8.235 1.00 25.64 784 GLY A N 1
ATOM 6047 C CA . GLY A 1 784 ? 49.268 21.138 9.207 1.00 25.64 784 GLY A CA 1
ATOM 6048 C C . GLY A 1 784 ? 50.505 20.466 8.589 1.00 25.64 784 GLY A C 1
ATOM 6049 O O . GLY A 1 784 ? 50.385 19.403 7.995 1.00 25.64 784 GLY A O 1
ATOM 6050 N N . ASN A 1 785 ? 51.698 21.057 8.732 1.00 25.44 785 ASN A N 1
ATOM 6051 C CA . ASN A 1 785 ? 52.959 20.439 8.281 1.00 25.44 785 ASN A CA 1
ATOM 6052 C C . ASN A 1 785 ? 53.533 19.486 9.341 1.00 25.44 785 ASN A C 1
ATOM 6054 O O . ASN A 1 785 ? 53.626 19.889 10.497 1.00 25.44 785 ASN A O 1
ATOM 6058 N N . LEU A 1 786 ? 54.077 18.335 8.917 1.00 27.72 786 LEU A N 1
ATOM 6059 C CA . LEU A 1 786 ? 55.497 17.955 9.100 1.00 27.72 786 LEU A CA 1
ATOM 6060 C C . LEU A 1 786 ? 55.839 16.664 8.311 1.00 27.72 786 LEU A C 1
ATOM 6062 O O . LEU A 1 786 ? 54.962 16.069 7.687 1.00 27.72 786 LEU A O 1
ATOM 6066 N N . ARG A 1 787 ? 57.128 16.299 8.233 1.00 25.16 787 ARG A N 1
ATOM 6067 C CA . ARG A 1 787 ? 57.679 15.226 7.368 1.00 25.16 787 ARG A CA 1
ATOM 6068 C C . ARG A 1 787 ? 57.927 13.915 8.134 1.00 25.16 787 ARG A C 1
ATOM 6070 O O . ARG A 1 787 ? 58.361 14.001 9.274 1.00 25.16 787 ARG A O 1
ATOM 6077 N N . GLU A 1 788 ? 57.809 12.755 7.468 1.00 26.25 788 GLU A N 1
ATOM 6078 C CA . GLU A 1 788 ? 58.923 11.839 7.073 1.00 26.25 788 GLU A CA 1
ATOM 6079 C C . GLU A 1 788 ? 58.401 10.522 6.416 1.00 26.25 788 GLU A C 1
ATOM 6081 O O . GLU A 1 788 ? 57.199 10.385 6.198 1.00 26.25 788 GLU A O 1
ATOM 6086 N N . GLN A 1 789 ? 59.288 9.609 5.973 1.00 23.62 789 GLN A N 1
ATOM 6087 C CA . GLN A 1 789 ? 59.002 8.366 5.202 1.00 23.62 789 GLN A CA 1
ATOM 6088 C C . GLN A 1 789 ? 60.039 7.249 5.520 1.00 23.62 789 GLN A C 1
ATOM 6090 O O . GLN A 1 789 ? 61.138 7.606 5.945 1.00 23.62 789 GLN A O 1
ATOM 6095 N N . PRO A 1 790 ? 59.854 5.962 5.114 1.00 45.22 790 PRO A N 1
ATOM 6096 C CA . PRO A 1 790 ? 58.643 5.127 5.057 1.00 45.22 790 PRO A CA 1
ATOM 6097 C C . PRO A 1 790 ? 58.776 3.894 6.019 1.00 45.22 790 PRO A C 1
ATOM 6099 O O . PRO A 1 790 ? 58.497 4.149 7.187 1.00 45.22 790 PRO A O 1
ATOM 6102 N N . PRO A 1 791 ? 59.257 2.644 5.719 1.00 38.12 791 PRO A N 1
ATOM 6103 C CA . PRO A 1 791 ? 59.349 1.801 4.499 1.00 38.12 791 PRO A CA 1
ATOM 6104 C C . PRO A 1 791 ? 58.669 0.387 4.562 1.00 38.12 791 PRO A C 1
ATOM 6106 O O . PRO A 1 791 ? 58.522 -0.204 5.620 1.00 38.12 791 PRO A O 1
ATOM 6109 N N . GLN A 1 792 ? 58.375 -0.168 3.372 1.00 25.28 792 GLN A N 1
ATOM 6110 C CA . GLN A 1 792 ? 58.367 -1.594 2.923 1.00 25.28 792 GLN A CA 1
ATOM 6111 C C . GLN A 1 792 ? 57.625 -2.751 3.669 1.00 25.28 792 GLN A C 1
ATOM 6113 O O . GLN A 1 792 ? 57.943 -3.118 4.790 1.00 25.28 792 GLN A O 1
ATOM 6118 N N . GLU A 1 793 ? 56.695 -3.389 2.922 1.00 26.08 793 GLU A N 1
ATOM 6119 C CA . GLU A 1 793 ? 56.576 -4.829 2.521 1.00 26.08 793 GLU A CA 1
ATOM 6120 C C . GLU A 1 793 ? 57.403 -5.950 3.225 1.00 26.08 793 GLU A C 1
ATOM 6122 O O . GLU A 1 793 ? 58.532 -5.663 3.619 1.00 26.08 793 GLU A O 1
ATOM 6127 N N . PRO A 1 794 ? 56.970 -7.260 3.257 1.00 36.88 794 PRO A N 1
ATOM 6128 C CA . PRO A 1 794 ? 56.435 -7.996 2.072 1.00 36.88 794 PRO A CA 1
ATOM 6129 C C . PRO A 1 794 ? 55.491 -9.254 2.223 1.00 36.88 794 PRO A C 1
ATOM 6131 O O . PRO A 1 794 ? 55.482 -9.945 3.234 1.00 36.88 794 PRO A O 1
ATOM 6134 N N . ARG A 1 795 ? 54.890 -9.662 1.078 1.00 25.66 795 ARG A N 1
ATOM 6135 C CA . ARG A 1 795 ? 54.624 -11.053 0.557 1.00 25.66 795 ARG A CA 1
ATOM 6136 C C . ARG A 1 795 ? 53.583 -12.039 1.160 1.00 25.66 795 ARG A C 1
ATOM 6138 O O . ARG A 1 795 ? 53.295 -12.084 2.346 1.00 25.66 795 ARG A O 1
ATOM 6145 N N . SER A 1 796 ? 53.115 -12.929 0.266 1.00 31.77 796 SER A N 1
ATOM 6146 C CA . SER A 1 796 ? 52.283 -14.145 0.474 1.00 31.77 796 SER A CA 1
ATOM 6147 C C . SER A 1 796 ? 52.986 -15.403 -0.091 1.00 31.77 796 SER A C 1
ATOM 6149 O O . SER A 1 796 ? 53.946 -15.247 -0.852 1.00 31.77 796 SER A O 1
ATOM 6151 N N . PRO A 1 797 ? 52.519 -16.638 0.214 1.00 39.06 797 PRO A N 1
ATOM 6152 C CA . PRO A 1 797 ? 52.258 -17.625 -0.866 1.00 39.06 797 PRO A CA 1
ATOM 6153 C C . PRO A 1 797 ? 51.068 -18.623 -0.624 1.00 39.06 797 PRO A C 1
ATOM 6155 O O . PRO A 1 797 ? 50.548 -18.668 0.489 1.00 39.06 797 PRO A O 1
ATOM 6158 N N . PRO A 1 798 ? 50.626 -19.430 -1.631 1.00 46.28 798 PRO A N 1
ATOM 6159 C CA . PRO A 1 798 ? 49.411 -20.290 -1.581 1.00 46.28 798 PRO A CA 1
ATOM 6160 C C . PRO A 1 798 ? 49.623 -21.813 -1.873 1.00 46.28 798 PRO A C 1
ATOM 6162 O O . PRO A 1 798 ? 50.725 -22.210 -2.245 1.00 46.28 798 PRO A O 1
ATOM 6165 N N . GLY A 1 799 ? 48.563 -22.661 -1.839 1.00 27.14 799 GLY A N 1
ATOM 6166 C CA . GLY A 1 799 ? 48.604 -24.013 -2.465 1.00 27.14 799 GLY A CA 1
ATOM 6167 C C . GLY A 1 799 ? 47.418 -25.017 -2.317 1.00 27.14 799 GLY A C 1
ATOM 6168 O O . GLY A 1 799 ? 47.244 -25.590 -1.251 1.00 27.14 799 GLY A O 1
ATOM 6169 N N . THR A 1 800 ? 46.735 -25.310 -3.447 1.00 27.98 800 THR A N 1
ATOM 6170 C CA . THR A 1 800 ? 46.290 -26.653 -3.969 1.00 27.98 800 THR A CA 1
ATOM 6171 C C . THR A 1 800 ? 45.254 -27.541 -3.177 1.00 27.98 800 THR A C 1
ATOM 6173 O O . THR A 1 800 ? 44.650 -27.037 -2.238 1.00 27.98 800 THR A O 1
ATOM 6176 N N . PRO A 1 801 ? 44.823 -28.755 -3.651 1.00 37.44 801 PRO A N 1
ATOM 6177 C CA . PRO A 1 801 ? 43.780 -28.919 -4.699 1.00 37.44 801 PRO A CA 1
ATOM 6178 C C . PRO A 1 801 ? 42.669 -30.007 -4.458 1.00 37.44 801 PRO A C 1
ATOM 6180 O O . PRO A 1 801 ? 42.736 -30.791 -3.519 1.00 37.44 801 PRO A O 1
ATOM 6183 N N . GLY A 1 802 ? 41.655 -30.076 -5.348 1.00 24.67 802 GLY A N 1
ATOM 6184 C CA . GLY A 1 802 ? 40.395 -30.861 -5.214 1.00 24.67 802 GLY A CA 1
ATOM 6185 C C . GLY A 1 802 ? 40.356 -32.378 -5.551 1.00 24.67 802 GLY A C 1
ATOM 6186 O O . GLY A 1 802 ? 41.387 -33.026 -5.694 1.00 24.67 802 GLY A O 1
ATOM 6187 N N . VAL A 1 803 ? 39.132 -32.939 -5.683 1.00 28.14 803 VAL A N 1
ATOM 6188 C CA . VAL A 1 803 ? 38.787 -34.372 -5.946 1.00 28.14 803 VAL A CA 1
ATOM 6189 C C . VAL A 1 803 ? 37.551 -34.506 -6.881 1.00 28.14 803 VAL A C 1
ATOM 6191 O O . VAL A 1 803 ? 36.838 -33.533 -7.117 1.00 28.14 803 VAL A O 1
ATOM 6194 N N . THR A 1 804 ? 37.337 -35.693 -7.473 1.00 25.92 804 THR A N 1
ATOM 6195 C CA . THR A 1 804 ? 36.476 -35.989 -8.647 1.00 25.92 804 THR A CA 1
ATOM 6196 C C . THR A 1 804 ? 35.079 -36.586 -8.331 1.00 25.92 804 THR A C 1
ATOM 6198 O O . THR A 1 804 ? 34.752 -36.896 -7.190 1.00 25.92 804 THR A O 1
ATOM 6201 N N . ARG A 1 805 ? 34.252 -36.750 -9.378 1.00 25.56 805 ARG A N 1
ATOM 6202 C CA . ARG A 1 805 ? 32.843 -37.207 -9.410 1.00 25.56 805 ARG A CA 1
ATOM 6203 C C . ARG A 1 805 ? 32.699 -38.672 -9.872 1.00 25.56 805 ARG A C 1
ATOM 6205 O O . ARG A 1 805 ? 33.556 -39.159 -10.602 1.00 25.56 805 ARG A O 1
ATOM 6212 N N . VAL A 1 806 ? 31.586 -39.329 -9.515 1.00 25.28 806 VAL A N 1
ATOM 6213 C CA . VAL A 1 806 ? 31.135 -40.633 -10.055 1.00 25.28 806 VAL A CA 1
ATOM 6214 C C . VAL A 1 806 ? 29.626 -40.570 -10.346 1.00 25.28 806 VAL A C 1
ATOM 6216 O O . VAL A 1 806 ? 28.885 -40.002 -9.547 1.00 25.28 806 VAL A O 1
ATOM 6219 N N . ASP A 1 807 ? 29.175 -41.152 -11.461 1.00 25.41 807 ASP A N 1
ATOM 6220 C CA . ASP A 1 807 ? 27.764 -41.227 -11.880 1.00 25.41 807 ASP A CA 1
ATOM 6221 C C . ASP A 1 807 ? 27.285 -42.703 -11.956 1.00 25.41 807 ASP A C 1
ATOM 6223 O O . ASP A 1 807 ? 28.096 -43.605 -12.175 1.00 25.41 807 ASP A O 1
ATOM 6227 N N . ILE A 1 808 ? 25.978 -42.965 -11.783 1.00 25.94 808 ILE A N 1
ATOM 6228 C CA . ILE A 1 808 ? 25.328 -44.291 -11.934 1.00 25.94 808 ILE A CA 1
ATOM 6229 C C . ILE A 1 808 ? 23.966 -44.114 -12.642 1.00 25.94 808 ILE A C 1
ATOM 6231 O O . ILE A 1 808 ? 23.266 -43.134 -12.392 1.00 25.94 808 ILE A O 1
ATOM 6235 N N . GLU A 1 809 ? 23.589 -45.056 -13.516 1.00 25.50 809 GLU A N 1
ATOM 6236 C CA . GLU A 1 809 ? 22.406 -45.002 -14.404 1.00 25.50 809 GLU A CA 1
ATOM 6237 C C . GLU A 1 809 ? 21.456 -46.223 -14.215 1.00 25.50 809 GLU A C 1
ATOM 6239 O O . GLU A 1 809 ? 21.758 -47.090 -13.396 1.00 25.50 809 GLU A O 1
ATOM 6244 N N . LEU A 1 810 ? 20.369 -46.307 -15.021 1.00 23.25 810 LEU A N 1
ATOM 6245 C CA . LEU A 1 810 ? 19.297 -47.344 -15.162 1.00 23.25 810 LEU A CA 1
ATOM 6246 C C . LEU A 1 810 ? 17.902 -46.952 -14.581 1.00 23.25 810 LEU A C 1
ATOM 6248 O O . LEU A 1 810 ? 17.835 -46.230 -13.592 1.00 23.25 810 LEU A O 1
ATOM 6252 N N . PRO A 1 811 ? 16.766 -47.506 -15.085 1.00 29.70 811 PRO A N 1
ATOM 6253 C CA . PRO A 1 811 ? 16.330 -47.558 -16.493 1.00 29.70 811 PRO A CA 1
ATOM 6254 C C . PRO A 1 811 ? 14.834 -47.147 -16.716 1.00 29.70 811 PRO A C 1
ATOM 6256 O O . PRO A 1 811 ? 14.069 -46.933 -15.780 1.00 29.70 811 PRO A O 1
ATOM 6259 N N . LEU A 1 812 ? 14.385 -47.059 -17.982 1.00 26.69 812 LEU A N 1
ATOM 6260 C CA . LEU A 1 812 ? 13.077 -46.496 -18.406 1.00 26.69 812 LEU A CA 1
ATOM 6261 C C . LEU A 1 812 ? 11.910 -47.504 -18.610 1.00 26.69 812 LEU A C 1
ATOM 6263 O O . LEU A 1 812 ? 12.122 -48.567 -19.196 1.00 26.69 812 LEU A O 1
ATOM 6267 N N . PRO A 1 813 ? 10.645 -47.100 -18.347 1.00 27.08 813 PRO A N 1
ATOM 6268 C CA . PRO A 1 813 ? 9.432 -47.635 -18.987 1.00 27.08 813 PRO A CA 1
ATOM 6269 C C . PRO A 1 813 ? 8.935 -46.771 -20.181 1.00 27.08 813 PRO A C 1
ATOM 6271 O O . PRO A 1 813 ? 9.486 -45.714 -20.483 1.00 27.08 813 PRO A O 1
ATOM 6274 N N . ARG A 1 814 ? 7.925 -47.245 -20.939 1.00 28.20 814 ARG A N 1
ATOM 6275 C CA . ARG A 1 814 ? 7.667 -46.814 -22.339 1.00 28.20 814 ARG A CA 1
ATOM 6276 C C . ARG A 1 814 ? 6.558 -45.760 -22.568 1.00 28.20 814 ARG A C 1
ATOM 6278 O O . ARG A 1 814 ? 5.554 -45.689 -21.871 1.00 28.20 814 ARG A O 1
ATOM 6285 N N . LYS A 1 815 ? 6.769 -44.991 -23.646 1.00 27.16 815 LYS A N 1
ATOM 6286 C CA . LYS A 1 815 ? 6.047 -43.803 -24.154 1.00 27.16 815 LYS A CA 1
ATOM 6287 C C . LYS A 1 815 ? 4.541 -43.988 -24.455 1.00 27.16 815 LYS A C 1
ATOM 6289 O O . LYS A 1 815 ? 4.167 -44.916 -25.166 1.00 27.16 815 LYS A O 1
ATOM 6294 N N . LYS A 1 816 ? 3.731 -42.967 -24.129 1.00 28.23 816 LYS A N 1
ATOM 6295 C CA . LYS A 1 816 ? 2.671 -42.439 -25.030 1.00 28.23 816 LYS A CA 1
ATOM 6296 C C . LYS A 1 816 ? 3.277 -41.313 -25.895 1.00 28.23 816 LYS A C 1
ATOM 6298 O O . LYS A 1 816 ? 4.312 -40.770 -25.517 1.00 28.23 816 LYS A O 1
ATOM 6303 N N . LYS A 1 817 ? 2.677 -40.962 -27.043 1.00 36.19 817 LYS A N 1
ATOM 6304 C CA . LYS A 1 817 ? 3.146 -39.863 -27.924 1.00 36.19 817 LYS A CA 1
ATOM 6305 C C . LYS A 1 817 ? 2.462 -38.520 -27.590 1.00 36.19 817 LYS A C 1
ATOM 6307 O O . LYS A 1 817 ? 1.246 -38.447 -27.751 1.00 36.19 817 LYS A O 1
ATOM 6312 N N . PRO A 1 818 ? 3.208 -37.460 -27.239 1.00 25.88 818 PRO A N 1
ATOM 6313 C CA . PRO A 1 818 ? 2.839 -36.065 -27.477 1.00 25.88 818 PRO A CA 1
ATOM 6314 C C . PRO A 1 818 ? 3.543 -35.524 -28.740 1.00 25.88 818 PRO A C 1
ATOM 6316 O O . PRO A 1 818 ? 4.381 -36.211 -29.332 1.00 25.88 818 PRO A O 1
ATOM 6319 N N . CYS A 1 819 ? 3.238 -34.283 -29.138 1.00 23.05 819 CYS A N 1
ATOM 6320 C CA . CYS A 1 819 ? 4.067 -33.541 -30.095 1.00 23.05 819 CYS A CA 1
ATOM 6321 C C . CYS A 1 819 ? 5.506 -33.426 -29.568 1.00 23.05 819 CYS A C 1
ATOM 6323 O O . CYS A 1 819 ? 5.712 -33.270 -28.366 1.00 23.05 819 CYS A O 1
ATOM 6325 N N . SER A 1 820 ? 6.497 -33.512 -30.454 1.00 23.11 820 SER A N 1
ATOM 6326 C CA . SER A 1 820 ? 7.915 -33.465 -30.088 1.00 23.11 820 SER A CA 1
ATOM 6327 C C . SER A 1 820 ? 8.327 -32.063 -29.622 1.00 23.11 820 SER A C 1
ATOM 6329 O O . SER A 1 820 ? 8.360 -31.159 -30.460 1.00 23.11 820 SER A O 1
ATOM 6331 N N . PRO A 1 821 ? 8.702 -31.857 -28.344 1.00 25.89 821 PRO A N 1
ATOM 6332 C CA . PRO A 1 821 ? 9.374 -30.630 -27.959 1.00 25.89 821 PRO A CA 1
ATOM 6333 C C . PRO A 1 821 ? 10.785 -30.666 -28.551 1.00 25.89 821 PRO A C 1
ATOM 6335 O O . PRO A 1 821 ? 11.599 -31.518 -28.188 1.00 25.89 821 PRO A O 1
ATOM 6338 N N . THR A 1 822 ? 11.093 -29.743 -29.459 1.00 24.50 822 THR A N 1
ATOM 6339 C CA . THR A 1 822 ? 12.487 -29.430 -29.778 1.00 24.50 822 THR A CA 1
ATOM 6340 C C . THR A 1 822 ? 13.134 -28.909 -28.503 1.00 24.50 822 THR A C 1
ATOM 6342 O O . THR A 1 822 ? 12.790 -27.824 -28.034 1.00 24.50 822 THR A O 1
ATOM 6345 N N . SER A 1 823 ? 14.035 -29.696 -27.914 1.00 22.56 823 SER A N 1
ATOM 6346 C CA . SER A 1 823 ? 14.798 -29.290 -26.734 1.00 22.56 823 SER A CA 1
ATOM 6347 C C . SER A 1 823 ? 15.441 -27.923 -26.989 1.00 22.56 823 SER A C 1
ATOM 6349 O O . SER A 1 823 ? 16.102 -27.791 -28.025 1.00 22.56 823 SER A O 1
ATOM 6351 N N . PRO A 1 824 ? 15.300 -26.929 -26.091 1.00 25.47 824 PRO A N 1
ATOM 6352 C CA . PRO A 1 824 ? 15.970 -25.649 -26.255 1.00 25.47 824 PRO A CA 1
ATOM 6353 C C . PRO A 1 824 ? 17.479 -25.877 -26.165 1.00 25.47 824 PRO A C 1
ATOM 6355 O O . PRO A 1 824 ? 18.050 -26.001 -25.081 1.00 25.47 824 PRO A O 1
ATOM 6358 N N . THR A 1 825 ? 18.128 -25.976 -27.325 1.00 22.48 825 THR A N 1
ATOM 6359 C CA . THR A 1 825 ? 19.584 -26.029 -27.429 1.00 22.48 825 THR A CA 1
ATOM 6360 C C . THR A 1 825 ? 20.132 -24.777 -26.769 1.00 22.48 825 THR A C 1
ATOM 6362 O O . THR A 1 825 ? 19.824 -23.674 -27.224 1.00 22.48 825 THR A O 1
ATOM 6365 N N . SER A 1 826 ? 20.915 -24.946 -25.702 1.00 24.20 826 SER A N 1
ATOM 6366 C CA . SER A 1 826 ? 21.510 -23.836 -24.956 1.00 24.20 826 SER A CA 1
ATOM 6367 C C . SER A 1 826 ? 22.162 -22.850 -25.933 1.00 24.20 826 SER A C 1
ATOM 6369 O O . SER A 1 826 ? 22.966 -23.306 -26.756 1.00 24.20 826 SER A O 1
ATOM 6371 N N . PRO A 1 827 ? 21.827 -21.544 -25.895 1.00 26.38 827 PRO A N 1
ATOM 6372 C CA . PRO A 1 827 ? 22.358 -20.581 -26.851 1.00 26.38 827 PRO A CA 1
ATOM 6373 C C . PRO A 1 827 ? 23.886 -20.643 -26.903 1.00 26.38 827 PRO A C 1
ATOM 6375 O O . PRO A 1 827 ? 24.574 -20.394 -25.911 1.00 26.38 827 PRO A O 1
ATOM 6378 N N . LYS A 1 828 ? 24.430 -21.026 -28.065 1.00 24.31 828 LYS A N 1
ATOM 6379 C CA . LYS A 1 828 ? 25.877 -20.984 -28.295 1.00 24.31 828 LYS A CA 1
ATOM 6380 C C . LYS A 1 828 ? 26.312 -19.517 -28.277 1.00 24.31 828 LYS A C 1
ATOM 6382 O O . LYS A 1 828 ? 25.620 -18.663 -28.822 1.00 24.31 828 LYS A O 1
ATOM 6387 N N . ARG A 1 829 ? 27.445 -19.236 -27.628 1.00 32.66 829 ARG A N 1
ATOM 6388 C CA . ARG A 1 829 ? 27.956 -17.871 -27.418 1.00 32.66 829 ARG A CA 1
ATOM 6389 C C . ARG A 1 829 ? 28.111 -17.116 -28.746 1.00 32.66 829 ARG A C 1
ATOM 6391 O O . ARG A 1 829 ? 28.753 -17.639 -29.652 1.00 32.66 829 ARG A O 1
ATOM 6398 N N . GLY A 1 830 ? 27.632 -15.870 -28.791 1.00 40.19 830 GLY A N 1
ATOM 6399 C CA . GLY A 1 830 ? 28.055 -14.869 -29.777 1.00 40.19 830 GLY A CA 1
ATOM 6400 C C . GLY A 1 830 ? 27.139 -14.631 -30.984 1.00 40.19 830 GLY A C 1
ATOM 6401 O O . GLY A 1 830 ? 27.540 -14.896 -32.114 1.00 40.19 830 GLY A O 1
ATOM 6402 N N . VAL A 1 831 ? 25.976 -14.007 -30.764 1.00 44.59 831 VAL A N 1
ATOM 6403 C CA . VAL A 1 831 ? 25.370 -13.070 -31.735 1.00 44.59 831 VAL A CA 1
ATOM 6404 C C . VAL A 1 831 ? 24.621 -11.979 -30.964 1.00 44.59 831 VAL A C 1
ATOM 6406 O O . VAL A 1 831 ? 23.697 -12.284 -30.218 1.00 44.59 831 VAL A O 1
ATOM 6409 N N . HIS A 1 832 ? 25.023 -10.714 -31.124 1.00 59.97 832 HIS A N 1
ATOM 6410 C CA . HIS A 1 832 ? 24.381 -9.551 -30.473 1.00 59.97 832 HIS A CA 1
ATOM 6411 C C . HIS A 1 832 ? 23.368 -8.837 -31.368 1.00 59.97 832 HIS A C 1
ATOM 6413 O O . HIS A 1 832 ? 22.843 -7.781 -31.017 1.00 59.97 832 HIS A O 1
ATOM 6419 N N . TYR A 1 833 ? 23.143 -9.407 -32.544 1.00 68.75 833 TYR A N 1
ATOM 6420 C CA . TYR A 1 833 ? 22.249 -8.921 -33.570 1.00 68.75 833 TYR A CA 1
ATOM 6421 C C . TYR A 1 833 ? 21.965 -10.037 -34.567 1.00 68.75 833 TYR A C 1
ATOM 6423 O O . TYR A 1 833 ? 22.744 -10.987 -34.686 1.00 68.75 833 TYR A O 1
ATOM 6431 N N . HIS A 1 834 ? 20.870 -9.901 -35.302 1.00 76.94 834 HIS A N 1
ATOM 6432 C CA . HIS A 1 834 ? 20.578 -10.735 -36.459 1.00 76.94 834 HIS A CA 1
ATOM 6433 C C . HIS A 1 834 ? 20.755 -9.893 -37.713 1.00 76.94 834 HIS A C 1
ATOM 6435 O O . HIS A 1 834 ? 20.104 -8.862 -37.846 1.00 76.94 834 HIS A O 1
ATOM 6441 N N . GLN A 1 835 ? 21.628 -10.329 -38.617 1.00 78.69 835 GLN A N 1
ATOM 6442 C CA . GLN A 1 835 ? 21.566 -9.846 -39.992 1.00 78.69 835 GLN A CA 1
ATOM 6443 C C . GLN A 1 835 ? 20.371 -10.508 -40.684 1.00 78.69 835 GLN A C 1
ATOM 6445 O O . GLN A 1 835 ? 20.036 -11.652 -40.365 1.00 78.69 835 GLN A O 1
ATOM 6450 N N . PHE A 1 836 ? 19.760 -9.795 -41.619 1.00 82.88 836 PHE A N 1
ATOM 6451 C CA . PHE A 1 836 ? 18.730 -10.319 -42.506 1.00 82.88 836 PHE A CA 1
ATOM 6452 C C . PHE A 1 836 ? 18.958 -9.828 -43.929 1.00 82.88 836 PHE A C 1
ATOM 6454 O O . PHE A 1 836 ? 19.477 -8.729 -44.142 1.00 82.88 836 PHE A O 1
ATOM 6461 N N . SER A 1 837 ? 18.545 -10.646 -44.886 1.00 85.25 837 SER A N 1
ATOM 6462 C CA . SER A 1 837 ? 18.187 -10.190 -46.224 1.00 85.25 837 SER A CA 1
ATOM 6463 C C . SER A 1 837 ? 16.668 -10.042 -46.303 1.00 85.25 837 SER A C 1
ATOM 6465 O O . SER A 1 837 ? 15.926 -10.497 -45.429 1.00 85.25 837 SER A O 1
ATOM 6467 N N . GLY A 1 838 ? 16.191 -9.395 -47.352 1.00 87.06 838 GLY A N 1
ATOM 6468 C CA . GLY A 1 838 ? 14.776 -9.316 -47.658 1.00 87.06 838 GLY A CA 1
ATOM 6469 C C . GLY A 1 838 ? 14.555 -8.879 -49.093 1.00 87.06 838 GLY A C 1
ATOM 6470 O O . GLY A 1 838 ? 15.480 -8.431 -49.771 1.00 87.06 838 GLY A O 1
ATOM 6471 N N . SER A 1 839 ? 13.324 -9.031 -49.556 1.00 89.62 839 SER A N 1
ATOM 6472 C CA . SER A 1 839 ? 12.895 -8.590 -50.883 1.00 89.62 839 SER A CA 1
ATOM 6473 C C . SER A 1 839 ? 11.442 -8.142 -50.834 1.00 89.62 839 SER A C 1
ATOM 6475 O O . SER A 1 839 ? 10.712 -8.464 -49.893 1.00 89.62 839 SER A O 1
ATOM 6477 N N . GLY A 1 840 ? 11.021 -7.366 -51.819 1.00 88.81 840 GLY A N 1
ATOM 6478 C CA . GLY A 1 840 ? 9.680 -6.820 -51.859 1.00 88.81 840 GLY A CA 1
ATOM 6479 C C . GLY A 1 840 ? 9.377 -6.120 -53.171 1.00 88.81 840 GLY A C 1
ATOM 6480 O O . GLY A 1 840 ? 10.176 -6.136 -54.101 1.00 88.81 840 GLY A O 1
ATOM 6481 N N . ASN A 1 841 ? 8.206 -5.497 -53.217 1.00 85.94 841 ASN A N 1
ATOM 6482 C CA . ASN A 1 841 ? 7.756 -4.687 -54.342 1.00 85.94 841 ASN A CA 1
ATOM 6483 C C . ASN A 1 841 ? 7.133 -3.407 -53.791 1.00 85.94 841 ASN A C 1
ATOM 6485 O O . ASN A 1 841 ? 6.357 -3.465 -52.827 1.00 85.94 841 ASN A O 1
ATOM 6489 N N . ASP A 1 842 ? 7.476 -2.288 -54.413 1.00 79.69 842 ASP A N 1
ATOM 6490 C CA . ASP A 1 842 ? 6.698 -1.050 -54.434 1.00 79.69 842 ASP A CA 1
ATOM 6491 C C . ASP A 1 842 ? 6.292 -0.792 -55.897 1.00 79.69 842 ASP A C 1
ATOM 6493 O O . ASP A 1 842 ? 5.717 -1.695 -56.506 1.00 79.69 842 ASP A O 1
ATOM 6497 N N . ALA A 1 843 ? 6.613 0.369 -56.472 1.00 72.38 843 ALA A N 1
ATOM 6498 C CA . ALA A 1 843 ? 6.518 0.606 -57.912 1.00 72.38 843 ALA A CA 1
ATOM 6499 C C . ALA A 1 843 ? 7.489 -0.287 -58.718 1.00 72.38 843 ALA A C 1
ATOM 6501 O O . ALA A 1 843 ? 7.231 -0.588 -59.885 1.00 72.38 843 ALA A O 1
ATOM 6502 N N . GLU A 1 844 ? 8.590 -0.746 -58.108 1.00 79.75 844 GLU A N 1
ATOM 6503 C CA . GLU A 1 844 ? 9.487 -1.743 -58.703 1.00 79.75 844 GLU A CA 1
ATOM 6504 C C . GLU A 1 844 ? 9.982 -2.793 -57.674 1.00 79.75 844 GLU A C 1
ATOM 6506 O O . GLU A 1 844 ? 9.824 -2.615 -56.458 1.00 79.75 844 GLU A O 1
ATOM 6511 N N . PRO A 1 845 ? 10.521 -3.949 -58.121 1.00 84.69 845 PRO A N 1
ATOM 6512 C CA . PRO A 1 845 ? 11.071 -4.959 -57.220 1.00 84.69 845 PRO A CA 1
ATOM 6513 C C . PRO A 1 845 ? 12.337 -4.454 -56.523 1.00 84.69 845 PRO A C 1
ATOM 6515 O O . PRO A 1 845 ? 13.278 -3.993 -57.170 1.00 84.69 845 PRO A O 1
ATOM 6518 N N . PHE A 1 846 ? 12.388 -4.591 -55.199 1.00 86.75 846 PHE A N 1
ATOM 6519 C CA . PHE A 1 846 ? 13.514 -4.141 -54.385 1.00 86.75 846 PHE A CA 1
ATOM 6520 C C . PHE A 1 846 ? 14.052 -5.256 -53.489 1.00 86.75 846 PHE A C 1
ATOM 6522 O O . PHE A 1 846 ? 13.331 -6.156 -53.052 1.00 86.75 846 PHE A O 1
ATOM 6529 N N . HIS A 1 847 ? 15.325 -5.126 -53.132 1.00 86.12 847 HIS A N 1
ATOM 6530 C CA . HIS A 1 847 ? 16.001 -5.943 -52.132 1.00 86.12 847 HIS A CA 1
ATOM 6531 C C . HIS A 1 847 ? 16.294 -5.110 -50.889 1.00 86.12 847 HIS A C 1
ATOM 6533 O O . HIS A 1 847 ? 16.398 -3.879 -50.928 1.00 86.12 847 HIS A O 1
ATOM 6539 N N . CYS A 1 848 ? 16.464 -5.779 -49.754 1.00 87.31 848 CYS A N 1
ATOM 6540 C CA . CYS A 1 848 ? 17.036 -5.147 -48.580 1.00 87.31 848 CYS A CA 1
ATOM 6541 C C . CYS A 1 848 ? 18.048 -6.045 -47.869 1.00 87.31 848 CYS A C 1
ATOM 6543 O O . CYS A 1 848 ? 18.013 -7.273 -47.929 1.00 87.31 848 CYS A O 1
ATOM 6545 N N . SER A 1 849 ? 18.986 -5.396 -47.190 1.00 84.69 849 SER A N 1
ATOM 6546 C CA . SER A 1 849 ? 19.960 -6.021 -46.299 1.00 84.69 849 SER A CA 1
ATOM 6547 C C . SER A 1 849 ? 19.962 -5.226 -45.004 1.00 84.69 849 SER A C 1
ATOM 6549 O O . SER A 1 849 ? 20.029 -3.997 -45.043 1.00 84.69 849 SER A O 1
ATOM 6551 N N . GLY A 1 850 ? 19.863 -5.888 -43.856 1.00 84.75 850 GLY A N 1
ATOM 6552 C CA . GLY A 1 850 ? 19.615 -5.198 -42.594 1.00 84.75 850 GLY A CA 1
ATOM 6553 C C . GLY A 1 850 ? 20.151 -5.894 -41.356 1.00 84.75 850 GLY A C 1
ATOM 6554 O O . GLY A 1 850 ? 20.692 -7.002 -41.404 1.00 84.75 850 GLY A O 1
ATOM 6555 N N . ILE A 1 851 ? 20.014 -5.194 -40.232 1.00 83.38 851 ILE A N 1
ATOM 6556 C CA . ILE A 1 851 ? 20.432 -5.629 -38.906 1.00 83.38 851 ILE A CA 1
ATOM 6557 C C . ILE A 1 851 ? 19.299 -5.368 -37.899 1.00 83.38 851 ILE A C 1
ATOM 6559 O O . ILE A 1 851 ? 18.674 -4.307 -37.888 1.00 83.38 851 ILE A O 1
ATOM 6563 N N . LEU A 1 852 ? 19.021 -6.368 -37.062 1.00 84.38 852 LEU A N 1
ATOM 6564 C CA . LEU A 1 852 ? 17.991 -6.372 -36.024 1.00 84.38 852 LEU A CA 1
ATOM 6565 C C . LEU A 1 852 ? 18.626 -6.603 -34.644 1.00 84.38 852 LEU A C 1
ATOM 6567 O O . LEU A 1 852 ? 19.368 -7.572 -34.447 1.00 84.38 852 LEU A O 1
ATOM 6571 N N . HIS A 1 853 ? 18.267 -5.767 -33.669 1.00 80.00 853 HIS A N 1
ATOM 6572 C CA . HIS A 1 853 ? 18.797 -5.788 -32.303 1.00 80.00 853 HIS A CA 1
ATOM 6573 C C . HIS A 1 853 ? 17.651 -5.836 -31.287 1.00 80.00 853 HIS A C 1
ATOM 6575 O O . HIS A 1 853 ? 16.791 -4.957 -31.336 1.00 80.00 853 HIS A O 1
ATOM 6581 N N . PRO A 1 854 ? 17.618 -6.785 -30.334 1.00 81.38 854 PRO A N 1
ATOM 6582 C CA . PRO A 1 854 ? 16.693 -6.688 -29.210 1.00 81.38 854 PRO A CA 1
ATOM 6583 C C . PRO A 1 854 ? 17.047 -5.472 -28.339 1.00 81.38 854 PRO A C 1
ATOM 6585 O O . PRO A 1 854 ? 18.214 -5.243 -28.022 1.00 81.38 854 PRO A O 1
ATOM 6588 N N . LEU A 1 855 ? 16.034 -4.711 -27.932 1.00 81.75 855 LEU A N 1
ATOM 6589 C CA . LEU A 1 855 ? 16.161 -3.595 -26.993 1.00 81.75 855 LEU A CA 1
ATOM 6590 C C . LEU A 1 855 ? 15.807 -4.058 -25.568 1.00 81.75 855 LEU A C 1
ATOM 6592 O O . LEU A 1 855 ? 15.120 -5.070 -25.408 1.00 81.75 855 LEU A O 1
ATOM 6596 N N . PRO A 1 856 ? 16.246 -3.352 -24.509 1.00 81.06 856 PRO A N 1
ATOM 6597 C CA . PRO A 1 856 ? 15.728 -3.542 -23.153 1.00 81.06 856 PRO A CA 1
ATOM 6598 C C . PRO A 1 856 ? 14.206 -3.317 -23.072 1.00 81.06 856 PRO A C 1
ATOM 6600 O O . PRO A 1 856 ? 13.645 -2.651 -23.949 1.00 81.06 856 PRO A O 1
ATOM 6603 N N . PRO A 1 857 ? 13.529 -3.802 -22.014 1.00 85.06 857 PRO A N 1
ATOM 6604 C CA . PRO A 1 857 ? 12.139 -3.446 -21.762 1.00 85.06 857 PRO A CA 1
ATOM 6605 C C . PRO A 1 857 ? 11.987 -1.928 -21.610 1.00 85.06 857 PRO A C 1
ATOM 6607 O O . PRO A 1 857 ? 12.753 -1.310 -20.873 1.00 85.06 857 PRO A O 1
ATOM 6610 N N . GLN A 1 858 ? 10.999 -1.340 -22.282 1.00 88.12 858 GLN A N 1
ATOM 6611 C CA . GLN A 1 858 ? 10.646 0.077 -22.129 1.00 88.12 858 GLN A CA 1
ATOM 6612 C C . GLN A 1 858 ? 9.414 0.144 -21.213 1.00 88.12 858 GLN A C 1
ATOM 6614 O O . GLN A 1 858 ? 8.445 -0.582 -21.448 1.00 88.12 858 GLN A O 1
ATOM 6619 N N . GLU A 1 859 ? 9.473 0.930 -20.133 1.00 91.31 859 GLU A N 1
ATOM 6620 C CA . GLU A 1 859 ? 8.427 1.019 -19.092 1.00 91.31 859 GLU A CA 1
ATOM 6621 C C . GLU A 1 859 ? 7.923 -0.350 -18.573 1.00 91.31 859 GLU A C 1
ATOM 6623 O O . GLU A 1 859 ? 6.737 -0.564 -18.315 1.00 91.31 859 GLU A O 1
ATOM 6628 N N . GLY A 1 860 ? 8.843 -1.315 -18.456 1.00 83.88 860 GLY A N 1
ATOM 6629 C CA . GLY A 1 860 ? 8.573 -2.689 -18.010 1.00 83.88 860 GLY A CA 1
ATOM 6630 C C . GLY A 1 860 ? 8.031 -3.644 -19.084 1.00 83.88 860 GLY A C 1
ATOM 6631 O O . GLY A 1 860 ? 7.943 -4.844 -18.829 1.00 83.88 860 GLY A O 1
ATOM 6632 N N . ILE A 1 861 ? 7.713 -3.167 -20.292 1.00 91.38 861 ILE A N 1
ATOM 6633 C CA . ILE A 1 861 ? 7.188 -3.997 -21.389 1.00 91.38 861 ILE A CA 1
ATOM 6634 C C . ILE A 1 861 ? 8.362 -4.578 -22.202 1.00 91.38 861 ILE A C 1
ATOM 6636 O O . ILE A 1 861 ? 9.142 -3.796 -22.748 1.00 91.38 861 ILE A O 1
ATOM 6640 N N . PRO A 1 862 ? 8.523 -5.913 -22.309 1.00 89.69 862 PRO A N 1
ATOM 6641 C CA . PRO A 1 862 ? 9.625 -6.547 -23.035 1.00 89.69 862 PRO A CA 1
ATOM 6642 C C . PRO A 1 862 ? 9.311 -6.763 -24.526 1.00 89.69 862 PRO A C 1
ATOM 6644 O O . PRO A 1 862 ? 8.166 -6.661 -24.963 1.00 89.69 862 PRO A O 1
ATOM 6647 N N . GLY A 1 863 ? 10.330 -7.159 -25.296 1.00 87.06 863 GLY A N 1
ATOM 6648 C CA . GLY A 1 863 ? 10.155 -7.637 -26.678 1.00 87.06 863 GLY A CA 1
ATOM 6649 C C . GLY A 1 863 ? 10.196 -6.558 -27.766 1.00 87.06 863 GLY A C 1
ATOM 6650 O O . GLY A 1 863 ? 9.652 -6.778 -28.843 1.00 87.06 863 GLY A O 1
ATOM 6651 N N . TRP A 1 864 ? 10.823 -5.416 -27.476 1.00 90.25 864 TRP A N 1
ATOM 6652 C CA . TRP A 1 864 ? 11.141 -4.351 -28.433 1.00 90.25 864 TRP A CA 1
ATOM 6653 C C . TRP A 1 864 ? 12.406 -4.676 -29.241 1.00 90.25 864 TRP A C 1
ATOM 6655 O O . TRP A 1 864 ? 13.338 -5.292 -28.709 1.00 90.25 864 TRP A O 1
ATOM 6665 N N . HIS A 1 865 ? 12.512 -4.162 -30.472 1.00 89.00 865 HIS A N 1
ATOM 6666 C CA . HIS A 1 865 ? 13.742 -4.248 -31.276 1.00 89.00 865 HIS A CA 1
ATOM 6667 C C . HIS A 1 865 ? 14.060 -2.937 -31.999 1.00 89.00 865 HIS A C 1
ATOM 6669 O O . HIS A 1 865 ? 13.156 -2.226 -32.424 1.00 89.00 865 HIS A O 1
ATOM 6675 N N . ARG A 1 866 ? 15.350 -2.653 -32.207 1.00 88.75 866 ARG A N 1
ATOM 6676 C CA . ARG A 1 866 ? 15.832 -1.680 -33.199 1.00 88.75 866 ARG A CA 1
ATOM 6677 C C . ARG A 1 866 ? 16.087 -2.427 -34.499 1.00 88.75 866 ARG A C 1
ATOM 6679 O O . ARG A 1 866 ? 16.711 -3.491 -34.482 1.00 88.75 866 ARG A O 1
ATOM 6686 N N . ILE A 1 867 ? 15.605 -1.872 -35.601 1.00 89.69 867 ILE A N 1
ATOM 6687 C CA . ILE A 1 867 ? 15.813 -2.391 -36.950 1.00 89.69 867 ILE A CA 1
ATOM 6688 C C . ILE A 1 867 ? 16.475 -1.312 -37.807 1.00 89.69 867 ILE A C 1
ATOM 6690 O O . ILE A 1 867 ? 16.101 -0.140 -37.760 1.00 89.69 867 ILE A O 1
ATOM 6694 N N . SER A 1 868 ? 17.476 -1.714 -38.580 1.00 88.94 868 SER A N 1
ATOM 6695 C CA . SER A 1 868 ? 18.160 -0.856 -39.543 1.00 88.94 868 SER A CA 1
ATOM 6696 C C . SER A 1 868 ? 18.307 -1.617 -40.853 1.00 88.94 868 SER A C 1
ATOM 6698 O O . SER A 1 868 ? 18.718 -2.776 -40.834 1.00 88.94 868 SER A O 1
ATOM 6700 N N . MET A 1 869 ? 17.974 -1.004 -41.987 1.00 88.56 869 MET A N 1
ATOM 6701 C CA . MET A 1 869 ? 18.072 -1.666 -43.293 1.00 88.56 869 MET A CA 1
ATOM 6702 C C . MET A 1 869 ? 18.533 -0.723 -44.400 1.00 88.56 869 MET A C 1
ATOM 6704 O O . MET A 1 869 ? 18.187 0.455 -44.433 1.00 88.56 869 MET A O 1
ATOM 6708 N N . MET A 1 870 ? 19.322 -1.279 -45.310 1.00 87.25 870 MET A N 1
ATOM 6709 C CA . MET A 1 870 ? 19.613 -0.732 -46.625 1.00 87.25 870 MET A CA 1
ATOM 6710 C C . MET A 1 870 ? 18.581 -1.307 -47.596 1.00 87.25 870 MET A C 1
ATOM 6712 O O . MET A 1 870 ? 18.568 -2.521 -47.799 1.00 87.25 870 MET A O 1
ATOM 6716 N N . LYS A 1 871 ? 17.729 -0.457 -48.176 1.00 86.56 871 LYS A N 1
ATOM 6717 C CA . LYS A 1 871 ? 16.859 -0.784 -49.319 1.00 86.56 871 LYS A CA 1
ATOM 6718 C C . LYS A 1 871 ? 17.606 -0.418 -50.603 1.00 86.56 871 LYS A C 1
ATOM 6720 O O . LYS A 1 871 ? 18.217 0.648 -50.656 1.00 86.56 871 LYS A O 1
ATOM 6725 N N . TYR A 1 872 ? 17.580 -1.287 -51.605 1.00 83.50 872 TYR A N 1
ATOM 6726 C CA . TYR A 1 872 ? 18.243 -1.074 -52.890 1.00 83.50 872 TYR A CA 1
ATOM 6727 C C . TYR A 1 872 ? 17.505 -1.819 -54.002 1.00 83.50 872 TYR A C 1
ATOM 6729 O O . TYR A 1 872 ? 16.886 -2.854 -53.765 1.00 83.50 872 TYR A O 1
ATOM 6737 N N . PHE A 1 873 ? 17.578 -1.285 -55.212 1.00 79.62 873 PHE A N 1
ATOM 6738 C CA . PHE A 1 873 ? 16.964 -1.865 -56.404 1.00 79.62 873 PHE A CA 1
ATOM 6739 C C . PHE A 1 873 ? 18.022 -2.590 -57.242 1.00 79.62 873 PHE A C 1
ATOM 6741 O O . PHE A 1 873 ? 19.217 -2.282 -57.140 1.00 79.62 873 PHE A O 1
ATOM 6748 N N . ASP A 1 874 ? 17.604 -3.560 -58.057 1.00 67.81 874 ASP A N 1
ATOM 6749 C CA . ASP A 1 874 ? 18.514 -4.185 -59.019 1.00 67.81 874 ASP A CA 1
ATOM 6750 C C . ASP A 1 874 ? 18.989 -3.146 -60.054 1.00 67.81 874 ASP A C 1
ATOM 6752 O O . ASP A 1 874 ? 18.219 -2.261 -60.439 1.00 67.81 874 ASP A O 1
ATOM 6756 N N . PRO A 1 875 ? 20.246 -3.212 -60.537 1.00 54.00 875 PRO A N 1
ATOM 6757 C CA . PRO A 1 875 ? 20.693 -2.335 -61.610 1.00 54.00 875 PRO A CA 1
ATOM 6758 C C . PRO A 1 875 ? 19.807 -2.538 -62.840 1.00 54.00 875 PRO A C 1
ATOM 6760 O O . PRO A 1 875 ? 19.710 -3.662 -63.335 1.00 54.00 875 PRO A O 1
ATOM 6763 N N . LEU A 1 876 ? 19.190 -1.458 -63.340 1.00 43.16 876 LEU A N 1
ATOM 6764 C CA . LEU A 1 876 ? 18.364 -1.486 -64.550 1.00 43.16 876 LEU A CA 1
ATOM 6765 C C . LEU A 1 876 ? 19.094 -2.251 -65.658 1.00 43.16 876 LEU A C 1
ATOM 6767 O O . LEU A 1 876 ? 20.129 -1.797 -66.156 1.00 43.16 876 LEU A O 1
ATOM 6771 N N . ALA A 1 877 ? 18.551 -3.412 -66.032 1.00 35.84 877 ALA A N 1
ATOM 6772 C CA . ALA A 1 877 ? 19.098 -4.221 -67.107 1.00 35.84 877 ALA A CA 1
ATOM 6773 C C . ALA A 1 877 ? 19.167 -3.356 -68.370 1.00 35.84 877 ALA A C 1
ATOM 6775 O O . ALA A 1 877 ? 18.141 -2.840 -68.827 1.00 35.84 877 ALA A O 1
ATOM 6776 N N . GLN A 1 878 ? 20.371 -3.159 -68.917 1.00 32.97 878 GLN A N 1
ATOM 6777 C CA . GLN A 1 878 ? 20.500 -2.389 -70.150 1.00 32.97 878 GLN A CA 1
ATOM 6778 C C . GLN A 1 878 ? 19.681 -3.095 -71.242 1.00 32.97 878 GLN A C 1
ATOM 6780 O O . GLN A 1 878 ? 19.761 -4.319 -71.362 1.00 32.97 878 GLN A O 1
ATOM 6785 N N . PRO A 1 879 ? 18.844 -2.367 -72.002 1.00 32.31 879 PRO A N 1
ATOM 6786 C CA . PRO A 1 879 ? 17.899 -2.999 -72.908 1.00 32.31 879 PRO A CA 1
ATOM 6787 C C . PRO A 1 879 ? 18.621 -3.575 -74.133 1.00 32.31 879 PRO A C 1
ATOM 6789 O O . PRO A 1 879 ? 18.771 -2.899 -75.153 1.00 32.31 879 PRO A O 1
ATOM 6792 N N . ASP A 1 880 ? 18.989 -4.857 -74.049 1.00 38.69 880 ASP A N 1
ATOM 6793 C CA . ASP A 1 880 ? 19.562 -5.701 -75.116 1.00 38.69 880 ASP A CA 1
ATOM 6794 C C . ASP A 1 880 ? 18.563 -5.986 -76.269 1.00 38.69 880 ASP A C 1
ATOM 6796 O O . ASP A 1 880 ? 18.440 -7.099 -76.780 1.00 38.69 880 ASP A O 1
ATOM 6800 N N . SER A 1 881 ? 17.788 -4.978 -76.689 1.00 38.50 881 SER A N 1
ATOM 6801 C CA . SER A 1 881 ? 16.877 -5.049 -77.840 1.00 38.50 881 SER A CA 1
ATOM 6802 C C . SER A 1 881 ? 16.434 -3.672 -78.371 1.00 38.50 881 SER A C 1
ATOM 6804 O O . SER A 1 881 ? 15.247 -3.372 -78.464 1.00 38.50 881 SER A O 1
ATOM 6806 N N . MET A 1 882 ? 17.383 -2.846 -78.825 1.00 27.17 882 MET A N 1
ATOM 6807 C CA . MET A 1 882 ? 17.091 -1.734 -79.748 1.00 27.17 882 MET A CA 1
ATOM 6808 C C . MET A 1 882 ? 17.893 -1.892 -81.051 1.00 27.17 882 MET A C 1
ATOM 6810 O O . MET A 1 882 ? 19.110 -1.695 -81.042 1.00 27.17 882 MET A O 1
ATOM 6814 N N . PRO A 1 883 ? 17.260 -2.256 -82.187 1.00 32.78 883 PRO A N 1
ATOM 6815 C CA . PRO A 1 883 ? 17.952 -2.323 -83.471 1.00 32.78 883 PRO A CA 1
ATOM 6816 C C . PRO A 1 883 ? 18.299 -0.907 -83.969 1.00 32.78 883 PRO A C 1
ATOM 6818 O O . PRO A 1 883 ? 17.530 0.030 -83.742 1.00 32.78 883 PRO A O 1
ATOM 6821 N N . PRO A 1 884 ? 19.422 -0.720 -84.685 1.00 31.94 884 PRO A N 1
ATOM 6822 C CA . PRO A 1 884 ? 19.872 0.605 -85.094 1.00 31.94 884 PRO A CA 1
ATOM 6823 C C . PRO A 1 884 ? 18.940 1.202 -86.157 1.00 31.94 884 PRO A C 1
ATOM 6825 O O . PRO A 1 884 ? 18.969 0.792 -87.318 1.00 31.94 884 PRO A O 1
ATOM 6828 N N . GLN A 1 885 ? 18.145 2.206 -85.777 1.00 29.62 885 GLN A N 1
ATOM 6829 C CA . GLN A 1 885 ? 17.413 3.047 -86.725 1.00 29.62 885 GLN A CA 1
ATOM 6830 C C . GLN A 1 885 ? 18.016 4.449 -86.823 1.00 29.62 885 GLN A C 1
ATOM 6832 O O . GLN A 1 885 ? 18.384 5.088 -85.840 1.00 29.62 885 GLN A O 1
ATOM 6837 N N . SER A 1 886 ? 18.139 4.903 -88.064 1.00 29.56 886 SER A N 1
ATOM 6838 C CA . SER A 1 886 ? 18.756 6.161 -88.461 1.00 29.56 886 SER A CA 1
ATOM 6839 C C . SER A 1 886 ? 17.745 7.303 -88.553 1.00 29.56 886 SER A C 1
ATOM 6841 O O . SER A 1 886 ? 16.692 7.114 -89.158 1.00 29.56 886 SER A O 1
ATOM 6843 N N . GLY A 1 887 ? 18.151 8.518 -88.171 1.00 28.03 887 GLY A N 1
ATOM 6844 C CA . GLY A 1 887 ? 17.706 9.724 -88.882 1.00 28.03 887 GLY A CA 1
ATOM 6845 C C . GLY A 1 887 ? 17.126 10.876 -88.055 1.00 28.03 887 GLY A C 1
ATOM 6846 O O . GLY A 1 887 ? 15.990 10.824 -87.613 1.00 28.03 887 GLY A O 1
ATOM 6847 N N . THR A 1 888 ? 17.877 11.985 -88.053 1.00 26.91 888 THR A N 1
ATOM 6848 C CA . THR A 1 888 ? 17.398 13.383 -88.196 1.00 26.91 888 THR A CA 1
ATOM 6849 C C . THR A 1 888 ? 16.394 14.003 -87.205 1.00 26.91 888 THR A C 1
ATOM 6851 O O . THR A 1 888 ? 15.221 13.654 -87.189 1.00 26.91 888 THR A O 1
ATOM 6854 N N . THR A 1 889 ? 16.821 15.146 -86.633 1.00 27.84 889 THR A N 1
ATOM 6855 C CA . THR A 1 889 ? 16.017 16.261 -86.053 1.00 27.84 889 THR A CA 1
ATOM 6856 C C . THR A 1 889 ? 15.237 15.945 -84.762 1.00 27.84 889 THR A C 1
ATOM 6858 O O . THR A 1 889 ? 14.750 14.842 -84.583 1.00 27.84 889 THR A O 1
ATOM 6861 N N . TRP A 1 890 ? 15.104 16.847 -83.779 1.00 23.62 890 TRP A N 1
ATOM 6862 C CA . TRP A 1 890 ? 15.011 18.323 -83.821 1.00 23.62 890 TRP A CA 1
ATOM 6863 C C . TRP A 1 890 ? 15.980 19.066 -82.867 1.00 23.62 890 TRP A C 1
ATOM 6865 O O . TRP A 1 890 ? 16.719 18.452 -82.106 1.00 23.62 890 TRP A O 1
ATOM 6875 N N . ALA A 1 891 ? 15.966 20.406 -82.924 1.00 24.52 891 ALA A N 1
ATOM 6876 C CA . ALA A 1 891 ? 16.687 21.347 -82.050 1.00 24.52 891 ALA A CA 1
ATOM 6877 C C . ALA A 1 891 ? 15.881 22.684 -81.944 1.00 24.52 891 ALA A C 1
ATOM 6879 O O . ALA A 1 891 ? 14.816 22.771 -82.557 1.00 24.52 891 ALA A O 1
ATOM 6880 N N . PRO A 1 892 ? 16.340 23.744 -81.241 1.00 38.25 892 PRO A N 1
ATOM 6881 C CA . PRO A 1 892 ? 16.360 23.828 -79.773 1.00 38.25 892 PRO A CA 1
ATOM 6882 C C . PRO A 1 892 ? 15.750 25.145 -79.210 1.00 38.25 892 PRO A C 1
ATOM 6884 O O . PRO A 1 892 ? 15.602 26.129 -79.930 1.00 38.25 892 PRO A O 1
ATOM 6887 N N . PHE A 1 893 ? 15.515 25.212 -77.893 1.00 25.41 893 PHE A N 1
ATOM 6888 C CA . PHE A 1 893 ? 15.340 26.459 -77.116 1.00 25.41 893 PHE A CA 1
ATOM 6889 C C . PHE A 1 893 ? 16.216 26.354 -75.851 1.00 25.41 893 PHE A C 1
ATOM 6891 O O . PHE A 1 893 ? 16.057 25.413 -75.084 1.00 25.41 893 PHE A O 1
ATOM 6898 N N . GLN A 1 894 ? 17.326 27.091 -75.733 1.00 26.30 894 GLN A N 1
ATOM 6899 C CA . GLN A 1 894 ? 17.462 28.517 -75.366 1.00 26.30 894 GLN A CA 1
ATOM 6900 C C . GLN A 1 894 ? 17.321 28.795 -73.855 1.00 26.30 894 GLN A C 1
ATOM 6902 O O . GLN A 1 894 ? 16.233 29.053 -73.352 1.00 26.30 894 GLN A O 1
ATOM 6907 N N . SER A 1 895 ? 18.466 28.814 -73.166 1.00 29.19 895 SER A N 1
ATOM 6908 C CA . SER A 1 895 ? 18.647 29.311 -71.792 1.00 29.19 895 SER A CA 1
ATOM 6909 C C . SER A 1 895 ? 18.968 30.812 -71.767 1.00 29.19 895 SER A C 1
ATOM 6911 O O . SER A 1 895 ? 19.535 31.335 -72.731 1.00 29.19 895 SER A O 1
ATOM 6913 N N . PRO A 1 896 ? 18.704 31.494 -70.641 1.00 31.27 896 PRO A N 1
ATOM 6914 C CA . PRO A 1 896 ? 19.702 32.426 -70.088 1.00 31.27 896 PRO A CA 1
ATOM 6915 C C . PRO A 1 896 ? 19.729 32.447 -68.537 1.00 31.27 896 PRO A C 1
ATOM 6917 O O . PRO A 1 896 ? 18.768 32.017 -67.905 1.00 31.27 896 PRO A O 1
ATOM 6920 N N . PRO A 1 897 ? 20.724 33.095 -67.905 1.00 36.56 897 PRO A N 1
ATOM 6921 C CA . PRO A 1 897 ? 22.164 32.992 -68.131 1.00 36.56 897 PRO A CA 1
ATOM 6922 C C . PRO A 1 897 ? 22.896 32.474 -66.864 1.00 36.56 897 PRO A C 1
ATOM 6924 O O . PRO A 1 897 ? 22.308 32.321 -65.799 1.00 36.56 897 PRO A O 1
ATOM 6927 N N . SER A 1 898 ? 24.196 32.203 -66.978 1.00 29.38 898 SER A N 1
ATOM 6928 C CA . SER A 1 898 ? 25.050 31.671 -65.903 1.00 29.38 898 SER A CA 1
ATOM 6929 C C . SER A 1 898 ? 25.704 32.744 -65.027 1.00 29.38 898 SER A C 1
ATOM 6931 O O . SER A 1 898 ? 26.156 33.748 -65.574 1.00 29.38 898 SER A O 1
ATOM 6933 N N . GLU A 1 899 ? 25.984 32.425 -63.759 1.00 27.38 899 GLU A N 1
ATOM 6934 C CA . GLU A 1 899 ? 27.254 32.814 -63.123 1.00 27.38 899 GLU A CA 1
ATOM 6935 C C . GLU A 1 899 ? 27.638 31.844 -61.982 1.00 27.38 899 GLU A C 1
ATOM 6937 O O . GLU A 1 899 ? 26.776 31.448 -61.206 1.00 27.38 899 GLU A O 1
ATOM 6942 N N . GLY A 1 900 ? 28.923 31.461 -61.904 1.00 28.98 900 GLY A N 1
ATOM 6943 C CA . GLY A 1 900 ? 29.539 30.768 -60.756 1.00 28.98 900 GLY A CA 1
ATOM 6944 C C . GLY A 1 900 ? 29.253 29.269 -60.548 1.00 28.98 900 GLY A C 1
ATOM 6945 O O . GLY A 1 900 ? 28.432 28.927 -59.709 1.00 28.98 900 GLY A O 1
ATOM 6946 N N . ASP A 1 901 ? 29.984 28.372 -61.232 1.00 27.81 901 ASP A N 1
ATOM 6947 C CA . ASP A 1 901 ? 31.014 27.520 -60.584 1.00 27.81 901 ASP A CA 1
ATOM 6948 C C . ASP A 1 901 ? 31.733 26.566 -61.570 1.00 27.81 901 ASP A C 1
ATOM 6950 O O . ASP A 1 901 ? 31.425 26.520 -62.764 1.00 27.81 901 ASP A O 1
ATOM 6954 N N . ALA A 1 902 ? 32.793 25.890 -61.104 1.00 28.78 902 ALA A N 1
ATOM 6955 C CA . ALA A 1 902 ? 33.785 25.208 -61.945 1.00 28.78 902 ALA A CA 1
ATOM 6956 C C . ALA A 1 902 ? 33.397 23.770 -62.385 1.00 28.78 902 ALA A C 1
ATOM 6958 O O . ALA A 1 902 ? 32.792 23.027 -61.613 1.00 28.78 902 ALA A O 1
ATOM 6959 N N . PRO A 1 903 ? 33.796 23.323 -63.597 1.00 31.44 903 PRO A N 1
ATOM 6960 C CA . PRO A 1 903 ? 33.419 22.011 -64.125 1.00 31.44 903 PRO A CA 1
ATOM 6961 C C . PRO A 1 903 ? 34.277 20.856 -63.579 1.00 31.44 903 PRO A C 1
ATOM 6963 O O . PRO A 1 903 ? 35.504 20.860 -63.691 1.00 31.44 903 PRO A O 1
ATOM 6966 N N . TYR A 1 904 ? 33.615 19.807 -63.084 1.00 25.92 904 TYR A N 1
ATOM 6967 C CA . TYR A 1 904 ? 34.226 18.500 -62.821 1.00 25.92 904 TYR A CA 1
ATOM 6968 C C . TYR A 1 904 ? 34.427 17.716 -64.133 1.00 25.92 904 TYR A C 1
ATOM 6970 O O . TYR A 1 904 ? 33.600 17.792 -65.044 1.00 25.92 904 TYR A O 1
ATOM 6978 N N . VAL A 1 905 ? 35.523 16.958 -64.250 1.00 26.34 905 VAL A N 1
ATOM 6979 C CA . VAL A 1 905 ? 35.917 16.279 -65.499 1.00 26.34 905 VAL A CA 1
ATOM 6980 C C . VAL A 1 905 ? 35.519 14.794 -65.473 1.00 26.34 905 VAL A C 1
ATOM 6982 O O . VAL A 1 905 ? 36.017 14.063 -64.617 1.00 26.34 905 VAL A O 1
ATOM 6985 N N . PRO A 1 906 ? 34.699 14.300 -66.423 1.00 25.59 906 PRO A N 1
ATOM 6986 C CA . PRO A 1 906 ? 34.375 12.880 -66.519 1.00 25.59 906 PRO A CA 1
ATOM 6987 C C . PRO A 1 906 ? 35.521 12.087 -67.168 1.00 25.59 906 PRO A C 1
ATOM 6989 O O . PRO A 1 906 ? 35.935 12.375 -68.293 1.00 25.59 906 PRO A O 1
ATOM 6992 N N . TYR A 1 907 ? 36.011 11.054 -66.481 1.00 24.50 907 TYR A N 1
ATOM 6993 C CA . TYR A 1 907 ? 37.002 10.116 -67.021 1.00 24.50 907 TYR A CA 1
ATOM 6994 C C . TYR A 1 907 ? 36.314 8.952 -67.760 1.00 24.50 907 TYR A C 1
ATOM 6996 O O . TYR A 1 907 ? 35.254 8.489 -67.340 1.00 24.50 907 TYR A O 1
ATOM 7004 N N . LYS A 1 908 ? 36.897 8.476 -68.871 1.00 25.97 908 LYS A N 1
ATOM 7005 C CA . LYS A 1 908 ? 36.372 7.340 -69.661 1.00 25.97 908 LYS A CA 1
ATOM 7006 C C . LYS A 1 908 ? 37.027 6.008 -69.254 1.00 25.97 908 LYS A C 1
ATOM 7008 O O . LYS A 1 908 ? 38.175 6.018 -68.821 1.00 25.97 908 LYS A O 1
ATOM 7013 N N . PRO A 1 909 ? 36.335 4.864 -69.419 1.00 34.41 909 PRO A N 1
ATOM 7014 C CA . PRO A 1 909 ? 36.832 3.564 -68.974 1.00 34.41 909 PRO A CA 1
ATOM 7015 C C . PRO A 1 909 ? 37.916 2.992 -69.897 1.00 34.41 909 PRO A C 1
ATOM 7017 O O . PRO A 1 909 ? 38.004 3.342 -71.077 1.00 34.41 909 PRO A O 1
ATOM 7020 N N . ALA A 1 910 ? 38.688 2.046 -69.361 1.00 26.48 910 ALA A N 1
ATOM 7021 C CA . ALA A 1 910 ? 39.607 1.189 -70.100 1.00 26.48 910 ALA A CA 1
ATOM 7022 C C . ALA A 1 910 ? 39.605 -0.219 -69.484 1.00 26.48 910 ALA A C 1
ATOM 7024 O O . ALA A 1 910 ? 39.562 -0.344 -68.263 1.00 26.48 910 ALA A O 1
ATOM 7025 N N . GLY A 1 911 ? 39.695 -1.250 -70.329 1.00 29.08 911 GLY A N 1
ATOM 7026 C CA . GLY A 1 911 ? 39.683 -2.656 -69.915 1.00 29.08 911 GLY A CA 1
ATOM 7027 C C . GLY A 1 911 ? 38.280 -3.266 -69.914 1.00 29.08 911 GLY A C 1
ATOM 7028 O O . GLY A 1 911 ? 37.452 -2.942 -69.070 1.00 29.08 911 GLY A O 1
ATOM 7029 N N . ALA A 1 912 ? 38.042 -4.169 -70.862 1.00 34.22 912 ALA A N 1
ATOM 7030 C CA . ALA A 1 912 ? 37.009 -5.189 -70.764 1.00 34.22 912 ALA A CA 1
ATOM 7031 C C . ALA A 1 912 ? 37.734 -6.538 -70.704 1.00 34.22 912 ALA A C 1
ATOM 7033 O O . ALA A 1 912 ? 38.602 -6.781 -71.540 1.00 34.22 912 ALA A O 1
ATOM 7034 N N . ASP A 1 913 ? 37.375 -7.372 -69.734 1.00 29.34 913 ASP A N 1
ATOM 7035 C CA . ASP A 1 913 ? 37.736 -8.787 -69.656 1.00 29.34 913 ASP A CA 1
ATOM 7036 C C . ASP A 1 913 ? 36.483 -9.542 -69.187 1.00 29.34 913 ASP A C 1
ATOM 7038 O O . ASP A 1 913 ? 35.830 -9.141 -68.219 1.00 29.34 913 ASP A O 1
ATOM 7042 N N . ASP A 1 914 ? 36.116 -10.606 -69.899 1.00 37.50 914 ASP A N 1
ATOM 7043 C CA . ASP A 1 914 ? 34.891 -11.366 -69.643 1.00 37.50 914 ASP A CA 1
ATOM 7044 C C . ASP A 1 914 ? 35.062 -12.316 -68.447 1.00 37.50 914 ASP A C 1
ATOM 7046 O O . ASP A 1 914 ? 35.684 -13.372 -68.578 1.00 37.50 914 ASP A O 1
ATOM 7050 N N . ASN A 1 915 ? 34.453 -12.007 -67.295 1.00 27.70 915 ASN A N 1
ATOM 7051 C CA . ASN A 1 915 ? 34.224 -13.017 -66.252 1.00 27.70 915 ASN A CA 1
ATOM 7052 C C . ASN A 1 915 ? 32.930 -12.763 -65.455 1.00 27.70 915 ASN A C 1
ATOM 7054 O O . ASN A 1 915 ? 32.911 -12.064 -64.442 1.00 27.70 915 ASN A O 1
ATOM 7058 N N . LEU A 1 916 ? 31.822 -13.362 -65.906 1.00 32.72 916 LEU A N 1
ATOM 7059 C CA . LEU A 1 916 ? 30.461 -13.119 -65.396 1.00 32.72 916 LEU A CA 1
ATOM 7060 C C . LEU A 1 916 ? 30.159 -13.773 -64.021 1.00 32.72 916 LEU A C 1
ATOM 7062 O O . LEU A 1 916 ? 29.020 -14.147 -63.746 1.00 32.72 916 LEU A O 1
ATOM 7066 N N . SER A 1 917 ? 31.175 -13.957 -63.171 1.00 29.64 917 SER A N 1
ATOM 7067 C CA . SER A 1 917 ? 31.092 -14.699 -61.900 1.00 29.64 917 SER A CA 1
ATOM 7068 C C . SER A 1 917 ? 31.639 -13.969 -60.667 1.00 29.64 917 SER A C 1
ATOM 7070 O O . SER A 1 917 ? 31.346 -14.396 -59.553 1.00 29.64 917 SER A O 1
ATOM 7072 N N . ASP A 1 918 ? 32.402 -12.882 -60.825 1.00 28.53 918 ASP A N 1
ATOM 7073 C CA . ASP A 1 918 ? 33.073 -12.202 -59.699 1.00 28.53 918 ASP A CA 1
ATOM 7074 C C . ASP A 1 918 ? 32.312 -10.983 -59.136 1.00 28.53 918 ASP A C 1
ATOM 7076 O O . ASP A 1 918 ? 32.714 -10.410 -58.122 1.00 28.53 918 ASP A O 1
ATOM 7080 N N . MET A 1 919 ? 31.165 -10.617 -59.725 1.00 30.23 919 MET A N 1
ATOM 7081 C CA . MET A 1 919 ? 30.397 -9.393 -59.412 1.00 30.23 919 MET A CA 1
ATOM 7082 C C . MET A 1 919 ? 29.673 -9.391 -58.040 1.00 30.23 919 MET A C 1
ATOM 7084 O O . MET A 1 919 ? 28.745 -8.618 -57.823 1.00 30.23 919 MET A O 1
ATOM 7088 N N . TYR A 1 920 ? 30.104 -10.233 -57.096 1.00 31.44 920 TYR A N 1
ATOM 7089 C CA . TYR A 1 920 ? 29.633 -10.251 -55.703 1.00 31.44 920 TYR A CA 1
ATOM 7090 C C . TYR A 1 920 ? 30.756 -10.108 -54.659 1.00 31.44 920 TYR A C 1
ATOM 7092 O O . TYR A 1 920 ? 30.495 -10.199 -53.456 1.00 31.44 920 TYR A O 1
ATOM 7100 N N . GLN A 1 921 ? 31.996 -9.812 -55.069 1.00 28.08 921 GLN A N 1
ATOM 7101 C CA . GLN A 1 921 ? 32.989 -9.274 -54.134 1.00 28.08 921 GLN A CA 1
ATOM 7102 C C . GLN A 1 921 ? 32.762 -7.771 -53.941 1.00 28.08 921 GLN A C 1
ATOM 7104 O O . GLN A 1 921 ? 33.221 -6.941 -54.718 1.00 28.08 921 GLN A O 1
ATOM 7109 N N . VAL A 1 922 ? 32.027 -7.429 -52.878 1.00 32.66 922 VAL A N 1
ATOM 7110 C CA . VAL A 1 922 ? 31.832 -6.043 -52.426 1.00 32.66 922 VAL A CA 1
ATOM 7111 C C . VAL A 1 922 ? 33.167 -5.508 -51.907 1.00 32.66 922 VAL A C 1
ATOM 7113 O O . VAL A 1 922 ? 33.527 -5.731 -50.747 1.00 32.66 922 VAL A O 1
ATOM 7116 N N . ASP A 1 923 ? 33.914 -4.842 -52.781 1.00 29.61 923 ASP A N 1
ATOM 7117 C CA . ASP A 1 923 ? 35.176 -4.191 -52.439 1.00 29.61 923 ASP A CA 1
ATOM 7118 C C . ASP A 1 923 ? 34.984 -3.100 -51.372 1.00 29.61 923 ASP A C 1
ATOM 7120 O O . ASP A 1 923 ? 33.868 -2.643 -51.107 1.00 29.61 923 ASP A O 1
ATOM 7124 N N . ASP A 1 924 ? 36.073 -2.688 -50.721 1.00 34.53 924 ASP A N 1
ATOM 7125 C CA . ASP A 1 924 ? 36.006 -1.776 -49.568 1.00 34.53 924 ASP A CA 1
ATOM 7126 C C . ASP A 1 924 ? 35.424 -0.379 -49.899 1.00 34.53 924 ASP A C 1
ATOM 7128 O O . ASP A 1 924 ? 34.952 0.301 -48.982 1.00 34.53 924 ASP A O 1
ATOM 7132 N N . ASP A 1 925 ? 35.397 -0.010 -51.186 1.00 39.47 925 ASP A N 1
ATOM 7133 C CA . ASP A 1 925 ? 34.849 1.234 -51.752 1.00 39.47 925 ASP A CA 1
ATOM 7134 C C . ASP A 1 925 ? 33.731 0.969 -52.795 1.00 39.47 925 ASP A C 1
ATOM 7136 O O . ASP A 1 925 ? 33.598 1.685 -53.790 1.00 39.47 925 ASP A O 1
ATOM 7140 N N . ALA A 1 926 ? 32.923 -0.083 -52.603 1.00 41.59 926 ALA A N 1
ATOM 7141 C CA . ALA A 1 926 ? 31.791 -0.389 -53.483 1.00 41.59 926 ALA A CA 1
ATOM 7142 C C . ALA A 1 926 ? 30.835 0.814 -53.645 1.00 41.59 926 ALA A C 1
ATOM 7144 O O . ALA A 1 926 ? 30.338 1.368 -52.661 1.00 41.59 926 ALA A O 1
ATOM 7145 N N . GLN A 1 927 ? 30.572 1.206 -54.898 1.00 46.22 927 GLN A N 1
ATOM 7146 C CA . GLN A 1 927 ? 29.813 2.415 -55.230 1.00 46.22 927 GLN A CA 1
ATOM 7147 C C . GLN A 1 927 ? 28.361 2.325 -54.745 1.00 46.22 927 GLN A C 1
ATOM 7149 O O . GLN A 1 927 ? 27.530 1.642 -55.345 1.00 46.22 927 GLN A O 1
ATOM 7154 N N . VAL A 1 928 ? 28.035 3.068 -53.686 1.00 52.50 928 VAL A N 1
ATOM 7155 C CA . VAL A 1 928 ? 26.643 3.328 -53.312 1.00 52.50 928 VAL A CA 1
ATOM 7156 C C . VAL A 1 928 ? 26.041 4.236 -54.383 1.00 52.50 928 VAL A C 1
ATOM 7158 O O . VAL A 1 928 ? 26.505 5.353 -54.604 1.00 52.50 928 VAL A O 1
ATOM 7161 N N . ASN A 1 929 ? 25.048 3.714 -55.099 1.00 57.03 929 ASN A N 1
ATOM 7162 C CA . ASN A 1 929 ? 24.385 4.410 -56.196 1.00 57.03 929 ASN A CA 1
ATOM 7163 C C . ASN A 1 929 ? 23.160 5.205 -55.696 1.00 57.03 929 ASN A C 1
ATOM 7165 O O . ASN A 1 929 ? 22.770 5.121 -54.531 1.00 57.03 929 ASN A O 1
ATOM 7169 N N . ALA A 1 930 ? 22.531 5.969 -56.592 1.00 56.56 930 ALA A N 1
ATOM 7170 C CA . ALA A 1 930 ? 21.368 6.801 -56.271 1.00 56.56 930 ALA A CA 1
ATOM 7171 C C . ALA A 1 930 ? 20.072 6.015 -55.946 1.00 56.56 930 ALA A C 1
ATOM 7173 O O . ALA A 1 930 ? 19.086 6.627 -55.550 1.00 56.56 930 ALA A O 1
ATOM 7174 N N . GLY A 1 931 ? 20.060 4.686 -56.104 1.00 66.31 931 GLY A N 1
ATOM 7175 C CA . GLY A 1 931 ? 18.940 3.803 -55.751 1.00 66.31 931 GLY A CA 1
ATOM 7176 C C . GLY A 1 931 ? 19.039 3.183 -54.350 1.00 66.31 931 GLY A C 1
ATOM 7177 O O . GLY A 1 931 ? 18.166 2.407 -53.965 1.00 66.31 931 GLY A O 1
ATOM 7178 N N . CYS A 1 932 ? 20.090 3.490 -53.586 1.00 78.00 932 CYS A N 1
ATOM 7179 C CA . CYS A 1 932 ? 20.312 2.953 -52.245 1.00 78.00 932 CYS A CA 1
ATOM 7180 C C . CYS A 1 932 ? 19.758 3.887 -51.155 1.00 78.00 932 CYS A C 1
ATOM 7182 O O . CYS A 1 932 ? 20.127 5.057 -51.091 1.00 78.00 932 CYS A O 1
ATOM 7184 N N . TRP A 1 933 ? 18.947 3.353 -50.238 1.00 85.44 933 TRP A N 1
ATOM 7185 C CA . TRP A 1 933 ? 18.242 4.113 -49.196 1.00 85.44 933 TRP A CA 1
ATOM 7186 C C . TRP A 1 933 ? 18.462 3.518 -47.800 1.00 85.44 933 TRP A C 1
ATOM 7188 O O . TRP A 1 933 ? 18.375 2.303 -47.609 1.00 85.44 933 TRP A O 1
ATOM 7198 N N . ALA A 1 934 ? 18.719 4.370 -46.807 1.00 87.00 934 ALA A N 1
ATOM 7199 C CA . ALA A 1 934 ? 18.947 3.989 -45.413 1.00 87.00 934 ALA A CA 1
ATOM 7200 C C . ALA A 1 934 ? 17.657 4.109 -44.592 1.00 87.00 934 ALA A C 1
ATOM 7202 O O . ALA A 1 934 ? 16.978 5.125 -44.663 1.00 87.00 934 ALA A O 1
ATOM 7203 N N . TYR A 1 935 ? 17.319 3.087 -43.808 1.00 91.81 935 TYR A N 1
ATOM 7204 C CA . TYR A 1 935 ? 16.128 3.038 -42.955 1.00 91.81 935 TYR A CA 1
ATOM 7205 C C . TYR A 1 935 ? 16.536 2.743 -41.507 1.00 91.81 935 TYR A C 1
ATOM 7207 O O . TYR A 1 935 ? 17.274 1.789 -41.249 1.00 91.81 935 TYR A O 1
ATOM 7215 N N . GLU A 1 936 ? 15.996 3.508 -40.560 1.00 90.94 936 GLU A N 1
ATOM 7216 C CA . GLU A 1 936 ? 16.083 3.276 -39.115 1.00 90.94 936 GLU A CA 1
ATOM 7217 C C . GLU A 1 936 ? 14.670 3.179 -38.526 1.00 90.94 936 GLU A C 1
ATOM 7219 O O . GLU A 1 936 ? 13.820 4.019 -38.815 1.00 90.94 936 GLU A O 1
ATOM 7224 N N . GLY A 1 937 ? 14.407 2.184 -37.677 1.00 93.62 937 GLY A N 1
ATOM 7225 C CA . GLY A 1 937 ? 13.106 2.030 -37.031 1.00 93.62 937 GLY A CA 1
ATOM 7226 C C . GLY A 1 937 ? 13.122 1.235 -35.730 1.00 93.62 937 GLY A C 1
ATOM 7227 O O . GLY A 1 937 ? 14.125 0.638 -35.326 1.00 93.62 937 GLY A O 1
ATOM 7228 N N . VAL A 1 938 ? 11.952 1.198 -35.094 1.00 94.12 938 VAL A N 1
ATOM 7229 C CA . VAL A 1 938 ? 11.657 0.373 -33.920 1.00 94.12 938 VAL A CA 1
ATOM 7230 C C . VAL A 1 938 ? 10.558 -0.627 -34.267 1.00 94.12 938 VAL A C 1
ATOM 7232 O O . VAL A 1 938 ? 9.513 -0.257 -34.804 1.00 94.12 938 VAL A O 1
ATOM 7235 N N . VAL A 1 939 ? 10.788 -1.895 -33.930 1.00 93.69 939 VAL A N 1
ATOM 7236 C CA . VAL A 1 939 ? 9.771 -2.952 -33.935 1.00 93.69 939 VAL A CA 1
ATOM 7237 C C . VAL A 1 939 ? 9.079 -2.953 -32.572 1.00 93.69 939 VAL A C 1
ATOM 7239 O O . VAL A 1 939 ? 9.738 -3.013 -31.528 1.00 93.69 939 VAL A O 1
ATOM 7242 N N . LEU A 1 940 ? 7.751 -2.856 -32.585 1.00 93.94 940 LEU A N 1
ATOM 7243 C CA . LEU A 1 940 ? 6.920 -2.827 -31.384 1.00 93.94 940 LEU A CA 1
ATOM 7244 C C . LEU A 1 940 ? 6.785 -4.235 -30.760 1.00 93.94 940 LEU A C 1
ATOM 7246 O O . LEU A 1 940 ? 6.910 -5.235 -31.478 1.00 93.94 940 LEU A O 1
ATOM 7250 N N . PRO A 1 941 ? 6.485 -4.337 -29.446 1.00 91.31 941 PRO A N 1
ATOM 7251 C CA . PRO A 1 941 ? 6.374 -5.603 -28.729 1.00 91.31 941 PRO A CA 1
ATOM 7252 C C . PRO A 1 941 ? 5.542 -6.666 -29.444 1.00 91.31 941 PRO A C 1
ATOM 7254 O O . PRO A 1 941 ? 4.408 -6.434 -29.865 1.00 91.31 941 PRO A O 1
ATOM 7257 N N . GLY A 1 942 ? 6.134 -7.854 -29.567 1.00 85.94 942 GLY A N 1
ATOM 7258 C CA . GLY A 1 942 ? 5.516 -9.006 -30.220 1.00 85.94 942 GLY A CA 1
ATOM 7259 C C . GLY A 1 942 ? 5.642 -9.023 -31.747 1.00 85.94 942 GLY A C 1
ATOM 7260 O O . GLY A 1 942 ? 5.046 -9.890 -32.374 1.00 85.94 942 GLY A O 1
ATOM 7261 N N . GLY A 1 943 ? 6.416 -8.111 -32.348 1.00 89.19 943 GLY A N 1
ATOM 7262 C CA . GLY A 1 943 ? 6.870 -8.244 -33.738 1.00 89.19 943 GLY A CA 1
ATOM 7263 C C . GLY A 1 943 ? 5.818 -7.954 -34.812 1.00 89.19 943 GLY A C 1
ATOM 7264 O O . GLY A 1 943 ? 5.987 -8.398 -35.944 1.00 89.19 943 GLY A O 1
ATOM 7265 N N . MET A 1 944 ? 4.737 -7.236 -34.478 1.00 90.12 944 MET A N 1
ATOM 7266 C CA . MET A 1 944 ? 3.587 -7.049 -35.384 1.00 90.12 944 MET A CA 1
ATOM 7267 C C . MET A 1 944 ? 3.542 -5.710 -36.125 1.00 90.12 944 MET A C 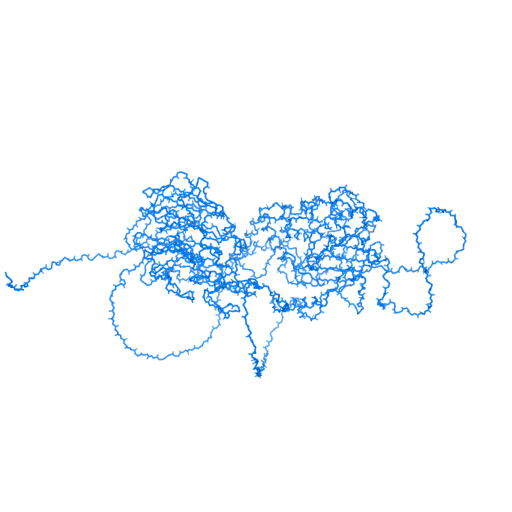1
ATOM 7269 O O . MET A 1 944 ? 2.816 -5.590 -37.109 1.00 90.12 944 MET A O 1
ATOM 7273 N N . ILE A 1 945 ? 4.273 -4.698 -35.659 1.00 95.00 945 ILE A N 1
ATOM 7274 C CA . ILE A 1 945 ? 4.380 -3.375 -36.291 1.00 95.00 945 ILE A CA 1
ATOM 7275 C C . ILE A 1 945 ? 5.831 -2.917 -36.160 1.00 95.00 945 ILE A C 1
ATOM 7277 O O . ILE A 1 945 ? 6.428 -3.073 -35.095 1.00 95.00 945 ILE A O 1
ATOM 7281 N N . MET A 1 946 ? 6.374 -2.319 -37.216 1.00 95.25 946 MET A N 1
ATOM 7282 C CA . MET A 1 946 ? 7.615 -1.552 -37.173 1.00 95.25 946 MET A CA 1
ATOM 7283 C C . MET A 1 946 ? 7.411 -0.187 -37.824 1.00 95.25 946 MET A C 1
ATOM 7285 O O . MET A 1 946 ? 6.711 -0.071 -38.829 1.00 95.25 946 MET A O 1
ATOM 7289 N N . LEU A 1 947 ? 7.995 0.850 -37.234 1.00 96.50 947 LEU A N 1
ATOM 7290 C CA . LEU A 1 947 ? 7.851 2.228 -37.702 1.00 96.50 947 LEU A CA 1
ATOM 7291 C C . LEU A 1 947 ? 9.122 3.032 -37.420 1.00 96.50 947 LEU A C 1
ATOM 7293 O O . LEU A 1 947 ? 9.869 2.717 -36.489 1.00 96.50 947 LEU A O 1
ATOM 7297 N N . GLY A 1 948 ? 9.386 4.037 -38.249 1.00 95.19 948 GLY A N 1
ATOM 7298 C CA . GLY A 1 948 ? 10.667 4.736 -38.239 1.00 95.19 948 GLY A CA 1
ATOM 7299 C C . GLY A 1 948 ? 10.792 5.810 -39.315 1.00 95.19 948 GLY A C 1
ATOM 7300 O O . GLY A 1 948 ? 9.789 6.370 -39.758 1.00 95.19 948 GLY A O 1
ATOM 7301 N N . ARG A 1 949 ? 12.032 6.090 -39.728 1.00 92.56 949 ARG A N 1
ATOM 7302 C CA . ARG A 1 949 ? 12.383 7.018 -40.811 1.00 92.56 949 ARG A CA 1
ATOM 7303 C C . ARG A 1 949 ? 13.318 6.362 -41.823 1.00 92.56 949 ARG A C 1
ATOM 7305 O O . ARG A 1 949 ? 14.128 5.508 -41.471 1.00 92.56 949 ARG A O 1
ATOM 7312 N N . TRP A 1 950 ? 13.242 6.822 -43.062 1.00 90.75 950 TRP A N 1
ATOM 7313 C CA . TRP A 1 950 ? 14.203 6.527 -44.121 1.00 90.75 950 TRP A CA 1
ATOM 7314 C C . TRP A 1 950 ? 14.900 7.820 -44.569 1.00 90.75 950 TRP A C 1
ATOM 7316 O O . TRP A 1 950 ? 14.357 8.908 -44.369 1.00 90.75 950 TRP A O 1
ATOM 7326 N N . TRP A 1 951 ? 16.095 7.717 -45.155 1.00 85.94 951 TRP A N 1
ATOM 7327 C CA . TRP A 1 951 ? 16.807 8.828 -45.790 1.00 85.94 951 TRP A CA 1
ATOM 7328 C C . TRP A 1 951 ? 17.833 8.372 -46.843 1.00 85.94 951 TRP A C 1
ATOM 7330 O O . TRP A 1 951 ? 18.225 7.204 -46.895 1.00 85.94 951 TRP A O 1
ATOM 7340 N N . SER A 1 952 ? 18.294 9.303 -47.685 1.00 82.06 952 SER A N 1
ATOM 7341 C CA . SER A 1 952 ? 19.413 9.062 -48.609 1.00 82.06 952 SER A CA 1
ATOM 7342 C C . SER A 1 952 ? 20.758 8.993 -47.863 1.00 82.06 952 SER A C 1
ATOM 7344 O O . SER A 1 952 ? 21.085 9.928 -47.130 1.00 82.06 952 SER A O 1
ATOM 7346 N N . PRO A 1 953 ? 21.577 7.944 -48.071 1.00 68.62 953 PRO A N 1
ATOM 7347 C CA . PRO A 1 953 ? 22.954 7.851 -47.581 1.00 68.62 953 PRO A CA 1
ATOM 7348 C C . PRO A 1 953 ? 23.955 8.630 -48.457 1.00 68.62 953 PRO A C 1
ATOM 7350 O O . PRO A 1 953 ? 25.146 8.615 -48.169 1.00 68.62 953 PRO A O 1
ATOM 7353 N N . MET A 1 954 ? 23.491 9.257 -49.546 1.00 67.25 954 MET A N 1
ATOM 7354 C CA . MET A 1 954 ? 24.311 9.995 -50.516 1.00 67.25 954 MET A CA 1
ATOM 7355 C C . MET A 1 954 ? 24.184 11.521 -50.372 1.00 67.25 954 MET A C 1
ATOM 7357 O O . MET A 1 954 ? 24.659 12.255 -51.234 1.00 67.25 954 MET A O 1
ATOM 7361 N N . ASP A 1 955 ? 23.537 12.008 -49.309 1.00 65.94 955 ASP A N 1
ATOM 7362 C CA . ASP A 1 955 ? 23.453 13.441 -49.009 1.00 65.94 955 ASP A CA 1
ATOM 7363 C C . ASP A 1 955 ? 24.734 13.937 -48.317 1.00 65.94 955 ASP A C 1
ATOM 7365 O O . ASP A 1 955 ? 24.851 13.960 -47.086 1.00 65.94 955 ASP A O 1
ATOM 7369 N N . ASP A 1 956 ? 25.703 14.330 -49.142 1.00 55.00 956 ASP A N 1
ATOM 7370 C CA . ASP A 1 956 ? 27.009 14.853 -48.737 1.00 55.00 956 ASP A CA 1
ATOM 7371 C C . ASP A 1 956 ? 26.932 16.175 -47.957 1.00 55.00 956 ASP A C 1
ATOM 7373 O O . ASP A 1 956 ? 27.860 16.505 -47.213 1.00 55.00 956 ASP A O 1
ATOM 7377 N N . THR A 1 957 ? 25.812 16.905 -48.035 1.00 58.19 957 THR A N 1
ATOM 7378 C CA . THR A 1 957 ? 25.626 18.141 -47.268 1.00 58.19 957 THR A CA 1
ATOM 7379 C C . THR A 1 957 ? 25.362 17.877 -45.784 1.00 58.19 957 THR A C 1
ATOM 7381 O O . THR A 1 957 ? 25.323 18.825 -45.000 1.00 58.19 957 THR A O 1
ATOM 7384 N N . GLY A 1 958 ? 25.107 16.622 -45.390 1.00 59.25 958 GLY A N 1
ATOM 7385 C CA . GLY A 1 958 ? 24.796 16.225 -44.013 1.00 59.25 958 GLY A CA 1
ATOM 7386 C C . GLY A 1 958 ? 23.446 16.725 -43.483 1.00 59.25 958 GLY A C 1
ATOM 7387 O O . GLY A 1 958 ? 23.124 16.462 -42.329 1.00 59.25 958 GLY A O 1
ATOM 7388 N N . LEU A 1 959 ? 22.648 17.413 -44.311 1.00 60.19 959 LEU A N 1
ATOM 7389 C CA . LEU A 1 959 ? 21.359 18.008 -43.930 1.00 60.19 959 LEU A CA 1
ATOM 7390 C C . LEU A 1 959 ? 20.198 16.999 -44.007 1.00 60.19 959 LEU A C 1
ATOM 7392 O O . LEU A 1 959 ? 19.063 17.338 -43.668 1.00 60.19 959 LEU A O 1
ATOM 7396 N N . LYS A 1 960 ? 20.469 15.770 -44.464 1.00 67.75 960 LYS A N 1
ATOM 7397 C CA . LYS A 1 960 ? 19.536 14.641 -44.593 1.00 67.75 960 LYS A CA 1
ATOM 7398 C C . LYS A 1 960 ? 18.255 15.086 -45.322 1.00 67.75 960 LYS A C 1
ATOM 7400 O O . LYS A 1 960 ? 17.158 15.089 -44.760 1.00 67.75 960 LYS A O 1
ATOM 7405 N N . ARG A 1 961 ? 18.434 15.567 -46.556 1.00 66.31 961 ARG A N 1
ATOM 7406 C CA . ARG A 1 961 ? 17.455 16.299 -47.383 1.00 66.31 961 ARG A CA 1
ATOM 7407 C C . ARG A 1 961 ? 16.455 15.436 -48.142 1.00 66.31 961 ARG A C 1
ATOM 7409 O O . ARG A 1 961 ? 15.394 15.916 -48.506 1.00 66.31 961 ARG A O 1
ATOM 7416 N N . CYS A 1 962 ? 16.787 14.179 -48.400 1.00 76.12 962 CYS A N 1
ATOM 7417 C CA . CYS A 1 962 ? 15.828 13.206 -48.914 1.00 76.12 962 CYS A CA 1
ATOM 7418 C C . CYS A 1 962 ? 15.508 12.268 -47.755 1.00 76.12 962 CYS A C 1
ATOM 7420 O O . CYS A 1 962 ? 16.344 11.423 -47.436 1.00 76.12 962 CYS A O 1
ATOM 7422 N N . MET A 1 963 ? 14.371 12.472 -47.083 1.00 83.69 963 MET A N 1
ATOM 7423 C CA . MET A 1 963 ? 13.936 11.661 -45.942 1.00 83.69 963 MET A CA 1
ATOM 7424 C C . MET A 1 963 ? 12.423 11.689 -45.729 1.00 83.69 963 MET A C 1
ATOM 7426 O O . MET A 1 963 ? 11.727 12.558 -46.252 1.00 83.69 963 MET A O 1
ATOM 7430 N N . GLY A 1 964 ? 11.941 10.793 -44.871 1.00 89.25 964 GLY A N 1
ATOM 7431 C CA . GLY A 1 964 ? 10.572 10.810 -44.374 1.00 89.25 964 GLY A CA 1
ATOM 7432 C C . GLY A 1 964 ? 10.264 9.629 -43.453 1.00 89.25 964 GLY A C 1
ATOM 7433 O O . GLY A 1 964 ? 11.156 8.834 -43.135 1.00 89.25 964 GLY A O 1
ATOM 7434 N N . PRO A 1 965 ? 9.018 9.509 -42.975 1.00 94.50 965 PRO A N 1
ATOM 7435 C CA . PRO A 1 965 ? 8.596 8.413 -42.111 1.00 94.50 965 PRO A CA 1
ATOM 7436 C C . PRO A 1 965 ? 8.271 7.136 -42.906 1.00 94.50 965 PRO A C 1
ATOM 7438 O O . PRO A 1 965 ? 7.950 7.186 -44.094 1.00 94.50 965 PRO A O 1
ATOM 7441 N N . PHE A 1 966 ? 8.287 5.983 -42.229 1.00 95.62 966 PHE A N 1
ATOM 7442 C CA . PHE A 1 966 ? 7.730 4.721 -42.738 1.00 95.62 966 PHE A CA 1
ATOM 7443 C C . PHE A 1 966 ? 6.963 3.946 -41.658 1.00 95.62 966 PHE A C 1
ATOM 7445 O O . PHE A 1 966 ? 7.239 4.079 -40.459 1.00 95.62 966 PHE A O 1
ATOM 7452 N N . ILE A 1 967 ? 6.035 3.088 -42.091 1.00 96.56 967 ILE A N 1
ATOM 7453 C CA . ILE A 1 967 ? 5.378 2.080 -41.252 1.00 96.56 967 ILE A CA 1
ATOM 7454 C C . ILE A 1 967 ? 5.177 0.776 -42.030 1.00 96.56 967 ILE A C 1
ATOM 7456 O O . ILE A 1 967 ? 4.742 0.784 -43.178 1.00 96.56 967 ILE A O 1
ATOM 7460 N N . PHE A 1 968 ? 5.432 -0.352 -41.371 1.00 95.62 968 PHE A N 1
ATOM 7461 C CA . PHE A 1 968 ? 5.025 -1.681 -41.823 1.00 95.62 968 PHE A CA 1
ATOM 7462 C C . PHE A 1 968 ? 4.337 -2.431 -40.683 1.00 95.62 968 PHE A C 1
ATOM 7464 O O . PHE A 1 968 ? 4.656 -2.248 -39.506 1.00 95.62 968 PHE A O 1
ATOM 7471 N N . TRP A 1 969 ? 3.431 -3.336 -41.028 1.00 95.81 969 TRP A N 1
ATOM 7472 C CA . TRP A 1 969 ? 2.831 -4.291 -40.105 1.00 95.81 969 TRP A CA 1
ATOM 7473 C C . TRP A 1 969 ? 2.947 -5.714 -40.647 1.00 95.81 969 TRP A C 1
ATOM 7475 O O . TRP A 1 969 ? 2.947 -5.952 -41.857 1.00 95.81 969 TRP A O 1
ATOM 7485 N N . ASN A 1 970 ? 3.079 -6.665 -39.728 1.00 92.75 970 ASN A N 1
ATOM 7486 C CA . ASN A 1 970 ? 3.240 -8.068 -40.058 1.00 92.75 970 ASN A CA 1
ATOM 7487 C C . ASN A 1 970 ? 1.884 -8.679 -40.433 1.00 92.75 970 ASN A C 1
ATOM 7489 O O . ASN A 1 970 ? 0.909 -8.569 -39.680 1.00 92.75 970 ASN A O 1
ATOM 7493 N N . VAL A 1 971 ? 1.836 -9.329 -41.593 1.00 90.81 971 VAL A N 1
ATOM 7494 C CA . VAL A 1 971 ? 0.646 -10.001 -42.122 1.00 90.81 971 VAL A CA 1
ATOM 7495 C C . VAL A 1 971 ? 0.861 -11.510 -42.127 1.00 90.81 971 VAL A C 1
ATOM 7497 O O . VAL A 1 971 ? 1.989 -11.997 -42.224 1.00 90.81 971 VAL A O 1
ATOM 7500 N N . ASP A 1 972 ? -0.232 -12.263 -42.029 1.00 79.56 972 ASP A N 1
ATOM 7501 C CA . ASP A 1 972 ? -0.171 -13.687 -42.353 1.00 79.56 972 ASP A CA 1
ATOM 7502 C C . ASP A 1 972 ? 0.040 -13.839 -43.864 1.00 79.56 972 ASP A C 1
ATOM 7504 O O . ASP A 1 972 ? -0.416 -13.001 -44.646 1.00 79.56 972 ASP A O 1
ATOM 7508 N N . LYS A 1 973 ? 0.730 -14.903 -44.281 1.00 66.06 973 LYS A N 1
ATOM 7509 C CA . LYS A 1 973 ? 0.824 -15.243 -45.702 1.00 66.06 973 LYS A CA 1
ATOM 7510 C C . LYS A 1 973 ? -0.585 -15.564 -46.218 1.00 66.06 973 LYS A C 1
ATOM 7512 O O . LYS A 1 973 ? -1.289 -16.326 -45.560 1.00 66.06 973 LYS A O 1
ATOM 7517 N N . ASP A 1 974 ? -0.985 -15.010 -47.364 1.00 52.16 974 ASP A N 1
ATOM 7518 C CA . ASP A 1 974 ? -2.199 -15.471 -48.050 1.00 52.16 974 ASP A CA 1
ATOM 7519 C C . ASP A 1 974 ? -2.048 -16.976 -48.390 1.00 52.16 974 ASP A C 1
ATOM 7521 O O . ASP A 1 974 ? -1.008 -17.391 -48.916 1.00 52.16 974 ASP A O 1
ATOM 7525 N N . GLU A 1 975 ? -3.065 -17.777 -48.042 1.00 33.88 975 GLU A N 1
ATOM 7526 C CA . GLU A 1 975 ? -3.211 -19.202 -48.413 1.00 33.88 975 GLU A CA 1
ATOM 7527 C C . GLU A 1 975 ? -3.802 -19.371 -49.824 1.00 33.88 975 GLU A C 1
ATOM 7529 O O . GLU A 1 975 ? -4.745 -18.616 -50.164 1.00 33.88 975 GLU A O 1
#

InterPro domains:
  IPR011041 Soluble quinoprotein glucose/sorbosone dehydrogenase, beta-propeller domain superfamily [SSF50952] (35-430)
  IPR011042 Six-bladed beta-propeller, TolB-like [G3DSA:2.120.10.30] (29-417)
  IPR054539 Pyrroloquinoline quinone-dependent pyranose dehydrogenase, beta-propeller domain [PF22807] (39-428)

Radius of gyration: 39.17 Å; Cα contacts (8 Å, |Δi|>4): 1924; chains: 1; bounding box: 85×81×179 Å

Sequence (975 aa):
MSPVPLVALLGFFFFVPALGQSSSSCSTTLIPTNSIKSSVASGYRAALVATGLTDPRSIEFDSAGNLLVVQAGAGIESLQLQDNGGTCVTVKSKKTVVQASALNHGIALSRDGKTLYASSAEAAYSWEYDSASSTVSDTNMTVVTGMNTDDHTTRTLLISQKVDGMLLISRGSTANIDPAAEMLSSGHSQIKAFNLNNITADGYSYDTDGLRLGWGLRNSVGVAEHPTTGGIFSVENSVDQATRDGQDVHEDNPGEELNFHGYLNGTQYSAQGSNYGYPYCFAAWDPSDLPDNSNLTVGSQFAIGNMNNTINDTYCAEQTPPRLTFEAHMAPLNIVFNNSGNDGWVTFHGSWDRTDPSGYKVSLISFADGGEPVAPANSNTSYTDIVANANNTACPGNCFRPVGLAFDSQGRMFFSSDASGEIYVVTKDETANGTTGSSSSGSGSSGAKPKSGAQRQGVFSTVDTYRCGVWRDRYAQRYDMPEKKGGLEIAMHYKIRSRLLRKSAKFLMGQELREISCMELVRDLIVESYANLPVGCKAKHPSNNLSVIQEFVQRSKMLRKIFHCLEEKSNMNPLLQTLQLVLTHLQLNSPSVRGNPSLGFAYSQFAVYSHPDDFPMFSANSIWQISTNLLLHIANFFKHHLTEKGENTLYELFNQLKAHEKPKAWDSRLVQGGGAKTLGKHWKGTYAYLHDLFEMDLIRRCEPGKEYFFTDSIDHHDGFQTLELDFEPEANRARWPKVFESHLNAMPPKVLCMRLDTLYKTKPPQAERIPRVGRRTMAAYTRGNLREQPPQEPRSPPGTPGVTRVDIELPLPRKKKPCSPTSPTSPKRGVHYHQFSGSGNDAEPFHCSGILHPLPPQEGIPGWHRISMMKYFDPLAQPDSMPPQSGTTWAPFQSPPSEGDAPYVPYKPAGADDNLSDMYQVDDDAQVNAGCWAYEGVVLPGGMIMLGRWWSPMDDTGLKRCMGPFIFWNVDKDE

pLDDT: mean 75.72, std 25.48, range [21.86, 98.94]

Nearest PDB structures (foldseek):
  6i1q-assembly1_A  TM=9.786E-01  e=3.215E-52  Trichoderma reesei RUT C-30
  6i1t-assembly1_A  TM=9.750E-01  e=1.076E-51  Trichoderma reesei RUT C-30
  6jwf-assembly2_B  TM=9.335E-01  e=1.559E-41  Coprinopsis cinerea
  2ism-assembly1_B  TM=6.757E-01  e=3.512E-11  Thermus thermophilus HB8

Mean predicted aligned error: 20.42 Å

Solvent-accessible surface area (backbone atoms only — not comparable to full-atom values): 56746 Å² total; per-residue (Å²): 130,86,88,86,83,91,82,89,80,92,77,85,78,80,84,72,81,78,79,77,76,73,82,73,77,78,74,70,84,66,74,58,65,87,69,43,52,73,38,66,33,92,58,46,48,75,36,60,34,46,69,86,42,57,39,24,27,31,41,46,67,45,87,66,65,29,41,36,33,28,20,38,58,49,17,31,34,36,32,37,64,42,76,72,57,94,63,46,39,36,67,70,47,76,44,76,48,42,86,37,54,62,29,56,32,17,49,38,57,41,99,85,46,44,33,41,34,39,14,24,36,40,35,33,33,36,25,49,33,41,52,90,76,54,43,54,52,100,61,72,48,60,50,33,31,79,54,63,47,89,52,50,36,52,28,32,45,40,58,49,89,79,38,87,50,30,38,36,40,28,31,20,22,62,43,85,72,31,75,56,33,74,39,79,74,63,40,30,7,25,33,33,36,36,58,58,84,75,62,55,98,82,35,40,45,52,45,85,45,58,52,55,33,31,28,20,35,51,33,37,44,5,56,36,61,36,69,72,74,38,42,32,37,33,24,27,34,59,60,72,79,31,32,43,71,83,41,79,39,29,69,48,20,40,14,19,37,34,37,74,37,35,43,82,80,73,57,88,43,96,62,47,43,37,47,44,30,32,73,51,21,42,30,25,43,50,34,84,75,44,83,90,34,90,88,52,43,36,24,35,32,35,45,50,44,74,67,50,100,73,55,26,47,71,53,24,67,69,38,48,64,41,57,32,36,39,64,26,51,18,40,32,40,23,40,49,56,44,94,74,29,39,42,37,36,36,18,17,34,30,35,82,78,39,91,74,48,40,52,22,24,33,30,38,29,51,27,39,98,86,70,42,62,69,48,60,33,60,30,92,75,48,59,44,74,44,38,31,48,67,59,44,91,48,52,76,84,49,37,59,24,30,27,17,60,36,63,50,100,85,70,36,40,30,38,21,13,30,85,58,9,32,33,35,34,35,41,72,45,77,88,72,79,74,86,83,89,84,90,82,90,78,82,88,84,88,81,84,86,85,79,88,90,85,88,84,85,85,81,85,73,91,62,64,62,64,66,36,41,57,32,48,52,58,34,57,75,54,32,42,53,60,74,89,68,49,51,67,57,41,41,49,51,48,51,52,54,54,59,47,71,73,58,68,45,77,56,71,45,43,74,52,71,62,33,40,62,47,49,54,50,50,51,49,34,58,57,39,20,37,40,70,48,61,83,89,43,73,59,93,63,84,46,35,23,57,54,47,49,55,58,46,41,62,72,27,40,51,72,52,51,89,64,82,70,92,52,98,81,63,84,50,29,68,57,51,47,48,51,51,50,69,43,42,32,43,49,66,57,33,79,83,37,29,81,44,70,56,74,65,45,62,56,17,58,36,59,46,65,39,52,59,85,82,56,41,64,40,41,94,92,36,90,59,44,70,30,52,68,54,55,41,26,48,52,43,43,51,39,35,35,44,54,34,76,86,73,48,74,35,18,64,64,61,61,70,50,54,83,62,68,40,53,47,78,56,56,44,39,55,40,72,68,60,52,73,90,53,49,66,46,38,31,41,29,44,46,40,37,67,92,48,66,64,59,53,53,44,51,68,68,52,65,83,84,65,93,66,88,76,83,76,42,56,68,49,94,83,46,71,28,39,40,38,54,44,71,78,79,64,95,76,75,78,82,81,52,68,64,56,39,77,74,62,66,65,74,71,52,76,74,51,41,53,50,50,48,51,68,64,65,30,60,89,86,57,92,79,88,87,82,92,79,78,92,79,85,87,77,78,95,76,90,84,91,85,89,89,86,90,83,83,88,87,91,86,90,90,85,91,87,90,87,88,89,87,86,87,86,90,87,85,85,87,84,81,90,74,84,82,78,77,75,84,72,75,83,74,89,87,71,83,54,39,62,32,43,33,42,34,37,60,95,54,67,34,38,33,44,32,43,38,28,65,30,63,54,58,88,81,46,40,24,29,28,43,38,34,36,41,39,34,55,72,80,78,75,75,77,93,80,73,81,95,78,87,80,83,86,88,86,89,85,88,86,87,84,88,83,92,86,86,87,83,82,88,81,81,90,81,89,86,80,95,64,102,78,63,95,77,71,80,52,102,80,59,82,83,55,95,64,43,34,38,35,44,33,40,32,38,54,42,38,23,39,35,41,37,38,38,32,47,69,79,50,85,83,71,70,60,78,52,42,18,34,35,42,36,26,41,29,70,79,87,128

Foldseek 3Di:
DDDDDDDDDDDDDDPPPPPPDDPDPQCPVDQFPLNFFKDFDPQKDKDFADFDAAQWFAWEAAPVGWIWTQRAQFGIKTFDWDDPDDQNIYGPDMDHADGDRQFGHAWDAAPVRQKIWTDGLFFIKIFGADPVVSYTDPDIATAEGRRHADPLRDWYWDAQPQDHQKIKIAHAANDLAHCCLVPLQNLHAWIFIDRRVPADSVHYYSRPDGFTLEGLQHGQQAWEQQQQARKIKTKGQHHFQWAAQNHTDQQWDDFIFIATRGHPNPPDDPQGNFYAAPPFWGFHLDLVSDPPSPPHFGQQIFGTDNADPCGTSVVNNVGGTGQATETHALCWRYWYAFNQSQKIKIFRQWHDRHPQIDHLFIKIAGDDSNNHTPDGRRDHPRIGTRMHGPGRVCPPPSGFGWHYWYATPVRWIKTDGRSRSTIMIMDGNPVPDDDDDDDDDDDDDDDDDDDDDDDDDDDDDPPVCVQLVVLQVVCVVQFQDAPPDGSVRSNVVSVLLCVLLVDADQDQFCPPPSSVSNLVLLLVLLQCFQNVDDALDFAPDGGSSVVSNLSSCLVRVLLQPLDRDQDPPRNHDLSSLQSNLLCLLCCQPVPSNLPRALPQLLSLQLLFLAFCVVVPQADPVDNQHGDSVNSVSLSSNVSNCCRPVVLVNCPVLNVPDDPQLGFDHFRHRFDFPPAPSLAFFKKWKWWWWAPDLVVSVCSNVDDGPDDDDDNIHIQQPVHTKMKGKAQDDDPDQADDAPLLCVVAVQDQDPVRQVVVLQVVVDPPHDDDDDDDDDDPDDDDDDDDDDDDDDDDDDDDDDDDDDDDDDDDDDDDDDDDDDPDDPPPDDDDDDDQWTWIKMWIDGPHTKIKTWIKGFHCARVNGGAKIKIKMKIFHDDPDDPPDDDDDDDDDDDDDDDDDDDDDDDDDDDDDDDDDDDPPPVSPCPNCRDDDPRIKIWIWMQHTSNFKIKGKIADSPPPVSSRSTMGIMMMGDGDDDD

Organism: NCBI:txid560253